Protein AF-0000000078760318 (afdb_homodimer)

pLDDT: mean 93.33, std 7.58, range [41.84, 98.94]

Nearest PDB structures (foldseek):
  7xhl-assembly2_H  TM=9.361E-01  e=1.269E-48  Zymomonas mobilis
  7xhl-assembly1_B  TM=9.016E-01  e=7.346E-47  Zymomonas mobilis
  9emn-assembly1_D  TM=9.072E-01  e=7.285E-48  Synechocystis sp. PCC 6803 substr. Kazusa
  7xhp-assembly2_F  TM=9.206E-01  e=2.560E-45  Zymomonas mobilis
  9emn-assembly1_B  TM=8.907E-01  e=3.394E-45  Synechocystis sp. PCC 6803 substr. Kazusa

Organism: Enterococcus faecium (strain ATCC BAA-472 / TX0016 / DO) (NCBI:txid333849)

Foldseek 3Di:
DQLAAAEEEEEEVCVDPCNLAPVLLLVLVCDVVRNHDQRYAYEYEEQDDDFLVRSLVSSLVSNVVVPDDPVSSNSSSVRYGYQYDDLQDLVSVLVVLVVLVVSCVVRVRFQHYEYEYPDDLVSQLSNLVSCVVSVSHDPTHDYAYEYEDDQAQFLVRNVVSVVSNCVRDPQLRYFYDDLLLLFPLLVCLLVVQPVDCVRVVQLFPVWFQAKEWEFEAQADCAPNQQVCLSRACLRVPQLPPVLQSQLSSQFDDFPDLAQVRSQVRSLVQLVQWDQDALVVLVLFKDFAFADWFFFQHDTDHGSLPDPNHPVQGQGTQKMWGWIAGHDDGYHPYIYIYIYGYLAQDGFTKMKGWTDFDPADPLQPDPPDDRPVTGDGTWIWMAGRPPWGWIKIWDWDADPDPGGDIDIDIDIDTDDPVRVVPRNRSSSSSVSCSSVSGNNSGDGSSSSSSSSSRSVSSVVSSVVDRDPPNAHHRNHRGHPVSQVSQVVVPDGDPDGPVVVRVVVVRGDD/DQLAAAEEEEEECCVDPCNLAPVLLLVLVCDVVRNHDQRYAYEYEEQDDDFLVRSLVSSLVSNVVVPDDPVSSNVSSVRYGYQYDDLQDLVSVLVVLVVLVVSCVVRVRFQHYEYEYPDDLVSQLSNLVSCVVSVSHDPTHDYAYEYEDDQAQFLVRNVVSVVSNCVRDPQLRYFYDDLLLLFPLLVCLLVVQPVDCVRVVQLFPVWFQAKEWEFEAQADCAPNQQVCLSRACLRVPVLPPVLQSQLSSQFDDFPDLAQVRSQVRSLVQLVQWDADALVVLVLFKDFAFADWFFFQHDTDHGSLPDPNHPVQGQGTQKMWGWIAGHDDGYHPYIYIYIYGYLAQDGFTKMKGWTDFDPADPLAPDPPDPRPPTGDGTWIWMAGRPPWGWIKIWDWDADPDPGGDIDIDIDIDTDDPVRVVVRNRSSSSSVSCSSVSGNNSGDGSSSSSSSSSRSVSSVVSVVVDRDPPNAHHRNHRGHPVSQVSQVVVPDGDPDGPVVVRVVVVRGDD

InterPro domains:
  IPR001282 Glucose-6-phosphate dehydrogenase [MF_00966] (6-494)
  IPR001282 Glucose-6-phosphate dehydrogenase [PIRSF000110] (6-494)
  IPR001282 Glucose-6-phosphate dehydrogenase [PR00079] (144-157)
  IPR001282 Glucose-6-phosphate dehydrogenase [PR00079] (168-196)
  IPR001282 Glucose-6-phosphate dehydrogenase [PR00079] (220-237)
  IPR001282 Glucose-6-phosphate dehydrogenase [PR00079] (238-254)
  IPR001282 Glucose-6-phosphate dehydrogenase [PR00079] (329-355)
  IPR001282 Glucose-6-phosphate dehydrogenase [PTHR23429] (4-491)
  IPR001282 Glucose-6-phosphate dehydrogenase [TIGR00871] (6-492)
  IPR019796 Glucose-6-phosphate dehydrogenase, active site [PS00069] (178-184)
  IPR022674 Glucose-6-phosphate dehydrogenase, NAD-binding [PF00479] (11-188)
  IPR022675 Glucose-6-phosphate dehydrogenase, C-terminal [PF02781] (191-492)
  IPR036291 NAD(P)-binding domain superfamily [SSF51735] (5-191)

Secondary structure (DSSP, 8-state):
------EEEEEETTTSHHIIIIIHHHHHHHHHTTSS-SSEEEEEEESS---HHHHHHHHHHHTGGG---HHHHHHHHTTEEEEE--TT-HHHHHHHHHHHHHHHHHHT-TT-EEEEE-S-GGGHHHHHHHHHHTT-S-SSS-EEEEEPSP--SSHHHHHHHHHHHHTTS-GGGEEE--GGGGSHHHHHHHHHHHS-HHHHTT-STTTEEEEEEEEE-----GGGHHHHTTTHHIIIIIIIIIHHHHHHHHSPPPSSSSHHHHHHHHHHHHHHBPPP-HHHHHHHEEEE-EESEEETTEEE--GGGSTT--TT----SEEEEEEEB-STTTTT-EEEEEEESS-SS-EEEEEEEEPPPSS-TT-S-SSS--S---PPPPEEEEEEESS-EEEEEEEEEPSSSS--EEEEEEEEE--HHHHHHSPPHHHHHHHHHHTT--TTSB-HHHHHHHHHHHHHHHHHHHTS----S-EETTSSS-HHHHHHHHTTT---S--THHHHHHTTS---/------EEEEEETTTSHHIIIIIHHHHHHHHHTTSS-SSEEEEEEESS---HHHHHHHHHHHTGGG---HHHHHHHHTTEEEEE--TT-HHHHHHHHHHHHHHHHHHT-TT-EEEEE-S-GGGHHHHHHHHHHTT-S-SSS-EEEEEPSP--SSHHHHHHHHHHHHTTS-GGGEEE--GGGGSHHHHHHHHHHHS-HHHHTT-STTTEEEEEEEEE-----GGGHHHHTTTHHIIIIIIIIIHHHHHHHHSPPPSSSSHHHHHHHHHHHHHHBPPP-HHHHHHHEEEE-EESEEETTEEE--GGGSTT--TT----SEEEEEE-B-STTTTT--EEEEEESS-SS-EEEEEEEEPPPSS-TT-S-SSS--S---PPPPEEEEEEESS-EEEEEEEEEPSSSS--EEEEEEEEE--HHHHHHSPPHHHHHHHHHHTT--TTSB-HHHHHHHHHHHHHHHHHHHTS----S-EETTSSS-HHHHHHHHTTT---S--THHHHHHTTS---

Sequence (1016 aa):
MSNEKNVLFTIFGGTGDLAQRKLYPSLFRLYRKGNLGEHFAVIGTARRPWSDEHYREVVKETIRALNPSDEEATTFASHFYYQSHDVNDSTHYQTLKELSDRLDGHYQLNGNRVYYLAMAPQFFGTIVSHLKSQNIMTKNGFNRLIIEKPFGSDYQSAFELNQQIREVFPEQDIFRIDHYLGKEMIQNISAIRFANNIFEAQWNNRYIDNIQITFGENLGVEDRGGYYDHSGALKDMVQNHILQVVALLAMEPPVAFSEKEIRTEKIKALKAIRIYNEEEVLENFVRGQYAQGELDGVQFKGYREEDKVDAQSETETFVAGKFTIDNFRWSGVPFYVRTGKRLTEKGTRINIVFKQVPVNVFKTSVDEPCDDTTLPPNVLTIYIQPTEGFSLSLNGKEVGQGFETEPIKLEFRNSAEMVENSPEAYEKLLLDALNGDGTNFSHWEEVAQSWHIVDVIRKAWDQTQPDFPNYKAGSMGPKAAFELLEKDGFEWIWQPDNWYRERGKLNDMSNEKNVLFTIFGGTGDLAQRKLYPSLFRLYRKGNLGEHFAVIGTARRPWSDEHYREVVKETIRALNPSDEEATTFASHFYYQSHDVNDSTHYQTLKELSDRLDGHYQLNGNRVYYLAMAPQFFGTIVSHLKSQNIMTKNGFNRLIIEKPFGSDYQSAFELNQQIREVFPEQDIFRIDHYLGKEMIQNISAIRFANNIFEAQWNNRYIDNIQITFGENLGVEDRGGYYDHSGALKDMVQNHILQVVALLAMEPPVAFSEKEIRTEKIKALKAIRIYNEEEVLENFVRGQYAQGELDGVQFKGYREEDKVDAQSETETFVAGKFTIDNFRWSGVPFYVRTGKRLTEKGTRINIVFKQVPVNVFKTSVDEPCDDTTLPPNVLTIYIQPTEGFSLSLNGKEVGQGFETEPIKLEFRNSAEMVENSPEAYEKLLLDALNGDGTNFSHWEEVAQSWHIVDVIRKAWDQTQPDFPNYKAGSMGPKAAFELLEKDGFEWIWQPDNWYRERGKLND

Solvent-accessible surface area (backbone atoms only — not comparable to full-atom values): 52260 Å² total; per-residue (Å²): 128,85,72,50,48,50,32,35,37,36,29,41,30,41,81,37,68,62,32,44,69,45,46,51,36,25,51,47,51,36,33,76,71,40,37,31,65,76,24,40,38,34,36,31,22,29,74,62,83,57,46,41,68,56,47,28,50,51,51,40,58,46,35,47,88,72,66,60,52,72,65,56,39,49,58,57,25,66,36,42,38,49,45,56,35,52,78,87,40,68,68,44,44,51,54,48,34,51,52,50,53,50,48,30,63,75,35,60,17,65,45,20,36,37,39,33,46,60,58,65,64,87,48,48,46,52,44,48,50,45,36,56,75,62,59,53,64,60,90,46,66,47,69,33,39,37,36,53,68,62,74,47,90,41,46,66,54,21,49,52,48,49,53,51,42,51,74,71,41,59,72,87,34,52,39,32,49,45,63,62,51,28,29,66,52,58,53,26,51,53,27,43,39,58,49,22,32,80,43,43,77,43,71,32,40,89,37,32,50,35,35,40,40,35,48,34,27,46,53,71,59,66,95,42,17,60,63,41,59,74,55,23,35,55,58,68,40,42,44,45,58,47,47,53,50,50,15,67,72,59,30,62,86,42,86,23,60,35,45,69,40,44,49,52,26,28,39,53,32,54,69,31,39,63,73,62,52,54,68,52,34,66,70,38,43,38,75,27,22,38,24,54,26,48,40,70,88,42,77,43,74,22,53,49,68,36,59,66,30,53,75,80,62,84,49,33,39,21,34,27,35,56,46,44,36,70,47,88,54,35,46,90,27,43,38,34,38,36,36,33,45,20,19,55,53,60,32,31,40,36,39,43,31,31,40,55,48,94,58,61,31,75,27,80,41,89,84,43,84,57,83,76,66,74,71,76,54,39,33,44,33,41,29,53,32,89,54,43,38,41,34,41,33,39,33,30,50,41,86,58,85,73,74,50,69,37,81,39,64,25,41,33,64,62,50,72,66,55,57,69,66,35,63,50,26,60,35,45,46,51,51,29,54,74,69,63,46,58,61,57,32,56,48,66,69,48,51,50,52,30,25,59,51,43,44,45,48,52,54,40,50,72,75,47,86,77,76,70,59,47,20,43,22,36,32,87,59,32,70,64,54,54,47,60,35,42,77,77,74,42,69,78,86,83,58,75,48,55,62,34,37,78,69,70,34,37,76,134,128,83,72,50,48,49,29,34,38,36,30,41,30,39,80,38,67,63,32,43,70,46,46,51,36,24,52,48,52,35,34,76,71,40,37,30,66,78,24,41,36,35,37,31,21,31,73,62,84,59,46,42,68,57,49,26,50,52,51,39,59,47,35,46,86,71,66,59,50,70,67,55,37,50,58,57,26,67,36,40,39,50,43,55,37,52,78,86,41,68,67,44,45,50,54,48,33,52,51,49,52,51,48,32,64,74,35,60,17,65,44,19,37,37,38,33,45,61,58,64,65,86,49,49,48,52,43,49,52,46,37,56,76,60,60,54,63,59,89,47,66,48,70,33,40,35,37,53,68,62,73,47,90,41,44,66,54,23,50,53,47,50,52,52,41,51,73,69,41,58,70,87,34,52,38,34,49,44,62,61,50,29,28,65,52,57,54,25,51,53,28,44,39,58,49,22,32,82,44,45,77,42,71,31,43,90,36,33,50,36,35,40,40,36,46,35,26,45,50,70,58,67,93,41,18,61,62,42,61,74,56,23,36,55,59,70,39,42,43,45,57,46,47,51,50,51,16,67,72,58,29,60,85,41,88,24,60,37,44,68,39,45,50,50,27,29,39,53,32,53,70,30,38,62,72,60,54,55,68,52,33,66,70,38,43,38,74,28,21,38,24,56,25,48,40,70,89,43,78,42,74,21,52,51,69,37,60,67,30,55,74,81,61,85,51,32,39,22,35,28,35,56,46,44,35,67,47,90,55,36,47,89,26,44,37,35,37,36,37,34,44,20,19,54,54,58,31,28,40,36,38,43,31,31,40,56,48,93,60,62,30,76,25,80,42,88,88,42,84,56,83,77,65,73,70,75,54,39,33,43,34,41,30,52,32,89,55,43,37,41,33,39,34,37,33,30,49,41,83,58,86,74,73,49,69,37,83,39,64,25,40,34,65,60,49,70,64,54,57,68,66,36,64,50,25,58,35,46,46,53,51,30,53,75,70,63,46,58,61,57,31,56,48,67,68,48,51,48,51,28,25,58,51,43,46,44,47,51,53,41,50,73,74,46,88,77,75,71,59,48,22,43,23,36,33,86,58,33,70,64,52,54,48,60,34,43,76,75,75,42,69,79,86,85,58,74,49,56,62,35,38,78,69,71,33,37,77,135

Structure (mmCIF, N/CA/C/O backbone):
data_AF-0000000078760318-model_v1
#
loop_
_entity.id
_entity.type
_entity.pdbx_description
1 polymer 'Glucose-6-phosphate 1-dehydrogenase'
#
loop_
_atom_site.group_PDB
_atom_site.id
_atom_site.type_symbol
_atom_site.label_atom_id
_atom_site.label_alt_id
_atom_site.label_comp_id
_atom_site.label_asym_id
_atom_site.label_entity_id
_atom_site.label_seq_id
_atom_site.pdbx_PDB_ins_code
_atom_site.Cartn_x
_atom_site.Cartn_y
_atom_site.Cartn_z
_atom_site.occupancy
_atom_site.B_iso_or_equiv
_atom_site.auth_seq_id
_atom_site.auth_comp_id
_atom_site.auth_asym_id
_atom_site.auth_atom_id
_atom_site.pdbx_PDB_model_num
ATOM 1 N N . MET A 1 1 ? 29.953 -18.594 -17.234 1 42.28 1 MET A N 1
ATOM 2 C CA . MET A 1 1 ? 29.719 -20 -17.578 1 42.28 1 MET A CA 1
ATOM 3 C C . MET A 1 1 ? 28.453 -20.141 -18.422 1 42.28 1 MET A C 1
ATOM 5 O O . MET A 1 1 ? 27.484 -19.406 -18.234 1 42.28 1 MET A O 1
ATOM 9 N N . SER A 1 2 ? 28.531 -20.75 -19.516 1 58.28 2 SER A N 1
ATOM 10 C CA . SER A 1 2 ? 27.438 -20.797 -20.484 1 58.28 2 SER A CA 1
ATOM 11 C C . SER A 1 2 ? 26.172 -21.359 -19.844 1 58.28 2 SER A C 1
ATOM 13 O O . SER A 1 2 ? 26.234 -22.359 -19.109 1 58.28 2 SER A O 1
ATOM 15 N N . ASN A 1 3 ? 25.016 -20.672 -19.703 1 79.69 3 ASN A N 1
ATOM 16 C CA . ASN A 1 3 ? 23.734 -21.078 -19.141 1 79.69 3 ASN A CA 1
ATOM 17 C C . ASN A 1 3 ? 23 -22.062 -20.047 1 79.69 3 ASN A C 1
ATOM 19 O O . ASN A 1 3 ? 21.812 -22.328 -19.859 1 79.69 3 ASN A O 1
ATOM 23 N N . GLU A 1 4 ? 23.844 -22.625 -20.953 1 90 4 GLU A N 1
ATOM 24 C CA . GLU A 1 4 ? 23.25 -23.531 -21.922 1 90 4 GLU A CA 1
ATOM 25 C C . GLU A 1 4 ? 23.031 -24.922 -21.312 1 90 4 GLU A C 1
ATOM 27 O O . GLU A 1 4 ? 23.906 -25.438 -20.609 1 90 4 GLU A O 1
ATOM 32 N N . LYS A 1 5 ? 21.906 -25.484 -21.641 1 93.38 5 LYS A N 1
ATOM 33 C CA . LYS A 1 5 ? 21.562 -26.812 -21.156 1 93.38 5 LYS A CA 1
ATOM 34 C C . LYS A 1 5 ? 21.656 -27.844 -22.281 1 93.38 5 LYS A C 1
ATOM 36 O O . LYS A 1 5 ? 21.156 -27.625 -23.375 1 93.38 5 LYS A O 1
ATOM 41 N N . ASN A 1 6 ? 22.391 -28.906 -22.031 1 96.88 6 ASN A N 1
ATOM 42 C CA . ASN A 1 6 ? 22.453 -30.016 -22.953 1 96.88 6 ASN A CA 1
ATOM 43 C C . ASN A 1 6 ? 21.359 -31.031 -22.703 1 96.88 6 ASN A C 1
ATOM 45 O O . ASN A 1 6 ? 21.312 -31.656 -21.641 1 96.88 6 ASN A O 1
ATOM 49 N N . VAL A 1 7 ? 20.531 -31.25 -23.719 1 98.19 7 VAL A N 1
ATOM 50 C CA . VAL A 1 7 ? 19.391 -32.094 -23.375 1 98.19 7 VAL A CA 1
ATOM 51 C C . VAL A 1 7 ? 18.719 -32.594 -24.656 1 98.19 7 VAL A C 1
ATOM 53 O O . VAL A 1 7 ? 18.75 -31.938 -25.688 1 98.19 7 VAL A O 1
ATOM 56 N N . LEU A 1 8 ? 18.203 -33.75 -24.625 1 98.44 8 LEU A N 1
ATOM 57 C CA . LEU A 1 8 ? 17.266 -34.312 -25.609 1 98.44 8 LEU A CA 1
ATOM 58 C C . LEU A 1 8 ? 15.836 -34.312 -25.062 1 98.44 8 LEU A C 1
ATOM 60 O O . LEU A 1 8 ? 15.562 -34.969 -24.047 1 98.44 8 LEU A O 1
ATOM 64 N N . PHE A 1 9 ? 14.977 -33.562 -25.688 1 98.38 9 PHE A N 1
ATOM 65 C CA . PHE A 1 9 ? 13.555 -33.625 -25.359 1 98.38 9 PHE A CA 1
ATOM 66 C C . PHE A 1 9 ? 12.844 -34.688 -26.188 1 98.38 9 PHE A C 1
ATOM 68 O O . PHE A 1 9 ? 13.016 -34.719 -27.406 1 98.38 9 PHE A O 1
ATOM 75 N N . THR A 1 10 ? 12.156 -35.469 -25.625 1 98.19 10 THR A N 1
ATOM 76 C CA . THR A 1 10 ? 11.188 -36.344 -26.312 1 98.19 10 THR A CA 1
ATOM 77 C C . THR A 1 10 ? 9.766 -35.969 -25.922 1 98.19 10 THR A C 1
ATOM 79 O O . THR A 1 10 ? 9.352 -36.156 -24.781 1 98.19 10 THR A O 1
ATOM 82 N N . ILE A 1 11 ? 9.016 -35.469 -26.828 1 97.69 11 ILE A N 1
ATOM 83 C CA . ILE A 1 11 ? 7.652 -35.031 -26.578 1 97.69 11 ILE A CA 1
ATOM 84 C C . ILE A 1 11 ? 6.656 -36.031 -27.141 1 97.69 11 ILE A C 1
ATOM 86 O O . ILE A 1 11 ? 6.496 -36.125 -28.359 1 97.69 11 ILE A O 1
ATOM 90 N N . PHE A 1 12 ? 6.07 -36.781 -26.266 1 96.19 12 PHE A N 1
ATOM 91 C CA . PHE A 1 12 ? 4.965 -37.625 -26.672 1 96.19 12 PHE A CA 1
ATOM 92 C C . PHE A 1 12 ? 3.701 -36.812 -26.906 1 96.19 12 PHE A C 1
ATOM 94 O O . PHE A 1 12 ? 3.205 -36.156 -26 1 96.19 12 PHE A O 1
ATOM 101 N N . GLY A 1 13 ? 3.176 -36.875 -28.062 1 93.62 13 GLY A N 1
ATOM 102 C CA . GLY A 1 13 ? 2.098 -36 -28.469 1 93.62 13 GLY A CA 1
ATOM 103 C C . GLY A 1 13 ? 2.588 -34.719 -29.141 1 93.62 13 GLY A C 1
ATOM 104 O O . GLY A 1 13 ? 2.031 -33.656 -28.938 1 93.62 13 GLY A O 1
ATOM 105 N N . GLY A 1 14 ? 3.602 -34.812 -29.859 1 94.06 14 GLY A N 1
ATOM 106 C CA . GLY A 1 14 ? 4.289 -33.688 -30.469 1 94.06 14 GLY A CA 1
ATOM 107 C C . GLY A 1 14 ? 3.469 -33 -31.531 1 94.06 14 GLY A C 1
ATOM 108 O O . GLY A 1 14 ? 3.775 -31.859 -31.922 1 94.06 14 GLY A O 1
ATOM 109 N N . THR A 1 15 ? 2.43 -33.594 -32 1 93.5 15 THR A N 1
ATOM 110 C CA . THR A 1 15 ? 1.622 -33 -33.062 1 93.5 15 THR A CA 1
ATOM 111 C C . THR A 1 15 ? 0.392 -32.312 -32.5 1 93.5 15 THR A C 1
ATOM 113 O O . THR A 1 15 ? -0.388 -31.703 -33.219 1 93.5 15 THR A O 1
ATOM 116 N N . GLY A 1 16 ? 0.261 -32.406 -31.188 1 89.62 16 GLY A N 1
ATOM 117 C CA . GLY A 1 16 ? -0.943 -31.891 -30.547 1 89.62 16 GLY A CA 1
ATOM 118 C C . GLY A 1 16 ? -0.922 -30.391 -30.344 1 89.62 16 GLY A C 1
ATOM 119 O O . GLY A 1 16 ? 0.109 -29.75 -30.547 1 89.62 16 GLY A O 1
ATOM 120 N N . ASP A 1 17 ? -2.039 -29.859 -29.953 1 87.69 17 ASP A N 1
ATOM 121 C CA . ASP A 1 17 ? -2.256 -28.438 -29.75 1 87.69 17 ASP A CA 1
ATOM 122 C C . ASP A 1 17 ? -1.355 -27.891 -28.641 1 87.69 17 ASP A C 1
ATOM 124 O O . ASP A 1 17 ? -0.796 -26.797 -28.766 1 87.69 17 ASP A O 1
ATOM 128 N N . LEU A 1 18 ? -1.213 -28.609 -27.547 1 89.44 18 LEU A N 1
ATOM 129 C CA . LEU A 1 18 ? -0.371 -28.188 -26.438 1 89.44 18 LEU A CA 1
ATOM 130 C C . LEU A 1 18 ? 1.066 -27.969 -26.891 1 89.44 18 LEU A C 1
ATOM 132 O O . LEU A 1 18 ? 1.686 -26.969 -26.547 1 89.44 18 LEU A O 1
ATOM 136 N N . ALA A 1 19 ? 1.566 -28.922 -27.594 1 93.19 19 ALA A N 1
ATOM 137 C CA . ALA A 1 19 ? 2.945 -28.828 -28.078 1 93.19 19 ALA A CA 1
ATOM 138 C C . ALA A 1 19 ? 3.133 -27.609 -28.969 1 93.19 19 ALA A C 1
ATOM 140 O O . ALA A 1 19 ? 4.059 -26.828 -28.766 1 93.19 19 ALA A O 1
ATOM 141 N N . GLN A 1 20 ? 2.242 -27.469 -29.859 1 92.94 20 GLN A N 1
ATOM 142 C CA . GLN A 1 20 ? 2.354 -26.406 -30.859 1 92.94 20 GLN A CA 1
ATOM 143 C C . GLN A 1 20 ? 2.137 -25.031 -30.234 1 92.94 20 GLN A C 1
ATOM 145 O O . GLN A 1 20 ? 2.867 -24.094 -30.547 1 92.94 20 GLN A O 1
ATOM 150 N N . ARG A 1 21 ? 1.286 -24.953 -29.328 1 90.56 21 ARG A N 1
ATOM 151 C CA . ARG A 1 21 ? 0.89 -23.641 -28.828 1 90.56 21 ARG A CA 1
ATOM 152 C C . ARG A 1 21 ? 1.748 -23.219 -27.641 1 90.56 21 ARG A C 1
ATOM 154 O O . ARG A 1 21 ? 1.976 -22.031 -27.422 1 90.56 21 ARG A O 1
ATOM 161 N N . LYS A 1 22 ? 2.166 -24.188 -26.906 1 93.12 22 LYS A N 1
ATOM 162 C CA . LYS A 1 22 ? 2.795 -23.828 -25.641 1 93.12 22 LYS A CA 1
ATOM 163 C C . LYS A 1 22 ? 4.242 -24.312 -25.578 1 93.12 22 LYS A C 1
ATOM 165 O O . LYS A 1 22 ? 5.141 -23.547 -25.219 1 93.12 22 LYS A O 1
ATOM 170 N N . LEU A 1 23 ? 4.562 -25.469 -26.016 1 96.06 23 LEU A N 1
ATOM 171 C CA . LEU A 1 23 ? 5.875 -26.062 -25.781 1 96.06 23 LEU A CA 1
ATOM 172 C C . LEU A 1 23 ? 6.898 -25.516 -26.781 1 96.06 23 LEU A C 1
ATOM 174 O O . LEU A 1 23 ? 7.969 -25.047 -26.391 1 96.06 23 LEU A O 1
ATOM 178 N N . TYR A 1 24 ? 6.574 -25.578 -28.078 1 97.62 24 TYR A N 1
ATOM 179 C CA . TYR A 1 24 ? 7.539 -25.172 -29.109 1 97.62 24 TYR A CA 1
ATOM 180 C C . TYR A 1 24 ? 7.887 -23.703 -28.969 1 97.62 24 TYR A C 1
ATOM 182 O O . TYR A 1 24 ? 9.062 -23.328 -28.969 1 97.62 24 TYR A O 1
ATOM 190 N N . PRO A 1 25 ? 6.871 -22.828 -28.812 1 96.38 25 PRO A N 1
ATOM 191 C CA . PRO A 1 25 ? 7.227 -21.438 -28.578 1 96.38 25 PRO A CA 1
ATOM 192 C C . PRO A 1 25 ? 8.078 -21.234 -27.328 1 96.38 25 PRO A C 1
ATOM 194 O O . PRO A 1 25 ? 8.984 -20.391 -27.328 1 96.38 25 PRO A O 1
ATOM 197 N N . SER A 1 26 ? 7.77 -21.953 -26.297 1 96.06 26 SER A N 1
ATOM 198 C CA . SER A 1 26 ? 8.523 -21.844 -25.062 1 96.06 26 SER A CA 1
ATOM 199 C C . SER A 1 26 ? 9.969 -22.312 -25.234 1 96.06 26 SER A C 1
ATOM 201 O O . SER A 1 26 ? 10.898 -21.703 -24.703 1 96.06 26 SER A O 1
ATOM 203 N N . LEU A 1 27 ? 10.18 -23.344 -25.938 1 97.31 27 LEU A N 1
ATOM 204 C CA . LEU A 1 27 ? 11.523 -23.828 -26.25 1 97.31 27 LEU A CA 1
ATOM 205 C C . LEU A 1 27 ? 12.289 -22.812 -27.078 1 97.31 27 LEU A C 1
ATOM 207 O O . LEU A 1 27 ? 13.492 -22.625 -26.891 1 97.31 27 LEU A O 1
ATOM 211 N N . PHE A 1 28 ? 11.578 -22.188 -27.984 1 97.25 28 PHE A N 1
ATOM 212 C CA . PHE A 1 28 ? 12.219 -21.156 -28.797 1 97.25 28 PHE A CA 1
ATOM 213 C C . PHE A 1 28 ? 12.672 -19.984 -27.938 1 97.25 28 PHE A C 1
ATOM 215 O O . PHE A 1 28 ? 13.758 -19.438 -28.156 1 97.25 28 PHE A O 1
ATOM 222 N N . ARG A 1 29 ? 11.82 -19.641 -27.047 1 94.75 29 ARG A N 1
ATOM 223 C CA . ARG A 1 29 ? 12.211 -18.562 -26.141 1 94.75 29 ARG A CA 1
ATOM 224 C C . ARG A 1 29 ? 13.477 -18.922 -25.375 1 94.75 29 ARG A C 1
ATOM 226 O O . ARG A 1 29 ? 14.352 -18.078 -25.172 1 94.75 29 ARG A O 1
ATOM 233 N N . LEU A 1 30 ? 13.539 -20.109 -24.875 1 95.69 30 LEU A N 1
ATOM 234 C CA . LEU A 1 30 ? 14.727 -20.578 -24.172 1 95.69 30 LEU A CA 1
ATOM 235 C C . LEU A 1 30 ? 15.945 -20.562 -25.094 1 95.69 30 LEU A C 1
ATOM 237 O O . LEU A 1 30 ? 17.062 -20.266 -24.656 1 95.69 30 LEU A O 1
ATOM 241 N N . TYR A 1 31 ? 15.727 -20.953 -26.328 1 96.38 31 TYR A N 1
ATOM 242 C CA . TYR A 1 31 ? 16.781 -20.922 -27.328 1 96.38 31 TYR A CA 1
ATOM 243 C C . TYR A 1 31 ? 17.297 -19.516 -27.562 1 96.38 31 TYR A C 1
ATOM 245 O O . TYR A 1 31 ? 18.5 -19.281 -27.578 1 96.38 31 TYR A O 1
ATOM 253 N N . ARG A 1 32 ? 16.391 -18.625 -27.734 1 94.19 32 ARG A N 1
ATOM 254 C CA . ARG A 1 32 ? 16.734 -17.219 -27.969 1 94.19 32 ARG A CA 1
ATOM 255 C C . ARG A 1 32 ? 17.5 -16.641 -26.781 1 94.19 32 ARG A C 1
ATOM 257 O O . ARG A 1 32 ? 18.359 -15.781 -26.969 1 94.19 32 ARG A O 1
ATOM 264 N N . LYS A 1 33 ? 17.172 -17.109 -25.625 1 92.19 33 LYS A N 1
ATOM 265 C CA . LYS A 1 33 ? 17.797 -16.578 -24.422 1 92.19 33 LYS A CA 1
ATOM 266 C C . LYS A 1 33 ? 19.125 -17.25 -24.141 1 92.19 33 LYS A C 1
ATOM 268 O O . LYS A 1 33 ? 19.844 -16.875 -23.203 1 92.19 33 LYS A O 1
ATOM 273 N N . GLY A 1 34 ? 19.359 -18.25 -24.859 1 94.06 34 GLY A N 1
ATOM 274 C CA . GLY A 1 34 ? 20.656 -18.891 -24.766 1 94.06 34 GLY A CA 1
ATOM 275 C C . GLY A 1 34 ? 20.656 -20.078 -23.797 1 94.06 34 GLY A C 1
ATOM 276 O O . GLY A 1 34 ? 21.703 -20.719 -23.609 1 94.06 34 GLY A O 1
ATOM 277 N N . ASN A 1 35 ? 19.5 -20.391 -23.188 1 94.31 35 ASN A N 1
ATOM 278 C CA . ASN A 1 35 ? 19.406 -21.578 -22.344 1 94.31 35 ASN A CA 1
ATOM 279 C C . ASN A 1 35 ? 19.516 -22.859 -23.141 1 94.31 35 ASN A C 1
ATOM 281 O O . ASN A 1 35 ? 19.906 -23.906 -22.609 1 94.31 35 ASN A O 1
ATOM 285 N N . LEU A 1 36 ? 19.016 -22.75 -24.391 1 95.69 36 LEU A N 1
ATOM 286 C CA . LEU A 1 36 ? 19.234 -23.797 -25.391 1 95.69 36 LEU A CA 1
ATOM 287 C C . LEU A 1 36 ? 20.109 -23.266 -26.531 1 95.69 36 LEU A C 1
ATOM 289 O O . LEU A 1 36 ? 19.969 -22.125 -26.953 1 95.69 36 LEU A O 1
ATOM 293 N N . GLY A 1 37 ? 21.016 -23.953 -26.922 1 93.81 37 GLY A N 1
ATOM 294 C CA . GLY A 1 37 ? 21.938 -23.547 -27.969 1 93.81 37 GLY A CA 1
ATOM 295 C C . GLY A 1 37 ? 22.141 -24.609 -29.031 1 93.81 37 GLY A C 1
ATOM 296 O O . GLY A 1 37 ? 21.172 -25.031 -29.688 1 93.81 37 GLY A O 1
ATOM 297 N N . GLU A 1 38 ? 23.375 -25.078 -29.031 1 94.81 38 GLU A N 1
ATOM 298 C CA . GLU A 1 38 ? 23.719 -26.047 -30.047 1 94.81 38 GLU A CA 1
ATOM 299 C C . GLU A 1 38 ? 23.562 -27.469 -29.531 1 94.81 38 GLU A C 1
ATOM 301 O O . GLU A 1 38 ? 23.453 -28.422 -30.312 1 94.81 38 GLU A O 1
ATOM 306 N N . HIS A 1 39 ? 23.484 -27.562 -28.312 1 97.12 39 HIS A N 1
ATOM 307 C CA . HIS A 1 39 ? 23.531 -28.891 -27.703 1 97.12 39 HIS A CA 1
ATOM 308 C C . HIS A 1 39 ? 22.156 -29.312 -27.188 1 97.12 39 HIS A C 1
ATOM 310 O O . HIS A 1 39 ? 22.031 -29.719 -26.031 1 97.12 39 HIS A O 1
ATOM 316 N N . PHE A 1 40 ? 21.156 -29.266 -28.047 1 98.19 40 PHE A N 1
ATOM 317 C CA . PHE A 1 40 ? 19.844 -29.797 -27.703 1 98.19 40 PHE A CA 1
ATOM 318 C C . PHE A 1 40 ? 19.172 -30.406 -28.922 1 98.19 40 PHE A C 1
ATOM 320 O O . PHE A 1 40 ? 19.547 -30.125 -30.062 1 98.19 40 PHE A O 1
ATOM 327 N N . ALA A 1 41 ? 18.281 -31.234 -28.719 1 98.5 41 ALA A N 1
ATOM 328 C CA . ALA A 1 41 ? 17.438 -31.828 -29.766 1 98.5 41 ALA A CA 1
ATOM 329 C C . ALA A 1 41 ? 16.047 -32.125 -29.219 1 98.5 41 ALA A C 1
ATOM 331 O O . ALA A 1 41 ? 15.859 -32.312 -28.016 1 98.5 41 ALA A O 1
ATOM 332 N N . VAL A 1 42 ? 15.109 -32.156 -30.125 1 98.69 42 VAL A N 1
ATOM 333 C CA . VAL A 1 42 ? 13.734 -32.469 -29.766 1 98.69 42 VAL A CA 1
ATOM 334 C C . VAL A 1 42 ? 13.203 -33.562 -30.672 1 98.69 42 VAL A C 1
ATOM 336 O O . VAL A 1 42 ? 13.297 -33.469 -31.906 1 98.69 42 VAL A O 1
ATOM 339 N N . ILE A 1 43 ? 12.766 -34.594 -30.109 1 98.38 43 ILE A N 1
ATOM 340 C CA . ILE A 1 43 ? 12.031 -35.625 -30.844 1 98.38 43 ILE A CA 1
ATOM 341 C C . ILE A 1 43 ? 10.539 -35.469 -30.594 1 98.38 43 ILE A C 1
ATOM 343 O O . ILE A 1 43 ? 10.078 -35.594 -29.453 1 98.38 43 ILE A O 1
ATOM 347 N N . GLY A 1 44 ? 9.789 -35.156 -31.578 1 97.56 44 GLY A N 1
ATOM 348 C CA . GLY A 1 44 ? 8.336 -35.219 -31.5 1 97.56 44 GLY A CA 1
ATOM 349 C C . GLY A 1 44 ? 7.758 -36.531 -31.953 1 97.56 44 GLY A C 1
ATOM 350 O O . GLY A 1 44 ? 8.172 -37.094 -32.969 1 97.56 44 GLY A O 1
ATOM 351 N N . THR A 1 45 ? 6.863 -37.031 -31.172 1 95.62 45 THR A N 1
ATOM 352 C CA . THR A 1 45 ? 6.262 -38.312 -31.547 1 95.62 45 THR A CA 1
ATOM 353 C C . THR A 1 45 ? 4.742 -38.219 -31.516 1 95.62 45 THR A C 1
ATOM 355 O O . THR A 1 45 ? 4.172 -37.5 -30.703 1 95.62 45 THR A O 1
ATOM 358 N N . ALA A 1 46 ? 4.109 -38.875 -32.375 1 94.19 46 ALA A N 1
ATOM 359 C CA . ALA A 1 46 ? 2.666 -39.094 -32.469 1 94.19 46 ALA A CA 1
ATOM 360 C C . ALA A 1 46 ? 2.324 -40.188 -33.469 1 94.19 46 ALA A C 1
ATOM 362 O O . ALA A 1 46 ? 3.215 -40.781 -34.094 1 94.19 46 ALA A O 1
ATOM 363 N N . ARG A 1 47 ? 1.075 -40.406 -33.625 1 90.56 47 ARG A N 1
ATOM 364 C CA . ARG A 1 47 ? 0.665 -41.5 -34.5 1 90.56 47 ARG A CA 1
ATOM 365 C C . ARG A 1 47 ? 0.796 -41.125 -35.969 1 90.56 47 ARG A C 1
ATOM 367 O O . ARG A 1 47 ? 1.042 -41.969 -36.844 1 90.56 47 ARG A O 1
ATOM 374 N N . ARG A 1 48 ? 0.701 -39.844 -36.25 1 91.12 48 ARG A N 1
ATOM 375 C CA . ARG A 1 48 ? 0.726 -39.375 -37.625 1 91.12 48 ARG A CA 1
ATOM 376 C C . ARG A 1 48 ? 2.094 -39.594 -38.281 1 91.12 48 ARG A C 1
ATOM 378 O O . ARG A 1 48 ? 3.125 -39.375 -37.625 1 91.12 48 ARG A O 1
ATOM 385 N N . PRO A 1 49 ? 2.02 -40 -39.5 1 92.12 49 PRO A N 1
ATOM 386 C CA . PRO A 1 49 ? 3.295 -40.25 -40.188 1 92.12 49 PRO A CA 1
ATOM 387 C C . PRO A 1 49 ? 3.891 -39 -40.812 1 92.12 49 PRO A C 1
ATOM 389 O O . PRO A 1 49 ? 3.904 -38.875 -42.031 1 92.12 49 PRO A O 1
ATOM 392 N N . TRP A 1 50 ? 4.41 -38.125 -40.062 1 94.81 50 TRP A N 1
ATOM 393 C CA . TRP A 1 50 ? 5.043 -36.906 -40.531 1 94.81 50 TRP A CA 1
ATOM 394 C C . TRP A 1 50 ? 6.516 -37.156 -40.875 1 94.81 50 TRP A C 1
ATOM 396 O O . TRP A 1 50 ? 7.125 -38.094 -40.344 1 94.81 50 TRP A O 1
ATOM 406 N N . SER A 1 51 ? 7.031 -36.406 -41.75 1 96.25 51 SER A N 1
ATOM 407 C CA . SER A 1 51 ? 8.469 -36.344 -42 1 96.25 51 SER A CA 1
ATOM 408 C C . SER A 1 51 ? 9.141 -35.281 -41.125 1 96.25 51 SER A C 1
ATOM 410 O O . SER A 1 51 ? 8.469 -34.406 -40.594 1 96.25 51 SER A O 1
ATOM 412 N N . ASP A 1 52 ? 10.43 -35.406 -41.062 1 97.19 52 ASP A N 1
ATOM 413 C CA . ASP A 1 52 ? 11.188 -34.375 -40.344 1 97.19 52 ASP A CA 1
ATOM 414 C C . ASP A 1 52 ? 10.945 -33 -40.969 1 97.19 52 ASP A C 1
ATOM 416 O O . ASP A 1 52 ? 10.812 -32 -40.281 1 97.19 52 ASP A O 1
ATOM 420 N N . GLU A 1 53 ? 10.906 -33 -42.25 1 97.12 53 GLU A N 1
ATOM 421 C CA . GLU A 1 53 ? 10.742 -31.734 -42.969 1 97.12 53 GLU A CA 1
ATOM 422 C C . GLU A 1 53 ? 9.398 -31.094 -42.656 1 97.12 53 GLU A C 1
ATOM 424 O O . GLU A 1 53 ? 9.336 -29.891 -42.375 1 97.12 53 GLU A O 1
ATOM 429 N N . HIS A 1 54 ? 8.414 -31.891 -42.719 1 97.25 54 HIS A N 1
ATOM 430 C CA . HIS A 1 54 ? 7.094 -31.375 -42.375 1 97.25 54 HIS A CA 1
ATOM 431 C C . HIS A 1 54 ? 7.016 -30.906 -40.938 1 97.25 54 HIS A C 1
ATOM 433 O O . HIS A 1 54 ? 6.445 -29.844 -40.656 1 97.25 54 HIS A O 1
ATOM 439 N N . TYR A 1 55 ? 7.52 -31.688 -40.094 1 97.5 55 TYR A N 1
ATOM 440 C CA . TYR A 1 55 ? 7.531 -31.359 -38.688 1 97.5 55 TYR A CA 1
ATOM 441 C C . TYR A 1 55 ? 8.242 -30.031 -38.438 1 97.5 55 TYR A C 1
ATOM 443 O O . TYR A 1 55 ? 7.754 -29.188 -37.688 1 97.5 55 TYR A O 1
ATOM 451 N N . ARG A 1 56 ? 9.344 -29.812 -39.031 1 98.12 56 ARG A N 1
ATOM 452 C CA . ARG A 1 56 ? 10.133 -28.594 -38.875 1 98.12 56 ARG A CA 1
ATOM 453 C C . ARG A 1 56 ? 9.383 -27.391 -39.438 1 98.12 56 ARG A C 1
ATOM 455 O O . ARG A 1 56 ? 9.492 -26.297 -38.906 1 98.12 56 ARG A O 1
ATOM 462 N N . GLU A 1 57 ? 8.594 -27.625 -40.469 1 97.38 57 GLU A N 1
ATOM 463 C CA . GLU A 1 57 ? 7.75 -26.562 -41 1 97.38 57 GLU A CA 1
ATOM 464 C C . GLU A 1 57 ? 6.68 -26.156 -39.969 1 97.38 57 GLU A C 1
ATOM 466 O O . GLU A 1 57 ? 6.375 -24.969 -39.844 1 97.38 57 GLU A O 1
ATOM 471 N N . VAL A 1 58 ? 6.117 -27.141 -39.406 1 96.94 58 VAL A N 1
ATOM 472 C CA . VAL A 1 58 ? 5.109 -26.875 -38.375 1 96.94 58 VAL A CA 1
ATOM 473 C C . VAL A 1 58 ? 5.73 -26.062 -37.219 1 96.94 58 VAL A C 1
ATOM 475 O O . VAL A 1 58 ? 5.141 -25.094 -36.75 1 96.94 58 VAL A O 1
ATOM 478 N N . VAL A 1 59 ? 6.906 -26.484 -36.781 1 97.75 59 VAL A N 1
ATOM 479 C CA . VAL A 1 59 ? 7.594 -25.797 -35.719 1 97.75 59 VAL A CA 1
ATOM 480 C C . VAL A 1 59 ? 7.859 -24.344 -36.094 1 97.75 59 VAL A C 1
ATOM 482 O O . VAL A 1 59 ? 7.629 -23.438 -35.281 1 97.75 59 VAL A O 1
ATOM 485 N N . LYS A 1 60 ? 8.305 -24.156 -37.281 1 97.69 60 LYS A N 1
ATOM 486 C CA . LYS A 1 60 ? 8.562 -22.797 -37.75 1 97.69 60 LYS A CA 1
ATOM 487 C C . LYS A 1 60 ? 7.293 -21.953 -37.719 1 97.69 60 LYS A C 1
ATOM 489 O O . LYS A 1 60 ? 7.336 -20.766 -37.375 1 97.69 60 LYS A O 1
ATOM 494 N N . GLU A 1 61 ? 6.238 -22.562 -38.094 1 96.69 61 GLU A N 1
ATOM 495 C CA . GLU A 1 61 ? 4.961 -21.859 -38.094 1 96.69 61 GLU A CA 1
ATOM 496 C C . GLU A 1 61 ? 4.531 -21.453 -36.688 1 96.69 61 GLU A C 1
ATOM 498 O O . GLU A 1 61 ? 3.959 -20.391 -36.5 1 96.69 61 GLU A O 1
ATOM 503 N N . THR A 1 62 ? 4.766 -22.281 -35.781 1 95.88 62 THR A N 1
ATOM 504 C CA . THR A 1 62 ? 4.305 -22.062 -34.406 1 95.88 62 THR A CA 1
ATOM 505 C C . THR A 1 62 ? 5.078 -20.922 -33.75 1 95.88 62 THR A C 1
ATOM 507 O O . THR A 1 62 ? 4.578 -20.281 -32.812 1 95.88 62 THR A O 1
ATOM 510 N N . ILE A 1 63 ? 6.305 -20.672 -34.156 1 96.62 63 ILE A N 1
ATOM 511 C CA . ILE A 1 63 ? 7.121 -19.656 -33.469 1 96.62 63 ILE A CA 1
ATOM 512 C C . ILE A 1 63 ? 7.094 -18.359 -34.281 1 96.62 63 ILE A C 1
ATOM 514 O O . ILE A 1 63 ? 7.73 -17.375 -33.875 1 96.62 63 ILE A O 1
ATOM 518 N N . ARG A 1 64 ? 6.328 -18.328 -35.344 1 95.19 64 ARG A N 1
ATOM 519 C CA . ARG A 1 64 ? 6.258 -17.156 -36.219 1 95.19 64 ARG A CA 1
ATOM 520 C C . ARG A 1 64 ? 5.828 -15.93 -35.438 1 95.19 64 ARG A C 1
ATOM 522 O O . ARG A 1 64 ? 6.309 -14.82 -35.688 1 95.19 64 ARG A O 1
ATOM 529 N N . ALA A 1 65 ? 4.918 -16.156 -34.562 1 91.31 65 ALA A N 1
ATOM 530 C CA . ALA A 1 65 ? 4.371 -15.047 -33.781 1 91.31 65 ALA A CA 1
ATOM 531 C C . ALA A 1 65 ? 5.453 -14.391 -32.938 1 91.31 65 ALA A C 1
ATOM 533 O O . ALA A 1 65 ? 5.285 -13.258 -32.469 1 91.31 65 ALA A O 1
ATOM 534 N N . LEU A 1 66 ? 6.566 -15.055 -32.719 1 93.5 66 LEU A N 1
ATOM 535 C CA . LEU A 1 66 ? 7.66 -14.531 -31.906 1 93.5 66 LEU A CA 1
ATOM 536 C C . LEU A 1 66 ? 8.68 -13.797 -32.781 1 93.5 66 LEU A C 1
ATOM 538 O O . LEU A 1 66 ? 9.75 -13.422 -32.281 1 93.5 66 LEU A O 1
ATOM 542 N N . ASN A 1 67 ? 8.477 -13.625 -34 1 93.69 67 ASN A N 1
ATOM 543 C CA . ASN A 1 67 ? 9.219 -12.828 -34.969 1 93.69 67 ASN A CA 1
ATOM 544 C C . ASN A 1 67 ? 10.672 -13.273 -35.062 1 93.69 67 ASN A C 1
ATOM 546 O O . ASN A 1 67 ? 11.586 -12.461 -34.938 1 93.69 67 ASN A O 1
ATOM 550 N N . PRO A 1 68 ? 10.852 -14.531 -35.281 1 95.19 68 PRO A N 1
ATOM 551 C CA . PRO A 1 68 ? 12.219 -14.984 -35.5 1 95.19 68 PRO A CA 1
ATOM 552 C C . PRO A 1 68 ? 12.75 -14.57 -36.875 1 95.19 68 PRO A C 1
ATOM 554 O O . PRO A 1 68 ? 11.961 -14.391 -37.812 1 95.19 68 PRO A O 1
ATOM 557 N N . SER A 1 69 ? 14.109 -14.383 -37 1 96.38 69 SER A N 1
ATOM 558 C CA . SER A 1 69 ? 14.703 -14.328 -38.344 1 96.38 69 SER A CA 1
ATOM 559 C C . SER A 1 69 ? 14.602 -15.68 -39.031 1 96.38 69 SER A C 1
ATOM 561 O O . SER A 1 69 ? 14.438 -16.719 -38.406 1 96.38 69 SER A O 1
ATOM 563 N N . ASP A 1 70 ? 14.617 -15.609 -40.312 1 95.5 70 ASP A N 1
ATOM 564 C CA . ASP A 1 70 ? 14.547 -16.844 -41.094 1 95.5 70 ASP A CA 1
ATOM 565 C C . ASP A 1 70 ? 15.664 -17.812 -40.688 1 95.5 70 ASP A C 1
ATOM 567 O O . ASP A 1 70 ? 15.453 -19.016 -40.594 1 95.5 70 ASP A O 1
ATOM 571 N N . GLU A 1 71 ? 16.781 -17.25 -40.531 1 96.69 71 GLU A N 1
ATOM 572 C CA . GLU A 1 71 ? 17.922 -18.062 -40.125 1 96.69 71 GLU A CA 1
ATOM 573 C C . GLU A 1 71 ? 17.719 -18.656 -38.75 1 96.69 71 GLU A C 1
ATOM 575 O O . GLU A 1 71 ? 18 -19.844 -38.531 1 96.69 71 GLU A O 1
ATOM 580 N N . GLU A 1 72 ? 17.234 -17.875 -37.844 1 96.31 72 GLU A N 1
ATOM 581 C CA . GLU A 1 72 ? 16.969 -18.312 -36.469 1 96.31 72 GLU A CA 1
ATOM 582 C C . GLU A 1 72 ? 15.922 -19.438 -36.438 1 96.31 72 GLU A C 1
ATOM 584 O O . GLU A 1 72 ? 16.094 -20.438 -35.75 1 96.31 72 GLU A O 1
ATOM 589 N N . ALA A 1 73 ? 14.859 -19.219 -37.188 1 97.56 73 ALA A N 1
ATOM 590 C CA . ALA A 1 73 ? 13.781 -20.203 -37.25 1 97.56 73 ALA A CA 1
ATOM 591 C C . ALA A 1 73 ? 14.266 -21.531 -37.844 1 97.56 73 ALA A C 1
ATOM 593 O O . ALA A 1 73 ? 13.922 -22.594 -37.344 1 97.56 73 ALA A O 1
ATOM 594 N N . THR A 1 74 ? 15.078 -21.406 -38.875 1 97.44 74 THR A N 1
ATOM 595 C CA . THR A 1 74 ? 15.57 -22.578 -39.594 1 97.44 74 THR A CA 1
ATOM 596 C C . THR A 1 74 ? 16.547 -23.359 -38.688 1 97.44 74 THR A C 1
ATOM 598 O O . THR A 1 74 ? 16.469 -24.578 -38.594 1 97.44 74 THR A O 1
ATOM 601 N N . THR A 1 75 ? 17.453 -22.641 -38.125 1 97.81 75 THR A N 1
ATOM 602 C CA . THR A 1 75 ? 18.438 -23.281 -37.281 1 97.81 75 THR A CA 1
ATOM 603 C C . THR A 1 75 ? 17.75 -23.938 -36.062 1 97.81 75 THR A C 1
ATOM 605 O O . THR A 1 75 ? 18.062 -25.078 -35.719 1 97.81 75 THR A O 1
ATOM 608 N N . PHE A 1 76 ? 16.859 -23.219 -35.469 1 97.81 76 PHE A N 1
ATOM 609 C CA . PHE A 1 76 ? 16.109 -23.766 -34.344 1 97.81 76 PHE A CA 1
ATOM 610 C C . PHE A 1 76 ? 15.359 -25.031 -34.75 1 97.81 76 PHE A C 1
ATOM 612 O O . PHE A 1 76 ? 15.445 -26.062 -34.094 1 97.81 76 PHE A O 1
ATOM 619 N N . ALA A 1 77 ? 14.609 -24.938 -35.812 1 98.19 77 ALA A N 1
ATOM 620 C CA . ALA A 1 77 ? 13.773 -26.047 -36.281 1 98.19 77 ALA A CA 1
ATOM 621 C C . ALA A 1 77 ? 14.625 -27.25 -36.656 1 98.19 77 ALA A C 1
ATOM 623 O O . ALA A 1 77 ? 14.156 -28.391 -36.594 1 98.19 77 ALA A O 1
ATOM 624 N N . SER A 1 78 ? 15.852 -27 -37.094 1 98.06 78 SER A N 1
ATOM 625 C CA . SER A 1 78 ? 16.734 -28.094 -37.531 1 98.06 78 SER A CA 1
ATOM 626 C C . SER A 1 78 ? 17.016 -29.047 -36.375 1 98.06 78 SER A C 1
ATOM 628 O O . SER A 1 78 ? 17.453 -30.172 -36.594 1 98.06 78 SER A O 1
ATOM 630 N N . HIS A 1 79 ? 16.812 -28.609 -35.156 1 98.44 79 HIS A N 1
ATOM 631 C CA . HIS A 1 79 ? 17.062 -29.438 -33.969 1 98.44 79 HIS A CA 1
ATOM 632 C C . HIS A 1 79 ? 15.883 -30.359 -33.688 1 98.44 79 HIS A C 1
ATOM 634 O O . HIS A 1 79 ? 15.93 -31.156 -32.75 1 98.44 79 HIS A O 1
ATOM 640 N N . PHE A 1 80 ? 14.836 -30.297 -34.469 1 98.69 80 PHE A N 1
ATOM 641 C CA . PHE A 1 80 ? 13.609 -31.047 -34.25 1 98.69 80 PHE A CA 1
ATOM 642 C C . PHE A 1 80 ? 13.523 -32.25 -35.188 1 98.69 80 PHE A C 1
ATOM 644 O O . PHE A 1 80 ? 13.742 -32.125 -36.406 1 98.69 80 PHE A O 1
ATOM 651 N N . TYR A 1 81 ? 13.25 -33.344 -34.656 1 98.44 81 TYR A N 1
ATOM 652 C CA . TYR A 1 81 ? 13.117 -34.625 -35.375 1 98.44 81 TYR A CA 1
ATOM 653 C C . TYR A 1 81 ? 11.789 -35.281 -35.031 1 98.44 81 TYR A C 1
ATOM 655 O O . TYR A 1 81 ? 11.305 -35.188 -33.906 1 98.44 81 TYR A O 1
ATOM 663 N N . TYR A 1 82 ? 11.242 -35.938 -36.094 1 97.75 82 TYR A N 1
ATOM 664 C CA . TYR A 1 82 ? 9.938 -36.562 -35.875 1 97.75 82 TYR A CA 1
ATOM 665 C C . TYR A 1 82 ? 10.039 -38.094 -36 1 97.75 82 TYR A C 1
ATOM 667 O O . TYR A 1 82 ? 10.773 -38.594 -36.844 1 97.75 82 TYR A O 1
ATOM 675 N N . GLN A 1 83 ? 9.422 -38.719 -35.156 1 95.56 83 GLN A N 1
ATOM 676 C CA . GLN A 1 83 ? 9.297 -40.188 -35.219 1 95.56 83 GLN A CA 1
ATOM 677 C C . GLN A 1 83 ? 7.852 -40.625 -35 1 95.56 83 GLN A C 1
ATOM 679 O O . GLN A 1 83 ? 7.297 -40.406 -33.906 1 95.56 83 GLN A O 1
ATOM 684 N N . SER A 1 84 ? 7.234 -41.156 -36.062 1 94.12 84 SER A N 1
ATOM 685 C CA . SER A 1 84 ? 5.922 -41.781 -35.875 1 94.12 84 SER A CA 1
ATOM 686 C C . SER A 1 84 ? 5.961 -42.844 -34.812 1 94.12 84 SER A C 1
ATOM 688 O O . SER A 1 84 ? 6.879 -43.688 -34.781 1 94.12 84 SER A O 1
ATOM 690 N N . HIS A 1 85 ? 4.941 -42.844 -33.938 1 90.44 85 HIS A N 1
ATOM 691 C CA . HIS A 1 85 ? 5.105 -43.656 -32.75 1 90.44 85 HIS A CA 1
ATOM 692 C C . HIS A 1 85 ? 3.752 -44.094 -32.188 1 90.44 85 HIS A C 1
ATOM 694 O O . HIS A 1 85 ? 2.904 -43.25 -31.891 1 90.44 85 HIS A O 1
ATOM 700 N N . ASP A 1 86 ? 3.562 -45.312 -32.156 1 90.56 86 ASP A N 1
ATOM 701 C CA . ASP A 1 86 ? 2.473 -45.906 -31.391 1 90.56 86 ASP A CA 1
ATOM 702 C C . ASP A 1 86 ? 2.939 -46.281 -30 1 90.56 86 ASP A C 1
ATOM 704 O O . ASP A 1 86 ? 3.773 -47.188 -29.844 1 90.56 86 ASP A O 1
ATOM 708 N N . VAL A 1 87 ? 2.346 -45.781 -28.953 1 89.25 87 VAL A N 1
ATOM 709 C CA . VAL A 1 87 ? 2.834 -45.906 -27.578 1 89.25 87 VAL A CA 1
ATOM 710 C C . VAL A 1 87 ? 2.645 -47.344 -27.094 1 89.25 87 VAL A C 1
ATOM 712 O O . VAL A 1 87 ? 3.299 -47.75 -26.141 1 89.25 87 VAL A O 1
ATOM 715 N N . ASN A 1 88 ? 1.859 -48.094 -27.797 1 89.62 88 ASN A N 1
ATOM 716 C CA . ASN A 1 88 ? 1.59 -49.469 -27.391 1 89.62 88 ASN A CA 1
ATOM 717 C C . ASN A 1 88 ? 2.488 -50.438 -28.125 1 89.62 88 ASN A C 1
ATOM 719 O O . ASN A 1 88 ? 2.465 -51.656 -27.844 1 89.62 88 ASN A O 1
ATOM 723 N N . ASP A 1 89 ? 3.221 -49.938 -29.047 1 90.19 89 ASP A N 1
ATOM 724 C CA . ASP A 1 89 ? 4.066 -50.812 -29.875 1 90.19 89 ASP A CA 1
ATOM 725 C C . ASP A 1 89 ? 5.523 -50.75 -29.422 1 90.19 89 ASP A C 1
ATOM 727 O O . ASP A 1 89 ? 6.199 -49.75 -29.641 1 90.19 89 ASP A O 1
ATOM 731 N N . SER A 1 90 ? 6.051 -51.781 -29 1 89.31 90 SER A N 1
ATOM 732 C CA . SER A 1 90 ? 7.406 -51.875 -28.469 1 89.31 90 SER A CA 1
ATOM 733 C C . SER A 1 90 ? 8.445 -51.625 -29.562 1 89.31 90 SER A C 1
ATOM 735 O O . SER A 1 90 ? 9.531 -51.094 -29.297 1 89.31 90 SER A O 1
ATOM 737 N N . THR A 1 91 ? 8.141 -52.062 -30.734 1 90.56 91 THR A N 1
ATOM 738 C CA . THR A 1 91 ? 9.086 -51.875 -31.828 1 90.56 91 THR A CA 1
ATOM 739 C C . THR A 1 91 ? 9.344 -50.406 -32.094 1 90.56 91 THR A C 1
ATOM 741 O O . THR A 1 91 ? 10.453 -50.031 -32.5 1 90.56 91 THR A O 1
ATOM 744 N N . HIS A 1 92 ? 8.359 -49.719 -31.891 1 92.38 92 HIS A N 1
ATOM 745 C CA . HIS A 1 92 ? 8.5 -48.281 -32.094 1 92.38 92 HIS A CA 1
ATOM 746 C C . HIS A 1 92 ? 9.461 -47.656 -31.094 1 92.38 92 HIS A C 1
ATOM 748 O O . HIS A 1 92 ? 10.133 -46.656 -31.391 1 92.38 92 HIS A O 1
ATOM 754 N N . TYR A 1 93 ? 9.578 -48.281 -29.969 1 94.38 93 TYR A N 1
ATOM 755 C CA . TYR A 1 93 ? 10.484 -47.75 -28.938 1 94.38 93 TYR A CA 1
ATOM 756 C C . TYR A 1 93 ? 11.938 -48.094 -29.281 1 94.38 93 TYR A C 1
ATOM 758 O O . TYR A 1 93 ? 12.852 -47.344 -28.922 1 94.38 93 TYR A O 1
ATOM 766 N N . GLN A 1 94 ? 12.102 -49.125 -29.953 1 93.44 94 GLN A N 1
ATOM 767 C CA . GLN A 1 94 ? 13.445 -49.438 -30.422 1 93.44 94 GLN A CA 1
ATOM 768 C C . GLN A 1 94 ? 13.953 -48.375 -31.391 1 93.44 94 GLN A C 1
ATOM 770 O O . GLN A 1 94 ? 15.109 -47.938 -31.312 1 93.44 94 GLN A O 1
ATOM 775 N N . THR A 1 95 ? 13.062 -48.062 -32.281 1 94.31 95 THR A N 1
ATOM 776 C CA . THR A 1 95 ? 13.422 -47.031 -33.219 1 94.31 95 THR A CA 1
ATOM 777 C C . THR A 1 95 ? 13.672 -45.688 -32.5 1 94.31 95 THR A C 1
ATOM 779 O O . THR A 1 95 ? 14.562 -44.938 -32.906 1 94.31 95 THR A O 1
ATOM 782 N N . LEU A 1 96 ? 12.883 -45.469 -31.531 1 96.31 96 LEU A N 1
ATOM 783 C CA . LEU A 1 96 ? 13.055 -44.25 -30.75 1 96.31 96 LEU A CA 1
ATOM 784 C C . LEU A 1 96 ? 14.398 -44.25 -30.031 1 96.31 96 LEU A C 1
ATOM 786 O O . LEU A 1 96 ? 15.07 -43.219 -29.969 1 96.31 96 LEU A O 1
ATOM 790 N N . LYS A 1 97 ? 14.758 -45.344 -29.484 1 96.44 97 LYS A N 1
ATOM 791 C CA . LYS A 1 97 ? 16.047 -45.5 -28.812 1 96.44 97 LYS A CA 1
ATOM 792 C C . LYS A 1 97 ? 17.203 -45.188 -29.781 1 96.44 97 LYS A C 1
ATOM 794 O O . LYS A 1 97 ? 18.141 -44.5 -29.422 1 96.44 97 LYS A O 1
ATOM 799 N N . GLU A 1 98 ? 17.094 -45.781 -30.906 1 96.38 98 GLU A N 1
ATOM 800 C CA . GLU A 1 98 ? 18.141 -45.594 -31.906 1 96.38 98 GLU A CA 1
ATOM 801 C C . GLU A 1 98 ? 18.281 -44.125 -32.281 1 96.38 98 GLU A C 1
ATOM 803 O O . GLU A 1 98 ? 19.406 -43.594 -32.375 1 96.38 98 GLU A O 1
ATOM 808 N N . LEU A 1 99 ? 17.172 -43.594 -32.562 1 97.12 99 LEU A N 1
ATOM 809 C CA . LEU A 1 99 ? 17.188 -42.156 -32.906 1 97.12 99 LEU A CA 1
ATOM 810 C C . LEU A 1 99 ? 17.734 -41.344 -31.75 1 97.12 99 LEU A C 1
ATOM 812 O O . LEU A 1 99 ? 18.531 -40.406 -31.969 1 97.12 99 LEU A O 1
ATOM 816 N N . SER A 1 100 ? 17.328 -41.594 -30.547 1 97.31 100 SER A N 1
ATOM 817 C CA . SER A 1 100 ? 17.797 -40.875 -29.359 1 97.31 100 SER A CA 1
ATOM 818 C C . SER A 1 100 ? 19.312 -41 -29.203 1 97.31 100 SER A C 1
ATOM 820 O O . SER A 1 100 ? 19.969 -40 -28.906 1 97.31 100 SER A O 1
ATOM 822 N N . ASP A 1 101 ? 19.797 -42.188 -29.391 1 96.69 101 ASP A N 1
ATOM 823 C CA . ASP A 1 101 ? 21.234 -42.406 -29.25 1 96.69 101 ASP A CA 1
ATOM 824 C C . ASP A 1 101 ? 22.016 -41.656 -30.328 1 96.69 101 ASP A C 1
ATOM 826 O O . ASP A 1 101 ? 23.062 -41.062 -30.031 1 96.69 101 ASP A O 1
ATOM 830 N N . ARG A 1 102 ? 21.469 -41.719 -31.484 1 97.81 102 ARG A N 1
ATOM 831 C CA . ARG A 1 102 ? 22.125 -41 -32.594 1 97.81 102 ARG A CA 1
ATOM 832 C C . ARG A 1 102 ? 22.188 -39.5 -32.312 1 97.81 102 ARG A C 1
ATOM 834 O O . ARG A 1 102 ? 23.234 -38.875 -32.5 1 97.81 102 ARG A O 1
ATOM 841 N N . LEU A 1 103 ? 21.125 -38.969 -31.891 1 97.94 103 LEU A N 1
ATOM 842 C CA . LEU A 1 103 ? 21.062 -37.531 -31.641 1 97.94 103 LEU A CA 1
ATOM 843 C C . LEU A 1 103 ? 21.922 -37.156 -30.422 1 97.94 103 LEU A C 1
ATOM 845 O O . LEU A 1 103 ? 22.5 -36.094 -30.391 1 97.94 103 LEU A O 1
ATOM 849 N N . ASP A 1 104 ? 21.938 -38.031 -29.422 1 97.5 104 ASP A N 1
ATOM 850 C CA . ASP A 1 104 ? 22.781 -37.812 -28.25 1 97.5 104 ASP A CA 1
ATOM 851 C C . ASP A 1 104 ? 24.234 -37.594 -28.672 1 97.5 104 ASP A C 1
ATOM 853 O O . ASP A 1 104 ? 24.891 -36.688 -28.172 1 97.5 104 ASP A O 1
ATOM 857 N N . GLY A 1 105 ? 24.688 -38.438 -29.5 1 96.94 105 GLY A N 1
ATOM 858 C CA . GLY A 1 105 ? 26.047 -38.312 -30.016 1 96.94 105 GLY A CA 1
ATOM 859 C C . GLY A 1 105 ? 26.234 -37.094 -30.891 1 96.94 105 GLY A C 1
ATOM 860 O O . GLY A 1 105 ? 27.219 -36.375 -30.734 1 96.94 105 GLY A O 1
ATOM 861 N N . HIS A 1 106 ? 25.328 -36.938 -31.766 1 97.81 106 HIS A N 1
ATOM 862 C CA . HIS A 1 106 ? 25.422 -35.844 -32.75 1 97.81 106 HIS A CA 1
ATOM 863 C C . HIS A 1 106 ? 25.5 -34.5 -32.062 1 97.81 106 HIS A C 1
ATOM 865 O O . HIS A 1 106 ? 26.281 -33.625 -32.469 1 97.81 106 HIS A O 1
ATOM 871 N N . TYR A 1 107 ? 24.672 -34.312 -31.031 1 97.94 107 TYR A N 1
ATOM 872 C CA . TYR A 1 107 ? 24.562 -33 -30.375 1 97.94 107 TYR A CA 1
ATOM 873 C C . TYR A 1 107 ? 25.328 -32.969 -29.062 1 97.94 107 TYR A C 1
ATOM 875 O O . TYR A 1 107 ? 25.312 -31.984 -28.328 1 97.94 107 TYR A O 1
ATOM 883 N N . GLN A 1 108 ? 25.938 -34.062 -28.672 1 97.06 108 GLN A N 1
ATOM 884 C CA . GLN A 1 108 ? 26.75 -34.156 -27.453 1 97.06 108 GLN A CA 1
ATOM 885 C C . GLN A 1 108 ? 25.922 -33.812 -26.219 1 97.06 108 GLN A C 1
ATOM 887 O O . GLN A 1 108 ? 26.281 -32.906 -25.453 1 97.06 108 GLN A O 1
ATOM 892 N N . LEU A 1 109 ? 24.922 -34.594 -26 1 97.44 109 LEU A N 1
ATOM 893 C CA . LEU A 1 109 ? 23.922 -34.25 -24.984 1 97.44 109 LEU A CA 1
ATOM 894 C C . LEU A 1 109 ? 24.234 -34.938 -23.656 1 97.44 109 LEU A C 1
ATOM 896 O O . LEU A 1 109 ? 23.516 -34.719 -22.672 1 97.44 109 LEU A O 1
ATOM 900 N N . ASN A 1 110 ? 25.297 -35.75 -23.625 1 96.31 110 ASN A N 1
ATOM 901 C CA . ASN A 1 110 ? 25.828 -36.375 -22.422 1 96.31 110 ASN A CA 1
ATOM 902 C C . ASN A 1 110 ? 24.766 -37.219 -21.719 1 96.31 110 ASN A C 1
ATOM 904 O O . ASN A 1 110 ? 24.734 -37.25 -20.484 1 96.31 110 ASN A O 1
ATOM 908 N N . GLY A 1 111 ? 23.766 -37.719 -22.453 1 96.62 111 GLY A N 1
ATOM 909 C CA . GLY A 1 111 ? 22.797 -38.656 -21.906 1 96.62 111 GLY A CA 1
ATOM 910 C C . GLY A 1 111 ? 21.656 -37.938 -21.172 1 96.62 111 GLY A C 1
ATOM 911 O O . GLY A 1 111 ? 20.844 -38.594 -20.516 1 96.62 111 GLY A O 1
ATOM 912 N N . ASN A 1 112 ? 21.578 -36.594 -21.188 1 97.75 112 ASN A N 1
ATOM 913 C CA . ASN A 1 112 ? 20.5 -35.875 -20.547 1 97.75 112 ASN A CA 1
ATOM 914 C C . ASN A 1 112 ? 19.188 -35.969 -21.312 1 97.75 112 ASN A C 1
ATOM 916 O O . ASN A 1 112 ? 19.125 -35.625 -22.5 1 97.75 112 ASN A O 1
ATOM 920 N N . ARG A 1 113 ? 18.172 -36.5 -20.641 1 98.06 113 ARG A N 1
ATOM 921 C CA . ARG A 1 113 ? 16.891 -36.75 -21.297 1 98.06 113 ARG A CA 1
ATOM 922 C C . ARG A 1 113 ? 15.75 -36.094 -20.531 1 98.06 113 ARG A C 1
ATOM 924 O O . ARG A 1 113 ? 15.719 -36.094 -19.312 1 98.06 113 ARG A O 1
ATOM 931 N N . VAL A 1 114 ? 14.859 -35.438 -21.203 1 98.19 114 VAL A N 1
ATOM 932 C CA . VAL A 1 114 ? 13.578 -35 -20.688 1 98.19 114 VAL A CA 1
ATOM 933 C C . VAL A 1 114 ? 12.445 -35.594 -21.516 1 98.19 114 VAL A C 1
ATOM 935 O O . VAL A 1 114 ? 12.398 -35.438 -22.734 1 98.19 114 VAL A O 1
ATOM 938 N N . TYR A 1 115 ? 11.641 -36.312 -20.891 1 98 115 TYR A N 1
ATOM 939 C CA . TYR A 1 115 ? 10.453 -36.875 -21.516 1 98 115 TYR A CA 1
ATOM 940 C C . TYR A 1 115 ? 9.211 -36.062 -21.172 1 98 115 TYR A C 1
ATOM 942 O O . TYR A 1 115 ? 8.828 -36 -20 1 98 115 TYR A O 1
ATOM 950 N N . TYR A 1 116 ? 8.594 -35.5 -22.109 1 97.69 116 TYR A N 1
ATOM 951 C CA . TYR A 1 116 ? 7.375 -34.719 -21.922 1 97.69 116 TYR A CA 1
ATOM 952 C C . TYR A 1 116 ? 6.152 -35.5 -22.391 1 97.69 116 TYR A C 1
ATOM 954 O O . TYR A 1 116 ? 6.016 -35.781 -23.578 1 97.69 116 TYR A O 1
ATOM 962 N N . LEU A 1 117 ? 5.289 -35.812 -21.484 1 95.44 117 LEU A N 1
ATOM 963 C CA . LEU A 1 117 ? 4.074 -36.531 -21.844 1 95.44 117 LEU A CA 1
ATOM 964 C C . LEU A 1 117 ? 2.916 -35.562 -22.078 1 95.44 117 LEU A C 1
ATOM 966 O O . LEU A 1 117 ? 2.139 -35.281 -21.156 1 95.44 117 LEU A O 1
ATOM 970 N N . ALA A 1 118 ? 2.77 -35.188 -23.266 1 89.62 118 ALA A N 1
ATOM 971 C CA . ALA A 1 118 ? 1.707 -34.281 -23.703 1 89.62 118 ALA A CA 1
ATOM 972 C C . ALA A 1 118 ? 0.527 -35.031 -24.281 1 89.62 118 ALA A C 1
ATOM 974 O O . ALA A 1 118 ? 0.058 -34.75 -25.375 1 89.62 118 ALA A O 1
ATOM 975 N N . MET A 1 119 ? 0.14 -36.125 -23.578 1 85.88 119 MET A N 1
ATOM 976 C CA . MET A 1 119 ? -0.957 -37 -24 1 85.88 119 MET A CA 1
ATOM 977 C C . MET A 1 119 ? -1.923 -37.25 -22.844 1 85.88 119 MET A C 1
ATOM 979 O O . MET A 1 119 ? -1.745 -36.688 -21.75 1 85.88 119 MET A O 1
ATOM 983 N N . ALA A 1 120 ? -2.963 -37.969 -23.188 1 80.5 120 ALA A N 1
ATOM 984 C CA . ALA A 1 120 ? -3.938 -38.312 -22.172 1 80.5 120 ALA A CA 1
ATOM 985 C C . ALA A 1 120 ? -3.301 -39.188 -21.078 1 80.5 120 ALA A C 1
ATOM 987 O O . ALA A 1 120 ? -2.461 -40.031 -21.359 1 80.5 120 ALA A O 1
ATOM 988 N N . PRO A 1 121 ? -3.729 -39 -19.859 1 83.38 121 PRO A N 1
ATOM 989 C CA . PRO A 1 121 ? -3.109 -39.656 -18.719 1 83.38 121 PRO A CA 1
ATOM 990 C C . PRO A 1 121 ? -3.146 -41.188 -18.812 1 83.38 121 PRO A C 1
ATOM 992 O O . PRO A 1 121 ? -2.285 -41.875 -18.25 1 83.38 121 PRO A O 1
ATOM 995 N N . GLN A 1 122 ? -4.062 -41.688 -19.531 1 82.12 122 GLN A N 1
ATOM 996 C CA . GLN A 1 122 ? -4.215 -43.156 -19.625 1 82.12 122 GLN A CA 1
ATOM 997 C C . GLN A 1 122 ? -2.99 -43.781 -20.281 1 82.12 122 GLN A C 1
ATOM 999 O O . GLN A 1 122 ? -2.75 -45 -20.109 1 82.12 122 GLN A O 1
ATOM 1004 N N . PHE A 1 123 ? -2.244 -43 -20.984 1 88.62 123 PHE A N 1
ATOM 1005 C CA . PHE A 1 123 ? -1.103 -43.562 -21.719 1 88.62 123 PHE A CA 1
ATOM 1006 C C . PHE A 1 123 ? 0.174 -43.406 -20.891 1 88.62 123 PHE A C 1
ATOM 1008 O O . PHE A 1 123 ? 1.213 -43.969 -21.266 1 88.62 123 PHE A O 1
ATOM 1015 N N . PHE A 1 124 ? 0.134 -42.719 -19.812 1 92 124 PHE A N 1
ATOM 1016 C CA . PHE A 1 124 ? 1.335 -42.375 -19.062 1 92 124 PHE A CA 1
ATOM 1017 C C . PHE A 1 124 ? 2.047 -43.625 -18.578 1 92 124 PHE A C 1
ATOM 1019 O O . PHE A 1 124 ? 3.25 -43.781 -18.797 1 92 124 PHE A O 1
ATOM 1026 N N . GLY A 1 125 ? 1.332 -44.469 -17.953 1 90.38 125 GLY A N 1
ATOM 1027 C CA . GLY A 1 125 ? 1.909 -45.688 -17.438 1 90.38 125 GLY A CA 1
ATOM 1028 C C . GLY A 1 125 ? 2.57 -46.531 -18.516 1 90.38 125 GLY A C 1
ATOM 1029 O O . GLY A 1 125 ? 3.68 -47.062 -18.328 1 90.38 125 GLY A O 1
ATOM 1030 N N . THR A 1 126 ? 1.913 -46.656 -19.578 1 93 126 THR A N 1
ATOM 1031 C CA . THR A 1 126 ? 2.41 -47.469 -20.703 1 93 126 THR A CA 1
ATOM 1032 C C . THR A 1 126 ? 3.725 -46.906 -21.219 1 93 126 THR A C 1
ATOM 1034 O O . THR A 1 126 ? 4.688 -47.625 -21.438 1 93 126 THR A O 1
ATOM 1037 N N . ILE A 1 127 ? 3.711 -45.656 -21.438 1 94.81 127 ILE A N 1
ATOM 1038 C CA . ILE A 1 127 ? 4.883 -45 -22 1 94.81 127 ILE A CA 1
ATOM 1039 C C . ILE A 1 127 ? 6.078 -45.188 -21.062 1 94.81 127 ILE A C 1
ATOM 1041 O O . ILE A 1 127 ? 7.16 -45.594 -21.5 1 94.81 127 ILE A O 1
ATOM 1045 N N . VAL A 1 128 ? 5.887 -44.906 -19.828 1 95.25 128 VAL A N 1
ATOM 1046 C CA . VAL A 1 128 ? 6.961 -44.938 -18.844 1 95.25 128 VAL A CA 1
ATOM 1047 C C . VAL A 1 128 ? 7.504 -46.344 -18.734 1 95.25 128 VAL A C 1
ATOM 1049 O O . VAL A 1 128 ? 8.719 -46.562 -18.656 1 95.25 128 VAL A O 1
ATOM 1052 N N . SER A 1 129 ? 6.66 -47.312 -18.719 1 94 129 SER A N 1
ATOM 1053 C CA . SER A 1 129 ? 7.07 -48.688 -18.641 1 94 129 SER A CA 1
ATOM 1054 C C . SER A 1 129 ? 7.941 -49.094 -19.828 1 94 129 SER A C 1
ATOM 1056 O O . SER A 1 129 ? 8.938 -49.781 -19.672 1 94 129 SER A O 1
ATOM 1058 N N . HIS A 1 130 ? 7.535 -48.625 -20.969 1 95 130 HIS A N 1
ATOM 1059 C CA . HIS A 1 130 ? 8.281 -48.969 -22.172 1 95 130 HIS A CA 1
ATOM 1060 C C . HIS A 1 130 ? 9.625 -48.219 -22.219 1 95 130 HIS A C 1
ATOM 1062 O O . HIS A 1 130 ? 10.609 -48.75 -22.734 1 95 130 HIS A O 1
ATOM 1068 N N . LEU A 1 131 ? 9.68 -47.031 -21.703 1 95.12 131 LEU A N 1
ATOM 1069 C CA . LEU A 1 131 ? 10.945 -46.312 -21.625 1 95.12 131 LEU A CA 1
ATOM 1070 C C . LEU A 1 131 ? 11.984 -47.125 -20.859 1 95.12 131 LEU A C 1
ATOM 1072 O O . LEU A 1 131 ? 13.164 -47.125 -21.219 1 95.12 131 LEU A O 1
ATOM 1076 N N . LYS A 1 132 ? 11.516 -47.688 -19.781 1 93.5 132 LYS A N 1
ATOM 1077 C CA . LYS A 1 132 ? 12.406 -48.531 -18.969 1 93.5 132 LYS A CA 1
ATOM 1078 C C . LYS A 1 132 ? 12.703 -49.844 -19.656 1 93.5 132 LYS A C 1
ATOM 1080 O O . LYS A 1 132 ? 13.875 -50.219 -19.828 1 93.5 132 LYS A O 1
ATOM 1085 N N . SER A 1 133 ? 11.719 -50.562 -20.125 1 93.12 133 SER A N 1
ATOM 1086 C CA . SER A 1 133 ? 11.875 -51.938 -20.641 1 93.12 133 SER A CA 1
ATOM 1087 C C . SER A 1 133 ? 12.688 -51.938 -21.922 1 93.12 133 SER A C 1
ATOM 1089 O O . SER A 1 133 ? 13.391 -52.906 -22.203 1 93.12 133 SER A O 1
ATOM 1091 N N . GLN A 1 134 ? 12.57 -50.906 -22.672 1 92.44 134 GLN A N 1
ATOM 1092 C CA . GLN A 1 134 ? 13.281 -50.844 -23.953 1 92.44 134 GLN A CA 1
ATOM 1093 C C . GLN A 1 134 ? 14.617 -50.125 -23.797 1 92.44 134 GLN A C 1
ATOM 1095 O O . GLN A 1 134 ? 15.266 -49.781 -24.781 1 92.44 134 GLN A O 1
ATOM 1100 N N . ASN A 1 135 ? 14.992 -49.75 -22.609 1 92.62 135 ASN A N 1
ATOM 1101 C CA . ASN A 1 135 ? 16.281 -49.188 -22.266 1 92.62 135 ASN A CA 1
ATOM 1102 C C . ASN A 1 135 ? 16.516 -47.844 -22.969 1 92.62 135 ASN A C 1
ATOM 1104 O O . ASN A 1 135 ? 17.594 -47.625 -23.547 1 92.62 135 ASN A O 1
ATOM 1108 N N . ILE A 1 136 ? 15.523 -47.125 -23.016 1 93.62 136 ILE A N 1
ATOM 1109 C CA . ILE A 1 136 ? 15.625 -45.812 -23.609 1 93.62 136 ILE A CA 1
ATOM 1110 C C . ILE A 1 136 ? 16.25 -44.844 -22.625 1 93.62 136 ILE A C 1
ATOM 1112 O O . ILE A 1 136 ? 16.953 -43.906 -23.016 1 93.62 136 ILE A O 1
ATOM 1116 N N . MET A 1 137 ? 16.016 -45 -21.344 1 95.12 137 MET A N 1
ATOM 1117 C CA . MET A 1 137 ? 16.609 -44.188 -20.297 1 95.12 137 MET A CA 1
ATOM 1118 C C . MET A 1 137 ? 18.125 -44.375 -20.266 1 95.12 137 MET A C 1
ATOM 1120 O O . MET A 1 137 ? 18.625 -45.5 -20.453 1 95.12 137 MET A O 1
ATOM 1124 N N . THR A 1 138 ? 18.734 -43.344 -20 1 95.31 138 THR A N 1
ATOM 1125 C CA . THR A 1 138 ? 20.203 -43.375 -20.031 1 95.31 138 THR A CA 1
ATOM 1126 C C . THR A 1 138 ? 20.766 -43.594 -18.625 1 95.31 138 THR A C 1
ATOM 1128 O O . THR A 1 138 ? 20.062 -43.375 -17.641 1 95.31 138 THR A O 1
ATOM 1131 N N . LYS A 1 139 ? 22 -44.062 -18.578 1 92.5 139 LYS A N 1
ATOM 1132 C CA . LYS A 1 139 ? 22.703 -44.281 -17.312 1 92.5 139 LYS A CA 1
ATOM 1133 C C . LYS A 1 139 ? 23.594 -43.094 -16.969 1 92.5 139 LYS A C 1
ATOM 1135 O O . LYS A 1 139 ? 23.953 -42.906 -15.805 1 92.5 139 LYS A O 1
ATOM 1140 N N . ASN A 1 140 ? 23.922 -42.469 -18.047 1 92 140 ASN A N 1
ATOM 1141 C CA . ASN A 1 140 ? 24.703 -41.25 -17.875 1 92 140 ASN A CA 1
ATOM 1142 C C . ASN A 1 140 ? 23.844 -40 -18.016 1 92 140 ASN A C 1
ATOM 1144 O O . ASN A 1 140 ? 22.828 -40 -18.703 1 92 140 ASN A O 1
ATOM 1148 N N . GLY A 1 141 ? 24.016 -38.938 -17.203 1 94.44 141 GLY A N 1
ATOM 1149 C CA . GLY A 1 141 ? 23.203 -37.75 -17.219 1 94.44 141 GLY A CA 1
ATOM 1150 C C . GLY A 1 141 ? 21.953 -37.875 -16.375 1 94.44 141 GLY A C 1
ATOM 1151 O O . GLY A 1 141 ? 21.906 -38.656 -15.414 1 94.44 141 GLY A O 1
ATOM 1152 N N . PHE A 1 142 ? 20.875 -37.031 -16.75 1 96.62 142 PHE A N 1
ATOM 1153 C CA . PHE A 1 142 ? 19.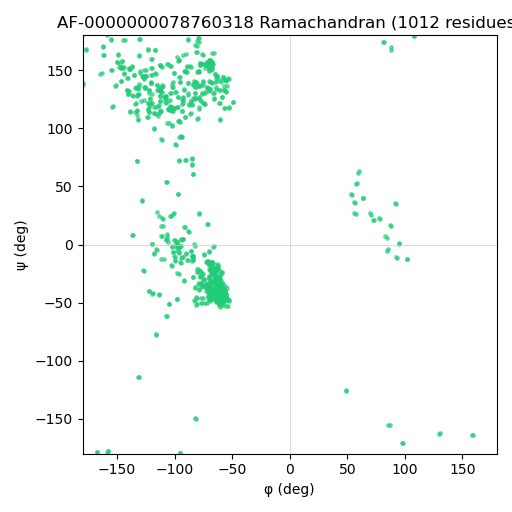625 -37.094 -16 1 96.62 142 PHE A CA 1
ATOM 1154 C C . PHE A 1 142 ? 18.484 -37.562 -16.891 1 96.62 142 PHE A C 1
ATOM 1156 O O . PHE A 1 142 ? 18.531 -37.406 -18.109 1 96.62 142 PHE A O 1
ATOM 1163 N N . ASN A 1 143 ? 17.562 -38.25 -16.344 1 97.75 143 ASN A N 1
ATOM 1164 C CA . ASN A 1 143 ? 16.281 -38.594 -16.938 1 97.75 143 ASN A CA 1
ATOM 1165 C C . ASN A 1 143 ? 15.117 -37.969 -16.172 1 97.75 143 ASN A C 1
ATOM 1167 O O . ASN A 1 143 ? 14.836 -38.312 -15.031 1 97.75 143 ASN A O 1
ATOM 1171 N N . ARG A 1 144 ? 14.445 -37.031 -16.797 1 97.94 144 ARG A N 1
ATOM 1172 C CA . ARG A 1 144 ? 13.359 -36.281 -16.141 1 97.94 144 ARG A CA 1
ATOM 1173 C C . ARG A 1 144 ? 12.055 -36.469 -16.906 1 97.94 144 ARG A C 1
ATOM 1175 O O . ARG A 1 144 ? 12.047 -36.469 -18.141 1 97.94 144 ARG A O 1
ATOM 1182 N N . LEU A 1 145 ? 11.047 -36.625 -16.141 1 98 145 LEU A N 1
ATOM 1183 C CA . LEU A 1 145 ? 9.711 -36.812 -16.703 1 98 145 LEU A CA 1
ATOM 1184 C C . LEU A 1 145 ? 8.82 -35.625 -16.391 1 98 145 LEU A C 1
ATOM 1186 O O . LEU A 1 145 ? 8.68 -35.219 -15.234 1 98 145 LEU A O 1
ATOM 1190 N N . ILE A 1 146 ? 8.266 -35 -17.422 1 97.38 146 ILE A N 1
ATOM 1191 C CA . ILE A 1 146 ? 7.316 -33.906 -17.25 1 97.38 146 ILE A CA 1
ATOM 1192 C C . ILE A 1 146 ? 5.914 -34.375 -17.625 1 97.38 146 ILE A C 1
ATOM 1194 O O . ILE A 1 146 ? 5.703 -34.906 -18.719 1 97.38 146 ILE A O 1
ATOM 1198 N N . ILE A 1 147 ? 5.004 -34.219 -16.766 1 94.31 147 ILE A N 1
ATOM 1199 C CA . ILE A 1 147 ? 3.637 -34.656 -17.031 1 94.31 147 ILE A CA 1
ATOM 1200 C C . ILE A 1 147 ? 2.68 -33.469 -16.828 1 94.31 147 ILE A C 1
ATOM 1202 O O . ILE A 1 147 ? 2.918 -32.594 -15.977 1 94.31 147 ILE A O 1
ATOM 1206 N N . GLU A 1 148 ? 1.632 -33.5 -17.547 1 89.31 148 GLU A N 1
ATOM 1207 C CA . GLU A 1 148 ? 0.621 -32.438 -17.5 1 89.31 148 GLU A CA 1
ATOM 1208 C C . GLU A 1 148 ? -0.535 -32.812 -16.578 1 89.31 148 GLU A C 1
ATOM 1210 O O . GLU A 1 148 ? -0.709 -34 -16.25 1 89.31 148 GLU A O 1
ATOM 1215 N N . LYS A 1 149 ? -1.188 -31.828 -16.156 1 83.81 149 LYS A N 1
ATOM 1216 C CA . LYS A 1 149 ? -2.451 -32.094 -15.477 1 83.81 149 LYS A CA 1
ATOM 1217 C C . LYS A 1 149 ? -3.508 -32.625 -16.453 1 83.81 149 LYS A C 1
ATOM 1219 O O . LYS A 1 149 ? -3.453 -32.312 -17.641 1 83.81 149 LYS A O 1
ATOM 1224 N N . PRO A 1 150 ? -4.465 -33.25 -16.094 1 84.94 150 PR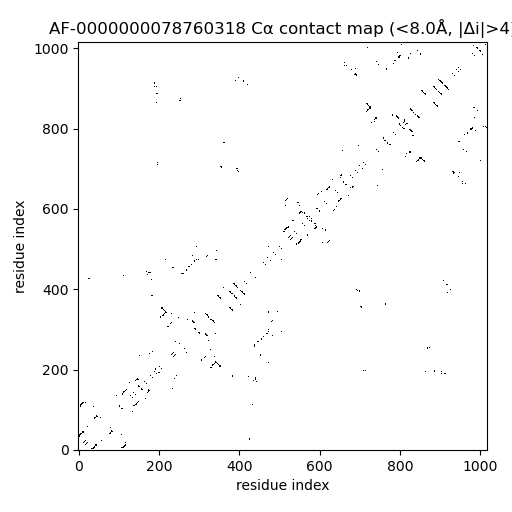O A N 1
ATOM 1225 C CA . PRO A 1 150 ? -4.699 -33.719 -14.719 1 84.94 150 PRO A CA 1
ATOM 1226 C C . PRO A 1 150 ? -3.904 -34.969 -14.367 1 84.94 150 PRO A C 1
ATOM 1228 O O . PRO A 1 150 ? -3.617 -35.781 -15.242 1 84.94 150 PRO A O 1
ATOM 1231 N N . PHE A 1 151 ? -3.588 -35.062 -13.211 1 90 151 PHE A N 1
ATOM 1232 C CA . PHE A 1 151 ? -2.955 -36.25 -12.695 1 90 151 PHE A CA 1
ATOM 1233 C C . PHE A 1 151 ? -3.973 -37.156 -11.984 1 90 151 PHE A C 1
ATOM 1235 O O . PHE A 1 151 ? -4.148 -37.031 -10.773 1 90 151 PHE A O 1
ATOM 1242 N N . GLY A 1 152 ? -4.598 -37.969 -12.797 1 89 152 GLY A N 1
ATOM 1243 C CA . GLY A 1 152 ? -5.703 -38.781 -12.305 1 89 152 GLY A CA 1
ATOM 1244 C C . GLY A 1 152 ? -7.043 -38.062 -12.383 1 89 152 GLY A C 1
ATOM 1245 O O . GLY A 1 152 ? -7.113 -36.906 -12.789 1 89 152 GLY A O 1
ATOM 1246 N N . SER A 1 153 ? -8.109 -38.875 -12.141 1 92.12 153 SER A N 1
ATOM 1247 C CA . SER A 1 153 ? -9.461 -38.312 -12.117 1 92.12 153 SER A CA 1
ATOM 1248 C C . SER A 1 153 ? -10.039 -38.344 -10.703 1 92.12 153 SER A C 1
ATOM 1250 O O . SER A 1 153 ? -11.078 -37.719 -10.445 1 92.12 153 SER A O 1
ATOM 1252 N N . ASP A 1 154 ? -9.445 -39 -9.883 1 95.44 154 ASP A N 1
ATOM 1253 C CA . ASP A 1 154 ? -9.688 -39.094 -8.445 1 95.44 154 ASP A CA 1
ATOM 1254 C C . ASP A 1 154 ? -8.445 -39.594 -7.715 1 95.44 154 ASP A C 1
ATOM 1256 O O . ASP A 1 154 ? -7.398 -39.812 -8.328 1 95.44 154 ASP A O 1
ATOM 1260 N N . TYR A 1 155 ? -8.555 -39.719 -6.434 1 97 155 TYR A N 1
ATOM 1261 C CA . TYR A 1 155 ? -7.387 -40.156 -5.66 1 97 155 TYR A CA 1
ATOM 1262 C C . TYR A 1 155 ? -6.887 -41.5 -6.117 1 97 155 TYR A C 1
ATOM 1264 O O . TYR A 1 155 ? -5.684 -41.719 -6.305 1 97 155 TYR A O 1
ATOM 1272 N N . GLN A 1 156 ? -7.77 -42.438 -6.238 1 96.94 156 GLN A N 1
ATOM 1273 C CA . GLN A 1 156 ? -7.383 -43.812 -6.559 1 96.94 156 GLN A CA 1
ATOM 1274 C C . GLN A 1 156 ? -6.668 -43.875 -7.906 1 96.94 156 GLN A C 1
ATOM 1276 O O . GLN A 1 156 ? -5.613 -44.5 -8.023 1 96.94 156 GLN A O 1
ATOM 1281 N N . SER A 1 157 ? -7.297 -43.344 -8.906 1 95 157 SER A N 1
ATOM 1282 C CA . SER A 1 157 ? -6.68 -43.344 -10.234 1 95 157 SER A CA 1
ATOM 1283 C C . SER A 1 157 ? -5.348 -42.594 -10.227 1 95 157 SER A C 1
ATOM 1285 O O . SER A 1 157 ? -4.406 -43 -10.914 1 95 157 SER A O 1
ATOM 1287 N N . ALA A 1 158 ? -5.258 -41.5 -9.508 1 95.31 158 ALA A N 1
ATOM 1288 C CA . ALA A 1 158 ? -4.004 -40.781 -9.391 1 95.31 158 ALA A CA 1
ATOM 1289 C C . ALA A 1 158 ? -2.934 -41.625 -8.703 1 95.31 158 ALA A C 1
ATOM 1291 O O . ALA A 1 158 ? -1.771 -41.625 -9.117 1 95.31 158 ALA A O 1
ATOM 1292 N N . PHE A 1 159 ? -3.34 -42.25 -7.633 1 96.56 159 PHE A N 1
ATOM 1293 C CA . PHE A 1 159 ? -2.432 -43.125 -6.883 1 96.56 159 PHE A CA 1
ATOM 1294 C C . PHE A 1 159 ? -1.875 -44.219 -7.77 1 96.56 159 PHE A C 1
ATOM 1296 O O . PHE A 1 159 ? -0.669 -44.469 -7.77 1 96.56 159 PHE A O 1
ATOM 1303 N N . GLU A 1 160 ? -2.695 -44.844 -8.461 1 95.69 160 GLU A N 1
ATOM 1304 C CA . GLU A 1 160 ? -2.277 -45.938 -9.367 1 95.69 160 GLU A CA 1
ATOM 1305 C C . GLU A 1 160 ? -1.311 -45.406 -10.43 1 95.69 160 GLU A C 1
ATOM 1307 O O . GLU A 1 160 ? -0.291 -46.031 -10.711 1 95.69 160 GLU A O 1
ATOM 1312 N N . LEU A 1 161 ? -1.732 -44.344 -10.945 1 93.94 161 LEU A N 1
ATOM 1313 C CA . LEU A 1 161 ? -0.869 -43.719 -11.938 1 93.94 161 LEU A CA 1
ATOM 1314 C C . LEU A 1 161 ? 0.498 -43.406 -11.352 1 93.94 161 LEU A C 1
ATOM 1316 O O . LEU A 1 161 ? 1.527 -43.625 -11.984 1 93.94 161 LEU A O 1
ATOM 1320 N N . ASN A 1 162 ? 0.537 -42.781 -10.227 1 95.5 162 ASN A N 1
ATOM 1321 C CA . ASN A 1 162 ? 1.784 -42.438 -9.555 1 95.5 162 ASN A CA 1
ATOM 1322 C C . ASN A 1 162 ? 2.645 -43.688 -9.289 1 95.5 162 ASN A C 1
ATOM 1324 O O . ASN A 1 162 ? 3.865 -43.625 -9.445 1 95.5 162 ASN A O 1
ATOM 1328 N N . GLN A 1 163 ? 2.027 -44.719 -8.891 1 95.56 163 GLN A N 1
ATOM 1329 C CA . GLN A 1 163 ? 2.752 -45.969 -8.633 1 95.56 163 GLN A CA 1
ATOM 1330 C C . GLN A 1 163 ? 3.43 -46.469 -9.898 1 95.56 163 GLN A C 1
ATOM 1332 O O . GLN A 1 163 ? 4.59 -46.875 -9.859 1 95.56 163 GLN A O 1
ATOM 1337 N N . GLN A 1 164 ? 2.713 -46.406 -10.93 1 94.31 164 GLN A N 1
ATOM 1338 C CA . GLN A 1 164 ? 3.26 -46.844 -12.211 1 94.31 164 GLN A CA 1
ATOM 1339 C C . GLN A 1 164 ? 4.48 -46.031 -12.602 1 94.31 164 GLN A C 1
ATOM 1341 O O . GLN A 1 164 ? 5.508 -46.562 -13 1 94.31 164 GLN A O 1
ATOM 1346 N N . ILE A 1 165 ? 4.359 -44.781 -12.461 1 95.56 165 ILE A N 1
ATOM 1347 C CA . ILE A 1 165 ? 5.426 -43.875 -12.859 1 95.56 165 ILE A CA 1
ATOM 1348 C C . ILE A 1 165 ? 6.625 -44.062 -11.922 1 95.56 165 ILE A C 1
ATOM 1350 O O . ILE A 1 165 ? 7.773 -44.062 -12.375 1 95.56 165 ILE A O 1
ATOM 1354 N N . ARG A 1 166 ? 6.379 -44.219 -10.648 1 95.62 166 ARG A N 1
ATOM 1355 C CA . ARG A 1 166 ? 7.41 -44.312 -9.617 1 95.62 166 ARG A CA 1
ATOM 1356 C C . ARG A 1 166 ? 8.219 -45.594 -9.742 1 95.62 166 ARG A C 1
ATOM 1358 O O . ARG A 1 166 ? 9.328 -45.688 -9.211 1 95.62 166 ARG A O 1
ATOM 1365 N N . GLU A 1 167 ? 7.734 -46.469 -10.414 1 94.44 167 GLU A N 1
ATOM 1366 C CA . GLU A 1 167 ? 8.484 -47.719 -10.68 1 94.44 167 GLU A CA 1
ATOM 1367 C C . GLU A 1 167 ? 9.688 -47.438 -11.586 1 94.44 167 GLU A C 1
ATOM 1369 O O . GLU A 1 167 ? 10.656 -48.188 -11.586 1 94.44 167 GLU A O 1
ATOM 1374 N N . VAL A 1 168 ? 9.547 -46.438 -12.281 1 95.69 168 VAL A N 1
ATOM 1375 C CA . VAL A 1 168 ? 10.555 -46.188 -13.305 1 95.69 168 VAL A CA 1
ATOM 1376 C C . VAL A 1 168 ? 11.344 -44.906 -12.945 1 95.69 168 VAL A C 1
ATOM 1378 O O . VAL A 1 168 ? 12.57 -44.875 -13.07 1 95.69 168 VAL A O 1
ATOM 1381 N N . PHE A 1 169 ? 10.641 -43.875 -12.508 1 96.81 169 PHE A N 1
ATOM 1382 C CA . PHE A 1 169 ? 11.266 -42.594 -12.203 1 96.81 169 PHE A CA 1
ATOM 1383 C C . PHE A 1 169 ? 11.203 -42.312 -10.703 1 96.81 169 PHE A C 1
ATOM 1385 O O . PHE A 1 169 ? 10.148 -42.469 -10.086 1 96.81 169 PHE A O 1
ATOM 1392 N N . PRO A 1 170 ? 12.328 -41.906 -10.133 1 95.69 170 PRO A N 1
ATOM 1393 C CA . PRO A 1 170 ? 12.242 -41.406 -8.766 1 95.69 170 PRO A CA 1
ATOM 1394 C C . PRO A 1 170 ? 11.484 -40.094 -8.672 1 95.69 170 PRO A C 1
ATOM 1396 O O . PRO A 1 170 ? 11.453 -39.312 -9.641 1 95.69 170 PRO A O 1
ATOM 1399 N N . GLU A 1 171 ? 10.922 -39.781 -7.559 1 94.56 171 GLU A N 1
ATOM 1400 C CA . GLU A 1 171 ? 10.055 -38.594 -7.367 1 94.56 171 GLU A CA 1
ATOM 1401 C C . GLU A 1 171 ? 10.773 -37.312 -7.754 1 94.56 171 GLU A C 1
ATOM 1403 O O . GLU A 1 171 ? 10.172 -36.406 -8.328 1 94.56 171 GLU A O 1
ATOM 1408 N N . GLN A 1 172 ? 12.047 -37.156 -7.453 1 93.31 172 GLN A N 1
ATOM 1409 C CA . GLN A 1 172 ? 12.789 -35.938 -7.688 1 93.31 172 GLN A CA 1
ATOM 1410 C C . GLN A 1 172 ? 12.938 -35.656 -9.18 1 93.31 172 GLN A C 1
ATOM 1412 O O . GLN A 1 172 ? 13.297 -34.531 -9.578 1 93.31 172 GLN A O 1
ATOM 1417 N N . ASP A 1 173 ? 12.688 -36.688 -10 1 96.62 173 ASP A N 1
ATOM 1418 C CA . ASP A 1 173 ? 12.844 -36.531 -11.445 1 96.62 173 ASP A CA 1
ATOM 1419 C C . ASP A 1 173 ? 11.492 -36.469 -12.141 1 96.62 173 ASP A C 1
ATOM 1421 O O . ASP A 1 173 ? 11.406 -36.562 -13.367 1 96.62 173 ASP A O 1
ATOM 1425 N N . ILE A 1 174 ? 10.422 -36.375 -11.375 1 96.62 174 ILE A N 1
ATOM 1426 C CA . ILE A 1 174 ? 9.07 -36.25 -11.906 1 96.62 174 ILE A CA 1
ATOM 1427 C C . ILE A 1 174 ? 8.594 -34.812 -11.719 1 96.62 174 ILE A C 1
ATOM 1429 O O . ILE A 1 174 ? 8.547 -34.312 -10.594 1 96.62 174 ILE A O 1
ATOM 1433 N N . PHE A 1 175 ? 8.203 -34.156 -12.773 1 96.94 175 PHE A N 1
ATOM 1434 C CA . PHE A 1 175 ? 7.754 -32.781 -12.773 1 96.94 175 PHE A CA 1
ATOM 1435 C C . PHE A 1 175 ? 6.305 -32.656 -13.227 1 96.94 175 PHE A C 1
ATOM 1437 O O . PHE A 1 175 ? 6.023 -32.719 -14.43 1 96.94 175 PHE A O 1
ATOM 1444 N N . ARG A 1 176 ? 5.449 -32.531 -12.32 1 95.44 176 ARG A N 1
ATOM 1445 C CA . ARG A 1 176 ? 4.031 -32.375 -12.617 1 95.44 176 ARG A CA 1
ATOM 1446 C C . ARG A 1 176 ? 3.67 -30.922 -12.867 1 95.44 176 ARG A C 1
ATOM 1448 O O . ARG A 1 176 ? 3.635 -30.125 -11.93 1 95.44 176 ARG A O 1
ATOM 1455 N N . ILE A 1 177 ? 3.311 -30.625 -14.008 1 93 177 ILE A N 1
ATOM 1456 C CA . ILE A 1 177 ? 3.135 -29.234 -14.414 1 93 177 ILE A CA 1
ATOM 1457 C C . ILE A 1 177 ? 1.764 -28.734 -13.961 1 93 177 ILE A C 1
ATOM 1459 O O . ILE A 1 177 ? 0.753 -29.406 -14.164 1 93 177 ILE A O 1
ATOM 1463 N N . ASP A 1 178 ? 1.782 -27.656 -13.359 1 90.94 178 ASP A N 1
ATOM 1464 C CA . ASP A 1 178 ? 0.692 -26.703 -13.203 1 90.94 178 ASP A CA 1
ATOM 1465 C C . ASP A 1 178 ? 1.098 -25.312 -13.711 1 90.94 178 ASP A C 1
ATOM 1467 O O . ASP A 1 178 ? 1.881 -24.625 -13.07 1 90.94 178 ASP A O 1
ATOM 1471 N N . HIS A 1 179 ? 0.548 -24.922 -14.781 1 88.38 179 HIS A N 1
ATOM 1472 C CA . HIS A 1 179 ? 1.064 -23.766 -15.484 1 88.38 179 HIS A CA 1
ATOM 1473 C C . HIS A 1 179 ? 0.816 -22.484 -14.688 1 88.38 179 HIS A C 1
ATOM 1475 O O . HIS A 1 179 ? 1.478 -21.469 -14.914 1 88.38 179 HIS A O 1
ATOM 1481 N N . TYR A 1 180 ? -0.067 -22.484 -13.773 1 88.94 180 TYR A N 1
ATOM 1482 C CA . TYR A 1 180 ? -0.254 -21.297 -12.93 1 88.94 180 TYR A CA 1
ATOM 1483 C C . TYR A 1 180 ? 0.932 -21.109 -11.992 1 88.94 180 TYR A C 1
ATOM 1485 O O . TYR A 1 180 ? 1.248 -19.984 -11.602 1 88.94 180 TYR A O 1
ATOM 1493 N N . LEU A 1 181 ? 1.574 -22.172 -11.617 1 91.5 181 LEU A N 1
ATOM 1494 C CA . LEU A 1 181 ? 2.725 -22.094 -10.727 1 91.5 181 LEU A CA 1
ATOM 1495 C C . LEU A 1 181 ? 3.916 -21.453 -11.43 1 91.5 181 LEU A C 1
ATOM 1497 O O . LEU A 1 181 ? 4.875 -21.031 -10.781 1 91.5 181 LEU A O 1
ATOM 1501 N N . GLY A 1 182 ? 3.789 -21.391 -12.711 1 89.81 182 GLY A N 1
ATOM 1502 C CA . GLY A 1 182 ? 4.844 -20.75 -13.484 1 89.81 182 GLY A CA 1
ATOM 1503 C C . GLY A 1 182 ? 4.621 -19.266 -13.672 1 89.81 182 GLY A C 1
ATOM 1504 O O . GLY A 1 182 ? 5.516 -18.547 -14.133 1 89.81 182 GLY A O 1
ATOM 1505 N N . LYS A 1 183 ? 3.439 -18.828 -13.25 1 89.88 183 LYS A N 1
ATOM 1506 C CA . LYS A 1 183 ? 3.133 -17.406 -13.406 1 89.88 183 LYS A CA 1
ATOM 1507 C C . LYS A 1 183 ? 3.877 -16.562 -12.375 1 89.88 183 LYS A C 1
ATOM 1509 O O . LYS A 1 183 ? 3.951 -16.938 -11.203 1 89.88 183 LYS A O 1
ATOM 1514 N N . GLU A 1 184 ? 4.32 -15.453 -12.883 1 88 184 GLU A N 1
ATOM 1515 C CA . GLU A 1 184 ? 5.16 -14.57 -12.086 1 88 184 GLU A CA 1
ATOM 1516 C C . GLU A 1 184 ? 4.438 -14.109 -10.82 1 88 184 GLU A C 1
ATOM 1518 O O . GLU A 1 184 ? 5.023 -14.102 -9.734 1 88 184 GLU A O 1
ATOM 1523 N N . MET A 1 185 ? 3.215 -13.773 -10.984 1 89.94 185 MET A N 1
ATOM 1524 C CA . MET A 1 185 ? 2.49 -13.18 -9.859 1 89.94 185 MET A CA 1
ATOM 1525 C C . MET A 1 185 ? 2.105 -14.25 -8.844 1 89.94 185 MET A C 1
ATOM 1527 O O . MET A 1 185 ? 1.894 -13.945 -7.668 1 89.94 185 MET A O 1
ATOM 1531 N N . ILE A 1 186 ? 1.998 -15.445 -9.234 1 93.56 186 ILE A N 1
ATOM 1532 C CA . ILE A 1 186 ? 1.783 -16.531 -8.289 1 93.56 186 ILE A CA 1
ATOM 1533 C C . ILE A 1 186 ? 3.051 -16.75 -7.465 1 93.56 186 ILE A C 1
ATOM 1535 O O . ILE A 1 186 ? 2.982 -16.953 -6.25 1 93.56 186 ILE A O 1
ATOM 1539 N N . GLN A 1 187 ? 4.137 -16.688 -8.133 1 91.31 187 GLN A N 1
ATOM 1540 C CA . GLN A 1 187 ? 5.406 -16.797 -7.422 1 91.31 187 GLN A CA 1
ATOM 1541 C C . GLN A 1 187 ? 5.609 -15.609 -6.477 1 91.31 187 GLN A C 1
ATOM 1543 O O . GLN A 1 187 ? 6.227 -15.758 -5.422 1 91.31 187 GLN A O 1
ATOM 1548 N N . ASN A 1 188 ? 5.066 -14.578 -6.816 1 93.69 188 ASN A N 1
ATOM 1549 C CA . ASN A 1 188 ? 5.238 -13.352 -6.051 1 93.69 188 ASN A CA 1
ATOM 1550 C C . ASN A 1 188 ? 4.484 -13.406 -4.727 1 93.69 188 ASN A C 1
ATOM 1552 O O . ASN A 1 188 ? 4.723 -12.586 -3.836 1 93.69 188 ASN A O 1
ATOM 1556 N N . ILE A 1 189 ? 3.598 -14.32 -4.57 1 95.94 189 ILE A N 1
ATOM 1557 C CA . ILE A 1 189 ? 2.885 -14.492 -3.311 1 95.94 189 ILE A CA 1
ATOM 1558 C C . ILE A 1 189 ? 3.883 -14.703 -2.176 1 95.94 189 ILE A C 1
ATOM 1560 O O . ILE A 1 189 ? 3.777 -14.07 -1.124 1 95.94 189 ILE A O 1
ATOM 1564 N N . SER A 1 190 ? 4.887 -15.453 -2.461 1 94.12 190 SER A N 1
ATOM 1565 C CA . SER A 1 190 ? 5.883 -15.734 -1.435 1 94.12 190 SER A CA 1
ATOM 1566 C C . SER A 1 190 ? 6.707 -14.492 -1.108 1 94.12 190 SER A C 1
ATOM 1568 O O . SER A 1 190 ? 7.055 -14.258 0.051 1 94.12 190 SER A O 1
ATOM 1570 N N . ALA A 1 191 ? 7.039 -13.773 -2.1 1 93.44 191 ALA A N 1
ATOM 1571 C CA . ALA A 1 191 ? 7.828 -12.562 -1.878 1 93.44 191 ALA A CA 1
ATOM 1572 C C . ALA A 1 191 ? 7.059 -11.555 -1.026 1 93.44 191 ALA A C 1
ATOM 1574 O O . ALA A 1 191 ? 7.605 -10.992 -0.074 1 93.44 191 ALA A O 1
ATOM 1575 N N . ILE A 1 192 ? 5.816 -11.383 -1.335 1 94.75 192 ILE A N 1
ATOM 1576 C CA . ILE A 1 192 ? 4.992 -10.414 -0.617 1 94.75 192 ILE A CA 1
ATOM 1577 C C . ILE A 1 192 ? 4.852 -10.844 0.843 1 94.75 192 ILE A C 1
ATOM 1579 O O . ILE A 1 192 ? 4.836 -10 1.743 1 94.75 192 ILE A O 1
ATOM 1583 N N . ARG A 1 193 ? 4.762 -12.078 1.069 1 95.88 193 ARG A N 1
ATOM 1584 C CA . ARG A 1 193 ? 4.566 -12.602 2.418 1 95.88 193 ARG A CA 1
ATOM 1585 C C . ARG A 1 193 ? 5.863 -12.562 3.215 1 95.88 193 ARG A C 1
ATOM 1587 O O . ARG A 1 193 ? 5.922 -11.945 4.285 1 95.88 193 ARG A O 1
ATOM 1594 N N . PHE A 1 194 ? 6.949 -13.094 2.605 1 94.56 194 PHE A N 1
ATOM 1595 C CA . PHE A 1 194 ? 8.094 -13.445 3.434 1 94.56 194 PHE A CA 1
ATOM 1596 C C . PHE A 1 194 ? 9.164 -12.359 3.369 1 94.56 194 PHE A C 1
ATOM 1598 O O . PHE A 1 194 ? 10.086 -12.336 4.191 1 94.56 194 PHE A O 1
ATOM 1605 N N . ALA A 1 195 ? 9.008 -11.461 2.381 1 94.19 195 ALA A N 1
ATOM 1606 C CA . ALA A 1 195 ? 10.008 -10.406 2.275 1 94.19 195 ALA A CA 1
ATOM 1607 C C . ALA A 1 195 ? 9.516 -9.117 2.936 1 94.19 195 ALA A C 1
ATOM 1609 O O . ALA A 1 195 ? 10.227 -8.109 2.936 1 94.19 195 ALA A O 1
ATOM 1610 N N . ASN A 1 196 ? 8.336 -9.117 3.477 1 96.06 196 ASN A N 1
ATOM 1611 C CA . ASN A 1 196 ? 7.746 -7.91 4.039 1 96.06 196 ASN A CA 1
ATOM 1612 C C . ASN A 1 196 ? 7.176 -8.156 5.434 1 96.06 196 ASN A C 1
ATOM 1614 O O . ASN A 1 196 ? 6.094 -8.734 5.574 1 96.06 196 ASN A O 1
ATOM 1618 N N . ASN A 1 197 ? 7.832 -7.633 6.398 1 94.38 197 ASN A N 1
ATOM 1619 C CA . ASN A 1 197 ? 7.41 -7.844 7.781 1 94.38 197 ASN A CA 1
ATOM 1620 C C . ASN A 1 197 ? 6.035 -7.234 8.047 1 94.38 197 ASN A C 1
ATOM 1622 O O . ASN A 1 197 ? 5.27 -7.758 8.859 1 94.38 197 ASN A O 1
ATOM 1626 N N . ILE A 1 198 ? 5.672 -6.164 7.375 1 94.94 198 ILE A N 1
ATOM 1627 C CA . ILE A 1 198 ? 4.402 -5.48 7.594 1 94.94 198 ILE A CA 1
ATOM 1628 C C . ILE A 1 198 ? 3.246 -6.426 7.281 1 94.94 198 ILE A C 1
ATOM 1630 O O . ILE A 1 198 ? 2.172 -6.324 7.879 1 94.94 198 ILE A O 1
ATOM 1634 N N . PHE A 1 199 ? 3.49 -7.371 6.383 1 96.06 199 PHE A N 1
ATOM 1635 C CA . PHE A 1 199 ? 2.432 -8.305 6.012 1 96.06 199 PHE A CA 1
ATOM 1636 C C . PHE A 1 199 ? 2.566 -9.609 6.781 1 96.06 199 PHE A C 1
ATOM 1638 O O . PHE A 1 199 ? 1.592 -10.109 7.348 1 96.06 199 PHE A O 1
ATOM 1645 N N . GLU A 1 200 ? 3.758 -10.133 6.824 1 95.38 200 GLU A N 1
ATOM 1646 C CA . GLU A 1 200 ? 3.916 -11.445 7.449 1 95.38 200 GLU A CA 1
ATOM 1647 C C . GLU A 1 200 ? 3.525 -11.406 8.922 1 95.38 200 GLU A C 1
ATOM 1649 O O . GLU A 1 200 ? 2.971 -12.375 9.453 1 95.38 200 GLU A O 1
ATOM 1654 N N . ALA A 1 201 ? 3.771 -10.297 9.555 1 95 201 ALA A N 1
ATOM 1655 C CA . ALA A 1 201 ? 3.436 -10.164 10.969 1 95 201 ALA A CA 1
ATOM 1656 C C . ALA A 1 201 ? 1.926 -10.219 11.18 1 95 201 ALA A C 1
ATOM 1658 O O . ALA A 1 201 ? 1.46 -10.578 12.266 1 95 201 ALA A O 1
ATOM 1659 N N . GLN A 1 202 ? 1.189 -9.914 10.172 1 96.56 202 GLN A N 1
ATOM 1660 C CA . GLN A 1 202 ? -0.265 -9.875 10.273 1 96.56 202 GLN A CA 1
ATOM 1661 C C . GLN A 1 202 ? -0.906 -11 9.477 1 96.56 202 GLN A C 1
ATOM 1663 O O . GLN A 1 202 ? -2.133 -11.078 9.375 1 96.56 202 GLN A O 1
ATOM 1668 N N . TRP A 1 203 ? -0.079 -11.93 8.953 1 97.62 203 TRP A N 1
ATOM 1669 C CA . TRP A 1 203 ? -0.57 -12.984 8.062 1 97.62 203 TRP A CA 1
ATOM 1670 C C . TRP A 1 203 ? -1.126 -14.156 8.867 1 97.62 203 TRP A C 1
ATOM 1672 O O . TRP A 1 203 ? -0.651 -15.281 8.742 1 97.62 203 TRP A O 1
ATOM 1682 N N . ASN A 1 204 ? -2.146 -13.898 9.672 1 97.94 204 ASN A N 1
ATOM 1683 C CA . ASN A 1 204 ? -2.719 -14.906 10.562 1 97.94 204 ASN A CA 1
ATOM 1684 C C . ASN A 1 204 ? -4.152 -14.562 10.953 1 97.94 204 ASN A C 1
ATOM 1686 O O . ASN A 1 204 ? -4.688 -13.539 10.516 1 97.94 204 ASN A O 1
ATOM 1690 N N . ASN A 1 205 ? -4.75 -15.391 11.789 1 97.88 205 ASN A N 1
ATOM 1691 C CA . ASN A 1 205 ? -6.172 -15.305 12.102 1 97.88 205 ASN A CA 1
ATOM 1692 C C . ASN A 1 205 ? -6.477 -14.125 13.023 1 97.88 205 ASN A C 1
ATOM 1694 O O . ASN A 1 205 ? -7.637 -13.758 13.203 1 97.88 205 ASN A O 1
ATOM 1698 N N . ARG A 1 206 ? -5.512 -13.461 13.562 1 96.19 206 ARG A N 1
ATOM 1699 C CA . ARG A 1 206 ? -5.73 -12.312 14.43 1 96.19 206 ARG A CA 1
ATOM 1700 C C . ARG A 1 206 ? -6.027 -11.055 13.609 1 96.19 206 ARG A C 1
ATOM 1702 O O . ARG A 1 206 ? -6.684 -10.133 14.102 1 96.19 206 ARG A O 1
ATOM 1709 N N . TYR A 1 207 ? -5.551 -11.086 12.344 1 97.62 207 TYR A N 1
ATOM 1710 C CA . TYR A 1 207 ? -5.633 -9.828 11.609 1 97.62 207 TYR A CA 1
ATOM 1711 C C . TYR A 1 207 ? -6.336 -10.023 10.266 1 97.62 207 TYR A C 1
ATOM 1713 O O . TYR A 1 207 ? -6.789 -9.055 9.656 1 97.62 207 TYR A O 1
ATOM 1721 N N . ILE A 1 208 ? -6.355 -11.195 9.773 1 98.31 208 ILE A N 1
ATOM 1722 C CA . ILE A 1 208 ? -7.004 -11.461 8.492 1 98.31 208 ILE A CA 1
ATOM 1723 C C . ILE A 1 208 ? -8.414 -12 8.727 1 98.31 208 ILE A C 1
ATOM 1725 O O . ILE A 1 208 ? -8.602 -12.93 9.523 1 98.31 208 ILE A O 1
ATOM 1729 N N . ASP A 1 209 ? -9.344 -11.375 8.109 1 97.81 209 ASP A N 1
ATOM 1730 C CA . ASP A 1 209 ? -10.742 -11.766 8.227 1 97.81 209 ASP A CA 1
ATOM 1731 C C . ASP A 1 209 ? -11.07 -12.922 7.289 1 97.81 209 ASP A C 1
ATOM 1733 O O . ASP A 1 209 ? -11.719 -13.891 7.691 1 97.81 209 ASP A O 1
ATOM 1737 N N . ASN A 1 210 ? -10.703 -12.812 6.082 1 98.56 210 ASN A N 1
ATOM 1738 C CA . ASN A 1 210 ? -10.875 -13.875 5.094 1 98.56 210 ASN A CA 1
ATOM 1739 C C . ASN A 1 210 ? -9.969 -13.664 3.885 1 98.56 210 ASN A C 1
ATOM 1741 O O . ASN A 1 210 ? -9.414 -12.57 3.699 1 98.56 210 ASN A O 1
ATOM 1745 N N . ILE A 1 211 ? -9.789 -14.703 3.129 1 98.81 211 ILE A N 1
ATOM 1746 C CA . ILE A 1 211 ? -9.031 -14.672 1.879 1 98.81 211 ILE A CA 1
ATOM 1747 C C . ILE A 1 211 ? -9.922 -15.148 0.73 1 98.81 211 ILE A C 1
ATOM 1749 O O . ILE A 1 211 ? -10.656 -16.125 0.867 1 98.81 211 ILE A O 1
ATOM 1753 N N . GLN A 1 212 ? -9.914 -14.398 -0.372 1 98.88 212 GLN A N 1
ATOM 1754 C CA . GLN A 1 212 ? -10.742 -14.727 -1.529 1 98.88 212 GLN A CA 1
ATOM 1755 C C . GLN A 1 212 ? -9.883 -14.969 -2.768 1 98.88 212 GLN A C 1
ATOM 1757 O O . GLN A 1 212 ? -9.094 -14.102 -3.162 1 98.88 212 GLN A O 1
ATOM 1762 N N . ILE A 1 213 ? -10.008 -16.094 -3.311 1 98.75 213 ILE A N 1
ATOM 1763 C CA . ILE A 1 213 ? -9.266 -16.484 -4.504 1 98.75 213 ILE A CA 1
ATOM 1764 C C . ILE A 1 213 ? -10.234 -16.672 -5.672 1 98.75 213 ILE A C 1
ATOM 1766 O O . ILE A 1 213 ? -11.109 -17.547 -5.629 1 98.75 213 ILE A O 1
ATOM 1770 N N . THR A 1 214 ? -10.062 -15.898 -6.75 1 98.62 214 THR A N 1
ATOM 1771 C CA . THR A 1 214 ? -10.977 -15.969 -7.883 1 98.62 214 THR A CA 1
ATOM 1772 C C . THR A 1 214 ? -10.227 -16.281 -9.172 1 98.62 214 THR A C 1
ATOM 1774 O O . THR A 1 214 ? -9.266 -15.586 -9.516 1 98.62 214 THR A O 1
ATOM 1777 N N . PHE A 1 215 ? -10.578 -17.312 -9.797 1 97.88 215 PHE A N 1
ATOM 1778 C CA . PHE A 1 215 ? -10.172 -17.641 -11.156 1 97.88 215 PHE A CA 1
ATOM 1779 C C . PHE A 1 215 ? -11.359 -17.562 -12.109 1 97.88 215 PHE A C 1
ATOM 1781 O O . PHE A 1 215 ? -12.047 -18.547 -12.352 1 97.88 215 PHE A O 1
ATOM 1788 N N . GLY A 1 216 ? -11.547 -16.359 -12.695 1 97.44 216 GLY A N 1
ATOM 1789 C CA . GLY A 1 216 ? -12.695 -16.125 -13.562 1 97.44 216 GLY A CA 1
ATOM 1790 C C . GLY A 1 216 ? -12.344 -16.172 -15.039 1 97.44 216 GLY A C 1
ATOM 1791 O O . GLY A 1 216 ? -11.312 -15.625 -15.445 1 97.44 216 GLY A O 1
ATOM 1792 N N . GLU A 1 217 ? -13.211 -16.875 -15.82 1 96.06 217 GLU A N 1
ATOM 1793 C CA . GLU A 1 217 ? -13.086 -16.891 -17.266 1 96.06 217 GLU A CA 1
ATOM 1794 C C . GLU A 1 217 ? -14.344 -16.344 -17.938 1 96.06 217 GLU A C 1
ATOM 1796 O O . GLU A 1 217 ? -15.461 -16.578 -17.469 1 96.06 217 GLU A O 1
ATOM 1801 N N . ASN A 1 218 ? -14.086 -15.594 -18.938 1 95.94 218 ASN A N 1
ATOM 1802 C CA . ASN A 1 218 ? -15.25 -15.109 -19.672 1 95.94 218 ASN A CA 1
ATOM 1803 C C . ASN A 1 218 ? -15.539 -15.961 -20.906 1 95.94 218 ASN A C 1
ATOM 1805 O O . ASN A 1 218 ? -16.578 -15.797 -21.547 1 95.94 218 ASN A O 1
ATOM 1809 N N . LEU A 1 219 ? -14.711 -16.984 -21.188 1 93.81 219 LEU A N 1
ATOM 1810 C CA . LEU A 1 219 ? -14.906 -17.906 -22.297 1 93.81 219 LEU A CA 1
ATOM 1811 C C . LEU A 1 219 ? -15.719 -19.125 -21.844 1 93.81 219 LEU A C 1
ATOM 1813 O O . LEU A 1 219 ? -15.664 -19.516 -20.672 1 93.81 219 LEU A O 1
ATOM 1817 N N . GLY A 1 220 ? -16.438 -19.625 -22.797 1 93.75 220 GLY A N 1
ATOM 1818 C CA . GLY A 1 220 ? -17.094 -20.891 -22.531 1 93.75 220 GLY A CA 1
ATOM 1819 C C . GLY A 1 220 ? -16.172 -22.094 -22.734 1 93.75 220 GLY A C 1
ATOM 1820 O O . GLY A 1 220 ? -14.984 -22.016 -22.422 1 93.75 220 GLY A O 1
ATOM 1821 N N . VAL A 1 221 ? -16.75 -23.188 -23.125 1 92.25 221 VAL A N 1
ATOM 1822 C CA . VAL A 1 221 ? -15.945 -24.391 -23.312 1 92.25 221 VAL A CA 1
ATOM 1823 C C . VAL A 1 221 ? -15.414 -24.438 -24.75 1 92.25 221 VAL A C 1
ATOM 1825 O O . VAL A 1 221 ? -14.508 -25.219 -25.062 1 92.25 221 VAL A O 1
ATOM 1828 N N . GLU A 1 222 ? -15.938 -23.625 -25.578 1 87.12 222 GLU A N 1
ATOM 1829 C CA . GLU A 1 222 ? -15.516 -23.562 -26.969 1 87.12 222 GLU A CA 1
ATOM 1830 C C . GLU A 1 222 ? -15.461 -24.938 -27.609 1 87.12 222 GLU A C 1
ATOM 1832 O O . GLU A 1 222 ? -16.438 -25.688 -27.547 1 87.12 222 GLU A O 1
ATOM 1837 N N . ASP A 1 223 ? -14.305 -25.328 -28.188 1 82.56 223 ASP A N 1
ATOM 1838 C CA . ASP A 1 223 ? -14.211 -26.594 -28.906 1 82.56 223 ASP A CA 1
ATOM 1839 C C . ASP A 1 223 ? -13.836 -27.75 -27.969 1 82.56 223 ASP A C 1
ATOM 1841 O O . ASP A 1 223 ? -13.609 -28.875 -28.422 1 82.56 223 ASP A O 1
ATOM 1845 N N . ARG A 1 224 ? -13.891 -27.484 -26.703 1 86.44 224 ARG A N 1
ATOM 1846 C CA . ARG A 1 224 ? -13.43 -28.484 -25.75 1 86.44 224 ARG A CA 1
ATOM 1847 C C . ARG A 1 224 ? -14.594 -29.062 -24.953 1 86.44 224 ARG A C 1
ATOM 1849 O O . ARG A 1 224 ? -14.406 -29.578 -23.859 1 86.44 224 ARG A O 1
ATOM 1856 N N . GLY A 1 225 ? -15.742 -28.953 -25.516 1 89.38 225 GLY A N 1
ATOM 1857 C CA . GLY A 1 225 ? -16.938 -29.422 -24.828 1 89.38 225 GLY A CA 1
ATOM 1858 C C . GLY A 1 225 ? -16.875 -30.891 -24.453 1 89.38 225 GLY A C 1
ATOM 1859 O O . GLY A 1 225 ? -17.234 -31.281 -23.344 1 89.38 225 GLY A O 1
ATOM 1860 N N . GLY A 1 226 ? -16.484 -31.703 -25.359 1 86.88 226 GLY A N 1
ATOM 1861 C CA . GLY A 1 226 ? -16.406 -33.156 -25.125 1 86.88 226 GLY A CA 1
ATOM 1862 C C . GLY A 1 226 ? -15.516 -33.531 -23.953 1 86.88 226 GLY A C 1
ATOM 1863 O O . GLY A 1 226 ? -15.875 -34.375 -23.156 1 86.88 226 GLY A O 1
ATOM 1864 N N . TYR A 1 227 ? -14.461 -32.969 -23.797 1 82.75 227 TYR A N 1
ATOM 1865 C CA . TYR A 1 227 ? -13.523 -33.219 -22.703 1 82.75 227 TYR A CA 1
ATOM 1866 C C . TYR A 1 227 ? -14.023 -32.594 -21.406 1 82.75 227 TYR A C 1
ATOM 1868 O O . TYR A 1 227 ? -14.055 -33.25 -20.359 1 82.75 227 TYR A O 1
ATOM 1876 N N . TYR A 1 228 ? -14.453 -31.359 -21.516 1 90.69 228 TYR A N 1
ATOM 1877 C CA . TYR A 1 228 ? -14.836 -30.609 -20.344 1 90.69 228 TYR A CA 1
ATOM 1878 C C . TYR A 1 228 ? -16.031 -31.234 -19.641 1 90.69 228 TYR A C 1
ATOM 1880 O O . TYR A 1 228 ? -16.141 -31.203 -18.422 1 90.69 228 TYR A O 1
ATOM 1888 N N . ASP A 1 229 ? -16.906 -31.766 -20.438 1 94.06 229 ASP A N 1
ATOM 1889 C CA . ASP A 1 229 ? -18.156 -32.312 -19.906 1 94.06 229 ASP A CA 1
ATOM 1890 C C . ASP A 1 229 ? -17.891 -33.531 -19.016 1 94.06 229 ASP A C 1
ATOM 1892 O O . ASP A 1 229 ? -18.797 -34.031 -18.359 1 94.06 229 ASP A O 1
ATOM 1896 N N . HIS A 1 230 ? -16.641 -33.938 -18.875 1 87.81 230 HIS A N 1
ATOM 1897 C CA . HIS A 1 230 ? -16.281 -35.062 -18 1 87.81 230 HIS A CA 1
ATOM 1898 C C . HIS A 1 230 ? -15.352 -34.594 -16.891 1 87.81 230 HIS A C 1
ATOM 1900 O O . HIS A 1 230 ? -15.008 -35.375 -15.992 1 87.81 230 HIS A O 1
ATOM 1906 N N . SER A 1 231 ? -14.891 -33.5 -16.875 1 90.25 231 SER A N 1
ATOM 1907 C CA . SER A 1 231 ? -13.945 -32.969 -15.891 1 90.25 231 SER A CA 1
ATOM 1908 C C . SER A 1 231 ? -14.617 -31.984 -14.953 1 90.25 231 SER A C 1
ATOM 1910 O O . SER A 1 231 ? -14.828 -32.281 -13.773 1 90.25 231 SER A O 1
ATOM 1912 N N . GLY A 1 232 ? -15.141 -30.859 -15.641 1 94.69 232 GLY A N 1
ATOM 1913 C CA . GLY A 1 232 ? -15.805 -29.844 -14.844 1 94.69 232 GLY A CA 1
ATOM 1914 C C . GLY A 1 232 ? -14.844 -28.875 -14.18 1 94.69 232 GLY A C 1
ATOM 1915 O O . GLY A 1 232 ? -13.625 -29.094 -14.203 1 94.69 232 GLY A O 1
ATOM 1916 N N . ALA A 1 233 ? -15.367 -27.875 -13.555 1 97.25 233 ALA A N 1
ATOM 1917 C CA . ALA A 1 233 ? -14.57 -26.812 -12.945 1 97.25 233 ALA A CA 1
ATOM 1918 C C . ALA A 1 233 ? -13.859 -27.312 -11.695 1 97.25 233 ALA A C 1
ATOM 1920 O O . ALA A 1 233 ? -12.75 -26.859 -11.391 1 97.25 233 ALA A O 1
ATOM 1921 N N . LEU A 1 234 ? -14.469 -28.188 -10.992 1 97.69 234 LEU A N 1
ATOM 1922 C CA . LEU A 1 234 ? -13.906 -28.703 -9.742 1 97.69 234 LEU A CA 1
ATOM 1923 C C . LEU A 1 234 ? -12.562 -29.375 -9.992 1 97.69 234 LEU A C 1
ATOM 1925 O O . LEU A 1 234 ? -11.555 -29.016 -9.375 1 97.69 234 LEU A O 1
ATOM 1929 N N . LYS A 1 235 ? -12.516 -30.281 -10.922 1 95.12 235 LYS A N 1
ATOM 1930 C CA . LYS A 1 235 ? -11.289 -31.016 -11.219 1 95.12 235 LYS A CA 1
ATOM 1931 C C . LYS A 1 235 ? -10.312 -30.172 -12.023 1 95.12 235 LYS A C 1
ATOM 1933 O O . LYS A 1 235 ? -9.102 -30.234 -11.797 1 95.12 235 LYS A O 1
ATOM 1938 N N . ASP A 1 236 ? -10.812 -29.375 -12.828 1 92.88 236 ASP A N 1
ATOM 1939 C CA . ASP A 1 236 ? -9.977 -28.625 -13.766 1 92.88 236 ASP A CA 1
ATOM 1940 C C . ASP A 1 236 ? -9.266 -27.469 -13.062 1 92.88 236 ASP A C 1
ATOM 1942 O O . ASP A 1 236 ? -8.156 -27.094 -13.453 1 92.88 236 ASP A O 1
ATOM 1946 N N . MET A 1 237 ? -9.961 -26.891 -12.078 1 96.25 237 MET A N 1
ATOM 1947 C CA . MET A 1 237 ? -9.438 -25.625 -11.555 1 96.25 237 MET A CA 1
ATOM 1948 C C . MET A 1 237 ? -9.18 -25.734 -10.055 1 96.25 237 MET A C 1
ATOM 1950 O O . MET A 1 237 ? -8.172 -25.219 -9.562 1 96.25 237 MET A O 1
ATOM 1954 N N . VAL A 1 238 ? -10 -26.359 -9.312 1 97.75 238 VAL A N 1
ATOM 1955 C CA . VAL A 1 238 ? -9.906 -26.359 -7.855 1 97.75 238 VAL A CA 1
ATOM 1956 C C . VAL A 1 238 ? -8.867 -27.391 -7.398 1 97.75 238 VAL A C 1
ATOM 1958 O O . VAL A 1 238 ? -7.992 -27.062 -6.59 1 97.75 238 VAL A O 1
ATOM 1961 N N . GLN A 1 239 ? -8.914 -28.547 -7.965 1 96.44 239 GLN A N 1
ATOM 1962 C CA . GLN A 1 239 ? -8.086 -29.672 -7.527 1 96.44 239 GLN A CA 1
ATOM 1963 C C . GLN A 1 239 ? -6.602 -29.344 -7.648 1 96.44 239 GLN A C 1
ATOM 1965 O O . GLN A 1 239 ? -5.797 -29.75 -6.809 1 96.44 239 GLN A O 1
ATOM 1970 N N . ASN A 1 240 ? -6.191 -28.516 -8.57 1 92.94 240 ASN A N 1
ATOM 1971 C CA . ASN A 1 240 ? -4.785 -28.188 -8.797 1 92.94 240 ASN A CA 1
ATOM 1972 C C . ASN A 1 240 ? -4.512 -26.703 -8.523 1 92.94 240 ASN A C 1
ATOM 1974 O O . ASN A 1 240 ? -4.168 -26.328 -7.402 1 92.94 240 ASN A O 1
ATOM 1978 N N . HIS A 1 241 ? -4.887 -25.891 -9.469 1 94.69 241 HIS A N 1
ATOM 1979 C CA . HIS A 1 241 ? -4.5 -24.484 -9.469 1 94.69 241 HIS A CA 1
ATOM 1980 C C . HIS A 1 241 ? -4.879 -23.797 -8.156 1 94.69 241 HIS A C 1
ATOM 1982 O O . HIS A 1 241 ? -4.012 -23.297 -7.438 1 94.69 241 HIS A O 1
ATOM 1988 N N . ILE A 1 242 ? -6.105 -23.938 -7.84 1 98.06 242 ILE A N 1
ATOM 1989 C CA . ILE A 1 242 ? -6.617 -23.156 -6.719 1 98.06 242 ILE A CA 1
ATOM 1990 C C . ILE A 1 242 ? -6.043 -23.688 -5.41 1 98.06 242 ILE A C 1
ATOM 1992 O O . ILE A 1 242 ? -5.617 -22.922 -4.547 1 98.06 242 ILE A O 1
ATOM 1996 N N . LEU A 1 243 ? -6.02 -24.984 -5.246 1 98.12 243 LEU A N 1
ATOM 1997 C CA . LEU A 1 243 ? -5.512 -25.547 -3.998 1 98.12 243 LEU A CA 1
ATOM 1998 C C . LEU A 1 243 ? -4.02 -25.281 -3.85 1 98.12 243 LEU A C 1
ATOM 2000 O O . LEU A 1 243 ? -3.523 -25.109 -2.732 1 98.12 243 LEU A O 1
ATOM 2004 N N . GLN A 1 244 ? -3.27 -25.219 -4.984 1 97.06 244 GLN A N 1
ATOM 2005 C CA . GLN A 1 244 ? -1.866 -24.828 -4.918 1 97.06 244 GLN A CA 1
ATOM 2006 C C . GLN A 1 244 ? -1.721 -23.391 -4.418 1 97.06 244 GLN A C 1
ATOM 2008 O O . GLN A 1 244 ? -0.837 -23.094 -3.609 1 97.06 244 GLN A O 1
ATOM 2013 N N . VAL A 1 245 ? -2.574 -22.562 -4.875 1 98 245 VAL A N 1
ATOM 2014 C CA . VAL A 1 245 ? -2.543 -21.156 -4.445 1 98 245 VAL A CA 1
ATOM 2015 C C . VAL A 1 245 ? -2.908 -21.062 -2.969 1 98 245 VAL A C 1
ATOM 2017 O O . VAL A 1 245 ? -2.279 -20.312 -2.213 1 98 245 VAL A O 1
ATOM 2020 N N . VAL A 1 246 ? -3.916 -21.844 -2.555 1 98.62 246 VAL A N 1
ATOM 2021 C CA . VAL A 1 246 ? -4.297 -21.875 -1.146 1 98.62 246 VAL A CA 1
ATOM 2022 C C . VAL A 1 246 ? -3.1 -22.297 -0.297 1 98.62 246 VAL A C 1
ATOM 2024 O O . VAL A 1 246 ? -2.834 -21.703 0.75 1 98.62 246 VAL A O 1
ATOM 2027 N N . ALA A 1 247 ? -2.391 -23.266 -0.77 1 98.12 247 ALA A N 1
ATOM 2028 C CA . ALA A 1 247 ? -1.229 -23.766 -0.036 1 98.12 247 ALA A CA 1
ATOM 2029 C C . ALA A 1 247 ? -0.164 -22.672 0.104 1 98.12 247 ALA A C 1
ATOM 2031 O O . ALA A 1 247 ? 0.408 -22.5 1.181 1 98.12 247 ALA A O 1
ATOM 2032 N N . LEU A 1 248 ? 0.111 -21.969 -0.954 1 97.5 248 LEU A N 1
ATOM 2033 C CA . LEU A 1 248 ? 1.104 -20.891 -0.952 1 97.5 248 LEU A CA 1
ATOM 2034 C C . LEU A 1 248 ? 0.704 -19.781 0.011 1 97.5 248 LEU A C 1
ATOM 2036 O O . LEU A 1 248 ? 1.554 -19.219 0.711 1 97.5 248 LEU A O 1
ATOM 2040 N N . LEU A 1 249 ? -0.568 -19.531 0.054 1 98.5 249 LEU A N 1
ATOM 2041 C CA . LEU A 1 249 ? -1.085 -18.469 0.908 1 98.5 249 LEU A CA 1
ATOM 2042 C C . LEU A 1 249 ? -1.069 -18.891 2.373 1 98.5 249 LEU A C 1
ATOM 2044 O O . LEU A 1 249 ? -0.863 -18.062 3.262 1 98.5 249 LEU A O 1
ATOM 2048 N N . ALA A 1 250 ? -1.206 -20.172 2.625 1 98.56 250 ALA A N 1
ATOM 2049 C CA . ALA A 1 250 ? -1.479 -20.641 3.984 1 98.56 250 ALA A CA 1
ATOM 2050 C C . ALA A 1 250 ? -0.22 -21.203 4.633 1 98.56 250 ALA A C 1
ATOM 2052 O O . ALA A 1 250 ? -0.166 -21.375 5.855 1 98.56 250 ALA A O 1
ATOM 2053 N N . MET A 1 251 ? 0.797 -21.547 3.891 1 97.94 251 MET A N 1
ATOM 2054 C CA . MET A 1 251 ? 1.954 -22.266 4.422 1 97.94 251 MET A CA 1
ATOM 2055 C C . MET A 1 251 ? 2.742 -21.375 5.387 1 97.94 251 MET A C 1
ATOM 2057 O O . MET A 1 251 ? 2.631 -20.156 5.348 1 97.94 251 MET A O 1
ATOM 2061 N N . GLU A 1 252 ? 3.494 -22.016 6.262 1 97.12 252 GLU A N 1
ATOM 2062 C CA . GLU A 1 252 ? 4.43 -21.328 7.137 1 97.12 252 GLU A CA 1
ATOM 2063 C C . GLU A 1 252 ? 5.676 -20.891 6.371 1 97.12 252 GLU A C 1
ATOM 2065 O O . GLU A 1 252 ? 5.98 -21.422 5.305 1 97.12 252 GLU A O 1
ATOM 2070 N N . PRO A 1 253 ? 6.332 -19.844 6.898 1 93.88 253 PRO A N 1
ATOM 2071 C CA . PRO A 1 253 ? 7.609 -19.516 6.266 1 93.88 253 PRO A CA 1
ATOM 2072 C C . PRO A 1 253 ? 8.609 -20.672 6.301 1 93.88 253 PRO A C 1
ATOM 2074 O O . PRO A 1 253 ? 8.828 -21.266 7.359 1 93.88 253 PRO A O 1
ATOM 2077 N N . PRO A 1 254 ? 9.117 -21 5.156 1 92.56 254 PRO A N 1
ATOM 2078 C CA . PRO A 1 254 ? 10.133 -22.047 5.156 1 92.56 254 PRO A CA 1
ATOM 2079 C C . PRO A 1 254 ? 11.453 -21.594 5.785 1 92.56 254 PRO A C 1
ATOM 2081 O O . PRO A 1 254 ? 11.719 -20.391 5.863 1 92.56 254 PRO A O 1
ATOM 2084 N N . VAL A 1 255 ? 12.203 -22.547 6.234 1 88.06 255 VAL A N 1
ATOM 2085 C CA . VAL A 1 255 ? 13.492 -22.219 6.82 1 88.06 255 VAL A CA 1
ATOM 2086 C C . VAL A 1 255 ? 14.422 -21.656 5.746 1 88.06 255 VAL A C 1
ATOM 2088 O O . VAL A 1 255 ? 15.25 -20.797 6.027 1 88.06 255 VAL A O 1
ATOM 2091 N N . ALA A 1 256 ? 14.227 -22.156 4.535 1 86.44 256 ALA A N 1
ATOM 2092 C CA . ALA A 1 256 ? 14.914 -21.688 3.34 1 86.44 256 ALA A CA 1
ATOM 2093 C C . ALA A 1 256 ? 14.016 -21.766 2.113 1 86.44 256 ALA A C 1
ATOM 2095 O O . ALA A 1 256 ? 13.133 -22.641 2.043 1 86.44 256 ALA A O 1
ATOM 2096 N N . PHE A 1 257 ? 14.312 -20.922 1.216 1 85.94 257 PHE A N 1
ATOM 2097 C CA . PHE A 1 257 ? 13.492 -20.938 0.009 1 85.94 257 PHE A CA 1
ATOM 2098 C C . PHE A 1 257 ? 14.008 -21.969 -0.983 1 85.94 257 PHE A C 1
ATOM 2100 O O . PHE A 1 257 ? 14.5 -21.625 -2.057 1 85.94 257 PHE A O 1
ATOM 2107 N N . SER A 1 258 ? 13.844 -23.156 -0.636 1 86.94 258 SER A N 1
ATOM 2108 C CA . SER A 1 258 ? 14.227 -24.312 -1.439 1 86.94 258 SER A CA 1
ATOM 2109 C C . SER A 1 258 ? 13.023 -25.188 -1.757 1 86.94 258 SER A C 1
ATOM 2111 O O . SER A 1 258 ? 12.008 -25.156 -1.053 1 86.94 258 SER A O 1
ATOM 2113 N N . GLU A 1 259 ? 13.203 -25.969 -2.789 1 88.81 259 GLU A N 1
ATOM 2114 C CA . GLU A 1 259 ? 12.141 -26.875 -3.221 1 88.81 259 GLU A CA 1
ATOM 2115 C C . GLU A 1 259 ? 11.641 -27.734 -2.062 1 88.81 259 GLU A C 1
ATOM 2117 O O . GLU A 1 259 ? 10.438 -27.828 -1.816 1 88.81 259 GLU A O 1
ATOM 2122 N N . LYS A 1 260 ? 12.57 -28.297 -1.368 1 90.12 260 LYS A N 1
ATOM 2123 C CA . LYS A 1 260 ? 12.242 -29.234 -0.292 1 90.12 260 LYS A CA 1
ATOM 2124 C C . LYS A 1 260 ? 11.453 -28.531 0.814 1 90.12 260 LYS A C 1
ATOM 2126 O O . LYS A 1 260 ? 10.43 -29.047 1.273 1 90.12 260 LYS A O 1
ATOM 2131 N N . GLU A 1 261 ? 11.93 -27.406 1.252 1 91.56 261 GLU A N 1
ATOM 2132 C CA . GLU A 1 261 ? 11.312 -26.703 2.379 1 91.56 261 GLU A CA 1
ATOM 2133 C C . GLU A 1 261 ? 9.953 -26.141 1.998 1 91.56 261 GLU A C 1
ATOM 2135 O O . GLU A 1 261 ? 9.008 -26.172 2.793 1 91.56 261 GLU A O 1
ATOM 2140 N N . ILE A 1 262 ? 9.852 -25.609 0.842 1 93.19 262 ILE A N 1
ATOM 2141 C CA . ILE A 1 262 ? 8.578 -25.062 0.372 1 93.19 262 ILE A CA 1
ATOM 2142 C C . ILE A 1 262 ? 7.551 -26.188 0.253 1 93.19 262 ILE A C 1
ATOM 2144 O O . ILE A 1 262 ? 6.414 -26.047 0.71 1 93.19 262 ILE A O 1
ATOM 2148 N N . ARG A 1 263 ? 7.984 -27.266 -0.326 1 94.31 263 ARG A N 1
ATOM 2149 C CA . ARG A 1 263 ? 7.109 -28.422 -0.467 1 94.31 263 ARG A CA 1
ATOM 2150 C C . ARG A 1 263 ? 6.598 -28.891 0.891 1 94.31 263 ARG A C 1
ATOM 2152 O O . ARG A 1 263 ? 5.406 -29.172 1.051 1 94.31 263 ARG A O 1
ATOM 2159 N N . THR A 1 264 ? 7.461 -28.922 1.795 1 95.56 264 THR A N 1
ATOM 2160 C CA . THR A 1 264 ? 7.105 -29.375 3.133 1 95.56 264 THR A CA 1
ATOM 2161 C C . THR A 1 264 ? 6.027 -28.5 3.744 1 95.56 264 THR A C 1
ATOM 2163 O O . THR A 1 264 ? 5.035 -29 4.281 1 95.56 264 THR A O 1
ATOM 2166 N N . GLU A 1 265 ? 6.234 -27.234 3.652 1 97 265 GLU A N 1
ATOM 2167 C CA . GLU A 1 265 ? 5.293 -26.297 4.258 1 97 265 GLU A CA 1
ATOM 2168 C C . GLU A 1 265 ? 3.973 -26.266 3.494 1 97 265 GLU A C 1
ATOM 2170 O O . GLU A 1 265 ? 2.908 -26.094 4.09 1 97 265 GLU A O 1
ATOM 2175 N N . LYS A 1 266 ? 4.035 -26.438 2.191 1 97.5 266 LYS A N 1
ATOM 2176 C CA . LYS A 1 266 ? 2.805 -26.516 1.407 1 97.5 266 LYS A CA 1
ATOM 2177 C C . LYS A 1 266 ? 1.982 -27.75 1.791 1 97.5 266 LYS A C 1
ATOM 2179 O O . LYS A 1 266 ? 0.763 -27.656 1.948 1 97.5 266 LYS A O 1
ATOM 2184 N N . ILE A 1 267 ? 2.633 -28.859 1.898 1 97.31 267 ILE A N 1
ATOM 2185 C CA . ILE A 1 267 ? 1.959 -30.109 2.236 1 97.31 267 ILE A CA 1
ATOM 2186 C C . ILE A 1 267 ? 1.322 -30 3.619 1 97.31 267 ILE A C 1
ATOM 2188 O O . ILE A 1 267 ? 0.183 -30.422 3.822 1 97.31 267 ILE A O 1
ATOM 2192 N N . LYS A 1 268 ? 2.094 -29.422 4.508 1 97.81 268 LYS A N 1
ATOM 2193 C CA . LYS A 1 268 ? 1.576 -29.203 5.855 1 97.81 268 LYS A CA 1
ATOM 2194 C C . LYS A 1 268 ? 0.302 -28.359 5.824 1 97.81 268 LYS A C 1
ATOM 2196 O O . LYS A 1 268 ? -0.67 -28.672 6.516 1 97.81 268 LYS A O 1
ATOM 2201 N N . ALA A 1 269 ? 0.271 -27.344 5.059 1 98.12 269 ALA A N 1
ATOM 2202 C CA . ALA A 1 269 ? -0.896 -26.469 4.926 1 98.12 269 ALA A CA 1
ATOM 2203 C C . ALA A 1 269 ? -2.076 -27.234 4.32 1 98.12 269 ALA A C 1
ATOM 2205 O O . ALA A 1 269 ? -3.199 -27.141 4.82 1 98.12 269 ALA A O 1
ATOM 2206 N N . LEU A 1 270 ? -1.847 -27.984 3.305 1 98.31 270 LEU A N 1
ATOM 2207 C CA . LEU A 1 270 ? -2.896 -28.75 2.639 1 98.31 270 LEU A CA 1
ATOM 2208 C C . LEU A 1 270 ? -3.494 -29.781 3.58 1 98.31 270 LEU A C 1
ATOM 2210 O O . LEU A 1 270 ? -4.711 -29.969 3.613 1 98.31 270 LEU A O 1
ATOM 2214 N N . LYS A 1 271 ? -2.619 -30.391 4.352 1 98 271 LYS A N 1
ATOM 2215 C CA . LYS A 1 271 ? -3.068 -31.422 5.273 1 98 271 LYS A CA 1
ATOM 2216 C C . LYS A 1 271 ? -3.916 -30.828 6.395 1 98 271 LYS A C 1
ATOM 2218 O O . LYS A 1 271 ? -4.719 -31.531 7.012 1 98 271 LYS A O 1
ATOM 2223 N N . ALA A 1 272 ? -3.725 -29.578 6.617 1 98.31 272 ALA A N 1
ATOM 2224 C CA . ALA A 1 272 ? -4.453 -28.906 7.688 1 98.31 272 ALA A CA 1
ATOM 2225 C C . ALA A 1 272 ? -5.836 -28.453 7.215 1 98.31 272 ALA A C 1
ATOM 2227 O O . ALA A 1 272 ? -6.676 -28.062 8.023 1 98.31 272 ALA A O 1
ATOM 2228 N N . ILE A 1 273 ? -6.094 -28.5 5.902 1 98.5 273 ILE A N 1
ATOM 2229 C CA . ILE A 1 273 ? -7.41 -28.156 5.383 1 98.5 273 ILE A CA 1
ATOM 2230 C C . ILE A 1 273 ? -8.445 -29.172 5.867 1 98.5 273 ILE A C 1
ATOM 2232 O O . ILE A 1 273 ? -8.242 -30.375 5.723 1 98.5 273 ILE A O 1
ATOM 2236 N N . ARG A 1 274 ? -9.5 -28.766 6.492 1 97.31 274 ARG A N 1
ATOM 2237 C CA . ARG A 1 274 ? -10.562 -29.625 7.02 1 97.31 274 ARG A CA 1
ATOM 2238 C C . ARG A 1 274 ? -11.219 -30.422 5.91 1 97.31 274 ARG A C 1
ATOM 2240 O O . ARG A 1 274 ? -11.68 -29.859 4.914 1 97.31 274 ARG A O 1
ATOM 2247 N N . ILE A 1 275 ? -11.195 -31.641 6.008 1 97.56 275 ILE A N 1
ATOM 2248 C CA . ILE A 1 275 ? -11.969 -32.5 5.117 1 97.56 275 ILE A CA 1
ATOM 2249 C C . ILE A 1 275 ? -13.43 -32.531 5.57 1 97.56 275 ILE A C 1
ATOM 2251 O O . ILE A 1 275 ? -13.742 -33.031 6.648 1 97.56 275 ILE A O 1
ATOM 2255 N N . TYR A 1 276 ? -14.289 -32.062 4.766 1 97.56 276 TYR A N 1
ATOM 2256 C CA . TYR A 1 276 ? -15.703 -31.922 5.098 1 97.56 276 TYR A CA 1
ATOM 2257 C C . TYR A 1 276 ? -16.422 -33.25 4.98 1 97.56 276 TYR A C 1
ATOM 2259 O O . TYR A 1 276 ? -16.031 -34.125 4.191 1 97.56 276 TYR A O 1
ATOM 2267 N N . ASN A 1 277 ? -17.453 -33.438 5.824 1 96.69 277 ASN A N 1
ATOM 2268 C CA . ASN A 1 277 ? -18.422 -34.5 5.531 1 96.69 277 ASN A CA 1
ATOM 2269 C C . ASN A 1 277 ? -19.422 -34.062 4.457 1 96.69 277 ASN A C 1
ATOM 2271 O O . ASN A 1 277 ? -19.375 -32.938 3.986 1 96.69 277 ASN A O 1
ATOM 2275 N N . GLU A 1 278 ? -20.234 -34.969 4.051 1 95.44 278 GLU A N 1
ATOM 2276 C CA . GLU A 1 278 ? -21.125 -34.719 2.924 1 95.44 278 GLU A CA 1
ATOM 2277 C C . GLU A 1 278 ? -22.031 -33.531 3.176 1 95.44 278 GLU A C 1
ATOM 2279 O O . GLU A 1 278 ? -22.234 -32.688 2.289 1 95.44 278 GLU A O 1
ATOM 2284 N N . GLU A 1 279 ? -22.516 -33.469 4.363 1 96.31 279 GLU A N 1
ATOM 2285 C CA . GLU A 1 279 ? -23.406 -32.344 4.711 1 96.31 279 GLU A CA 1
ATOM 2286 C C . GLU A 1 279 ? -22.672 -31.016 4.691 1 96.31 279 GLU A C 1
ATOM 2288 O O . GLU A 1 279 ? -23.203 -30.016 4.191 1 96.31 279 GLU A O 1
ATOM 2293 N N . GLU A 1 280 ? -21.531 -31 5.246 1 97.38 280 GLU A N 1
ATOM 2294 C CA . GLU A 1 280 ? -20.719 -29.797 5.277 1 97.38 280 GLU A CA 1
ATOM 2295 C C . GLU A 1 280 ? -20.344 -29.344 3.865 1 97.38 280 GLU A C 1
ATOM 2297 O O . GLU A 1 280 ? -20.234 -28.141 3.6 1 97.38 280 GLU A O 1
ATOM 2302 N N . VAL A 1 281 ? -20.125 -30.297 3.004 1 97.88 281 VAL A N 1
ATOM 2303 C CA . VAL A 1 281 ? -19.797 -29.969 1.621 1 97.88 281 VAL A CA 1
ATOM 2304 C C . VAL A 1 281 ? -20.938 -29.188 0.984 1 97.88 281 VAL A C 1
ATOM 2306 O O . VAL A 1 281 ? -20.734 -28.156 0.35 1 97.88 281 VAL A O 1
ATOM 2309 N N . LEU A 1 282 ? -22.094 -29.719 1.173 1 96.69 282 LEU A N 1
ATOM 2310 C CA . LEU A 1 282 ? -23.266 -29.094 0.562 1 96.69 282 LEU A CA 1
ATOM 2311 C C . LEU A 1 282 ? -23.516 -27.703 1.134 1 96.69 282 LEU A C 1
ATOM 2313 O O . LEU A 1 282 ? -24.062 -26.828 0.452 1 96.69 282 LEU A O 1
ATOM 2317 N N . GLU A 1 283 ? -23.016 -27.484 2.326 1 97.19 283 GLU A N 1
ATOM 2318 C CA . GLU A 1 283 ? -23.172 -26.188 2.984 1 97.19 283 GLU A CA 1
ATOM 2319 C C . GLU A 1 283 ? -22.094 -25.203 2.533 1 97.19 283 GLU A C 1
ATOM 2321 O O . GLU A 1 283 ? -22.312 -24 2.516 1 97.19 283 GLU A O 1
ATOM 2326 N N . ASN A 1 284 ? -20.953 -25.719 2.158 1 98.38 284 ASN A N 1
ATOM 2327 C CA . ASN A 1 284 ? -19.797 -24.828 2.004 1 98.38 284 ASN A CA 1
ATOM 2328 C C . ASN A 1 284 ? -19.312 -24.781 0.557 1 98.38 284 ASN A C 1
ATOM 2330 O O . ASN A 1 284 ? -18.406 -24.016 0.222 1 98.38 284 ASN A O 1
ATOM 2334 N N . PHE A 1 285 ? -19.906 -25.562 -0.326 1 98.5 285 PHE A N 1
ATOM 2335 C CA . PHE A 1 285 ? -19.516 -25.547 -1.73 1 98.5 285 PHE A CA 1
ATOM 2336 C C . PHE A 1 285 ? -20.734 -25.422 -2.633 1 98.5 285 PHE A C 1
ATOM 2338 O O . PHE A 1 285 ? -21.781 -26.016 -2.361 1 98.5 285 PHE A O 1
ATOM 2345 N N . VAL A 1 286 ? -20.562 -24.578 -3.611 1 98.19 286 VAL A N 1
ATOM 2346 C CA . VAL A 1 286 ? -21.609 -24.281 -4.582 1 98.19 286 VAL A CA 1
ATOM 2347 C C . VAL A 1 286 ? -21.141 -24.641 -5.988 1 98.19 286 VAL A C 1
ATOM 2349 O O . VAL A 1 286 ? -20 -24.328 -6.355 1 98.19 286 VAL A O 1
ATOM 2352 N N . ARG A 1 287 ? -21.938 -25.391 -6.727 1 98.31 287 ARG A N 1
ATOM 2353 C CA . ARG A 1 287 ? -21.641 -25.656 -8.133 1 98.31 287 ARG A CA 1
ATOM 2354 C C . ARG A 1 287 ? -22.672 -24.984 -9.039 1 98.31 287 ARG A C 1
ATOM 2356 O O . ARG A 1 287 ? -23.797 -24.703 -8.602 1 98.31 287 ARG A O 1
ATOM 2363 N N . GLY A 1 288 ? -22.281 -24.703 -10.25 1 98.44 288 GLY A N 1
ATOM 2364 C CA . GLY A 1 288 ? -23.172 -24.047 -11.203 1 98.44 288 GLY A CA 1
ATOM 2365 C C . GLY A 1 288 ? -22.891 -24.453 -12.641 1 98.44 288 GLY A C 1
ATOM 2366 O O . GLY A 1 288 ? -21.859 -25.047 -12.938 1 98.44 288 GLY A O 1
ATOM 2367 N N . GLN A 1 289 ? -23.844 -24.172 -13.453 1 98.62 289 GLN A N 1
ATOM 2368 C CA . GLN A 1 289 ? -23.781 -24.359 -14.898 1 98.62 289 GLN A CA 1
ATOM 2369 C C . GLN A 1 289 ? -24.469 -23.203 -15.625 1 98.62 289 GLN A C 1
ATOM 2371 O O . GLN A 1 289 ? -25.547 -22.781 -15.227 1 98.62 289 GLN A O 1
ATOM 2376 N N . TYR A 1 290 ? -23.797 -22.719 -16.594 1 98 290 TYR A N 1
ATOM 2377 C CA . TYR A 1 290 ? -24.328 -21.484 -17.172 1 98 290 TYR A CA 1
ATOM 2378 C C . TYR A 1 290 ? -25.438 -21.797 -18.172 1 98 290 TYR A C 1
ATOM 2380 O O . TYR A 1 290 ? -25.359 -22.766 -18.922 1 98 290 TYR A O 1
ATOM 2388 N N . ALA A 1 291 ? -26.516 -21.047 -18.094 1 97.44 291 ALA A N 1
ATOM 2389 C CA . ALA A 1 291 ? -27.609 -20.969 -19.062 1 97.44 291 ALA A CA 1
ATOM 2390 C C . ALA A 1 291 ? -27.328 -19.922 -20.141 1 97.44 291 ALA A C 1
ATOM 2392 O O . ALA A 1 291 ? -26.281 -19.266 -20.109 1 97.44 291 ALA A O 1
ATOM 2393 N N . GLN A 1 292 ? -28.25 -19.906 -21.062 1 97.12 292 GLN A N 1
ATOM 2394 C CA . GLN A 1 292 ? -28.172 -18.812 -22.016 1 97.12 292 GLN A CA 1
ATOM 2395 C C . GLN A 1 292 ? -28.188 -17.469 -21.297 1 97.12 292 GLN A C 1
ATOM 2397 O O . GLN A 1 292 ? -28.844 -17.312 -20.266 1 97.12 292 GLN A O 1
ATOM 2402 N N . GLY A 1 293 ? -27.375 -16.578 -21.859 1 95.69 293 GLY A N 1
ATOM 2403 C CA . GLY A 1 293 ? -27.328 -15.242 -21.266 1 95.69 293 GLY A CA 1
ATOM 2404 C C . GLY A 1 293 ? -26.891 -14.172 -22.25 1 95.69 293 GLY A C 1
ATOM 2405 O O . GLY A 1 293 ? -26.734 -14.445 -23.438 1 95.69 293 GLY A O 1
ATOM 2406 N N . GLU A 1 294 ? -26.922 -12.961 -21.734 1 95.75 294 GLU A N 1
ATOM 2407 C CA . GLU A 1 294 ? -26.547 -11.805 -22.547 1 95.75 294 GLU A CA 1
ATOM 2408 C C . GLU A 1 294 ? -25.734 -10.797 -21.734 1 95.75 294 GLU A C 1
ATOM 2410 O O . GLU A 1 294 ? -26.047 -10.531 -20.562 1 95.75 294 GLU A O 1
ATOM 2415 N N . LEU A 1 295 ? -24.656 -10.375 -22.297 1 95.69 295 LEU A N 1
ATOM 2416 C CA . LEU A 1 295 ? -23.812 -9.344 -21.703 1 95.69 295 LEU A CA 1
ATOM 2417 C C . LEU A 1 295 ? -23.422 -8.297 -22.734 1 95.69 295 LEU A C 1
ATOM 2419 O O . LEU A 1 295 ? -22.781 -8.617 -23.734 1 95.69 295 LEU A O 1
ATOM 2423 N N . ASP A 1 296 ? -23.781 -7.082 -22.438 1 94.62 296 ASP A N 1
ATOM 2424 C CA . ASP A 1 296 ? -23.438 -5.949 -23.297 1 94.62 296 ASP A CA 1
ATOM 2425 C C . ASP A 1 296 ? -23.875 -6.191 -24.734 1 94.62 296 ASP A C 1
ATOM 2427 O O . ASP A 1 296 ? -23.094 -6.008 -25.672 1 94.62 296 ASP A O 1
ATOM 2431 N N . GLY A 1 297 ? -25.047 -6.699 -24.906 1 93.38 297 GLY A N 1
ATOM 2432 C CA . GLY A 1 297 ? -25.656 -6.879 -26.219 1 93.38 297 GLY A CA 1
ATOM 2433 C C . GLY A 1 297 ? -25.25 -8.164 -26.906 1 93.38 297 GLY A C 1
ATOM 2434 O O . GLY A 1 297 ? -25.734 -8.484 -27.984 1 93.38 297 GLY A O 1
ATOM 2435 N N . VAL A 1 298 ? -24.375 -8.883 -26.375 1 95.38 298 VAL A N 1
ATOM 2436 C CA . VAL A 1 298 ? -23.906 -10.125 -26.969 1 95.38 298 VAL A CA 1
ATOM 2437 C C . VAL A 1 298 ? -24.609 -11.32 -26.328 1 95.38 298 VAL A C 1
ATOM 2439 O O . VAL A 1 298 ? -24.625 -11.453 -25.109 1 95.38 298 VAL A O 1
ATOM 2442 N N . GLN A 1 299 ? -25.109 -12.188 -27.156 1 95.88 299 GLN A N 1
ATOM 2443 C CA . GLN A 1 299 ? -25.828 -13.367 -26.672 1 95.88 299 GLN A CA 1
ATOM 2444 C C . GLN A 1 299 ? -24.906 -14.578 -26.594 1 95.88 299 GLN A C 1
ATOM 2446 O O . GLN A 1 299 ? -24.031 -14.766 -27.453 1 95.88 299 GLN A O 1
ATOM 2451 N N . PHE A 1 300 ? -25.125 -15.391 -25.594 1 96.44 300 PHE A N 1
ATOM 2452 C CA . PHE A 1 300 ? -24.312 -16.594 -25.391 1 96.44 300 PHE A CA 1
ATOM 2453 C C . PHE A 1 300 ? -25.203 -17.828 -25.266 1 96.44 300 PHE A C 1
ATOM 2455 O O . PHE A 1 300 ? -26.281 -17.766 -24.672 1 96.44 300 PHE A O 1
ATOM 2462 N N . LYS A 1 301 ? -24.719 -18.891 -25.812 1 95.69 301 LYS A N 1
ATOM 2463 C CA . LYS A 1 301 ? -25.391 -20.172 -25.672 1 95.69 301 LYS A CA 1
ATOM 2464 C C . LYS A 1 301 ? -25.234 -20.719 -24.266 1 95.69 301 LYS A C 1
ATOM 2466 O O . LYS A 1 301 ? -24.281 -20.375 -23.547 1 95.69 301 LYS A O 1
ATOM 2471 N N . GLY A 1 302 ? -26.219 -21.547 -23.938 1 97.31 302 GLY A N 1
ATOM 2472 C CA . GLY A 1 302 ? -26.062 -22.297 -22.703 1 97.31 302 GLY A CA 1
ATOM 2473 C C . GLY A 1 302 ? -25.094 -23.453 -22.828 1 97.31 302 GLY A C 1
ATOM 2474 O O . GLY A 1 302 ? -24.781 -23.891 -23.938 1 97.31 302 GLY A O 1
ATOM 2475 N N . TYR A 1 303 ? -24.672 -23.938 -21.656 1 98.06 303 TYR A N 1
ATOM 2476 C CA . TYR A 1 303 ? -23.688 -25 -21.641 1 98.06 303 TYR A CA 1
ATOM 2477 C C . TYR A 1 303 ? -24.203 -26.234 -22.391 1 98.06 303 TYR A C 1
ATOM 2479 O O . TYR A 1 303 ? -23.484 -26.828 -23.203 1 98.06 303 TYR A O 1
ATOM 2487 N N . ARG A 1 304 ? -25.422 -26.641 -22.125 1 97.5 304 ARG A N 1
ATOM 2488 C CA . ARG A 1 304 ? -26.016 -27.859 -22.688 1 97.5 304 ARG A CA 1
ATOM 2489 C C . ARG A 1 304 ? -26.281 -27.703 -24.172 1 97.5 304 ARG A C 1
ATOM 2491 O O . ARG A 1 304 ? -26.609 -28.672 -24.859 1 97.5 304 ARG A O 1
ATOM 2498 N N . GLU A 1 305 ? -26.047 -26.484 -24.641 1 96.5 305 GLU A N 1
ATOM 2499 C CA . GLU A 1 305 ? -26.219 -26.188 -26.062 1 96.5 305 GLU A CA 1
ATOM 2500 C C . GLU A 1 305 ? -24.875 -26.156 -26.781 1 96.5 305 GLU A C 1
ATOM 2502 O O . GLU A 1 305 ? -24.828 -26.031 -28.016 1 96.5 305 GLU A O 1
ATOM 2507 N N . GLU A 1 306 ? -23.844 -26.25 -26.062 1 96.06 306 GLU A N 1
ATOM 2508 C CA . GLU A 1 306 ? -22.516 -26.203 -26.656 1 96.06 306 GLU A CA 1
ATOM 2509 C C . GLU A 1 306 ? -22.234 -27.453 -27.484 1 96.06 306 GLU A C 1
ATOM 2511 O O . GLU A 1 306 ? -22.812 -28.516 -27.234 1 96.06 306 GLU A O 1
ATOM 2516 N N . ASP A 1 307 ? -21.297 -27.266 -28.344 1 93 307 ASP A N 1
ATOM 2517 C CA . ASP A 1 307 ? -20.922 -28.391 -29.203 1 93 307 ASP A CA 1
ATOM 2518 C C . ASP A 1 307 ? -20.297 -29.516 -28.391 1 93 307 ASP A C 1
ATOM 2520 O O . ASP A 1 307 ? -19.438 -29.281 -27.531 1 93 307 ASP A O 1
ATOM 2524 N N . LYS A 1 308 ? -20.766 -30.766 -28.578 1 93.75 308 LYS A N 1
ATOM 2525 C CA . LYS A 1 308 ? -20.219 -31.984 -28 1 93.75 308 LYS A CA 1
ATOM 2526 C C . LYS A 1 308 ? -20.469 -32.031 -26.484 1 93.75 308 LYS A C 1
ATOM 2528 O O . LYS A 1 308 ? -19.656 -32.594 -25.734 1 93.75 308 LYS A O 1
ATOM 2533 N N . VAL A 1 309 ? -21.531 -31.359 -26.078 1 96.12 309 VAL A N 1
ATOM 2534 C CA . VAL A 1 309 ? -21.938 -31.406 -24.688 1 96.12 309 VAL A CA 1
ATOM 2535 C C . VAL A 1 309 ? -23.281 -32.156 -24.578 1 96.12 309 VAL A C 1
ATOM 2537 O O . VAL A 1 309 ? -24.188 -31.922 -25.375 1 96.12 309 VAL A O 1
ATOM 2540 N N . ASP A 1 310 ? -23.359 -33.062 -23.703 1 95.75 310 ASP A N 1
ATOM 2541 C CA . ASP A 1 310 ? -24.609 -33.781 -23.453 1 95.75 310 ASP A CA 1
ATOM 2542 C C . ASP A 1 310 ? -25.734 -32.812 -23.078 1 95.75 310 ASP A C 1
ATOM 2544 O O . ASP A 1 310 ? -25.562 -31.953 -22.219 1 95.75 310 ASP A O 1
ATOM 2548 N N . ALA A 1 311 ? -26.812 -33 -23.672 1 95.12 311 ALA A N 1
ATOM 2549 C CA . ALA A 1 311 ? -27.969 -32.125 -23.438 1 95.12 311 ALA A CA 1
ATOM 2550 C C . ALA A 1 311 ? -28.484 -32.281 -22.016 1 95.12 311 ALA A C 1
ATOM 2552 O O . ALA A 1 311 ? -29.203 -31.406 -21.516 1 95.12 311 ALA A O 1
ATOM 2553 N N . GLN A 1 312 ? -28.156 -33.312 -21.406 1 95.38 312 GLN A N 1
ATOM 2554 C CA . GLN A 1 312 ? -28.578 -33.531 -20.031 1 95.38 312 GLN A CA 1
ATOM 2555 C C . GLN A 1 312 ? -27.391 -33.562 -19.078 1 95.38 312 GLN A C 1
ATOM 2557 O O . GLN A 1 312 ? -27.438 -34.188 -18.016 1 95.38 312 GLN A O 1
ATOM 2562 N N . SER A 1 313 ? -26.312 -32.844 -19.469 1 96.88 313 SER A N 1
ATOM 2563 C CA . SER A 1 313 ? -25.078 -32.844 -18.719 1 96.88 313 SER A CA 1
ATOM 2564 C C . SER A 1 313 ? -25.297 -32.312 -17.297 1 96.88 313 SER A C 1
ATOM 2566 O O . SER A 1 313 ? -26.031 -31.328 -17.109 1 96.88 313 SER A O 1
ATOM 2568 N N . GLU A 1 314 ? -24.672 -32.875 -16.359 1 96.12 314 GLU A N 1
ATOM 2569 C CA . GLU A 1 314 ? -24.688 -32.438 -14.969 1 96.12 314 GLU A CA 1
ATOM 2570 C C . GLU A 1 314 ? -23.312 -31.906 -14.555 1 96.12 314 GLU A C 1
ATOM 2572 O O . GLU A 1 314 ? -23.031 -31.766 -13.359 1 96.12 314 GLU A O 1
ATOM 2577 N N . THR A 1 315 ? -22.469 -31.625 -15.562 1 96.62 315 THR A N 1
ATOM 2578 C CA . THR A 1 315 ? -21.109 -31.141 -15.305 1 96.62 315 THR A CA 1
ATOM 2579 C C . THR A 1 315 ? -21.125 -29.672 -14.898 1 96.62 315 THR A C 1
ATOM 2581 O O . THR A 1 315 ? -21.812 -28.859 -15.523 1 96.62 315 THR A O 1
ATOM 2584 N N . GLU A 1 316 ? -20.469 -29.344 -13.82 1 97.94 316 GLU A N 1
ATOM 2585 C CA . GLU A 1 316 ? -20.438 -27.969 -13.336 1 97.94 316 GLU A CA 1
ATOM 2586 C C . GLU A 1 316 ? -19.453 -27.125 -14.133 1 97.94 316 GLU A C 1
ATOM 2588 O O . GLU A 1 316 ? -18.328 -27.578 -14.406 1 97.94 316 GLU A O 1
ATOM 2593 N N . THR A 1 317 ? -19.828 -25.938 -14.484 1 98.25 317 THR A N 1
ATOM 2594 C CA . THR A 1 317 ? -18.953 -24.969 -15.148 1 98.25 317 THR A CA 1
ATOM 2595 C C . THR A 1 317 ? -18.562 -23.844 -14.18 1 98.25 317 THR A C 1
ATOM 2597 O O . THR A 1 317 ? -17.906 -22.875 -14.578 1 98.25 317 THR A O 1
ATOM 2600 N N . PHE A 1 318 ? -18.984 -23.969 -12.961 1 98.5 318 PHE A N 1
ATOM 2601 C CA . PHE A 1 318 ? -18.719 -23 -11.898 1 98.5 318 PHE A CA 1
ATOM 2602 C C . PHE A 1 318 ? -18.578 -23.703 -10.555 1 98.5 318 PHE A C 1
ATOM 2604 O O . PHE A 1 318 ? -19.344 -24.625 -10.25 1 98.5 318 PHE A O 1
ATOM 2611 N N . VAL A 1 319 ? -17.625 -23.219 -9.773 1 98.75 319 VAL A N 1
ATOM 2612 C CA . VAL A 1 319 ? -17.469 -23.688 -8.406 1 98.75 319 VAL A CA 1
ATOM 2613 C C . VAL A 1 319 ? -17.125 -22.516 -7.484 1 98.75 319 VAL A C 1
ATOM 2615 O O . VAL A 1 319 ? -16.281 -21.688 -7.816 1 98.75 319 VAL A O 1
ATOM 2618 N N . ALA A 1 320 ? -17.828 -22.391 -6.438 1 98.81 320 ALA A N 1
ATOM 2619 C CA . ALA A 1 320 ? -17.438 -21.562 -5.301 1 98.81 320 ALA A CA 1
ATOM 2620 C C . ALA A 1 320 ? -17.422 -22.375 -4.008 1 98.81 320 ALA A C 1
ATOM 2622 O O . ALA A 1 320 ? -18.203 -23.312 -3.848 1 98.81 320 ALA A O 1
ATOM 2623 N N . GLY A 1 321 ? -16.516 -22.062 -3.164 1 98.69 321 GLY A N 1
ATOM 2624 C CA . GLY A 1 321 ? -16.453 -22.828 -1.926 1 98.69 321 GLY A CA 1
ATOM 2625 C C . GLY A 1 321 ? -15.664 -22.125 -0.835 1 98.69 321 GLY A C 1
ATOM 2626 O O . GLY A 1 321 ? -15.078 -21.062 -1.068 1 98.69 321 GLY A O 1
ATOM 2627 N N . LYS A 1 322 ? -15.781 -22.703 0.31 1 98.56 322 LYS A N 1
ATOM 2628 C CA . LYS A 1 322 ? -15.094 -22.234 1.511 1 98.56 322 LYS A CA 1
ATOM 2629 C C . LYS A 1 322 ? -14.219 -23.344 2.104 1 98.56 322 LYS A C 1
ATOM 2631 O O . LYS A 1 322 ? -14.711 -24.422 2.436 1 98.56 322 LYS A O 1
ATOM 2636 N N . PHE A 1 323 ? -12.906 -23.078 2.105 1 98.62 323 PHE A N 1
ATOM 2637 C CA . PHE A 1 323 ? -12 -23.969 2.83 1 98.62 323 PHE A CA 1
ATOM 2638 C C . PHE A 1 323 ? -11.734 -23.422 4.23 1 98.62 323 PHE A C 1
ATOM 2640 O O . PHE A 1 323 ? -11.617 -22.219 4.426 1 98.62 323 PHE A O 1
ATOM 2647 N N . THR A 1 324 ? -11.695 -24.328 5.148 1 97.81 324 THR A N 1
ATOM 2648 C CA . THR A 1 324 ? -11.25 -24.031 6.504 1 97.81 324 THR A CA 1
ATOM 2649 C C . THR A 1 324 ? -9.961 -24.781 6.828 1 97.81 324 THR A C 1
ATOM 2651 O O . THR A 1 324 ? -9.82 -25.953 6.504 1 97.81 324 THR A O 1
ATOM 2654 N N . ILE A 1 325 ? -9.047 -24.109 7.359 1 98.25 325 ILE A N 1
ATOM 2655 C CA . ILE A 1 325 ? -7.762 -24.703 7.711 1 98.25 325 ILE A CA 1
ATOM 2656 C C . ILE A 1 325 ? -7.66 -24.844 9.227 1 98.25 325 ILE A C 1
ATOM 2658 O O . ILE A 1 325 ? -7.715 -23.859 9.953 1 98.25 325 ILE A O 1
ATOM 2662 N N . ASP A 1 326 ? -7.457 -26.016 9.75 1 97.38 326 ASP A N 1
ATOM 2663 C CA . ASP A 1 326 ? -7.484 -26.328 11.18 1 97.38 326 ASP A CA 1
ATOM 2664 C C . ASP A 1 326 ? -6.074 -26.312 11.766 1 97.38 326 ASP A C 1
ATOM 2666 O O . ASP A 1 326 ? -5.574 -27.359 12.195 1 97.38 326 ASP A O 1
ATOM 2670 N N . ASN A 1 327 ? -5.457 -25.25 11.93 1 96.81 327 ASN A N 1
ATOM 2671 C CA . ASN A 1 327 ? -4.184 -25.062 12.625 1 96.81 327 ASN A CA 1
ATOM 2672 C C . ASN A 1 327 ? -4.145 -23.75 13.391 1 96.81 327 ASN A C 1
ATOM 2674 O O . ASN A 1 327 ? -5.121 -23 13.391 1 96.81 327 ASN A O 1
ATOM 2678 N N . PHE A 1 328 ? -3.117 -23.531 14.094 1 95.94 328 PHE A N 1
ATOM 2679 C CA . PHE A 1 328 ? -3.021 -22.391 15 1 95.94 328 PHE A CA 1
ATOM 2680 C C . PHE A 1 328 ? -3.062 -21.078 14.227 1 95.94 328 PHE A C 1
ATOM 2682 O O . PHE A 1 328 ? -3.664 -20.109 14.688 1 95.94 328 PHE A O 1
ATOM 2689 N N . ARG A 1 329 ? -2.486 -21.016 13.047 1 97.5 329 ARG A N 1
ATOM 2690 C CA . ARG A 1 329 ? -2.332 -19.766 12.305 1 97.5 329 ARG A CA 1
ATOM 2691 C C . ARG A 1 329 ? -3.656 -19.328 11.695 1 97.5 329 ARG A C 1
ATOM 2693 O O . ARG A 1 329 ? -3.971 -18.125 11.672 1 97.5 329 ARG A O 1
ATOM 2700 N N . TRP A 1 330 ? -4.48 -20.281 11.258 1 98.25 330 TRP A N 1
ATOM 2701 C CA . TRP A 1 330 ? -5.57 -19.922 10.352 1 98.25 330 TRP A CA 1
ATOM 2702 C C . TRP A 1 330 ? -6.922 -20.266 10.961 1 98.25 330 TRP A C 1
ATOM 2704 O O . TRP A 1 330 ? -7.965 -20.062 10.328 1 98.25 330 TRP A O 1
ATOM 2714 N N . SER A 1 331 ? -6.914 -20.797 12.141 1 97.25 331 SER A N 1
ATOM 2715 C CA . SER A 1 331 ? -8.172 -21.203 12.75 1 97.25 331 SER A CA 1
ATOM 2716 C C . SER A 1 331 ? -9.211 -20.094 12.68 1 97.25 331 SER A C 1
ATOM 2718 O O . SER A 1 331 ? -8.938 -18.953 13.055 1 97.25 331 SER A O 1
ATOM 2720 N N . GLY A 1 332 ? -10.367 -20.406 12.062 1 96.75 332 GLY A N 1
ATOM 2721 C CA . GLY A 1 332 ? -11.477 -19.469 12.031 1 96.75 332 GLY A CA 1
ATOM 2722 C C . GLY A 1 332 ? -11.484 -18.594 10.797 1 96.75 332 GLY A C 1
ATOM 2723 O O . GLY A 1 332 ? -12.453 -17.875 10.539 1 96.75 332 GLY A O 1
ATOM 2724 N N . VAL A 1 333 ? -10.438 -18.547 9.984 1 98.44 333 VAL A N 1
ATOM 2725 C CA . VAL A 1 333 ? -10.352 -17.703 8.805 1 98.44 333 VAL A CA 1
ATOM 2726 C C . VAL A 1 333 ? -10.805 -18.484 7.574 1 98.44 333 VAL A C 1
ATOM 2728 O O . VAL A 1 333 ? -10.164 -19.453 7.168 1 98.44 333 VAL A O 1
ATOM 2731 N N . PRO A 1 334 ? -11.859 -18.094 6.984 1 98.69 334 PRO A N 1
ATOM 2732 C CA . PRO A 1 334 ? -12.305 -18.781 5.773 1 98.69 334 PRO A CA 1
ATOM 2733 C C . PRO A 1 334 ? -11.469 -18.422 4.547 1 98.69 334 PRO A C 1
ATOM 2735 O O . PRO A 1 334 ? -11.109 -17.266 4.359 1 98.69 334 PRO A O 1
ATOM 2738 N N . PHE A 1 335 ? -11.133 -19.375 3.764 1 98.88 335 PHE A N 1
ATOM 2739 C CA . PHE A 1 335 ? -10.57 -19.219 2.428 1 98.88 335 PHE A CA 1
ATOM 2740 C C . PHE A 1 335 ? -11.625 -19.469 1.359 1 98.88 335 PHE A C 1
ATOM 2742 O O . PHE A 1 335 ? -11.969 -20.609 1.066 1 98.88 335 PHE A O 1
ATOM 2749 N N . TYR A 1 336 ? -12.117 -18.391 0.807 1 98.94 336 TYR A N 1
ATOM 2750 C CA . TYR A 1 336 ? -13.141 -18.516 -0.229 1 98.94 336 TYR A CA 1
ATOM 2751 C C . TYR A 1 336 ? -12.5 -18.656 -1.606 1 98.94 336 TYR A C 1
ATOM 2753 O O . TYR A 1 336 ? -11.516 -17.984 -1.915 1 98.94 336 TYR A O 1
ATOM 2761 N N . VAL A 1 337 ? -13.078 -19.531 -2.404 1 98.81 337 VAL A N 1
ATOM 2762 C CA . VAL A 1 337 ? -12.586 -19.719 -3.766 1 98.81 337 VAL A CA 1
ATOM 2763 C C . VAL A 1 337 ? -13.75 -19.656 -4.75 1 98.81 337 VAL A C 1
ATOM 2765 O O . VAL A 1 337 ? -14.883 -20 -4.402 1 98.81 337 VAL A O 1
ATOM 2768 N N . ARG A 1 338 ? -13.469 -19.172 -5.91 1 98.56 338 ARG A N 1
ATOM 2769 C CA . ARG A 1 338 ? -14.477 -19.203 -6.965 1 98.56 338 ARG A CA 1
ATOM 2770 C C . ARG A 1 338 ? -13.828 -19.281 -8.344 1 98.56 338 ARG A C 1
ATOM 2772 O O . ARG A 1 338 ? -12.805 -18.625 -8.586 1 98.56 338 ARG A O 1
ATOM 2779 N N . THR A 1 339 ? -14.359 -20.078 -9.141 1 98.5 339 THR A N 1
ATOM 2780 C CA . THR A 1 339 ? -13.961 -20.203 -10.539 1 98.5 339 THR A CA 1
ATOM 2781 C C . THR A 1 339 ? -15.164 -20.547 -11.422 1 98.5 339 THR A C 1
ATOM 2783 O O . THR A 1 339 ? -16.156 -21.094 -10.938 1 98.5 339 THR A O 1
ATOM 2786 N N . GLY A 1 340 ? -15.086 -20.125 -12.688 1 98.06 340 GLY A N 1
ATOM 2787 C CA . GLY A 1 340 ? -16.188 -20.438 -13.578 1 98.06 340 GLY A CA 1
ATOM 2788 C C . GLY A 1 340 ? -15.953 -19.969 -15 1 98.06 340 GLY A C 1
ATOM 2789 O O . GLY A 1 340 ? -15.031 -19.203 -15.266 1 98.06 340 GLY A O 1
ATOM 2790 N N . LYS A 1 341 ? -16.828 -20.469 -15.852 1 97.81 341 LYS A N 1
ATOM 2791 C CA . LYS A 1 341 ? -16.828 -20.109 -17.266 1 97.81 341 LYS A CA 1
ATOM 2792 C C . LYS A 1 341 ? -17.984 -19.188 -17.594 1 97.81 341 LYS A C 1
ATOM 2794 O O . LYS A 1 341 ? -19.016 -19.188 -16.906 1 97.81 341 LYS A O 1
ATOM 2799 N N . ARG A 1 342 ? -17.859 -18.375 -18.656 1 97.56 342 ARG A N 1
ATOM 2800 C CA . ARG A 1 342 ? -18.859 -17.406 -19.109 1 97.56 342 ARG A CA 1
ATOM 2801 C C . ARG A 1 342 ? -19.219 -16.438 -17.984 1 97.56 342 ARG A C 1
ATOM 2803 O O . ARG A 1 342 ? -20.406 -16.172 -17.766 1 97.56 342 ARG A O 1
ATOM 2810 N N . LEU A 1 343 ? -18.203 -16.078 -17.188 1 97.75 343 LEU A N 1
ATOM 2811 C CA . LEU A 1 343 ? -18.406 -15.039 -16.188 1 97.75 343 LEU A CA 1
ATOM 2812 C C . LEU A 1 343 ? -18.328 -13.656 -16.828 1 97.75 343 LEU A C 1
ATOM 2814 O O . LEU A 1 343 ? -18.094 -13.539 -18.031 1 97.75 343 LEU A O 1
ATOM 2818 N N . THR A 1 344 ? -18.531 -12.68 -16.078 1 97.31 344 THR A N 1
ATOM 2819 C CA . THR A 1 344 ? -18.641 -11.32 -16.578 1 97.31 344 THR A CA 1
ATOM 2820 C C . THR A 1 344 ? -17.328 -10.852 -17.188 1 97.31 344 THR A C 1
ATOM 2822 O O . THR A 1 344 ? -17.297 -10.242 -18.25 1 97.31 344 THR A O 1
ATOM 2825 N N . GLU A 1 345 ? -16.234 -11.102 -16.484 1 96.19 345 GLU A N 1
ATOM 2826 C CA . GLU A 1 345 ? -14.898 -10.719 -16.922 1 96.19 345 GLU A CA 1
ATOM 2827 C C . GLU A 1 345 ? -13.875 -11.797 -16.578 1 96.19 345 GLU A C 1
ATOM 2829 O O . GLU A 1 345 ? -14.039 -12.523 -15.594 1 96.19 345 GLU A O 1
ATOM 2834 N N . LYS A 1 346 ? -12.945 -11.953 -17.469 1 96.31 346 LYS A N 1
ATOM 2835 C CA . LYS A 1 346 ? -11.797 -12.797 -17.141 1 96.31 346 LYS A CA 1
ATOM 2836 C C . LYS A 1 346 ? -10.883 -12.117 -16.125 1 96.31 346 LYS A C 1
ATOM 2838 O O . LYS A 1 346 ? -10.664 -10.906 -16.203 1 96.31 346 LYS A O 1
ATOM 2843 N N . GLY A 1 347 ? -10.484 -12.883 -15.164 1 96 347 GLY A N 1
ATOM 2844 C CA . GLY A 1 347 ? -9.578 -12.328 -14.18 1 96 347 GLY A CA 1
ATOM 2845 C C . GLY A 1 347 ? -9.172 -13.32 -13.109 1 96 347 GLY A C 1
ATOM 2846 O O . GLY A 1 347 ? -10 -14.125 -12.664 1 96 347 GLY A O 1
ATOM 2847 N N . THR A 1 348 ? -7.934 -13.32 -12.781 1 96.75 348 THR A N 1
ATOM 2848 C CA . THR A 1 348 ? -7.418 -14.062 -11.641 1 96.75 348 THR A CA 1
ATOM 2849 C C . THR A 1 348 ? -6.836 -13.117 -10.594 1 96.75 348 THR A C 1
ATOM 2851 O O . THR A 1 348 ? -5.91 -12.359 -10.883 1 96.75 348 THR A O 1
ATOM 2854 N N . ARG A 1 349 ? -7.375 -13.125 -9.469 1 97.06 349 ARG A N 1
ATOM 2855 C CA . ARG A 1 349 ? -6.871 -12.234 -8.43 1 97.06 349 ARG A CA 1
ATOM 2856 C C . ARG A 1 349 ? -7.086 -12.844 -7.043 1 97.06 349 ARG A C 1
ATOM 2858 O O . ARG A 1 349 ? -7.91 -13.742 -6.875 1 97.06 349 ARG A O 1
ATOM 2865 N N . ILE A 1 350 ? -6.348 -12.43 -6.145 1 98.62 350 ILE A N 1
ATOM 2866 C CA . ILE A 1 350 ? -6.398 -12.828 -4.742 1 98.62 350 ILE A CA 1
ATOM 2867 C C . ILE A 1 350 ? -6.629 -11.602 -3.867 1 98.62 350 ILE A C 1
ATOM 2869 O O . ILE A 1 350 ? -5.922 -10.602 -3.992 1 98.62 350 ILE A O 1
ATOM 2873 N N . ASN A 1 351 ? -7.664 -11.648 -3.023 1 98.69 351 ASN A N 1
ATOM 2874 C CA . ASN A 1 351 ? -7.941 -10.578 -2.07 1 98.69 351 ASN A CA 1
ATOM 2875 C C . ASN A 1 351 ? -7.723 -11.039 -0.632 1 98.69 351 ASN A C 1
ATOM 2877 O O . ASN A 1 351 ? -8.391 -11.961 -0.16 1 98.69 351 ASN A O 1
ATOM 2881 N N . ILE A 1 352 ? -6.773 -10.5 0.048 1 98.69 352 ILE A N 1
ATOM 2882 C CA . ILE A 1 352 ? -6.59 -10.688 1.483 1 98.69 352 ILE A CA 1
ATOM 2883 C C . ILE A 1 352 ? -7.332 -9.586 2.242 1 98.69 352 ILE A C 1
ATOM 2885 O O . ILE A 1 352 ? -6.949 -8.414 2.184 1 98.69 352 ILE A O 1
ATOM 2889 N N . VAL A 1 353 ? -8.398 -9.969 2.908 1 98.44 353 VAL A N 1
ATOM 2890 C CA . VAL A 1 353 ? -9.25 -9.008 3.607 1 98.44 353 VAL A CA 1
ATOM 2891 C C . VAL A 1 353 ? -8.867 -8.961 5.086 1 98.44 353 VAL A C 1
ATOM 2893 O O . VAL A 1 353 ? -8.984 -9.969 5.793 1 98.44 353 VAL A O 1
ATOM 2896 N N . PHE A 1 354 ? -8.43 -7.805 5.531 1 97.69 354 PHE A N 1
ATOM 2897 C CA . PHE A 1 354 ? -7.992 -7.656 6.914 1 97.69 354 PHE A CA 1
ATOM 2898 C C . PHE A 1 354 ? -9.156 -7.266 7.816 1 97.69 354 PHE A C 1
ATOM 2900 O O . PHE A 1 354 ? -10.148 -6.707 7.352 1 97.69 354 PHE A O 1
ATOM 2907 N N . LYS A 1 355 ? -9 -7.629 9.047 1 95.56 355 LYS A N 1
ATOM 2908 C CA . LYS A 1 355 ? -9.977 -7.207 10.047 1 95.56 355 LYS A CA 1
ATOM 2909 C C . LYS A 1 355 ? -9.961 -5.695 10.234 1 95.56 355 LYS A C 1
ATOM 2911 O O . LYS A 1 355 ? -8.906 -5.066 10.125 1 95.56 355 LYS A O 1
ATOM 2916 N N . GLN A 1 356 ? -11.086 -5.184 10.5 1 90 356 GLN A N 1
ATOM 2917 C CA . GLN A 1 356 ? -11.219 -3.748 10.727 1 90 356 GLN A CA 1
ATOM 2918 C C . GLN A 1 356 ? -10.805 -3.371 12.148 1 90 356 GLN A C 1
ATOM 2920 O O . GLN A 1 356 ? -10.656 -4.242 13.008 1 90 356 GLN A O 1
ATOM 2925 N N . VAL A 1 357 ? -10.609 -2.051 12.328 1 89.06 357 VAL A N 1
ATOM 2926 C CA . VAL A 1 357 ? -10.32 -1.556 13.672 1 89.06 357 VAL A CA 1
ATOM 2927 C C . VAL A 1 357 ? -11.453 -1.935 14.617 1 89.06 357 VAL A C 1
ATOM 2929 O O . VAL A 1 357 ? -12.625 -1.921 14.234 1 89.06 357 VAL A O 1
ATOM 2932 N N . PRO A 1 358 ? -11.117 -2.227 15.812 1 84.31 358 PRO A N 1
ATOM 2933 C CA . PRO A 1 358 ? -12.148 -2.643 16.766 1 84.31 358 PRO A CA 1
ATOM 2934 C C . PRO A 1 358 ? -13.156 -1.532 17.062 1 84.31 358 PRO A C 1
ATOM 2936 O O . PRO A 1 358 ? -14.32 -1.812 17.344 1 84.31 358 PRO A O 1
ATOM 2939 N N . VAL A 1 359 ? -12.633 -0.296 17.078 1 83.06 359 VAL A N 1
ATOM 2940 C CA . VAL A 1 359 ? -13.477 0.853 17.375 1 83.06 359 VAL A CA 1
ATOM 2941 C C . VAL A 1 359 ? -13.258 1.947 16.328 1 83.06 359 VAL A C 1
ATOM 2943 O O . VAL A 1 359 ? -12.125 2.234 15.953 1 83.06 359 VAL A O 1
ATOM 2946 N N . ASN A 1 360 ? -14.383 2.43 15.789 1 85.06 360 ASN A N 1
ATOM 2947 C CA . ASN A 1 360 ? -14.305 3.617 14.945 1 85.06 360 ASN A CA 1
ATOM 2948 C C . ASN A 1 360 ? -14.234 4.895 15.773 1 85.06 360 ASN A C 1
ATOM 2950 O O . ASN A 1 360 ? -15.242 5.34 16.328 1 85.06 360 ASN A O 1
ATOM 2954 N N . VAL A 1 361 ? -13.117 5.477 15.781 1 84.31 361 VAL A N 1
ATOM 2955 C CA . VAL A 1 361 ? -12.906 6.613 16.672 1 84.31 361 VAL A CA 1
ATOM 2956 C C . VAL A 1 361 ? -13.43 7.891 16.016 1 84.31 361 VAL A C 1
ATOM 2958 O O . VAL A 1 361 ? -13.539 8.93 16.672 1 84.31 361 VAL A O 1
ATOM 2961 N N . PHE A 1 362 ? -13.719 7.902 14.75 1 80.75 362 PHE A N 1
ATOM 2962 C CA . PHE A 1 362 ? -14.172 9.102 14.047 1 80.75 362 PHE A CA 1
ATOM 2963 C C . PHE A 1 362 ? -15.648 9.359 14.32 1 80.75 362 PHE A C 1
ATOM 2965 O O . PHE A 1 362 ? -16.281 10.141 13.617 1 80.75 362 PHE A O 1
ATOM 2972 N N . LYS A 1 363 ? -16.047 8.859 15.484 1 73.38 363 LYS A N 1
ATOM 2973 C CA . LYS A 1 363 ? -17.391 9.164 15.977 1 73.38 363 LYS A CA 1
ATOM 2974 C C . LYS A 1 363 ? -17.422 10.516 16.672 1 73.38 363 LYS A C 1
ATOM 2976 O O . LYS A 1 363 ? -16.438 10.922 17.297 1 73.38 363 LYS A O 1
ATOM 2981 N N . THR A 1 364 ? -18.266 11.461 16.312 1 59.38 364 THR A N 1
ATOM 2982 C CA . THR A 1 364 ? -18.25 12.852 16.734 1 59.38 364 THR A CA 1
ATOM 2983 C C . THR A 1 364 ? -18.641 12.969 18.203 1 59.38 364 THR A C 1
ATOM 2985 O O . THR A 1 364 ? -18.406 14.008 18.844 1 59.38 364 THR A O 1
ATOM 2988 N N . SER A 1 365 ? -19.328 11.977 18.766 1 59.47 365 SER A N 1
ATOM 2989 C CA . SER A 1 365 ? -19.734 12.219 20.141 1 59.47 365 SER A CA 1
ATOM 2990 C C . SER A 1 365 ? -19.5 10.984 21.016 1 59.47 365 SER A C 1
ATOM 2992 O O . SER A 1 365 ? -19.672 9.852 20.547 1 59.47 365 SER A O 1
ATOM 2994 N N . VAL A 1 366 ? -18.797 11.117 22.172 1 56.84 366 VAL A N 1
ATOM 2995 C CA . VAL A 1 366 ? -18.625 10.039 23.141 1 56.84 366 VAL A CA 1
ATOM 2996 C C . VAL A 1 366 ? -20 9.562 23.625 1 56.84 366 VAL A C 1
ATOM 2998 O O . VAL A 1 366 ? -20.172 8.375 23.938 1 56.84 366 VAL A O 1
ATOM 3001 N N . ASP A 1 367 ? -20.797 10.477 23.641 1 57.19 367 ASP A N 1
ATOM 3002 C CA . ASP A 1 367 ? -22.078 10.211 24.328 1 57.19 367 ASP A CA 1
ATOM 3003 C C . ASP A 1 367 ? -23.141 9.75 23.328 1 57.19 367 ASP A C 1
ATOM 3005 O O . ASP A 1 367 ? -24.234 9.375 23.734 1 57.19 367 ASP A O 1
ATOM 3009 N N . GLU A 1 368 ? -22.781 9.914 22.047 1 57.19 368 GLU A N 1
ATOM 3010 C CA . GLU A 1 368 ? -23.828 9.531 21.109 1 57.19 368 GLU A CA 1
ATOM 3011 C C . GLU A 1 368 ? -23.438 8.266 20.344 1 57.19 368 GLU A C 1
ATOM 3013 O O . GLU A 1 368 ? -22.25 8.016 20.109 1 57.19 368 GLU A O 1
ATOM 3018 N N . PRO A 1 369 ? -24.5 7.434 20.25 1 56.22 369 PRO A N 1
ATOM 3019 C CA . PRO A 1 369 ? -24.234 6.207 19.484 1 56.22 369 PRO A CA 1
ATOM 3020 C C . PRO A 1 369 ? -23.656 6.48 18.109 1 56.22 369 PRO A C 1
ATOM 3022 O O . PRO A 1 369 ? -24 7.484 17.469 1 56.22 369 PRO A O 1
ATOM 3025 N N . CYS A 1 370 ? -22.453 6.012 17.859 1 57.56 370 CYS A N 1
ATOM 3026 C CA . CYS A 1 370 ? -21.859 6.137 16.531 1 57.56 370 CYS A CA 1
ATOM 3027 C C . CYS A 1 370 ? -22.703 5.414 15.484 1 57.56 370 CYS A C 1
ATOM 3029 O O . CYS A 1 370 ? -22.984 4.223 15.625 1 57.56 370 CYS A O 1
ATOM 3031 N N . ASP A 1 371 ? -23.422 6.18 14.602 1 55.88 371 ASP A N 1
ATOM 3032 C CA . ASP A 1 371 ? -24.234 5.566 13.562 1 55.88 371 ASP A CA 1
ATOM 3033 C C . ASP A 1 371 ? -23.391 4.703 12.633 1 55.88 371 ASP A C 1
ATOM 3035 O O . ASP A 1 371 ? -23.828 3.643 12.188 1 55.88 371 ASP A O 1
ATOM 3039 N N . ASP A 1 372 ? -22.25 5.375 12.234 1 60.22 372 ASP A N 1
ATOM 3040 C CA . ASP A 1 372 ? -21.5 4.605 11.25 1 60.22 372 ASP A CA 1
ATOM 3041 C C . ASP A 1 372 ? -20.422 3.758 11.93 1 60.22 372 ASP A C 1
ATOM 3043 O O . ASP A 1 372 ? -19.328 4.254 12.227 1 60.22 372 ASP A O 1
ATOM 3047 N N . THR A 1 373 ? -20.859 2.529 12.219 1 64.06 373 THR A N 1
ATOM 3048 C CA . THR A 1 373 ? -20.094 1.669 13.109 1 64.06 373 THR A CA 1
ATOM 3049 C C . THR A 1 373 ? -18.938 1.012 12.367 1 64.06 373 THR A C 1
ATOM 3051 O O . THR A 1 373 ? -17.938 0.613 12.977 1 64.06 373 THR A O 1
ATOM 3054 N N . THR A 1 374 ? -19.047 0.939 10.969 1 76.62 374 THR A N 1
ATOM 3055 C CA . THR A 1 374 ? -17.953 0.138 10.453 1 76.62 374 THR A CA 1
ATOM 3056 C C . THR A 1 374 ? -17.312 0.816 9.242 1 76.62 374 THR A C 1
ATOM 3058 O O . THR A 1 374 ? -17.984 1.479 8.461 1 76.62 374 THR A O 1
ATOM 3061 N N . LEU A 1 375 ? -16.031 0.87 9.195 1 86.62 375 LEU A N 1
ATOM 3062 C CA . LEU A 1 375 ? -15.219 1.346 8.086 1 86.62 375 LEU A CA 1
ATOM 3063 C C . LEU A 1 375 ? -14.891 0.208 7.125 1 86.62 375 LEU A C 1
ATOM 3065 O O . LEU A 1 375 ? -14.922 -0.963 7.508 1 86.62 375 LEU A O 1
ATOM 3069 N N . PRO A 1 376 ? -14.766 0.554 5.879 1 91.19 376 PRO A N 1
ATOM 3070 C CA . PRO A 1 376 ? -14.336 -0.49 4.945 1 91.19 376 PRO A CA 1
ATOM 3071 C C . PRO A 1 376 ? -13.047 -1.179 5.387 1 91.19 376 PRO A C 1
ATOM 3073 O O . PRO A 1 376 ? -12.164 -0.535 5.957 1 91.19 376 PRO A O 1
ATOM 3076 N N . PRO A 1 377 ? -12.992 -2.467 5.133 1 94.06 377 PRO A N 1
ATOM 3077 C CA . PRO A 1 377 ? -11.773 -3.18 5.516 1 94.06 377 PRO A CA 1
ATOM 3078 C C . PRO A 1 377 ? -10.578 -2.824 4.629 1 94.06 377 PRO A C 1
ATOM 3080 O O . PRO A 1 377 ? -10.766 -2.33 3.514 1 94.06 377 PRO A O 1
ATOM 3083 N N . ASN A 1 378 ? -9.391 -2.977 5.23 1 96.44 378 ASN A N 1
ATOM 3084 C CA . ASN A 1 378 ? -8.195 -2.979 4.387 1 96.44 378 ASN A CA 1
ATOM 3085 C C . ASN A 1 378 ? -8.109 -4.25 3.547 1 96.44 378 ASN A C 1
ATOM 3087 O O . ASN A 1 378 ? -8.391 -5.344 4.039 1 96.44 378 ASN A O 1
ATOM 3091 N N . VAL A 1 379 ? -7.785 -4.094 2.229 1 98.19 379 VAL A N 1
ATOM 3092 C CA . VAL A 1 379 ? -7.734 -5.246 1.338 1 98.19 379 VAL A CA 1
ATOM 3093 C C . VAL A 1 379 ? -6.449 -5.211 0.515 1 98.19 379 VAL A C 1
ATOM 3095 O O . VAL A 1 379 ? -6.203 -4.254 -0.223 1 98.19 379 VAL A O 1
ATOM 3098 N N . LEU A 1 380 ? -5.594 -6.188 0.727 1 98.12 380 LEU A N 1
ATOM 3099 C CA . LEU A 1 380 ? -4.48 -6.414 -0.185 1 98.12 380 LEU A CA 1
ATOM 3100 C C . LEU A 1 380 ? -4.91 -7.27 -1.372 1 98.12 380 LEU A C 1
ATOM 3102 O O . LEU A 1 380 ? -5.395 -8.391 -1.192 1 98.12 380 LEU A O 1
ATOM 3106 N N . THR A 1 381 ? -4.781 -6.746 -2.605 1 98.19 381 THR A N 1
ATOM 3107 C CA . THR A 1 381 ? -5.164 -7.477 -3.809 1 98.19 381 THR A CA 1
ATOM 3108 C C . THR A 1 381 ? -3.934 -7.816 -4.648 1 98.19 381 THR A C 1
ATOM 3110 O O . THR A 1 381 ? -3.102 -6.949 -4.918 1 98.19 381 THR A O 1
ATOM 3113 N N . ILE A 1 382 ? -3.785 -9.039 -5 1 97.56 382 ILE A N 1
ATOM 3114 C CA . ILE A 1 382 ? -2.771 -9.5 -5.941 1 97.56 382 ILE A CA 1
ATOM 3115 C C . ILE A 1 382 ? -3.42 -9.797 -7.293 1 97.56 382 ILE A C 1
ATOM 3117 O O . ILE A 1 382 ? -4.27 -10.68 -7.402 1 97.56 382 ILE A O 1
ATOM 3121 N N . TYR A 1 383 ? -2.973 -9.062 -8.273 1 96.44 383 TYR A N 1
ATOM 3122 C CA . TYR A 1 383 ? -3.463 -9.266 -9.633 1 96.44 383 TYR A CA 1
ATOM 3123 C C . TYR A 1 383 ? -2.566 -10.234 -10.398 1 96.44 383 TYR A C 1
ATOM 3125 O O . TYR A 1 383 ? -1.376 -9.977 -10.586 1 96.44 383 TYR A O 1
ATOM 3133 N N . ILE A 1 384 ? -3.139 -11.25 -10.891 1 94.75 384 ILE A N 1
ATOM 3134 C CA . ILE A 1 384 ? -2.346 -12.281 -11.555 1 94.75 384 ILE A CA 1
ATOM 3135 C C . ILE A 1 384 ? -2.516 -12.164 -13.07 1 94.75 384 ILE A C 1
ATOM 3137 O O . ILE A 1 384 ? -1.532 -12.148 -13.812 1 94.75 384 ILE A O 1
ATOM 3141 N N . GLN A 1 385 ? -3.787 -12.109 -13.555 1 90.56 385 GLN A N 1
ATOM 3142 C CA . GLN A 1 385 ? -4.125 -11.922 -14.961 1 90.56 385 GLN A CA 1
ATOM 3143 C C . GLN A 1 385 ? -5.512 -11.305 -15.117 1 90.56 385 GLN A C 1
ATOM 3145 O O . GLN A 1 385 ? -6.395 -11.531 -14.289 1 90.56 385 GLN A O 1
ATOM 3150 N N . PRO A 1 386 ? -5.648 -10.602 -16.125 1 89 386 PRO A N 1
ATOM 3151 C CA . PRO A 1 386 ? -4.781 -10.281 -17.266 1 89 386 PRO A CA 1
ATOM 3152 C C . PRO A 1 386 ? -3.723 -9.234 -16.922 1 89 386 PRO A C 1
ATOM 3154 O O . PRO A 1 386 ? -2.717 -9.109 -17.625 1 89 386 PRO A O 1
ATOM 3157 N N . THR A 1 387 ? -3.975 -8.445 -15.906 1 88.81 387 THR A N 1
ATOM 3158 C CA . THR A 1 387 ? -2.977 -7.477 -15.469 1 88.81 387 THR A CA 1
ATOM 3159 C C . THR A 1 387 ? -2.229 -7.992 -14.242 1 88.81 387 THR A C 1
ATOM 3161 O O . THR A 1 387 ? -2.766 -8.789 -13.469 1 88.81 387 THR A O 1
ATOM 3164 N N . GLU A 1 388 ? -0.966 -7.574 -14.203 1 92.81 388 GLU A N 1
ATOM 3165 C CA . GLU A 1 388 ? -0.131 -8.023 -13.094 1 92.81 388 GLU A CA 1
ATOM 3166 C C . GLU A 1 388 ? 0.213 -6.867 -12.156 1 92.81 388 GLU A C 1
ATOM 3168 O O . GLU A 1 388 ? 0.523 -5.766 -12.617 1 92.81 388 GLU A O 1
ATOM 3173 N N . GLY A 1 389 ? 0.097 -7.164 -10.898 1 94.25 389 GLY A N 1
ATOM 3174 C CA . GLY A 1 389 ? 0.445 -6.125 -9.945 1 94.25 389 GLY A CA 1
ATOM 3175 C C . GLY A 1 389 ? -0.174 -6.336 -8.578 1 94.25 389 GLY A C 1
ATOM 3176 O O . GLY A 1 389 ? -0.536 -7.461 -8.227 1 94.25 389 GLY A O 1
ATOM 3177 N N . PHE A 1 390 ? -0.164 -5.203 -7.734 1 95.62 390 PHE A N 1
ATOM 3178 C CA . PHE A 1 390 ? -0.687 -5.211 -6.375 1 95.62 390 PHE A CA 1
ATOM 3179 C C . PHE A 1 390 ? -1.469 -3.936 -6.086 1 95.62 390 PHE A C 1
ATOM 3181 O O . PHE A 1 390 ? -1.22 -2.898 -6.703 1 95.62 390 PHE A O 1
ATOM 3188 N N . SER A 1 391 ? -2.398 -4.098 -5.211 1 96.75 391 SER A N 1
ATOM 3189 C CA . SER A 1 391 ? -3.027 -2.906 -4.656 1 96.75 391 SER A CA 1
ATOM 3190 C C . SER A 1 391 ? -3.375 -3.1 -3.184 1 96.75 391 SER A C 1
ATOM 3192 O O . SER A 1 391 ? -3.562 -4.23 -2.729 1 96.75 391 SER A O 1
ATOM 3194 N N . LEU A 1 392 ? -3.311 -2.088 -2.439 1 97.56 392 LEU A N 1
ATOM 3195 C CA . LEU A 1 392 ? -3.723 -2.047 -1.04 1 97.56 392 LEU A CA 1
ATOM 3196 C C . LEU A 1 392 ? -4.789 -0.979 -0.819 1 97.56 392 LEU A C 1
ATOM 3198 O O . LEU A 1 392 ? -4.535 0.21 -1.021 1 97.56 392 LEU A O 1
ATOM 3202 N N . SER A 1 393 ? -5.977 -1.397 -0.474 1 96.88 393 SER A N 1
ATOM 3203 C CA . SER A 1 393 ? -7.059 -0.478 -0.134 1 96.88 393 SER A CA 1
ATOM 3204 C C . SER A 1 393 ? -6.996 -0.073 1.336 1 96.88 393 SER A C 1
ATOM 3206 O O . SER A 1 393 ? -7.004 -0.931 2.223 1 96.88 393 SER A O 1
ATOM 3208 N N . LEU A 1 394 ? -6.934 1.215 1.586 1 95.56 394 LEU A N 1
ATOM 3209 C CA . LEU A 1 394 ? -6.895 1.779 2.932 1 95.56 394 LEU A CA 1
ATOM 3210 C C . LEU A 1 394 ? -7.926 2.895 3.082 1 95.56 394 LEU A C 1
ATOM 3212 O O . LEU A 1 394 ? -8.438 3.41 2.086 1 95.56 394 LEU A O 1
ATOM 3216 N N . ASN A 1 395 ? -8.219 3.217 4.301 1 94.06 395 ASN A N 1
ATOM 3217 C CA . ASN A 1 395 ? -9.086 4.355 4.574 1 94.06 395 ASN A CA 1
ATOM 3218 C C . ASN A 1 395 ? -8.281 5.633 4.797 1 94.06 395 ASN A C 1
ATOM 3220 O O . ASN A 1 395 ? -7.309 5.637 5.555 1 94.06 395 ASN A O 1
ATOM 3224 N N . GLY A 1 396 ? -8.586 6.691 4.062 1 91.38 396 GLY A N 1
ATOM 3225 C CA . GLY A 1 396 ? -8.023 8.023 4.23 1 91.38 396 GLY A CA 1
ATOM 3226 C C . GLY A 1 396 ? -9.078 9.086 4.465 1 91.38 396 GLY A C 1
ATOM 3227 O O . GLY A 1 396 ? -10.273 8.836 4.309 1 91.38 396 GLY A O 1
ATOM 3228 N N . LYS A 1 397 ? -8.602 10.234 4.875 1 89.19 397 LYS A N 1
ATOM 3229 C CA . LYS A 1 397 ? -9.531 11.344 5.09 1 89.19 397 LYS A CA 1
ATOM 3230 C C . LYS A 1 397 ? -10.086 11.852 3.764 1 89.19 397 LYS A C 1
ATOM 3232 O O . LYS A 1 397 ? -9.344 12.062 2.807 1 89.19 397 LYS A O 1
ATOM 3237 N N . GLU A 1 398 ? -11.375 12.008 3.779 1 86.19 398 GLU A N 1
ATOM 3238 C CA . GLU A 1 398 ? -12 12.633 2.617 1 86.19 398 GLU A CA 1
ATOM 3239 C C . GLU A 1 398 ? -11.641 14.117 2.537 1 86.19 398 GLU A C 1
ATOM 3241 O O . GLU A 1 398 ? -11.602 14.805 3.557 1 86.19 398 GLU A O 1
ATOM 3246 N N . VAL A 1 399 ? -11.406 14.547 1.309 1 80.62 399 VAL A N 1
ATOM 3247 C CA . VAL A 1 399 ? -11.086 15.961 1.124 1 80.62 399 VAL A CA 1
ATOM 3248 C C . VAL A 1 399 ? -12.281 16.828 1.523 1 80.62 399 VAL A C 1
ATOM 3250 O O . VAL A 1 399 ? -13.422 16.516 1.176 1 80.62 399 VAL A O 1
ATOM 3253 N N . GLY A 1 400 ? -12.023 17.875 2.283 1 76.75 400 GLY A N 1
ATOM 3254 C CA . GLY A 1 400 ? -13.117 18.766 2.672 1 76.75 400 GLY A CA 1
ATOM 3255 C C . GLY A 1 400 ? -13.148 19.047 4.16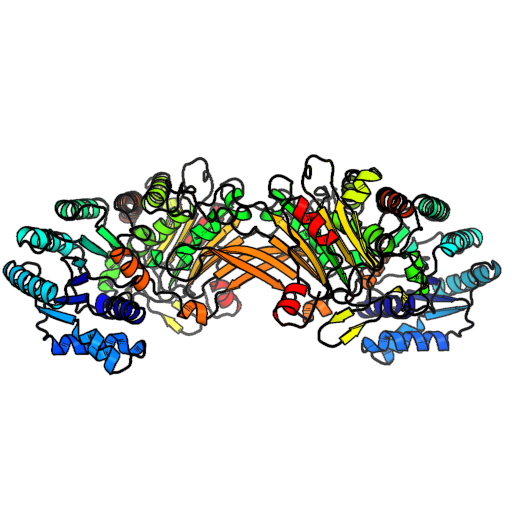 1 76.75 400 GLY A C 1
ATOM 3256 O O . GLY A 1 400 ? -12.148 18.859 4.859 1 76.75 400 GLY A O 1
ATOM 3257 N N . GLN A 1 401 ? -14.375 19.516 4.465 1 74.06 401 GLN A N 1
ATOM 3258 C CA . GLN A 1 401 ? -14.57 19.828 5.875 1 74.06 401 GLN A CA 1
ATOM 3259 C C . GLN A 1 401 ? -14.93 18.578 6.672 1 74.06 401 GLN A C 1
ATOM 3261 O O . GLN A 1 401 ? -15.461 17.609 6.117 1 74.06 401 GLN A O 1
ATOM 3266 N N . GLY A 1 402 ? -14.445 18.391 7.879 1 74.75 402 GLY A N 1
ATOM 3267 C CA . GLY A 1 402 ? -14.766 17.25 8.719 1 74.75 402 GLY A CA 1
ATOM 3268 C C . GLY A 1 402 ? -13.727 16.156 8.656 1 74.75 402 GLY A C 1
ATOM 3269 O O . GLY A 1 402 ? -12.641 16.344 8.109 1 74.75 402 GLY A O 1
ATOM 3270 N N . PHE A 1 403 ? -14.039 15.016 9.25 1 79.19 403 PHE A N 1
ATOM 3271 C CA . PHE A 1 403 ? -13.07 13.93 9.312 1 79.19 403 PHE A CA 1
ATOM 3272 C C . PHE A 1 403 ? -13.688 12.625 8.805 1 79.19 403 PHE A C 1
ATOM 3274 O O . PHE A 1 403 ? -13.453 11.562 9.375 1 79.19 403 PHE A O 1
ATOM 3281 N N . GLU A 1 404 ? -14.477 12.789 7.805 1 83.88 404 GLU A N 1
ATOM 3282 C CA . GLU A 1 404 ? -14.992 11.594 7.145 1 83.88 404 GLU A CA 1
ATOM 3283 C C . GLU A 1 404 ? -13.883 10.867 6.379 1 83.88 404 GLU A C 1
ATOM 3285 O O . GLU A 1 404 ? -12.922 11.492 5.926 1 83.88 404 GLU A O 1
ATOM 3290 N N . THR A 1 405 ? -14.07 9.539 6.32 1 87.94 405 THR A N 1
ATOM 3291 C CA . THR A 1 405 ? -13.039 8.742 5.664 1 87.94 405 THR A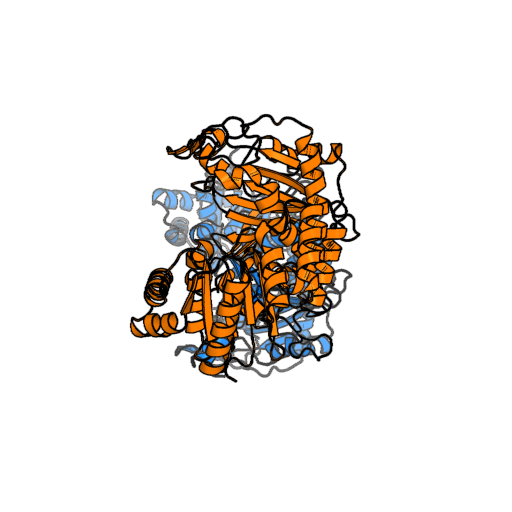 CA 1
ATOM 3292 C C . THR A 1 405 ? -13.562 8.156 4.355 1 87.94 405 THR A C 1
ATOM 3294 O O . THR A 1 405 ? -14.773 8.008 4.172 1 87.94 405 THR A O 1
ATOM 3297 N N . GLU A 1 406 ? -12.695 7.934 3.512 1 88.88 406 GLU A N 1
ATOM 3298 C CA . GLU A 1 406 ? -13 7.258 2.256 1 88.88 406 GLU A CA 1
ATOM 3299 C C . GLU A 1 406 ? -11.898 6.27 1.877 1 88.88 406 GLU A C 1
ATOM 3301 O O . GLU A 1 406 ? -10.734 6.48 2.211 1 88.88 406 GLU A O 1
ATOM 3306 N N . PRO A 1 407 ? -12.305 5.242 1.158 1 91.44 407 PRO A N 1
ATOM 3307 C CA . PRO A 1 407 ? -11.289 4.277 0.727 1 91.44 407 PRO A CA 1
ATOM 3308 C C . PRO A 1 407 ? -10.336 4.855 -0.32 1 91.44 407 PRO A C 1
ATOM 3310 O O . PRO A 1 407 ? -10.766 5.582 -1.217 1 91.44 407 PRO A O 1
ATOM 3313 N N . ILE A 1 408 ? -9.133 4.602 -0.07 1 93 408 ILE A N 1
ATOM 3314 C CA . ILE A 1 408 ? -8.086 4.941 -1.026 1 93 408 ILE A CA 1
ATOM 3315 C C . ILE A 1 408 ? -7.344 3.678 -1.451 1 93 408 ILE A C 1
ATOM 3317 O O . ILE A 1 408 ? -7.219 2.73 -0.67 1 93 408 ILE A O 1
ATOM 3321 N N . LYS A 1 409 ? -6.922 3.674 -2.723 1 94.69 409 LYS A N 1
ATOM 3322 C CA . LYS A 1 409 ? -6.234 2.498 -3.25 1 94.69 409 LYS A CA 1
ATOM 3323 C C . LYS A 1 409 ? -4.809 2.842 -3.67 1 94.69 409 LYS A C 1
ATOM 3325 O O . LYS A 1 409 ? -4.598 3.646 -4.582 1 94.69 409 LYS A O 1
ATOM 3330 N N . LEU A 1 410 ? -3.85 2.252 -2.924 1 96.31 410 LEU A N 1
ATOM 3331 C CA . LEU A 1 410 ? -2.463 2.277 -3.375 1 96.31 410 LEU A CA 1
ATOM 3332 C C . LEU A 1 410 ? -2.201 1.173 -4.395 1 96.31 410 LEU A C 1
ATOM 3334 O O . LEU A 1 410 ? -2.441 -0.004 -4.117 1 96.31 410 LEU A O 1
ATOM 3338 N N . GLU A 1 411 ? -1.674 1.563 -5.555 1 95.06 411 GLU A N 1
ATOM 3339 C CA . GLU A 1 411 ? -1.603 0.542 -6.598 1 95.06 411 GLU A CA 1
ATOM 3340 C C . GLU A 1 411 ? -0.244 0.555 -7.289 1 95.06 411 GLU A C 1
ATOM 3342 O O . GLU A 1 411 ? 0.4 1.602 -7.387 1 95.06 411 GLU A O 1
ATOM 3347 N N . PHE A 1 412 ? 0.139 -0.613 -7.641 1 92.38 412 PHE A N 1
ATOM 3348 C CA . PHE A 1 412 ? 1.277 -0.867 -8.516 1 92.38 412 PHE A CA 1
ATOM 3349 C C . PHE A 1 412 ? 0.913 -1.871 -9.602 1 92.38 412 PHE A C 1
ATOM 3351 O O . PHE A 1 412 ? 0.387 -2.947 -9.312 1 92.38 412 PHE A O 1
ATOM 3358 N N . ARG A 1 413 ? 1.182 -1.53 -10.844 1 91.44 413 ARG A N 1
ATOM 3359 C CA . ARG A 1 413 ? 0.982 -2.418 -11.984 1 91.44 413 ARG A CA 1
ATOM 3360 C C . ARG A 1 413 ? 2.256 -2.541 -12.812 1 91.44 413 ARG A C 1
ATOM 3362 O O . ARG A 1 413 ? 2.953 -1.55 -13.039 1 91.44 413 ARG A O 1
ATOM 3369 N N . ASN A 1 414 ? 2.498 -3.703 -13.133 1 88.12 414 ASN A N 1
ATOM 3370 C CA . ASN A 1 414 ? 3.613 -3.887 -14.047 1 88.12 414 ASN A CA 1
ATOM 3371 C C . ASN A 1 414 ? 3.334 -3.244 -15.406 1 88.12 414 ASN A C 1
ATOM 3373 O O . ASN A 1 414 ? 2.203 -3.283 -15.898 1 88.12 414 ASN A O 1
ATOM 3377 N N . SER A 1 415 ? 4.371 -2.635 -15.938 1 81.81 415 SER A N 1
ATOM 3378 C CA . SER A 1 415 ? 4.223 -2.068 -17.281 1 81.81 415 SER A CA 1
ATOM 3379 C C . SER A 1 415 ? 4.02 -3.162 -18.312 1 81.81 415 SER A C 1
ATOM 3381 O O . SER A 1 415 ? 4.328 -4.328 -18.078 1 81.81 415 SER A O 1
ATOM 3383 N N . ALA A 1 416 ? 3.551 -2.758 -19.531 1 75.88 416 ALA A N 1
ATOM 3384 C CA . ALA A 1 416 ? 3.377 -3.695 -20.641 1 75.88 416 ALA A CA 1
ATOM 3385 C C . ALA A 1 416 ? 4.711 -4.312 -21.047 1 75.88 416 ALA A C 1
ATOM 3387 O O . ALA A 1 416 ? 4.781 -5.508 -21.359 1 75.88 416 ALA A O 1
ATOM 3388 N N . GLU A 1 417 ? 5.637 -3.523 -20.922 1 71.38 417 GLU A N 1
ATOM 3389 C CA . GLU A 1 417 ? 6.977 -3.98 -21.281 1 71.38 417 GLU A CA 1
ATOM 3390 C C . GLU A 1 417 ? 7.48 -5.039 -20.297 1 71.38 417 GLU A C 1
ATOM 3392 O O . GLU A 1 417 ? 8.062 -6.043 -20.703 1 71.38 417 GLU A O 1
ATOM 3397 N N . MET A 1 418 ? 7.211 -4.793 -19.109 1 76.81 418 MET A N 1
ATOM 3398 C CA . MET A 1 418 ? 7.641 -5.73 -18.078 1 76.81 418 MET A CA 1
ATOM 3399 C C . MET A 1 418 ? 6.895 -7.055 -18.203 1 76.81 418 MET A C 1
ATOM 3401 O O . MET A 1 418 ? 7.484 -8.125 -18.031 1 76.81 418 MET A O 1
ATOM 3405 N N . VAL A 1 419 ? 5.672 -6.949 -18.5 1 75.88 419 VAL A N 1
ATOM 3406 C CA . VAL A 1 419 ? 4.848 -8.141 -18.656 1 75.88 419 VAL A CA 1
ATOM 3407 C C . VAL A 1 419 ? 5.309 -8.945 -19.875 1 75.88 419 VAL A C 1
ATOM 3409 O O . VAL A 1 419 ? 5.402 -10.172 -19.812 1 75.88 419 VAL A O 1
ATOM 3412 N N . GLU A 1 420 ? 5.582 -8.219 -20.906 1 72 420 GLU A N 1
ATOM 3413 C CA . GLU A 1 420 ? 6.059 -8.867 -22.125 1 72 420 GLU A CA 1
ATOM 3414 C C . GLU A 1 420 ? 7.406 -9.547 -21.891 1 72 420 GLU A C 1
ATOM 3416 O O . GLU A 1 420 ? 7.688 -10.594 -22.484 1 72 420 GLU A O 1
ATOM 3421 N N . ASN A 1 421 ? 8.125 -8.945 -21.016 1 72 421 ASN A N 1
ATOM 3422 C CA . ASN A 1 421 ? 9.461 -9.469 -20.75 1 72 421 ASN A CA 1
ATOM 3423 C C . ASN A 1 421 ? 9.438 -10.594 -19.719 1 72 421 ASN A C 1
ATOM 3425 O O . ASN A 1 421 ? 10.453 -11.25 -19.484 1 72 421 ASN A O 1
ATOM 3429 N N . SER A 1 422 ? 8.359 -10.719 -19.172 1 77.69 422 SER A N 1
ATOM 3430 C CA . SER A 1 422 ? 8.211 -11.805 -18.203 1 77.69 422 SER A CA 1
ATOM 3431 C C . SER A 1 422 ? 8.133 -13.164 -18.906 1 77.69 422 SER A C 1
ATOM 3433 O O . SER A 1 422 ? 7.449 -13.305 -19.922 1 77.69 422 SER A O 1
ATOM 3435 N N . PRO A 1 423 ? 8.961 -14.07 -18.375 1 79.94 423 PRO A N 1
ATOM 3436 C CA . PRO A 1 423 ? 8.859 -15.398 -18.984 1 79.94 423 PRO A CA 1
ATOM 3437 C C . PRO A 1 423 ? 7.438 -15.961 -18.953 1 79.94 423 PRO A C 1
ATOM 3439 O O . PRO A 1 423 ? 6.723 -15.781 -17.953 1 79.94 423 PRO A O 1
ATOM 3442 N N . GLU A 1 424 ? 7.148 -16.594 -20.047 1 85.44 424 GLU A N 1
ATOM 3443 C CA . GLU A 1 424 ? 5.879 -17.312 -20.062 1 85.44 424 GLU A CA 1
ATOM 3444 C C . GLU A 1 424 ? 5.898 -18.5 -19.094 1 85.44 424 GLU A C 1
ATOM 3446 O O . GLU A 1 424 ? 6.965 -19.031 -18.797 1 85.44 424 GLU A O 1
ATOM 3451 N N . ALA A 1 425 ? 4.789 -18.875 -18.594 1 88.94 425 ALA A N 1
ATOM 3452 C CA . ALA A 1 425 ? 4.668 -19.891 -17.562 1 88.94 425 ALA A CA 1
ATOM 3453 C C . ALA A 1 425 ? 5.367 -21.172 -17.969 1 88.94 425 ALA A C 1
ATOM 3455 O O . ALA A 1 425 ? 6.188 -21.719 -17.219 1 88.94 425 ALA A O 1
ATOM 3456 N N . TYR A 1 426 ? 5.152 -21.641 -19.203 1 93.06 426 TYR A N 1
ATOM 3457 C CA . TYR A 1 426 ? 5.742 -22.891 -19.656 1 93.06 426 TYR A CA 1
ATOM 3458 C C . TYR A 1 426 ? 7.246 -22.75 -19.859 1 93.06 426 TYR A C 1
ATOM 3460 O O . TYR A 1 426 ? 8.008 -23.688 -19.625 1 93.06 426 TYR A O 1
ATOM 3468 N N . GLU A 1 427 ? 7.645 -21.594 -20.359 1 93.31 427 GLU A N 1
ATOM 3469 C CA . GLU A 1 427 ? 9.07 -21.328 -20.5 1 93.31 427 GLU A CA 1
ATOM 3470 C C . GLU A 1 427 ? 9.797 -21.469 -19.172 1 93.31 427 GLU A C 1
ATOM 3472 O O . GLU A 1 427 ? 10.812 -22.156 -19.078 1 93.31 427 GLU A O 1
ATOM 3477 N N . LYS A 1 428 ? 9.172 -20.859 -18.188 1 92.62 428 LYS A N 1
ATOM 3478 C CA . LYS A 1 428 ? 9.734 -20.922 -16.844 1 92.62 428 LYS A CA 1
ATOM 3479 C C . LYS A 1 428 ? 9.781 -22.344 -16.328 1 92.62 428 LYS A C 1
ATOM 3481 O O . LYS A 1 428 ? 10.805 -22.797 -15.789 1 92.62 428 LYS A O 1
ATOM 3486 N N . LEU A 1 429 ? 8.789 -23.047 -16.484 1 94.25 429 LEU A N 1
ATOM 3487 C CA . LEU A 1 429 ? 8.68 -24.406 -15.953 1 94.25 429 LEU A CA 1
ATOM 3488 C C . LEU A 1 429 ? 9.633 -25.344 -16.672 1 94.25 429 LEU A C 1
ATOM 3490 O O . LEU A 1 429 ? 10.258 -26.219 -16.047 1 94.25 429 LEU A O 1
ATOM 3494 N N . LEU A 1 430 ? 9.75 -25.156 -18 1 95.81 430 LEU A N 1
ATOM 3495 C CA . LEU A 1 430 ? 10.688 -25.984 -18.75 1 95.81 430 LEU A CA 1
ATOM 3496 C C . LEU A 1 430 ? 12.117 -25.75 -18.281 1 95.81 430 LEU A C 1
ATOM 3498 O O . LEU A 1 430 ? 12.883 -26.703 -18.109 1 95.81 430 LEU A O 1
ATOM 3502 N N . LEU A 1 431 ? 12.414 -24.531 -18.094 1 94.75 431 LEU A N 1
ATOM 3503 C CA . LEU A 1 431 ? 13.758 -24.219 -17.625 1 94.75 431 LEU A CA 1
ATOM 3504 C C . LEU A 1 431 ? 13.984 -24.797 -16.219 1 94.75 431 LEU A C 1
ATOM 3506 O O . LEU A 1 431 ? 15.062 -25.312 -15.93 1 94.75 431 LEU A O 1
ATOM 3510 N N . ASP A 1 432 ? 13 -24.656 -15.375 1 93.38 432 ASP A N 1
ATOM 3511 C CA . ASP A 1 432 ? 13.102 -25.219 -14.031 1 93.38 432 ASP A CA 1
ATOM 3512 C C . ASP A 1 432 ? 13.336 -26.734 -14.086 1 93.38 432 ASP A C 1
ATOM 3514 O O . ASP A 1 432 ? 14.156 -27.266 -13.336 1 93.38 432 ASP A O 1
ATOM 3518 N N . ALA A 1 433 ? 12.625 -27.359 -14.93 1 95.56 433 ALA A N 1
ATOM 3519 C CA . ALA A 1 433 ? 12.789 -28.797 -15.086 1 95.56 433 ALA A CA 1
ATOM 3520 C C . ALA A 1 433 ? 14.195 -29.141 -15.562 1 95.56 433 ALA A C 1
ATOM 3522 O O . ALA A 1 433 ? 14.805 -30.109 -15.094 1 95.56 433 ALA A O 1
ATOM 3523 N N . LEU A 1 434 ? 14.695 -28.359 -16.5 1 95.62 434 LEU A N 1
ATOM 3524 C CA . LEU A 1 434 ? 16.047 -28.562 -17.016 1 95.62 434 LEU A CA 1
ATOM 3525 C C . LEU A 1 434 ? 17.078 -28.406 -15.898 1 95.62 434 LEU A C 1
ATOM 3527 O O . LEU A 1 434 ? 18.094 -29.094 -15.883 1 95.62 434 LEU A O 1
ATOM 3531 N N . ASN A 1 435 ? 16.734 -27.531 -14.977 1 93.62 435 ASN A N 1
ATOM 3532 C CA . ASN A 1 435 ? 17.625 -27.25 -13.867 1 93.62 435 ASN A CA 1
ATOM 3533 C C . ASN A 1 435 ? 17.438 -28.234 -12.719 1 93.62 435 ASN A C 1
ATOM 3535 O O . ASN A 1 435 ? 18.141 -28.188 -11.719 1 93.62 435 ASN A O 1
ATOM 3539 N N . GLY A 1 436 ? 16.438 -29.094 -12.859 1 93.5 436 GLY A N 1
ATOM 3540 C CA . GLY A 1 436 ? 16.125 -30.031 -11.789 1 93.5 436 GLY A CA 1
ATOM 3541 C C . GLY A 1 436 ? 15.469 -29.375 -10.594 1 93.5 436 GLY A C 1
ATOM 3542 O O . GLY A 1 436 ? 15.57 -29.875 -9.469 1 93.5 436 GLY A O 1
ATOM 3543 N N . ASP A 1 437 ? 14.906 -28.234 -10.828 1 92 437 ASP A N 1
ATOM 3544 C CA . ASP A 1 437 ? 14.25 -27.469 -9.773 1 92 437 ASP A CA 1
ATOM 3545 C C . ASP A 1 437 ? 12.742 -27.734 -9.758 1 92 437 ASP A C 1
ATOM 3547 O O . ASP A 1 437 ? 12.008 -27.234 -10.609 1 92 437 ASP A O 1
ATOM 3551 N N . GLY A 1 438 ? 12.305 -28.469 -8.789 1 92.19 438 GLY A N 1
ATOM 3552 C CA . GLY A 1 438 ? 10.906 -28.844 -8.695 1 92.19 438 GLY A CA 1
ATOM 3553 C C . GLY A 1 438 ? 10.078 -27.875 -7.879 1 92.19 438 GLY A C 1
ATOM 3554 O O . GLY A 1 438 ? 8.945 -28.188 -7.508 1 92.19 438 GLY A O 1
ATOM 3555 N N . THR A 1 439 ? 10.547 -26.672 -7.578 1 88.81 439 THR A N 1
ATOM 3556 C CA . THR A 1 439 ? 9.906 -25.703 -6.688 1 88.81 439 THR A CA 1
ATOM 3557 C C . THR A 1 439 ? 8.539 -25.297 -7.227 1 88.81 439 THR A C 1
ATOM 3559 O O . THR A 1 439 ? 7.586 -25.141 -6.457 1 88.81 439 THR A O 1
ATOM 3562 N N . ASN A 1 440 ? 8.469 -25.172 -8.5 1 90.88 440 ASN A N 1
ATOM 3563 C CA . ASN A 1 440 ? 7.242 -24.672 -9.109 1 90.88 440 ASN A CA 1
ATOM 3564 C C . ASN A 1 440 ? 6.438 -25.812 -9.75 1 90.88 440 ASN A C 1
ATOM 3566 O O . ASN A 1 440 ? 5.711 -25.594 -10.719 1 90.88 440 ASN A O 1
ATOM 3570 N N . PHE A 1 441 ? 6.633 -26.984 -9.281 1 94.88 441 PHE A N 1
ATOM 3571 C CA . PHE A 1 441 ? 5.875 -28.172 -9.695 1 94.88 441 PHE A CA 1
ATOM 3572 C C . PHE A 1 441 ? 5.148 -28.797 -8.516 1 94.88 441 PHE A C 1
ATOM 3574 O O . PHE A 1 441 ? 5.578 -28.641 -7.367 1 94.88 441 PHE A O 1
ATOM 3581 N N . SER A 1 442 ? 4.059 -29.438 -8.812 1 93.81 442 SER A N 1
ATOM 3582 C CA . SER A 1 442 ? 3.328 -30.109 -7.742 1 93.81 442 SER A CA 1
ATOM 3583 C C . SER A 1 442 ? 3.98 -31.438 -7.383 1 93.81 442 SER A C 1
ATOM 3585 O O . SER A 1 442 ? 4.293 -32.25 -8.266 1 93.81 442 SER A O 1
ATOM 3587 N N . HIS A 1 443 ? 4.254 -31.594 -6.156 1 94.69 443 HIS A N 1
ATOM 3588 C CA . HIS A 1 443 ? 4.734 -32.875 -5.648 1 94.69 443 HIS A CA 1
ATOM 3589 C C . HIS A 1 443 ? 3.588 -33.875 -5.484 1 94.69 443 HIS A C 1
ATOM 3591 O O . HIS A 1 443 ? 2.432 -33.469 -5.328 1 94.69 443 HIS A O 1
ATOM 3597 N N . TRP A 1 444 ? 3.928 -35.094 -5.508 1 95.62 444 TRP A N 1
ATOM 3598 C CA . TRP A 1 444 ? 2.912 -36.125 -5.398 1 95.62 444 TRP A CA 1
ATOM 3599 C C . TRP A 1 444 ? 2.066 -35.938 -4.145 1 95.62 444 TRP A C 1
ATOM 3601 O O . TRP A 1 444 ? 0.838 -36.062 -4.191 1 95.62 444 TRP A O 1
ATOM 3611 N N . GLU A 1 445 ? 2.721 -35.656 -3.025 1 96 445 GLU A N 1
ATOM 3612 C CA . GLU A 1 445 ? 2.002 -35.531 -1.761 1 96 445 GLU A CA 1
ATOM 3613 C C . GLU A 1 445 ? 0.998 -34.375 -1.81 1 96 445 GLU A C 1
ATOM 3615 O O . GLU A 1 445 ? -0.053 -34.438 -1.169 1 96 445 GLU A O 1
ATOM 3620 N N . GLU A 1 446 ? 1.34 -33.375 -2.5 1 96.75 446 GLU A N 1
ATOM 3621 C CA . GLU A 1 446 ? 0.409 -32.25 -2.684 1 96.75 446 GLU A CA 1
ATOM 3622 C C . GLU A 1 446 ? -0.789 -32.688 -3.531 1 96.75 446 GLU A C 1
ATOM 3624 O O . GLU A 1 446 ? -1.934 -32.375 -3.189 1 96.75 446 GLU A O 1
ATOM 3629 N N . VAL A 1 447 ? -0.498 -33.375 -4.594 1 96.12 447 VAL A N 1
ATOM 3630 C CA . VAL A 1 447 ? -1.541 -33.875 -5.496 1 96.12 447 VAL A CA 1
ATOM 3631 C C . VAL A 1 447 ? -2.465 -34.844 -4.754 1 96.12 447 VAL A C 1
ATOM 3633 O O . VAL A 1 447 ? -3.689 -34.719 -4.844 1 96.12 447 VAL A O 1
ATOM 3636 N N . ALA A 1 448 ? -1.855 -35.719 -4.055 1 97 448 ALA A N 1
ATOM 3637 C CA . ALA A 1 448 ? -2.615 -36.719 -3.307 1 97 448 ALA A CA 1
ATOM 3638 C C . ALA A 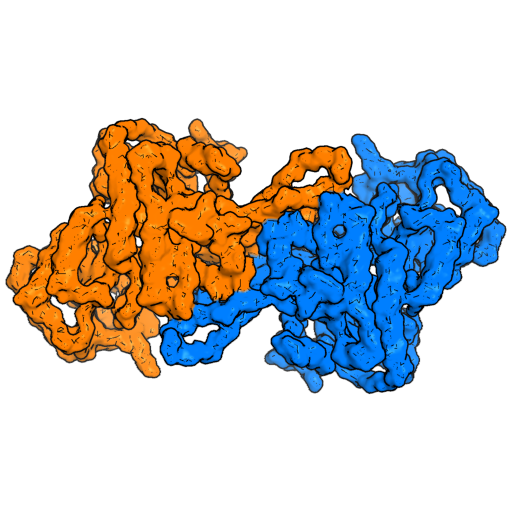1 448 ? -3.572 -36.062 -2.32 1 97 448 ALA A C 1
ATOM 3640 O O . ALA A 1 448 ? -4.758 -36.406 -2.27 1 97 448 ALA A O 1
ATOM 3641 N N . GLN A 1 449 ? -3.041 -35.156 -1.573 1 97.5 449 GLN A N 1
ATOM 3642 C CA . GLN A 1 449 ? -3.869 -34.469 -0.579 1 97.5 449 GLN A CA 1
ATOM 3643 C C . GLN A 1 449 ? -4.965 -33.656 -1.245 1 97.5 449 GLN A C 1
ATOM 3645 O O . GLN A 1 449 ? -6.086 -33.562 -0.735 1 97.5 449 GLN A O 1
ATOM 3650 N N . SER A 1 450 ? -4.66 -33.031 -2.309 1 97.5 450 SER A N 1
ATOM 3651 C CA . SER A 1 450 ? -5.656 -32.25 -3.047 1 97.5 450 SER A CA 1
ATOM 3652 C C . SER A 1 450 ? -6.805 -33.125 -3.514 1 97.5 450 SER A C 1
ATOM 3654 O O . SER A 1 450 ? -7.969 -32.719 -3.484 1 97.5 450 SER A O 1
ATOM 3656 N N . TRP A 1 451 ? -6.484 -34.375 -3.947 1 97.5 451 TRP A N 1
ATOM 3657 C CA . TRP A 1 451 ? -7.52 -35.312 -4.371 1 97.5 451 TRP A CA 1
ATOM 3658 C C . TRP A 1 451 ? -8.367 -35.75 -3.186 1 97.5 451 TRP A C 1
ATOM 3660 O O . TRP A 1 451 ? -9.586 -35.875 -3.307 1 97.5 451 TRP A O 1
ATOM 3670 N N . HIS A 1 452 ? -7.734 -35.938 -2.037 1 97.62 452 HIS A N 1
ATOM 3671 C CA . HIS A 1 452 ? -8.508 -36.312 -0.853 1 97.62 452 HIS A CA 1
ATOM 3672 C C . HIS A 1 452 ? -9.562 -35.25 -0.548 1 97.62 452 HIS A C 1
ATOM 3674 O O . HIS A 1 452 ? -10.703 -35.594 -0.208 1 97.62 452 HIS A O 1
ATOM 3680 N N . ILE A 1 453 ? -9.203 -34.031 -0.7 1 97.88 453 ILE A N 1
ATOM 3681 C CA . ILE A 1 453 ? -10.094 -32.906 -0.419 1 97.88 453 ILE A CA 1
ATOM 3682 C C . ILE A 1 453 ? -11.195 -32.844 -1.47 1 97.88 453 ILE A C 1
ATOM 3684 O O . ILE A 1 453 ? -12.383 -32.781 -1.131 1 97.88 453 ILE A O 1
ATOM 3688 N N . VAL A 1 454 ? -10.867 -32.938 -2.695 1 97.81 454 VAL A N 1
ATOM 3689 C CA . VAL A 1 454 ? -11.781 -32.75 -3.812 1 97.81 454 VAL A CA 1
ATOM 3690 C C . VAL A 1 454 ? -12.711 -33.938 -3.955 1 97.81 454 VAL A C 1
ATOM 3692 O O . VAL A 1 454 ? -13.883 -33.781 -4.309 1 97.81 454 VAL A O 1
ATOM 3695 N N . ASP A 1 455 ? -12.203 -35.156 -3.703 1 97.5 455 ASP A N 1
ATOM 3696 C CA . ASP A 1 455 ? -12.992 -36.375 -3.848 1 97.5 455 ASP A CA 1
ATOM 3697 C C . ASP A 1 455 ? -14.219 -36.344 -2.938 1 97.5 455 ASP A C 1
ATOM 3699 O O . ASP A 1 455 ? -15.289 -36.844 -3.305 1 97.5 455 ASP A O 1
ATOM 3703 N N . VAL A 1 456 ? -14.039 -35.781 -1.8 1 97.5 456 VAL A N 1
ATOM 3704 C CA . VAL A 1 456 ? -15.164 -35.719 -0.869 1 97.5 456 VAL A CA 1
ATOM 3705 C C . VAL A 1 456 ? -16.234 -34.781 -1.43 1 97.5 456 VAL A C 1
ATOM 3707 O O . VAL A 1 456 ? -17.422 -35.031 -1.3 1 97.5 456 VAL A O 1
ATOM 3710 N N . ILE A 1 457 ? -15.812 -33.719 -2.008 1 98.06 457 ILE A N 1
ATOM 3711 C CA . ILE A 1 457 ? -16.734 -32.781 -2.615 1 98.06 457 ILE A CA 1
ATOM 3712 C C . ILE A 1 457 ? -17.469 -33.438 -3.785 1 98.06 457 ILE A C 1
ATOM 3714 O O . ILE A 1 457 ? -18.688 -33.375 -3.873 1 98.06 457 ILE A O 1
ATOM 3718 N N . ARG A 1 458 ? -16.656 -34.062 -4.633 1 97.19 458 ARG A N 1
ATOM 3719 C CA . ARG A 1 458 ? -17.234 -34.75 -5.797 1 97.19 458 ARG A CA 1
ATOM 3720 C C . ARG A 1 458 ? -18.234 -35.812 -5.375 1 97.19 458 ARG A C 1
ATOM 3722 O O . ARG A 1 458 ? -19.328 -35.906 -5.945 1 97.19 458 ARG A O 1
ATOM 3729 N N . LYS A 1 459 ? -17.922 -36.594 -4.418 1 96.44 459 LYS A N 1
ATOM 3730 C CA . LYS A 1 459 ? -18.797 -37.656 -3.93 1 96.44 459 LYS A CA 1
ATOM 3731 C C . LYS A 1 459 ? -20.109 -37.094 -3.418 1 96.44 459 LYS A C 1
ATOM 3733 O O . LYS A 1 459 ? -21.188 -37.656 -3.705 1 96.44 459 LYS A O 1
ATOM 3738 N N . ALA A 1 460 ? -20.031 -36.062 -2.674 1 97.12 460 ALA A N 1
ATOM 3739 C CA . ALA A 1 460 ? -21.234 -35.438 -2.16 1 97.12 460 ALA A CA 1
ATOM 3740 C C . ALA A 1 460 ? -22.109 -34.938 -3.301 1 97.12 460 ALA A C 1
ATOM 3742 O O . ALA A 1 460 ? -23.344 -35.094 -3.27 1 97.12 460 ALA A O 1
ATOM 3743 N N . TRP A 1 461 ? -21.531 -34.312 -4.281 1 96.69 461 TRP A N 1
ATOM 3744 C CA . TRP A 1 461 ? -22.25 -33.781 -5.418 1 96.69 461 TRP A CA 1
ATOM 3745 C C . TRP A 1 461 ? -22.859 -34.875 -6.262 1 96.69 461 TRP A C 1
ATOM 3747 O O . TRP A 1 461 ? -23.938 -34.688 -6.852 1 96.69 461 TRP A O 1
ATOM 3757 N N . ASP A 1 462 ? -22.203 -36 -6.32 1 94.81 462 ASP A N 1
ATOM 3758 C CA . ASP A 1 462 ? -22.688 -37.125 -7.125 1 94.81 462 ASP A CA 1
ATOM 3759 C C . ASP A 1 462 ? -23.938 -37.75 -6.516 1 94.81 462 ASP A C 1
ATOM 3761 O O . ASP A 1 462 ? -24.688 -38.438 -7.199 1 94.81 462 ASP A O 1
ATOM 3765 N N . GLN A 1 463 ? -24.203 -37.469 -5.301 1 94.81 463 GLN A N 1
ATOM 3766 C CA . GLN A 1 463 ? -25.344 -38.031 -4.605 1 94.81 463 GLN A CA 1
ATOM 3767 C C . GLN A 1 463 ? -26.547 -37.094 -4.68 1 94.81 463 GLN A C 1
ATOM 3769 O O . GLN A 1 463 ? -27.641 -37.438 -4.203 1 94.81 463 GLN A O 1
ATOM 3774 N N . THR A 1 464 ? -26.375 -36.031 -5.277 1 92.38 464 THR A N 1
ATOM 3775 C CA . THR A 1 464 ? -27.453 -35.031 -5.344 1 92.38 464 THR A CA 1
ATOM 3776 C C . THR A 1 464 ? -27.641 -34.531 -6.773 1 92.38 464 THR A C 1
ATOM 3778 O O . THR A 1 464 ? -26.656 -34.25 -7.469 1 92.38 464 THR A O 1
ATOM 3781 N N . GLN A 1 465 ? -28.875 -34.438 -7.258 1 92.44 465 GLN A N 1
ATOM 3782 C CA . GLN A 1 465 ? -29.141 -33.875 -8.578 1 92.44 465 GLN A CA 1
ATOM 3783 C C . GLN A 1 465 ? -29.078 -32.375 -8.555 1 92.44 465 GLN A C 1
ATOM 3785 O O . GLN A 1 465 ? -29.734 -31.719 -7.742 1 92.44 465 GLN A O 1
ATOM 3790 N N . PRO A 1 466 ? -28.234 -31.859 -9.406 1 93.94 466 PRO A N 1
ATOM 3791 C CA . PRO A 1 466 ? -28.125 -30.391 -9.398 1 93.94 466 PRO A CA 1
ATOM 3792 C C . PRO A 1 466 ? -29.281 -29.703 -10.117 1 93.94 466 PRO A C 1
ATOM 3794 O O . PRO A 1 466 ? -29.922 -30.312 -10.977 1 93.94 466 PRO A O 1
ATOM 3797 N N . ASP A 1 467 ? -29.578 -28.531 -9.789 1 93.44 467 ASP A N 1
ATOM 3798 C CA . ASP A 1 467 ? -30.547 -27.672 -10.469 1 93.44 467 ASP A CA 1
ATOM 3799 C C . ASP A 1 467 ? -29.891 -26.844 -11.562 1 93.44 467 ASP A C 1
ATOM 3801 O O . ASP A 1 467 ? -29.703 -25.641 -11.406 1 93.44 467 ASP A O 1
ATOM 3805 N N . PHE A 1 468 ? -29.516 -27.469 -12.672 1 96.81 468 PHE A N 1
ATOM 3806 C CA . PHE A 1 468 ? -28.812 -26.828 -13.773 1 96.81 468 PHE A CA 1
ATOM 3807 C C . PHE A 1 468 ? -29.766 -26.562 -14.938 1 96.81 468 PHE A C 1
ATOM 3809 O O . PHE A 1 468 ? -30.734 -27.297 -15.133 1 96.81 468 PHE A O 1
ATOM 3816 N N . PRO A 1 469 ? -29.453 -25.656 -15.641 1 97.31 469 PRO A N 1
ATOM 3817 C CA . PRO A 1 469 ? -28.531 -24.547 -15.43 1 97.31 469 PRO A CA 1
ATOM 3818 C C . PRO A 1 469 ? -29.016 -23.562 -14.359 1 97.31 469 PRO A C 1
ATOM 3820 O O . PRO A 1 469 ? -30.234 -23.422 -14.156 1 97.31 469 PRO A O 1
ATOM 3823 N N . ASN A 1 470 ? -28.062 -22.922 -13.695 1 97.75 470 ASN A N 1
ATOM 3824 C CA . ASN A 1 470 ? -28.531 -22.141 -12.562 1 97.75 470 ASN A CA 1
ATOM 3825 C C . ASN A 1 470 ? -27.844 -20.781 -12.5 1 97.75 470 ASN A C 1
ATOM 3827 O O . ASN A 1 470 ? -27.906 -20.078 -11.484 1 97.75 470 ASN A O 1
ATOM 3831 N N . TYR A 1 471 ? -27.078 -20.391 -13.492 1 97.5 471 TYR A N 1
ATOM 3832 C CA . TYR A 1 471 ? -26.625 -19 -13.633 1 97.5 471 TYR A CA 1
ATOM 3833 C C . TYR A 1 471 ? -26.547 -18.609 -15.094 1 97.5 471 TYR A C 1
ATOM 3835 O O . TYR A 1 471 ? -26.359 -19.453 -15.969 1 97.5 471 TYR A O 1
ATOM 3843 N N . LYS A 1 472 ? -26.719 -17.375 -15.359 1 97.06 472 LYS A N 1
ATOM 3844 C CA . LYS A 1 472 ? -26.719 -16.875 -16.734 1 97.06 472 LYS A CA 1
ATOM 3845 C C . LYS A 1 472 ? -25.297 -16.609 -17.219 1 97.06 472 LYS A C 1
ATOM 3847 O O . LYS A 1 472 ? -24.484 -16.047 -16.5 1 97.06 472 LYS A O 1
ATOM 3852 N N . ALA A 1 473 ? -25.062 -17.016 -18.5 1 97 473 ALA A N 1
ATOM 3853 C CA . ALA A 1 473 ? -23.797 -16.609 -19.125 1 97 473 ALA A CA 1
ATOM 3854 C C . ALA A 1 473 ? -23.641 -15.102 -19.078 1 97 473 ALA A C 1
ATOM 3856 O O . ALA A 1 473 ? -24.594 -14.359 -19.328 1 97 473 ALA A O 1
ATOM 3857 N N . GLY A 1 474 ? -22.438 -14.672 -18.641 1 96.38 474 GLY A N 1
ATOM 3858 C CA . GLY A 1 474 ? -22.188 -13.242 -18.531 1 96.38 474 GLY A CA 1
ATOM 3859 C C . GLY A 1 474 ? -22.281 -12.734 -17.094 1 96.38 474 GLY A C 1
ATOM 3860 O O . GLY A 1 474 ? -21.891 -11.609 -16.812 1 96.38 474 GLY A O 1
ATOM 3861 N N . SER A 1 475 ? -22.797 -13.539 -16.234 1 96.69 475 SER A N 1
ATOM 3862 C CA . SER A 1 475 ? -22.891 -13.164 -14.828 1 96.69 475 SER A CA 1
ATOM 3863 C C . SER A 1 475 ? -21.719 -13.711 -14.039 1 96.69 475 SER A C 1
ATOM 3865 O O . SER A 1 475 ? -20.828 -14.367 -14.594 1 96.69 475 SER A O 1
ATOM 3867 N N . MET A 1 476 ? -21.688 -13.453 -12.711 1 97.38 476 MET A N 1
ATOM 3868 C CA . MET A 1 476 ? -20.562 -13.875 -11.898 1 97.38 476 MET A CA 1
ATOM 3869 C C . MET A 1 476 ? -20.891 -15.148 -11.117 1 97.38 476 MET A C 1
ATOM 3871 O O . MET A 1 476 ? -20.312 -15.391 -10.055 1 97.38 476 MET A O 1
ATOM 3875 N N . GLY A 1 477 ? -21.828 -15.961 -11.648 1 97.06 477 GLY A N 1
ATOM 3876 C CA . GLY A 1 477 ? -22.156 -17.234 -11.023 1 97.06 477 GLY A CA 1
ATOM 3877 C C . GLY A 1 477 ? -23.516 -17.234 -10.352 1 97.06 477 GLY A C 1
ATOM 3878 O O . GLY A 1 477 ? -24.266 -16.266 -10.453 1 97.06 477 GLY A O 1
ATOM 3879 N N . PRO A 1 478 ? -23.938 -18.281 -9.781 1 97.81 478 PRO A N 1
ATOM 3880 C CA . PRO A 1 478 ? -25.25 -18.422 -9.172 1 97.81 478 PRO A CA 1
ATOM 3881 C C . PRO A 1 478 ? -25.391 -17.625 -7.875 1 97.81 478 PRO A C 1
ATOM 3883 O O . PRO A 1 478 ? -24.391 -17.359 -7.203 1 97.81 478 PRO A O 1
ATOM 3886 N N . LYS A 1 479 ? -26.562 -17.328 -7.547 1 96.56 479 LYS A N 1
ATOM 3887 C CA . LYS A 1 479 ? -26.875 -16.562 -6.348 1 96.56 479 LYS A CA 1
ATOM 3888 C C . LYS A 1 479 ? -26.281 -17.203 -5.102 1 96.56 479 LYS A C 1
ATOM 3890 O O . LYS A 1 479 ? -25.828 -16.516 -4.191 1 96.56 479 LYS A O 1
ATOM 3895 N N . ALA A 1 480 ? -26.281 -18.5 -5.059 1 97.69 480 ALA A N 1
ATOM 3896 C CA . ALA A 1 480 ? -25.797 -19.25 -3.902 1 97.69 480 ALA A CA 1
ATOM 3897 C C . ALA A 1 480 ? -24.328 -18.953 -3.623 1 97.69 480 ALA A C 1
ATOM 3899 O O . ALA A 1 480 ? -23.875 -19.062 -2.48 1 97.69 480 ALA A O 1
ATOM 3900 N N . ALA A 1 481 ? -23.578 -18.656 -4.645 1 98.12 481 ALA A N 1
ATOM 3901 C CA . ALA A 1 481 ? -22.156 -18.344 -4.48 1 98.12 481 ALA A CA 1
ATOM 3902 C C . ALA A 1 481 ? -21.969 -17.047 -3.686 1 98.12 481 ALA A C 1
ATOM 3904 O O . ALA A 1 481 ? -20.984 -16.906 -2.963 1 98.12 481 ALA A O 1
ATOM 3905 N N . PHE A 1 482 ? -22.859 -16.109 -3.791 1 98 482 PHE A N 1
ATOM 3906 C CA . PHE A 1 482 ? -22.828 -14.867 -3.031 1 98 482 PHE A CA 1
ATOM 3907 C C . PHE A 1 482 ? -23.328 -15.094 -1.609 1 98 482 PHE A C 1
ATOM 3909 O O . PHE A 1 482 ? -22.766 -14.555 -0.655 1 98 482 PHE A O 1
ATOM 3916 N N . GLU A 1 483 ? -24.328 -15.914 -1.495 1 98.12 483 GLU A N 1
ATOM 3917 C CA . GLU A 1 483 ? -24.891 -16.25 -0.186 1 98.12 483 GLU A CA 1
ATOM 3918 C C . GLU A 1 483 ? -23.875 -16.984 0.68 1 98.12 483 GLU A C 1
ATOM 3920 O O . GLU A 1 483 ? -23.906 -16.875 1.908 1 98.12 483 GLU A O 1
ATOM 3925 N N . LEU A 1 484 ? -23 -17.672 -0.007 1 98.12 484 LEU A N 1
ATOM 3926 C CA . LEU A 1 484 ? -21.953 -18.422 0.675 1 98.12 484 LEU A CA 1
ATOM 3927 C C . LEU A 1 484 ? -21.141 -17.516 1.601 1 98.12 484 LEU A C 1
ATOM 3929 O O . LEU A 1 484 ? -20.844 -17.891 2.734 1 98.12 484 LEU A O 1
ATOM 3933 N N . LEU A 1 485 ? -20.766 -16.312 1.201 1 98.19 485 LEU A N 1
ATOM 3934 C CA . LEU A 1 485 ? -20 -15.375 2.014 1 98.19 485 LEU A CA 1
ATOM 3935 C C . LEU A 1 485 ? -20.906 -14.617 2.971 1 98.19 485 LEU A C 1
ATOM 3937 O O . LEU A 1 485 ? -20.531 -14.328 4.105 1 98.19 485 LEU A O 1
ATOM 3941 N N . GLU A 1 486 ? -22.125 -14.305 2.469 1 97.44 486 GLU A N 1
ATOM 3942 C CA . GLU A 1 486 ? -23.078 -13.516 3.248 1 97.44 486 GLU A CA 1
ATOM 3943 C C . GLU A 1 486 ? -23.406 -14.203 4.57 1 97.44 486 GLU A C 1
ATOM 3945 O O . GLU A 1 486 ? -23.609 -13.531 5.59 1 97.44 486 GLU A O 1
ATOM 3950 N N . LYS A 1 487 ? -23.484 -15.469 4.473 1 96.12 487 LYS A N 1
ATOM 3951 C CA . LYS A 1 487 ? -23.828 -16.219 5.68 1 96.12 487 LYS A CA 1
ATOM 3952 C C . LYS A 1 487 ? -22.797 -16 6.777 1 96.12 487 LYS A C 1
ATOM 3954 O O . LYS A 1 487 ? -23.109 -16.094 7.965 1 96.12 487 LYS A O 1
ATOM 3959 N N . ASP A 1 488 ? -21.578 -15.688 6.383 1 96 488 ASP A N 1
ATOM 3960 C CA . ASP A 1 488 ? -20.5 -15.43 7.336 1 96 488 ASP A CA 1
ATOM 3961 C C . ASP A 1 488 ? -20.312 -13.93 7.57 1 96 488 ASP A C 1
ATOM 3963 O O . ASP A 1 488 ? -19.391 -13.516 8.266 1 96 488 ASP A O 1
ATOM 3967 N N . GLY A 1 489 ? -21.156 -13.094 6.926 1 95.44 489 GLY A N 1
ATOM 3968 C CA . GLY A 1 489 ? -21.094 -11.656 7.094 1 95.44 489 GLY A CA 1
ATOM 3969 C C . GLY A 1 489 ? -20.109 -10.984 6.141 1 95.44 489 GLY A C 1
ATOM 3970 O O . GLY A 1 489 ? -19.672 -9.859 6.387 1 95.44 489 GLY A O 1
ATOM 3971 N N . PHE A 1 490 ? -19.719 -11.703 5.094 1 97.19 490 PHE A N 1
ATOM 3972 C CA . PHE A 1 490 ? -18.75 -11.18 4.137 1 97.19 490 PHE A CA 1
ATOM 3973 C C . PHE A 1 490 ? -19.375 -11.039 2.756 1 97.19 490 PHE A C 1
ATOM 3975 O O . PHE A 1 490 ? -20.516 -11.461 2.539 1 97.19 490 PHE A O 1
ATOM 3982 N N . GLU A 1 491 ? -18.719 -10.359 1.898 1 97.44 491 GLU A N 1
ATOM 3983 C CA . GLU A 1 491 ? -19.078 -10.242 0.488 1 97.44 491 GLU A CA 1
ATOM 3984 C C . GLU A 1 491 ? -17.844 -10.367 -0.405 1 97.44 491 GLU A C 1
ATOM 3986 O O . GLU A 1 491 ? -16.719 -10.102 0.035 1 97.44 491 GLU A O 1
ATOM 3991 N N . TRP A 1 492 ? -18.078 -10.82 -1.632 1 98.25 492 TRP A N 1
ATOM 3992 C CA . TRP A 1 492 ? -16.969 -10.836 -2.576 1 98.25 492 TRP A CA 1
ATOM 3993 C C . TRP A 1 492 ? -16.438 -9.43 -2.826 1 98.25 492 TRP A C 1
ATOM 3995 O O . TRP A 1 492 ? -17.219 -8.492 -3.029 1 98.25 492 TRP A O 1
ATOM 4005 N N . ILE A 1 493 ? -15.148 -9.266 -2.787 1 97.44 493 ILE A N 1
ATOM 4006 C CA . ILE A 1 493 ? -14.516 -7.973 -3.031 1 97.44 493 ILE A CA 1
ATOM 4007 C C . ILE A 1 493 ? -14.602 -7.629 -4.516 1 97.44 493 ILE A C 1
ATOM 4009 O O . ILE A 1 493 ? -14.867 -6.48 -4.879 1 97.44 493 ILE A O 1
ATOM 4013 N N . TRP A 1 494 ? -14.398 -8.625 -5.434 1 97.38 494 TRP A N 1
ATOM 4014 C CA . TRP A 1 494 ? -14.391 -8.398 -6.875 1 97.38 494 TRP A CA 1
ATOM 4015 C C . TRP A 1 494 ? -15.758 -8.719 -7.477 1 97.38 494 TRP A C 1
ATOM 4017 O O . TRP A 1 494 ? -16.125 -9.891 -7.602 1 97.38 494 TRP A O 1
ATOM 4027 N N . GLN A 1 495 ? -16.484 -7.699 -7.84 1 96.56 495 GLN A N 1
ATOM 4028 C CA . GLN A 1 495 ? -17.812 -7.828 -8.422 1 96.56 495 GLN A CA 1
ATOM 4029 C C . GLN A 1 495 ? -17.953 -6.957 -9.664 1 96.56 495 GLN A C 1
ATOM 4031 O O . GLN A 1 495 ? -18.734 -6.004 -9.68 1 96.56 495 GLN A O 1
ATOM 4036 N N . PRO A 1 496 ? -17.312 -7.367 -10.695 1 95.81 496 PRO A N 1
ATOM 4037 C CA . PRO A 1 496 ? -17.328 -6.531 -11.898 1 95.81 496 PRO A CA 1
ATOM 4038 C C . PRO A 1 496 ? -18.719 -6.434 -12.531 1 95.81 496 PRO A C 1
ATOM 4040 O O . PRO A 1 496 ? -18.969 -5.52 -13.32 1 95.81 496 PRO A O 1
ATOM 4043 N N . ASP A 1 497 ? -19.625 -7.355 -12.25 1 94.38 497 ASP A N 1
ATOM 4044 C CA . ASP A 1 497 ? -20.953 -7.398 -12.844 1 94.38 497 ASP A CA 1
ATOM 4045 C C . ASP A 1 497 ? -21.797 -6.207 -12.383 1 94.38 497 ASP A C 1
ATOM 4047 O O . ASP A 1 497 ? -22.719 -5.781 -13.086 1 94.38 497 ASP A O 1
ATOM 4051 N N . ASN A 1 498 ? -21.5 -5.68 -11.234 1 93.88 498 ASN A N 1
ATOM 4052 C CA . ASN A 1 498 ? -22.234 -4.527 -10.727 1 93.88 498 ASN A CA 1
ATOM 4053 C C . ASN A 1 498 ? -22.109 -3.328 -11.664 1 93.88 498 ASN A C 1
ATOM 4055 O O . ASN A 1 498 ? -23.078 -2.59 -11.859 1 93.88 498 ASN A O 1
ATOM 4059 N N . TRP A 1 499 ? -20.953 -3.164 -12.18 1 92.56 499 TRP A N 1
ATOM 4060 C CA . TRP A 1 499 ? -20.734 -2.068 -13.125 1 92.56 499 TRP A CA 1
ATOM 4061 C C . TRP A 1 499 ? -21.656 -2.201 -14.328 1 92.56 499 TRP A C 1
ATOM 4063 O O . TRP A 1 499 ? -22.25 -1.217 -14.773 1 92.56 499 TRP A O 1
ATOM 4073 N N . TYR A 1 500 ? -21.797 -3.361 -14.844 1 94.06 500 TYR A N 1
ATOM 4074 C CA . TYR A 1 500 ? -22.625 -3.625 -16.016 1 94.06 500 TYR A CA 1
ATOM 4075 C C . TYR A 1 500 ? -24.094 -3.52 -15.68 1 94.06 500 TYR A C 1
ATOM 4077 O O . TYR A 1 500 ? -24.891 -3.002 -16.484 1 94.06 500 TYR A O 1
ATOM 4085 N N . ARG A 1 501 ? -24.453 -3.951 -14.547 1 94 501 ARG A N 1
ATOM 4086 C CA . ARG A 1 501 ? -25.844 -3.869 -14.109 1 94 501 ARG A CA 1
ATOM 4087 C C . ARG A 1 501 ? -26.297 -2.418 -13.961 1 94 501 ARG A C 1
ATOM 4089 O O . ARG A 1 501 ? -27.391 -2.049 -14.383 1 94 501 ARG A O 1
ATOM 4096 N N . GLU A 1 502 ? -25.438 -1.622 -13.336 1 93.31 502 GLU A N 1
ATOM 4097 C CA . GLU A 1 502 ? -25.75 -0.215 -13.094 1 93.31 502 GLU A CA 1
ATOM 4098 C C . GLU A 1 502 ? -25.938 0.539 -14.406 1 93.31 502 GLU A C 1
ATOM 4100 O O . GLU A 1 502 ? -26.656 1.543 -14.453 1 93.31 502 GLU A O 1
ATOM 4105 N N . ARG A 1 503 ? -25.391 -0 -15.484 1 93.44 503 ARG A N 1
ATOM 4106 C CA . ARG A 1 503 ? -25.453 0.679 -16.781 1 93.44 503 ARG A CA 1
ATOM 4107 C C . ARG A 1 503 ? -26.438 -0.01 -17.719 1 93.44 503 ARG A C 1
ATOM 4109 O O . ARG A 1 503 ? -26.484 0.294 -18.906 1 93.44 503 ARG A O 1
ATOM 4116 N N . GLY A 1 504 ? -27.141 -1.006 -17.234 1 91.38 504 GLY A N 1
ATOM 4117 C CA . GLY A 1 504 ? -28.172 -1.684 -18 1 91.38 504 GLY A CA 1
ATOM 4118 C C . GLY A 1 504 ? -27.625 -2.672 -19.016 1 91.38 504 GLY A C 1
ATOM 4119 O O . GLY A 1 504 ? -28.297 -3.025 -19.984 1 91.38 504 GLY A O 1
ATOM 4120 N N . LYS A 1 505 ? -26.422 -3.148 -18.812 1 93.62 505 LYS A N 1
ATOM 4121 C CA . LYS A 1 505 ? -25.75 -4.027 -19.75 1 93.62 505 LYS A CA 1
ATOM 4122 C C . LYS A 1 505 ? -25.828 -5.484 -19.312 1 93.62 505 LYS A C 1
ATOM 4124 O O . LYS A 1 505 ? -25.422 -6.387 -20.047 1 93.62 505 LYS A O 1
ATOM 4129 N N . LEU A 1 506 ? -26.266 -5.715 -18.156 1 92.31 506 LEU A N 1
ATOM 4130 C CA . LEU A 1 506 ? -26.469 -7.047 -17.594 1 92.31 506 LEU A CA 1
ATOM 4131 C C . LEU A 1 506 ? -27.781 -7.113 -16.812 1 92.31 506 LEU A C 1
ATOM 4133 O O . LEU A 1 506 ? -27.969 -6.348 -15.867 1 92.31 506 LEU A O 1
ATOM 4137 N N . ASN A 1 507 ? -28.672 -7.883 -17.297 1 81.75 507 ASN A N 1
ATOM 4138 C CA . ASN A 1 507 ? -29.953 -8.031 -16.625 1 81.75 507 ASN A CA 1
ATOM 4139 C C . ASN A 1 507 ? -30.094 -9.406 -15.969 1 81.75 507 ASN A C 1
ATOM 4141 O O . ASN A 1 507 ? -29.641 -10.406 -16.531 1 81.75 507 ASN A O 1
ATOM 4145 N N . ASP A 1 508 ? -30.391 -9.508 -14.672 1 68.19 508 ASP A N 1
ATOM 4146 C CA . ASP A 1 508 ? -30.562 -10.766 -13.953 1 68.19 508 ASP A CA 1
ATOM 4147 C C . ASP A 1 508 ? -31.766 -11.539 -14.477 1 68.19 508 ASP A C 1
ATOM 4149 O O . ASP A 1 508 ? -32.75 -10.938 -14.93 1 68.19 508 ASP A O 1
ATOM 4153 N N . MET B 1 1 ? -30.141 23.703 6.531 1 41.84 1 MET B N 1
ATOM 4154 C CA . MET B 1 1 ? -29.891 24.859 7.391 1 41.84 1 MET B CA 1
ATOM 4155 C C . MET B 1 1 ? -28.688 25.656 6.879 1 41.84 1 MET B C 1
ATOM 4157 O O . MET B 1 1 ? -27.719 25.094 6.383 1 41.84 1 MET B O 1
ATOM 4161 N N . SER B 1 2 ? -28.844 26.891 6.695 1 58.16 2 SER B N 1
ATOM 4162 C CA . SER B 1 2 ? -27.828 27.703 6.059 1 58.16 2 SER B CA 1
ATOM 4163 C C . SER B 1 2 ? -26.5 27.609 6.801 1 58.16 2 SER B C 1
ATOM 4165 O O . SER B 1 2 ? -26.469 27.656 8.031 1 58.16 2 SER B O 1
ATOM 4167 N N . ASN B 1 3 ? -25.359 27.109 6.266 1 79.75 3 ASN B N 1
ATOM 4168 C CA . ASN B 1 3 ? -24.016 26.953 6.828 1 79.75 3 ASN B CA 1
ATOM 4169 C C . ASN B 1 3 ? -23.328 28.312 6.996 1 79.75 3 ASN B C 1
ATOM 4171 O O . ASN B 1 3 ? -22.125 28.375 7.219 1 79.75 3 ASN B O 1
ATOM 4175 N N . GLU B 1 4 ? -24.234 29.344 6.957 1 89.81 4 GLU B N 1
ATOM 4176 C CA . GLU B 1 4 ? -23.656 30.688 7.039 1 89.81 4 GLU B CA 1
ATOM 4177 C C . GLU B 1 4 ? -23.344 31.062 8.484 1 89.81 4 GLU B C 1
ATOM 4179 O O . GLU B 1 4 ? -24.141 30.797 9.383 1 89.81 4 GLU B O 1
ATOM 4184 N N . LYS B 1 5 ? -22.234 31.703 8.633 1 93.25 5 LYS B N 1
ATOM 4185 C CA . LYS B 1 5 ? -21.797 32.156 9.953 1 93.25 5 LYS B CA 1
ATOM 4186 C C . LYS B 1 5 ? -21.938 33.656 10.086 1 93.25 5 LYS B C 1
ATOM 4188 O O . LYS B 1 5 ? -21.516 34.438 9.211 1 93.25 5 LYS B O 1
ATOM 4193 N N . ASN B 1 6 ? -22.625 34.094 11.125 1 96.81 6 ASN B N 1
ATOM 4194 C CA . ASN B 1 6 ? -22.719 35.531 11.438 1 96.81 6 ASN B CA 1
ATOM 4195 C C . ASN B 1 6 ? -21.562 36 12.312 1 96.81 6 ASN B C 1
ATOM 4197 O O . ASN B 1 6 ? -21.406 35.531 13.445 1 96.81 6 ASN B O 1
ATOM 4201 N N . VAL B 1 7 ? -20.812 36.938 11.797 1 98.19 7 VAL B N 1
ATOM 4202 C CA . VAL B 1 7 ? -19.609 37.25 12.578 1 98.19 7 VAL B CA 1
ATOM 4203 C C . VAL B 1 7 ? -19.031 38.594 12.156 1 98.19 7 VAL B C 1
ATOM 4205 O O . VAL B 1 7 ? -19.156 39 10.992 1 98.19 7 VAL B O 1
ATOM 4208 N N . LEU B 1 8 ? -18.453 39.281 13.039 1 98.44 8 LEU B N 1
ATOM 4209 C CA . LEU B 1 8 ? -17.578 40.438 12.789 1 98.44 8 LEU B CA 1
ATOM 4210 C C . LEU B 1 8 ? -16.125 40.062 13.016 1 98.44 8 LEU B C 1
ATOM 4212 O O . LEU B 1 8 ? -15.742 39.688 14.117 1 98.44 8 LEU B O 1
ATOM 4216 N N . PHE B 1 9 ? -15.344 40.125 11.984 1 98.44 9 PHE B N 1
ATOM 4217 C CA . PHE B 1 9 ? -13.898 39.969 12.109 1 98.44 9 PHE B CA 1
ATOM 4218 C C . PHE B 1 9 ? -13.211 41.312 12.375 1 98.44 9 PHE B C 1
ATOM 4220 O O . PHE B 1 9 ? -13.484 42.281 11.695 1 98.44 9 PHE B O 1
ATOM 4227 N N . THR B 1 10 ? -12.453 41.375 13.305 1 98.25 10 THR B N 1
ATOM 4228 C CA . THR B 1 10 ? -11.516 42.5 13.484 1 98.25 10 THR B CA 1
ATOM 4229 C C . THR B 1 10 ? -10.07 42 13.305 1 98.25 10 THR B C 1
ATOM 4231 O O . THR B 1 10 ? -9.57 41.219 14.125 1 98.25 10 THR B O 1
ATOM 4234 N N . ILE B 1 11 ? -9.422 42.469 12.32 1 97.75 11 ILE B N 1
ATOM 4235 C CA . ILE B 1 11 ? -8.062 42.031 12 1 97.75 11 ILE B CA 1
ATOM 4236 C C . ILE B 1 11 ? -7.078 43.125 12.375 1 97.75 11 ILE B C 1
ATOM 4238 O O . ILE B 1 11 ? -7.02 44.188 11.711 1 97.75 11 ILE B O 1
ATOM 4242 N N . PHE B 1 12 ? -6.391 42.938 13.445 1 96.31 12 PHE B N 1
ATOM 4243 C CA . PHE B 1 12 ? -5.293 43.844 13.789 1 96.31 12 PHE B CA 1
ATOM 4244 C C . PHE B 1 12 ? -4.086 43.562 12.898 1 96.31 12 PHE B C 1
ATOM 4246 O O . PHE B 1 12 ? -3.539 42.469 12.891 1 96.31 12 PHE B O 1
ATOM 4253 N N . GLY B 1 13 ? -3.654 44.531 12.195 1 93.75 13 GLY B N 1
ATOM 4254 C CA . GLY B 1 13 ? -2.648 44.344 11.156 1 93.75 13 GLY B CA 1
ATOM 4255 C C . GLY B 1 13 ? -3.244 44.094 9.789 1 93.75 13 GLY B C 1
ATOM 4256 O O . GLY B 1 13 ? -2.713 43.281 9.016 1 93.75 13 GLY B O 1
ATOM 4257 N N . GLY B 1 14 ? -4.309 44.688 9.516 1 94.12 14 GLY B N 1
ATOM 4258 C CA . GLY B 1 14 ? -5.086 44.438 8.312 1 94.12 14 GLY B CA 1
ATOM 4259 C C . GLY B 1 14 ? -4.387 44.875 7.043 1 94.12 14 GLY B C 1
ATOM 4260 O O . GLY B 1 14 ? -4.766 44.469 5.941 1 94.12 14 GLY B O 1
ATOM 4261 N N . THR B 1 15 ? -3.371 45.688 7.148 1 93.56 15 THR B N 1
ATOM 4262 C CA . THR B 1 15 ? -2.676 46.188 5.969 1 93.56 15 THR B CA 1
ATOM 4263 C C . THR B 1 15 ? -1.43 45.344 5.684 1 93.56 15 THR B C 1
ATOM 4265 O O . THR B 1 15 ? -0.74 45.562 4.688 1 93.56 15 THR B O 1
ATOM 4268 N N . GLY B 1 16 ? -1.189 44.375 6.52 1 89.69 16 GLY B N 1
ATOM 4269 C CA . GLY B 1 16 ? 0.044 43.625 6.414 1 89.69 16 GLY B CA 1
ATOM 4270 C C . GLY B 1 16 ? -0.017 42.531 5.363 1 89.69 16 GLY B C 1
ATOM 4271 O O . GLY B 1 16 ? -1.086 42.25 4.816 1 89.69 16 GLY B O 1
ATOM 4272 N N . ASP B 1 17 ? 1.106 41.938 5.098 1 87.81 17 ASP B N 1
ATOM 4273 C CA . ASP B 1 17 ? 1.284 40.906 4.074 1 87.81 17 ASP B CA 1
ATOM 4274 C C . ASP B 1 17 ? 0.455 39.656 4.398 1 87.81 17 ASP B C 1
ATOM 4276 O O . ASP B 1 17 ? -0.151 39.062 3.504 1 87.81 17 ASP B O 1
ATOM 4280 N N . LEU B 1 18 ? 0.432 39.25 5.641 1 89.5 18 LEU B N 1
ATOM 4281 C CA . LEU B 1 18 ? -0.333 38.062 6.055 1 89.5 18 LEU B CA 1
ATOM 4282 C C . LEU B 1 18 ? -1.812 38.25 5.719 1 89.5 18 LEU B C 1
ATOM 4284 O O . LEU B 1 18 ? -2.439 37.312 5.18 1 89.5 18 LEU B O 1
ATOM 4288 N N . ALA B 1 19 ? -2.33 39.344 6.082 1 93.25 19 ALA B N 1
ATOM 4289 C CA . ALA B 1 19 ? -3.746 39.625 5.832 1 93.25 19 ALA B CA 1
ATOM 4290 C C . ALA B 1 19 ? -4.055 39.562 4.34 1 93.25 19 ALA B C 1
ATOM 4292 O O . ALA B 1 19 ? -4.992 38.875 3.916 1 93.25 19 ALA B O 1
ATOM 4293 N N . GLN B 1 20 ? -3.248 40.219 3.611 1 92.88 20 GLN B N 1
ATOM 4294 C CA . GLN B 1 20 ? -3.484 40.344 2.178 1 92.88 20 GLN B CA 1
ATOM 4295 C C . GLN B 1 20 ? -3.271 39.031 1.45 1 92.88 20 GLN B C 1
ATOM 4297 O O . GLN B 1 20 ? -4.062 38.656 0.58 1 92.88 20 GLN B O 1
ATOM 4302 N N . ARG B 1 21 ? -2.348 38.312 1.871 1 90.5 21 ARG B N 1
ATOM 4303 C CA . ARG B 1 21 ? -1.965 37.125 1.103 1 90.5 21 ARG B CA 1
ATOM 4304 C C . ARG B 1 21 ? -2.736 35.875 1.569 1 90.5 21 ARG B C 1
ATOM 4306 O O . ARG B 1 21 ? -2.984 34.969 0.784 1 90.5 21 ARG B O 1
ATOM 4313 N N . LYS B 1 22 ? -3.061 35.875 2.809 1 93.12 22 LYS B N 1
ATOM 4314 C CA . LYS B 1 22 ? -3.594 34.625 3.348 1 93.12 22 LYS B CA 1
ATOM 4315 C C . LYS B 1 22 ? -5.016 34.844 3.875 1 93.12 22 LYS B C 1
ATOM 4317 O O . LYS B 1 22 ? -5.906 34.031 3.578 1 93.12 22 LYS B O 1
ATOM 4322 N N . LEU B 1 23 ? -5.324 35.875 4.547 1 96.06 23 LEU B N 1
ATOM 4323 C CA . LEU B 1 23 ? -6.59 36 5.258 1 96.06 23 LEU B CA 1
ATOM 4324 C C . LEU B 1 23 ? -7.711 36.406 4.309 1 96.06 23 LEU B C 1
ATOM 4326 O O . LEU B 1 23 ? -8.766 35.75 4.273 1 96.06 23 LEU B O 1
ATOM 4330 N N . TYR B 1 24 ? -7.484 37.469 3.539 1 97.56 24 TYR B N 1
ATOM 4331 C CA . TYR B 1 24 ? -8.547 38 2.682 1 97.56 24 TYR B CA 1
ATOM 4332 C C . TYR B 1 24 ? -8.938 36.969 1.622 1 97.56 24 TYR B C 1
ATOM 4334 O O . TYR B 1 24 ? -10.125 36.688 1.419 1 97.56 24 TYR B O 1
ATOM 4342 N N . PRO B 1 25 ? -7.945 36.344 0.954 1 96.31 25 PRO B N 1
ATOM 4343 C CA . PRO B 1 25 ? -8.336 35.312 0.016 1 96.31 25 PRO B CA 1
ATOM 4344 C C . PRO B 1 25 ? -9.094 34.156 0.692 1 96.31 25 PRO B C 1
ATOM 4346 O O . PRO B 1 25 ? -10.023 33.594 0.108 1 96.31 25 PRO B O 1
ATOM 4349 N N . SER B 1 26 ? -8.68 33.812 1.867 1 96.06 26 SER B N 1
ATOM 4350 C CA . SER B 1 26 ? -9.336 32.719 2.596 1 96.06 26 SER B CA 1
ATOM 4351 C C . SER B 1 26 ? -10.766 33.094 2.967 1 96.06 26 SER B C 1
ATOM 4353 O O . SER B 1 26 ? -11.672 32.25 2.881 1 96.06 26 SER B O 1
ATOM 4355 N N . LEU B 1 27 ? -10.984 34.281 3.381 1 97.31 27 LEU B N 1
ATOM 4356 C CA . LEU B 1 27 ? -12.328 34.75 3.684 1 97.31 27 LEU B CA 1
ATOM 4357 C C . LEU B 1 27 ? -13.203 34.75 2.432 1 97.31 27 LEU B C 1
ATOM 4359 O O . LEU B 1 27 ? -14.398 34.438 2.504 1 97.31 27 LEU B O 1
ATOM 4363 N N . PHE B 1 28 ? -12.602 35.125 1.324 1 97.25 28 PHE B N 1
ATOM 4364 C CA . PHE B 1 28 ? -13.336 35.094 0.068 1 97.25 28 PHE B CA 1
ATOM 4365 C C . PHE B 1 28 ? -13.773 33.688 -0.301 1 97.25 28 PHE B C 1
ATOM 4367 O O . PHE B 1 28 ? -14.891 33.5 -0.778 1 97.25 28 PHE B O 1
ATOM 4374 N N . ARG B 1 29 ? -12.867 32.812 -0.094 1 94.81 29 ARG B N 1
ATOM 4375 C CA . ARG B 1 29 ? -13.227 31.406 -0.36 1 94.81 29 ARG B CA 1
ATOM 4376 C C . ARG B 1 29 ? -14.406 30.969 0.496 1 94.81 29 ARG B C 1
ATOM 4378 O O . ARG B 1 29 ? -15.297 30.266 0.019 1 94.81 29 ARG B O 1
ATOM 4385 N N . LEU B 1 30 ? -14.383 31.297 1.751 1 95.69 30 LEU B N 1
ATOM 4386 C CA . LEU B 1 30 ? -15.492 31 2.645 1 95.69 30 LEU B CA 1
ATOM 4387 C C . LEU B 1 30 ? -16.781 31.672 2.168 1 95.69 30 LEU B C 1
ATOM 4389 O O . LEU B 1 30 ? -17.859 31.094 2.287 1 95.69 30 LEU B O 1
ATOM 4393 N N . TYR B 1 31 ? -16.641 32.875 1.692 1 96.38 31 TYR B N 1
ATOM 4394 C CA . TYR B 1 31 ? -17.766 33.625 1.146 1 96.38 31 TYR B CA 1
ATOM 4395 C C . TYR B 1 31 ? -18.359 32.906 -0.067 1 96.38 31 TYR B C 1
ATOM 4397 O O . TYR B 1 31 ? -19.578 32.719 -0.157 1 96.38 31 TYR B O 1
ATOM 4405 N N . ARG B 1 32 ? -17.516 32.531 -0.94 1 94.19 32 ARG B N 1
ATOM 4406 C CA . ARG B 1 32 ? -17.922 31.844 -2.16 1 94.19 32 ARG B CA 1
ATOM 4407 C C . ARG B 1 32 ? -18.625 30.531 -1.838 1 94.19 32 ARG B C 1
ATOM 4409 O O . ARG B 1 32 ? -19.531 30.109 -2.555 1 94.19 32 ARG B O 1
ATOM 4416 N N . LYS B 1 33 ? -18.172 29.922 -0.797 1 92.12 33 LYS B N 1
ATOM 4417 C CA . LYS B 1 33 ? -18.719 28.609 -0.437 1 92.12 33 LYS B CA 1
ATOM 4418 C C . LYS B 1 33 ? -20 28.766 0.379 1 92.12 33 LYS B C 1
ATOM 4420 O O . LYS B 1 33 ? -20.656 27.766 0.705 1 92.12 33 LYS B O 1
ATOM 4425 N N . GLY B 1 34 ? -20.25 29.938 0.753 1 94 34 GLY B N 1
ATOM 4426 C CA . GLY B 1 34 ? -21.5 30.188 1.431 1 94 34 GLY B CA 1
ATOM 4427 C C . GLY B 1 34 ? -21.391 30.156 2.943 1 94 34 GLY B C 1
ATOM 4428 O O . GLY B 1 34 ? -22.375 30.344 3.652 1 94 34 GLY B O 1
ATOM 4429 N N . ASN B 1 35 ? -20.172 29.922 3.469 1 94.31 35 ASN B N 1
ATOM 4430 C CA . ASN B 1 35 ? -19.969 29.969 4.91 1 94.31 35 ASN B CA 1
ATOM 4431 C C . ASN B 1 35 ? -20.094 31.391 5.445 1 94.31 35 ASN B C 1
ATOM 4433 O O . ASN B 1 35 ? -20.406 31.594 6.621 1 94.31 35 ASN B O 1
ATOM 4437 N N . LEU B 1 36 ? -19.688 32.312 4.57 1 95.62 36 LEU B N 1
ATOM 4438 C CA . LEU B 1 36 ? -19.938 33.75 4.793 1 95.62 36 LEU B CA 1
ATOM 4439 C C . LEU B 1 36 ? -20.922 34.281 3.758 1 95.62 36 LEU B C 1
ATOM 4441 O O . LEU B 1 36 ? -20.859 33.938 2.58 1 95.62 36 LEU B O 1
ATOM 4445 N N . GLY B 1 37 ? -21.844 34.969 4.133 1 93.69 37 GLY B N 1
ATOM 4446 C CA . GLY B 1 37 ? -22.859 35.5 3.246 1 93.69 37 GLY B CA 1
ATOM 4447 C C . GLY B 1 37 ? -23.094 37 3.445 1 93.69 37 GLY B C 1
ATOM 4448 O O . GLY B 1 37 ? -22.172 37.781 3.287 1 93.69 37 GLY B O 1
ATOM 4449 N N . GLU B 1 38 ? -24.328 37.219 3.922 1 94.75 38 GLU B N 1
ATOM 4450 C CA . GLU B 1 38 ? -24.703 38.625 4.094 1 94.75 38 GLU B CA 1
ATOM 4451 C C . GLU B 1 38 ? -24.453 39.094 5.523 1 94.75 38 GLU B C 1
ATOM 4453 O O . GLU B 1 38 ? -24.359 40.281 5.781 1 94.75 38 GLU B O 1
ATOM 4458 N N . HIS B 1 39 ? -24.266 38.188 6.328 1 97.06 39 HIS B N 1
ATOM 4459 C CA . HIS B 1 39 ? -24.219 38.531 7.746 1 97.06 39 HIS B CA 1
ATOM 4460 C C . HIS B 1 39 ? -22.797 38.438 8.281 1 97.06 39 HIS B C 1
ATOM 4462 O O . HIS B 1 39 ? -22.547 37.781 9.297 1 97.06 39 HIS B O 1
ATOM 4468 N N . PHE B 1 40 ? -21.859 39.125 7.648 1 98.19 40 PHE B N 1
ATOM 4469 C CA . PHE B 1 40 ? -20.5 39.219 8.164 1 98.19 40 PHE B CA 1
ATOM 4470 C C . PHE B 1 40 ? -19.906 40.594 7.852 1 98.19 40 PHE B C 1
ATOM 4472 O O . PHE B 1 40 ? -20.391 41.312 6.965 1 98.19 40 PHE B O 1
ATOM 4479 N N . ALA B 1 41 ? -18.969 40.969 8.562 1 98.5 41 ALA B N 1
ATOM 4480 C CA . ALA B 1 41 ? -18.203 42.188 8.328 1 98.5 41 ALA B CA 1
ATOM 4481 C C . ALA B 1 41 ? -16.75 42.031 8.789 1 98.5 41 ALA B C 1
ATOM 4483 O O . ALA B 1 41 ? -16.469 41.188 9.641 1 98.5 41 ALA B O 1
ATOM 4484 N N . VAL B 1 42 ? -15.891 42.781 8.164 1 98.69 42 VAL B N 1
ATOM 4485 C CA . VAL B 1 42 ? -14.477 42.75 8.523 1 98.69 42 VAL B CA 1
ATOM 4486 C C . VAL B 1 42 ? -13.984 44.156 8.805 1 98.69 42 VAL B C 1
ATOM 4488 O O . VAL B 1 42 ? -14.18 45.062 7.988 1 98.69 42 VAL B O 1
ATOM 4491 N N . ILE B 1 43 ? -13.453 44.344 9.93 1 98.44 43 ILE B N 1
ATOM 4492 C CA . ILE B 1 43 ? -12.75 45.594 10.227 1 98.44 43 ILE B CA 1
ATOM 4493 C C . ILE B 1 43 ? -11.242 45.375 10.141 1 98.44 43 ILE B C 1
ATOM 4495 O O . ILE B 1 43 ? -10.688 44.562 10.891 1 98.44 43 ILE B O 1
ATOM 4499 N N . GLY B 1 44 ? -10.586 46 9.227 1 97.62 44 GLY B N 1
ATOM 4500 C CA . GLY B 1 44 ? -9.133 46.031 9.195 1 97.62 44 GLY B CA 1
ATOM 4501 C C . GLY B 1 44 ? -8.547 47.219 9.914 1 97.62 44 GLY B C 1
ATOM 4502 O O . GLY B 1 44 ? -9.023 48.344 9.758 1 97.62 44 GLY B O 1
ATOM 4503 N N . THR B 1 45 ? -7.57 46.938 10.727 1 95.81 45 THR B N 1
ATOM 4504 C CA . THR B 1 45 ? -6.949 48.031 11.453 1 95.81 45 THR B CA 1
ATOM 4505 C C . THR B 1 45 ? -5.434 48.031 11.266 1 95.81 45 THR B C 1
ATOM 4507 O O . THR B 1 45 ? -4.828 46.969 11.133 1 95.81 45 THR B O 1
ATOM 4510 N N . ALA B 1 46 ? -4.848 49.125 11.211 1 94.31 46 ALA B N 1
ATOM 4511 C CA . ALA B 1 46 ? -3.408 49.375 11.195 1 94.31 46 ALA B CA 1
ATOM 4512 C C . ALA B 1 46 ? -3.104 50.844 11.43 1 94.31 46 ALA B C 1
ATOM 4514 O O . ALA B 1 46 ? -4.02 51.656 11.578 1 94.31 46 ALA B O 1
ATOM 4515 N N . ARG B 1 47 ? -1.881 51.188 11.406 1 90.75 47 ARG B N 1
ATOM 4516 C CA . ARG B 1 47 ? -1.498 52.562 11.703 1 90.75 47 ARG B CA 1
ATOM 4517 C C . ARG B 1 47 ? -1.763 53.469 10.508 1 90.75 47 ARG B C 1
ATOM 4519 O O . ARG B 1 47 ? -2.041 54.656 10.68 1 90.75 47 ARG B O 1
ATOM 4526 N N . ARG B 1 48 ? -1.741 52.906 9.328 1 91.19 48 ARG B N 1
ATOM 4527 C CA . ARG B 1 48 ? -1.898 53.719 8.109 1 91.19 48 ARG B CA 1
ATOM 4528 C C . ARG B 1 48 ? -3.301 54.281 8.016 1 91.19 48 ARG B C 1
ATOM 4530 O O . ARG B 1 48 ? -4.285 53.625 8.336 1 91.19 48 ARG B O 1
ATOM 4537 N N . PRO B 1 49 ? -3.307 55.531 7.586 1 92.19 49 PRO B N 1
ATOM 4538 C CA . PRO B 1 49 ? -4.617 56.156 7.477 1 92.19 49 PRO B CA 1
ATOM 4539 C C . PRO B 1 49 ? -5.316 55.844 6.156 1 92.19 49 PRO B C 1
ATOM 4541 O O . PRO B 1 49 ? -5.434 56.75 5.297 1 92.19 49 PRO B O 1
ATOM 4544 N N . TRP B 1 50 ? -5.812 54.719 5.965 1 94.94 50 TRP B N 1
ATOM 4545 C CA . TRP B 1 50 ? -6.539 54.312 4.762 1 94.94 50 TRP B CA 1
ATOM 4546 C C . TRP B 1 50 ? -8.016 54.688 4.879 1 94.94 50 TRP B C 1
ATOM 4548 O O . TRP B 1 50 ? -8.539 54.812 5.984 1 94.94 50 TRP B O 1
ATOM 4558 N N . SER B 1 51 ? -8.641 54.875 3.797 1 96.31 51 SER B N 1
ATOM 4559 C CA . SER B 1 51 ? -10.094 55 3.727 1 96.31 51 SER B CA 1
ATOM 4560 C C . SER B 1 51 ? -10.734 53.625 3.459 1 96.31 51 SER B C 1
ATOM 4562 O O . SER B 1 51 ? -10.055 52.688 3.037 1 96.31 51 SER B O 1
ATOM 4564 N N . ASP B 1 52 ? -11.992 53.594 3.717 1 97.25 52 ASP B N 1
ATOM 4565 C CA . ASP B 1 52 ? -12.734 52.375 3.385 1 97.25 52 ASP B CA 1
ATOM 4566 C C . ASP B 1 52 ? -12.602 52.031 1.901 1 97.25 52 ASP B C 1
ATOM 4568 O O . ASP B 1 52 ? -12.445 50.875 1.536 1 97.25 52 ASP B O 1
ATOM 4572 N N . GLU B 1 53 ? -12.68 53.031 1.116 1 97.19 53 GLU B N 1
ATOM 4573 C CA . GLU B 1 53 ? -12.617 52.844 -0.33 1 97.19 53 GLU B CA 1
ATOM 4574 C C . GLU B 1 53 ? -11.281 52.219 -0.754 1 97.19 53 GLU B C 1
ATOM 4576 O O . GLU B 1 53 ? -11.242 51.281 -1.541 1 97.19 53 GLU B O 1
ATOM 4581 N N . HIS B 1 54 ? -10.273 52.812 -0.23 1 97.25 54 HIS B N 1
ATOM 4582 C CA . HIS B 1 54 ? -8.953 52.312 -0.558 1 97.25 54 HIS B CA 1
ATOM 4583 C C . HIS B 1 54 ? -8.773 50.875 -0.047 1 97.25 54 HIS B C 1
ATOM 4585 O O . HIS B 1 54 ? -8.227 50.031 -0.75 1 97.25 54 HIS B O 1
ATOM 4591 N N . TYR B 1 55 ? -9.172 50.688 1.122 1 97.5 55 TYR B N 1
ATOM 4592 C CA . TYR B 1 55 ? -9.078 49.344 1.724 1 97.5 55 TYR B CA 1
ATOM 4593 C C . TYR B 1 55 ? -9.82 48.312 0.881 1 97.5 55 TYR B C 1
ATOM 4595 O O . TYR B 1 55 ? -9.305 47.219 0.636 1 97.5 55 TYR B O 1
ATOM 4603 N N . ARG B 1 56 ? -10.969 48.625 0.45 1 98.12 56 ARG B N 1
ATOM 4604 C CA . ARG B 1 56 ? -11.789 47.719 -0.36 1 98.12 56 ARG B CA 1
ATOM 4605 C C . ARG B 1 56 ? -11.125 47.438 -1.707 1 98.12 56 ARG B C 1
ATOM 4607 O O . ARG B 1 56 ? -11.234 46.344 -2.24 1 98.12 56 ARG B O 1
ATOM 4614 N N . GLU B 1 57 ? -10.422 48.438 -2.217 1 97.38 57 GLU B N 1
ATOM 4615 C CA . GLU B 1 57 ? -9.672 48.219 -3.449 1 97.38 57 GLU B CA 1
ATOM 4616 C C . GLU B 1 57 ? -8.539 47.219 -3.24 1 97.38 57 GLU B C 1
ATOM 4618 O O . GLU B 1 57 ? -8.266 46.375 -4.113 1 97.38 57 GLU B O 1
ATOM 4623 N N . VAL B 1 58 ? -7.891 47.375 -2.152 1 96.94 58 VAL B N 1
ATOM 4624 C CA . VAL B 1 58 ? -6.812 46.469 -1.816 1 96.94 58 VAL B CA 1
ATOM 4625 C C . VAL B 1 58 ? -7.367 45.031 -1.704 1 96.94 58 VAL B C 1
ATOM 4627 O O . VAL B 1 58 ? -6.777 44.094 -2.227 1 96.94 58 VAL B O 1
ATOM 4630 N N . VAL B 1 59 ? -8.492 44.906 -1.024 1 97.75 59 VAL B N 1
ATOM 4631 C CA . VAL B 1 59 ? -9.117 43.594 -0.846 1 97.75 59 VAL B CA 1
ATOM 4632 C C . VAL B 1 59 ? -9.461 43 -2.207 1 97.75 59 VAL B C 1
ATOM 4634 O O . VAL B 1 59 ? -9.203 41.812 -2.459 1 97.75 59 VAL B O 1
ATOM 4637 N N . LYS B 1 60 ? -10.008 43.781 -3.049 1 97.69 60 LYS B N 1
ATOM 4638 C CA . LYS B 1 60 ? -10.359 43.312 -4.387 1 97.69 60 LYS B CA 1
ATOM 4639 C C . LYS B 1 60 ? -9.133 42.844 -5.145 1 97.69 60 LYS B C 1
ATOM 4641 O O . LYS B 1 60 ? -9.188 41.844 -5.855 1 97.69 60 LYS B O 1
ATOM 4646 N N . GLU B 1 61 ? -8.086 43.531 -4.969 1 96.69 61 GLU B N 1
ATOM 4647 C CA . GLU B 1 61 ? -6.848 43.188 -5.637 1 96.69 61 GLU B CA 1
ATOM 4648 C C . GLU B 1 61 ? -6.316 41.844 -5.125 1 96.69 61 GLU B C 1
ATOM 4650 O O . GLU B 1 61 ? -5.773 41.031 -5.895 1 96.69 61 GLU B O 1
ATOM 4655 N N . THR B 1 62 ? -6.434 41.625 -3.893 1 95.88 62 THR B N 1
ATOM 4656 C CA . THR B 1 62 ? -5.867 40.438 -3.264 1 95.88 62 THR B CA 1
ATOM 4657 C C . THR B 1 62 ? -6.629 39.188 -3.691 1 95.88 62 THR B C 1
ATOM 4659 O O . THR B 1 62 ? -6.074 38.062 -3.691 1 95.88 62 THR B O 1
ATOM 4662 N N . ILE B 1 63 ? -7.895 39.281 -4.051 1 96.62 63 ILE B N 1
ATOM 4663 C CA . ILE B 1 63 ? -8.688 38.094 -4.363 1 96.62 63 ILE B CA 1
ATOM 4664 C C . ILE B 1 63 ? -8.773 37.938 -5.875 1 96.62 63 ILE B C 1
ATOM 4666 O O . ILE B 1 63 ? -9.414 37 -6.363 1 96.62 63 ILE B O 1
ATOM 4670 N N . ARG B 1 64 ? -8.109 38.781 -6.602 1 95.06 64 ARG B N 1
ATOM 4671 C CA . ARG B 1 64 ? -8.156 38.75 -8.062 1 95.06 64 ARG B CA 1
ATOM 4672 C C . ARG B 1 64 ? -7.719 37.406 -8.594 1 95.06 64 ARG B C 1
ATOM 4674 O O . ARG B 1 64 ? -8.258 36.906 -9.586 1 95.06 64 ARG B O 1
ATOM 4681 N N . ALA B 1 65 ? -6.734 36.875 -7.961 1 91.31 65 ALA B N 1
ATOM 4682 C CA . ALA B 1 65 ? -6.172 35.625 -8.406 1 91.31 65 ALA B CA 1
ATOM 4683 C C . ALA B 1 65 ? -7.203 34.5 -8.32 1 91.31 65 ALA B C 1
ATOM 4685 O O . ALA B 1 65 ? -7.043 33.438 -8.945 1 91.31 65 ALA B O 1
ATOM 4686 N N . LEU B 1 66 ? -8.266 34.688 -7.582 1 93.56 66 LEU B N 1
ATOM 4687 C CA . LEU B 1 66 ? -9.312 33.688 -7.414 1 93.56 66 LEU B CA 1
ATOM 4688 C C . LEU B 1 66 ? -10.422 33.875 -8.438 1 93.56 66 LEU B C 1
ATOM 4690 O O . LEU B 1 66 ? -11.461 33.219 -8.367 1 93.56 66 LEU B O 1
ATOM 4694 N N . ASN B 1 67 ? -10.32 34.75 -9.344 1 93.88 67 ASN B N 1
ATOM 4695 C CA . ASN B 1 67 ? -11.172 35 -10.5 1 93.88 67 ASN B CA 1
ATOM 4696 C C . ASN B 1 67 ? -12.609 35.281 -10.086 1 93.88 67 ASN B C 1
ATOM 4698 O O . ASN B 1 67 ? -13.539 34.656 -10.578 1 93.88 67 ASN B O 1
ATOM 4702 N N . PRO B 1 68 ? -12.75 36.188 -9.211 1 95.25 68 PRO B N 1
ATOM 4703 C CA . PRO B 1 68 ? -14.117 36.625 -8.891 1 95.25 68 PRO B CA 1
ATOM 4704 C C . PRO B 1 68 ? -14.773 37.406 -10.008 1 95.25 68 PRO B C 1
ATOM 4706 O O . PRO B 1 68 ? -14.07 38.094 -10.781 1 95.25 68 PRO B O 1
ATOM 4709 N N . SER B 1 69 ? -16.141 37.344 -10.125 1 96.38 69 SER B N 1
ATOM 4710 C CA . SER B 1 69 ? -16.844 38.344 -10.93 1 96.38 69 SER B CA 1
ATOM 4711 C C . SER B 1 69 ? -16.75 39.719 -10.305 1 96.38 69 SER B C 1
ATOM 4713 O O . SER B 1 69 ? -16.5 39.844 -9.102 1 96.38 69 SER B O 1
ATOM 4715 N N . ASP B 1 70 ? -16.875 40.688 -11.133 1 95.5 70 ASP B N 1
ATOM 4716 C CA . ASP B 1 70 ? -16.812 42.062 -10.625 1 95.5 70 ASP B CA 1
ATOM 4717 C C . ASP B 1 70 ? -17.859 42.281 -9.539 1 95.5 70 ASP B C 1
ATOM 4719 O O . ASP B 1 70 ? -17.594 42.938 -8.539 1 95.5 70 ASP B O 1
ATOM 4723 N N . GLU B 1 71 ? -18.984 41.75 -9.797 1 96.69 71 GLU B N 1
ATOM 4724 C CA . GLU B 1 71 ?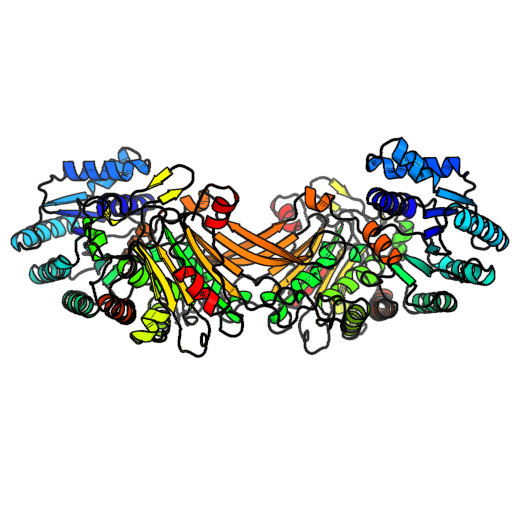 -20.062 41.906 -8.82 1 96.69 71 GLU B CA 1
ATOM 4725 C C . GLU B 1 71 ? -19.719 41.188 -7.516 1 96.69 71 GLU B C 1
ATOM 4727 O O . GLU B 1 71 ? -19.938 41.719 -6.43 1 96.69 71 GLU B O 1
ATOM 4732 N N . GLU B 1 72 ? -19.188 40 -7.629 1 96.25 72 GLU B N 1
ATOM 4733 C CA . GLU B 1 72 ? -18.797 39.219 -6.461 1 96.25 72 GLU B CA 1
ATOM 4734 C C . GLU B 1 72 ? -17.719 39.938 -5.652 1 96.25 72 GLU B C 1
ATOM 4736 O O . GLU B 1 72 ? -17.797 40 -4.426 1 96.25 72 GLU B O 1
ATOM 4741 N N . ALA B 1 73 ? -16.719 40.438 -6.352 1 97.56 73 ALA B N 1
ATOM 4742 C CA . ALA B 1 73 ? -15.609 41.125 -5.703 1 97.56 73 ALA B CA 1
ATOM 4743 C C . ALA B 1 73 ? -16.094 42.375 -4.988 1 97.56 73 ALA B C 1
ATOM 4745 O O . ALA B 1 73 ? -15.672 42.656 -3.867 1 97.56 73 ALA B O 1
ATOM 4746 N N . THR B 1 74 ? -17 43.094 -5.652 1 97.44 74 THR B N 1
ATOM 4747 C CA . THR B 1 74 ? -17.5 44.344 -5.102 1 97.44 74 THR B CA 1
ATOM 4748 C C . THR B 1 74 ? -18.375 44.094 -3.875 1 97.44 74 THR B C 1
ATOM 4750 O O . THR B 1 74 ? -18.234 44.781 -2.855 1 97.44 74 THR B O 1
ATOM 4753 N N . THR B 1 75 ? -19.25 43.156 -4.039 1 97.75 75 THR B N 1
ATOM 4754 C CA . THR B 1 75 ? -20.141 42.844 -2.926 1 97.75 75 THR B CA 1
ATOM 4755 C C . THR B 1 75 ? -19.344 42.312 -1.732 1 97.75 75 THR B C 1
ATOM 4757 O O . THR B 1 75 ? -19.578 42.719 -0.593 1 97.75 75 THR B O 1
ATOM 4760 N N . PHE B 1 76 ? -18.422 41.438 -1.992 1 97.88 76 PHE B N 1
ATOM 4761 C CA . PHE B 1 76 ? -17.578 40.906 -0.934 1 97.88 76 PHE B CA 1
ATOM 4762 C C . PHE B 1 76 ? -16.797 42.031 -0.251 1 97.88 76 PHE B C 1
ATOM 4764 O O . PHE B 1 76 ? -16.797 42.156 0.977 1 97.88 76 PHE B O 1
ATOM 4771 N N . ALA B 1 77 ? -16.141 42.875 -1.026 1 98.25 77 ALA B N 1
ATOM 4772 C CA . ALA B 1 77 ? -15.312 43.938 -0.505 1 98.25 77 ALA B CA 1
ATOM 4773 C C . ALA B 1 77 ? -16.141 44.969 0.287 1 98.25 77 ALA B C 1
ATOM 4775 O O . ALA B 1 77 ? -15.625 45.625 1.196 1 98.25 77 ALA B O 1
ATOM 4776 N N . SER B 1 78 ? -17.406 45.094 -0.077 1 98 78 SER B N 1
ATOM 4777 C CA . SER B 1 78 ? -18.266 46.062 0.59 1 98 78 SER B CA 1
ATOM 4778 C C . SER B 1 78 ? -18.438 45.719 2.07 1 98 78 SER B C 1
ATOM 4780 O O . SER B 1 78 ? -18.844 46.562 2.861 1 98 78 SER B O 1
ATOM 4782 N N . HIS B 1 79 ? -18.156 44.5 2.445 1 98.44 79 HIS B N 1
ATOM 4783 C CA . HIS B 1 79 ? -18.266 44.094 3.834 1 98.44 79 HIS B CA 1
ATOM 4784 C C . HIS B 1 79 ? -17.031 44.469 4.637 1 98.44 79 HIS B C 1
ATOM 4786 O O . HIS B 1 79 ? -16.969 44.219 5.844 1 98.44 79 HIS B O 1
ATOM 4792 N N . PHE B 1 80 ? -16.047 45.094 4.035 1 98.69 80 PHE B N 1
ATOM 4793 C CA . PHE B 1 80 ? -14.781 45.406 4.668 1 98.69 80 PHE B CA 1
ATOM 4794 C C . PHE B 1 80 ? -14.727 46.906 5.039 1 98.69 80 PHE B C 1
ATOM 4796 O O . PHE B 1 80 ? -15.055 47.75 4.223 1 98.69 80 PHE B O 1
ATOM 4803 N N . TYR B 1 81 ? -14.375 47.156 6.199 1 98.44 81 TYR B N 1
ATOM 4804 C CA . TYR B 1 81 ? -14.242 48.5 6.75 1 98.44 81 TYR B CA 1
ATOM 4805 C C . TYR B 1 81 ? -12.867 48.719 7.375 1 98.44 81 TYR B C 1
ATOM 4807 O O . TYR B 1 81 ? -12.297 47.781 7.945 1 98.44 81 TYR B O 1
ATOM 4815 N N . TYR B 1 82 ? -12.383 49.969 7.23 1 97.81 82 TYR B N 1
ATOM 4816 C CA . TYR B 1 82 ? -11.039 50.25 7.738 1 97.81 82 TYR B CA 1
ATOM 4817 C C . TYR B 1 82 ? -11.086 51.25 8.875 1 97.81 82 TYR B C 1
ATOM 4819 O O . TYR B 1 82 ? -11.867 52.219 8.82 1 97.81 82 TYR B O 1
ATOM 4827 N N . GLN B 1 83 ? -10.367 51 9.828 1 95.75 83 GLN B N 1
ATOM 4828 C CA . GLN B 1 83 ? -10.188 51.969 10.922 1 95.75 83 GLN B CA 1
ATOM 4829 C C . GLN B 1 83 ? -8.711 52.094 11.281 1 95.75 83 GLN B C 1
ATOM 4831 O O . GLN B 1 83 ? -8.078 51.156 11.734 1 95.75 83 GLN B O 1
ATOM 4836 N N . SER B 1 84 ? -8.172 53.312 11.016 1 94.31 84 SER B N 1
ATOM 4837 C CA . SER B 1 84 ? -6.824 53.594 11.5 1 94.31 84 SER B CA 1
ATOM 4838 C C . SER B 1 84 ? -6.734 53.406 13.016 1 94.31 84 SER B C 1
ATOM 4840 O O . SER B 1 84 ? -7.613 53.844 13.75 1 94.31 84 SER B O 1
ATOM 4842 N N . HIS B 1 85 ? -5.648 52.75 13.438 1 91 85 HIS B N 1
ATOM 4843 C CA . HIS B 1 85 ? -5.68 52.312 14.82 1 91 85 HIS B CA 1
ATOM 4844 C C . HIS B 1 85 ? -4.273 52.188 15.398 1 91 85 HIS B C 1
ATOM 4846 O O . HIS B 1 85 ? -3.434 51.469 14.852 1 91 85 HIS B O 1
ATOM 4852 N N . ASP B 1 86 ? -4.039 52.906 16.359 1 91 86 ASP B N 1
ATOM 4853 C CA . ASP B 1 86 ? -2.869 52.719 17.219 1 91 86 ASP B CA 1
ATOM 4854 C C . ASP B 1 86 ? -3.205 51.844 18.422 1 91 86 ASP B C 1
ATOM 4856 O O . ASP B 1 86 ? -3.992 52.219 19.281 1 91 86 ASP B O 1
ATOM 4860 N N . VAL B 1 87 ? -2.537 50.719 18.609 1 89.88 87 VAL B N 1
ATOM 4861 C CA . VAL B 1 87 ? -2.906 49.688 19.578 1 89.88 87 VAL B CA 1
ATOM 4862 C C . VAL B 1 87 ? -2.627 50.188 20.984 1 89.88 87 VAL B C 1
ATOM 4864 O O . VAL B 1 87 ? -3.188 49.688 21.969 1 89.88 87 VAL B O 1
ATOM 4867 N N . ASN B 1 88 ? -1.887 51.25 21.094 1 90.06 88 ASN B N 1
ATOM 4868 C CA . ASN B 1 88 ? -1.536 51.781 22.406 1 90.06 88 ASN B CA 1
ATOM 4869 C C . ASN B 1 88 ? -2.457 52.938 22.797 1 90.06 88 ASN B C 1
ATOM 4871 O O . ASN B 1 88 ? -2.371 53.438 23.922 1 90.06 88 ASN B O 1
ATOM 4875 N N . ASP B 1 89 ? -3.271 53.312 21.906 1 90.75 89 ASP B N 1
ATOM 4876 C CA . ASP B 1 89 ? -4.148 54.469 22.14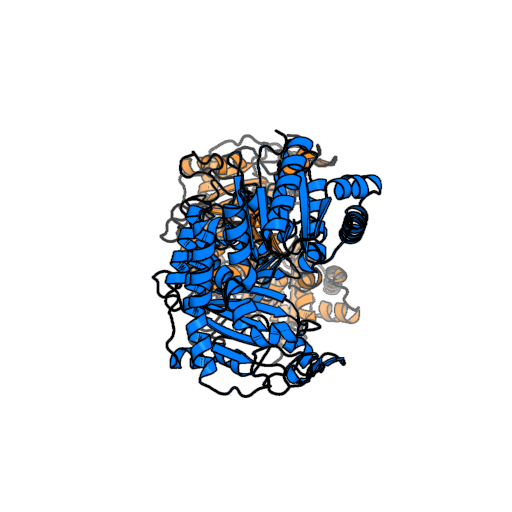1 1 90.75 89 ASP B CA 1
ATOM 4877 C C . ASP B 1 89 ? -5.566 54 22.484 1 90.75 89 ASP B C 1
ATOM 4879 O O . ASP B 1 89 ? -6.297 53.531 21.609 1 90.75 89 ASP B O 1
ATOM 4883 N N . SER B 1 90 ? -6.027 54.312 23.609 1 89.94 90 SER B N 1
ATOM 4884 C CA . SER B 1 90 ? -7.332 53.875 24.094 1 89.94 90 SER B CA 1
ATOM 4885 C C . SER B 1 90 ? -8.461 54.531 23.328 1 89.94 90 SER B C 1
ATOM 4887 O O . SER B 1 90 ? -9.539 53.969 23.156 1 89.94 90 SER B O 1
ATOM 4889 N N . THR B 1 91 ? -8.242 55.719 22.922 1 91.06 91 THR B N 1
ATOM 4890 C CA . THR B 1 91 ? -9.273 56.469 22.203 1 91.06 91 THR B CA 1
ATOM 4891 C C . THR B 1 91 ? -9.609 55.75 20.891 1 91.06 91 THR B C 1
ATOM 4893 O O . THR B 1 91 ? -10.758 55.781 20.438 1 91.06 91 THR B O 1
ATOM 4896 N N . HIS B 1 92 ? -8.641 55.219 20.375 1 92.75 92 HIS B N 1
ATOM 4897 C CA . HIS B 1 92 ? -8.852 54.469 19.125 1 92.75 92 HIS B CA 1
ATOM 4898 C C . HIS B 1 92 ? -9.75 53.281 19.344 1 92.75 92 HIS B C 1
ATOM 4900 O O . HIS B 1 92 ? -10.484 52.875 18.438 1 92.75 92 HIS B O 1
ATOM 4906 N N . TYR B 1 93 ? -9.742 52.75 20.516 1 94.75 93 TYR B N 1
ATOM 4907 C CA . TYR B 1 93 ? -10.578 51.594 20.828 1 94.75 93 TYR B CA 1
ATOM 4908 C C . TYR B 1 93 ? -12.039 52 21 1 94.75 93 TYR B C 1
ATOM 4910 O O . TYR B 1 93 ? -12.945 51.219 20.703 1 94.75 93 TYR B O 1
ATOM 4918 N N . GLN B 1 94 ? -12.211 53.125 21.422 1 93.75 94 GLN B N 1
ATOM 4919 C CA . GLN B 1 94 ? -13.578 53.656 21.5 1 93.75 94 GLN B CA 1
ATOM 4920 C C . GLN B 1 94 ? -14.211 53.75 20.109 1 93.75 94 GLN B C 1
ATOM 4922 O O . GLN B 1 94 ? -15.367 53.406 19.922 1 93.75 94 GLN B O 1
ATOM 4927 N N . THR B 1 95 ? -13.406 54.312 19.266 1 94.56 95 THR B N 1
ATOM 4928 C CA . THR B 1 95 ? -13.883 54.406 17.891 1 94.56 95 THR B CA 1
ATOM 4929 C C . THR B 1 95 ? -14.133 53 17.297 1 94.56 95 THR B C 1
ATOM 4931 O O . THR B 1 95 ? -15.086 52.812 16.547 1 94.56 95 THR B O 1
ATOM 4934 N N . LEU B 1 96 ? -13.273 52.156 17.656 1 96.44 96 LEU B N 1
ATOM 4935 C CA . LEU B 1 96 ? -13.43 50.781 17.188 1 96.44 96 LEU B CA 1
ATOM 4936 C C . LEU B 1 96 ? -14.711 50.156 17.734 1 96.44 96 LEU B C 1
ATOM 4938 O O . LEU B 1 96 ? -15.414 49.438 17.016 1 96.44 96 LEU B O 1
ATOM 4942 N N . LYS B 1 97 ? -14.984 50.375 18.953 1 96.56 97 LYS B N 1
ATOM 4943 C CA . LYS B 1 97 ? -16.203 49.875 19.578 1 96.56 97 LYS B CA 1
ATOM 4944 C C . LYS B 1 97 ? -17.438 50.406 18.859 1 96.56 97 LYS B C 1
ATOM 4946 O O . LYS B 1 97 ? -18.391 49.656 18.594 1 96.56 97 LYS B O 1
ATOM 4951 N N . GLU B 1 98 ? -17.422 51.656 18.609 1 96.44 98 GLU B N 1
ATOM 4952 C CA . GLU B 1 98 ? -18.547 52.281 17.938 1 96.44 98 GLU B CA 1
ATOM 4953 C C . GLU B 1 98 ? -18.781 51.688 16.547 1 96.44 98 GLU B C 1
ATOM 4955 O O . GLU B 1 98 ? -19.906 51.375 16.172 1 96.44 98 GLU B O 1
ATOM 4960 N N . LEU B 1 99 ? -17.703 51.625 15.883 1 97.25 99 LEU B N 1
ATOM 4961 C CA . LEU B 1 99 ? -17.797 51.031 14.555 1 97.25 99 LEU B CA 1
ATOM 4962 C C . LEU B 1 99 ? -18.297 49.594 14.648 1 97.25 99 LEU B C 1
ATOM 4964 O O . LEU B 1 99 ? -19.141 49.156 13.852 1 97.25 99 LEU B O 1
ATOM 4968 N N . SER B 1 100 ? -17.781 48.812 15.555 1 97.44 100 SER B N 1
ATOM 4969 C CA . SER B 1 100 ? -18.172 47.406 15.75 1 97.44 100 SER B CA 1
ATOM 4970 C C . SER B 1 100 ? -19.656 47.281 16.047 1 97.44 100 SER B C 1
ATOM 4972 O O . SER B 1 100 ? -20.344 46.438 15.484 1 97.44 100 SER B O 1
ATOM 4974 N N . ASP B 1 101 ? -20.109 48.156 16.906 1 96.75 101 ASP B N 1
ATOM 4975 C CA . ASP B 1 101 ? -21.516 48.125 17.297 1 96.75 101 ASP B CA 1
ATOM 4976 C C . ASP B 1 101 ? -22.422 48.469 16.094 1 96.75 101 ASP B C 1
ATOM 4978 O O . ASP B 1 101 ? -23.469 47.844 15.914 1 96.75 101 ASP B O 1
ATOM 4982 N N . ARG B 1 102 ? -21.969 49.469 15.406 1 97.81 102 ARG B N 1
ATOM 4983 C CA . ARG B 1 102 ? -22.734 49.875 14.227 1 97.81 102 ARG B CA 1
ATOM 4984 C C . ARG B 1 102 ? -22.844 48.719 13.227 1 97.81 102 ARG B C 1
ATOM 4986 O O . ARG B 1 102 ? -23.922 48.438 12.703 1 97.81 102 ARG B O 1
ATOM 4993 N N . LEU B 1 103 ? -21.781 48.094 12.961 1 98 103 LEU B N 1
ATOM 4994 C CA . LEU B 1 103 ? -21.734 47.031 11.984 1 98 103 LEU B CA 1
ATOM 4995 C C . LEU B 1 103 ? -22.516 45.812 12.492 1 98 103 LEU B C 1
ATOM 4997 O O . LEU B 1 103 ? -23.125 45.094 11.703 1 98 103 LEU B O 1
ATOM 5001 N N . ASP B 1 104 ? -22.406 45.562 13.797 1 97.5 104 ASP B N 1
ATOM 5002 C CA . ASP B 1 104 ? -23.172 44.469 14.398 1 97.5 104 ASP B CA 1
ATOM 5003 C C . ASP B 1 104 ? -24.656 44.594 14.102 1 97.5 104 ASP B C 1
ATOM 5005 O O . ASP B 1 104 ? -25.312 43.625 13.734 1 97.5 104 ASP B O 1
ATOM 5009 N N . GLY B 1 105 ? -25.141 45.75 14.281 1 97 105 GLY B N 1
ATOM 5010 C CA . GLY B 1 105 ? -26.547 46.031 13.984 1 97 105 GLY B CA 1
ATOM 5011 C C . GLY B 1 105 ? -26.859 45.969 12.5 1 97 105 GLY B C 1
ATOM 5012 O O . GLY B 1 105 ? -27.859 45.344 12.102 1 97 105 GLY B O 1
ATOM 5013 N N . HIS B 1 106 ? -26.016 46.594 11.773 1 97.81 106 HIS B N 1
ATOM 5014 C CA . HIS B 1 106 ? -26.234 46.688 10.336 1 97.81 106 HIS B CA 1
ATOM 5015 C C . HIS B 1 106 ? -26.312 45.312 9.68 1 97.81 106 HIS B C 1
ATOM 5017 O O . HIS B 1 106 ? -27.156 45.062 8.812 1 97.81 106 HIS B O 1
ATOM 5023 N N . TYR B 1 107 ? -25.422 44.406 10.086 1 98 107 TYR B N 1
ATOM 5024 C CA . TYR B 1 107 ? -25.312 43.094 9.445 1 98 107 TYR B CA 1
ATOM 5025 C C . TYR B 1 107 ? -25.969 42.031 10.289 1 98 107 TYR B C 1
ATOM 5027 O O . TYR B 1 107 ? -25.922 40.844 9.938 1 98 107 TYR B O 1
ATOM 5035 N N . GLN B 1 108 ? -26.484 42.344 11.422 1 97.12 108 GLN B N 1
ATOM 5036 C CA . GLN B 1 108 ? -27.188 41.438 12.305 1 97.12 108 GLN B CA 1
ATOM 5037 C C . GLN B 1 108 ? -26.281 40.281 12.727 1 97.12 108 GLN B C 1
ATOM 5039 O O . GLN B 1 108 ? -26.609 39.094 12.523 1 97.12 108 GLN B O 1
ATOM 5044 N N . LEU B 1 109 ? -25.25 40.594 13.406 1 97.44 109 LEU B N 1
ATOM 5045 C CA . LEU B 1 109 ? -24.188 39.656 13.672 1 97.44 109 LEU B CA 1
ATOM 5046 C C . LEU B 1 109 ? -24.359 39 15.047 1 97.44 109 LEU B C 1
ATOM 5048 O O . LEU B 1 109 ? -23.578 38.125 15.43 1 97.44 109 LEU B O 1
ATOM 5052 N N . ASN B 1 110 ? -25.375 39.406 15.789 1 96.38 110 ASN B N 1
ATOM 5053 C CA . ASN B 1 110 ? -25.781 38.844 17.062 1 96.38 110 ASN B CA 1
ATOM 5054 C C . ASN B 1 110 ? -24.641 38.844 18.078 1 96.38 110 ASN B C 1
ATOM 5056 O O . ASN B 1 110 ? -24.5 37.906 18.875 1 96.38 110 ASN B O 1
ATOM 5060 N N . GLY B 1 111 ? -23.688 39.781 17.953 1 96.62 111 GLY B N 1
ATOM 5061 C CA . GLY B 1 111 ? -22.625 39.969 18.938 1 96.62 111 GLY B CA 1
ATOM 5062 C C . GLY B 1 111 ? -21.469 39 18.734 1 96.62 111 GLY B C 1
ATOM 5063 O O . GLY B 1 111 ? -20.578 38.906 19.578 1 96.62 111 GLY B O 1
ATOM 5064 N N . ASN B 1 112 ? -21.438 38.188 17.641 1 97.81 112 ASN B N 1
ATOM 5065 C CA . ASN B 1 112 ? -20.344 37.281 17.375 1 97.81 112 ASN B CA 1
ATOM 5066 C C . ASN B 1 112 ? -19.094 38 16.891 1 97.81 112 ASN B C 1
ATOM 5068 O O . ASN B 1 112 ? -19.141 38.719 15.883 1 97.81 112 ASN B O 1
ATOM 5072 N N . ARG B 1 113 ? -18 37.844 17.625 1 98.06 113 ARG B N 1
ATOM 5073 C CA . ARG B 1 113 ? -16.766 38.562 17.328 1 98.06 113 ARG B CA 1
ATOM 5074 C C . ARG B 1 113 ? -15.594 37.594 17.172 1 98.06 113 ARG B C 1
ATOM 5076 O O . ARG B 1 113 ? -15.469 36.625 17.922 1 98.06 113 ARG B O 1
ATOM 5083 N N . VAL B 1 114 ? -14.789 37.781 16.188 1 98.25 114 VAL B N 1
ATOM 5084 C CA . VAL B 1 114 ? -13.492 37.125 16.031 1 98.25 114 VAL B CA 1
ATOM 5085 C C . VAL B 1 114 ? -12.398 38.188 15.922 1 98.25 114 VAL B C 1
ATOM 5087 O O . VAL B 1 114 ? -12.461 39.062 15.047 1 98.25 114 VAL B O 1
ATOM 5090 N N . TYR B 1 115 ? -11.523 38.188 16.797 1 98.06 115 TYR B N 1
ATOM 5091 C CA . TYR B 1 115 ? -10.367 39.062 16.766 1 98.06 115 TYR B CA 1
ATOM 5092 C C . TYR B 1 115 ? -9.133 38.344 16.25 1 98.06 115 TYR B C 1
ATOM 5094 O O . TYR B 1 115 ? -8.664 37.375 16.859 1 98.06 115 TYR B O 1
ATOM 5102 N N . TYR B 1 116 ? -8.617 38.781 15.172 1 97.75 116 TYR B N 1
ATOM 5103 C CA . TYR B 1 116 ? -7.418 38.188 14.578 1 97.75 116 TYR B CA 1
ATOM 5104 C C . TYR B 1 116 ? -6.211 39.094 14.805 1 97.75 116 TYR B C 1
ATOM 5106 O O . TYR B 1 116 ? -6.16 40.219 14.297 1 97.75 116 TYR B O 1
ATOM 5114 N N . LEU B 1 117 ? -5.258 38.594 15.523 1 95.56 117 LEU B N 1
ATOM 5115 C CA . LEU B 1 117 ? -4.051 39.375 15.773 1 95.56 117 LEU B CA 1
ATOM 5116 C C . LEU B 1 117 ? -2.957 39 14.766 1 95.56 117 LEU B C 1
ATOM 5118 O O . LEU B 1 117 ? -2.117 38.156 15.047 1 95.56 117 LEU B O 1
ATOM 5122 N N . ALA B 1 118 ? -2.926 39.719 13.734 1 89.88 118 ALA B N 1
ATOM 5123 C CA . ALA B 1 118 ? -1.938 39.562 12.672 1 89.88 118 ALA B CA 1
ATOM 5124 C C . ALA B 1 118 ? -0.78 40.531 12.836 1 89.88 118 ALA B C 1
ATOM 5126 O O . ALA B 1 118 ? -0.412 41.219 11.883 1 89.88 118 ALA B O 1
ATOM 5127 N N . MET B 1 119 ? -0.305 40.656 14.078 1 86.19 119 MET B N 1
ATOM 5128 C CA . MET B 1 119 ? 0.788 41.562 14.422 1 86.19 119 MET B CA 1
ATOM 5129 C C . MET B 1 119 ? 1.856 40.844 15.234 1 86.19 119 MET B C 1
ATOM 5131 O O . MET B 1 119 ? 1.747 39.625 15.477 1 86.19 119 MET B O 1
ATOM 5135 N N . ALA B 1 120 ? 2.889 41.594 15.508 1 80.69 120 ALA B N 1
ATOM 5136 C CA . ALA B 1 120 ? 3.959 41.031 16.328 1 80.69 120 ALA B CA 1
ATOM 5137 C C . ALA B 1 120 ? 3.451 40.688 17.719 1 80.69 120 ALA B C 1
ATOM 5139 O O . ALA B 1 120 ? 2.629 41.406 18.297 1 80.69 120 ALA B O 1
ATOM 5140 N N . PRO B 1 121 ? 3.969 39.625 18.281 1 83.56 121 PRO B N 1
ATOM 5141 C CA . PRO B 1 121 ? 3.477 39.125 19.547 1 83.56 121 PRO B CA 1
ATOM 5142 C C . PRO B 1 121 ? 3.566 40.125 20.688 1 83.56 121 PRO B C 1
ATOM 5144 O O . PRO B 1 121 ? 2.783 40.062 21.641 1 83.56 121 PRO B O 1
ATOM 5147 N N . GLN B 1 122 ? 4.438 41.062 20.594 1 82.31 122 GLN B N 1
ATOM 5148 C CA . GLN B 1 122 ? 4.645 42.031 21.656 1 82.31 122 GLN B CA 1
ATOM 5149 C C . GLN B 1 122 ? 3.396 42.875 21.875 1 82.31 122 GLN B C 1
ATOM 5151 O O . GLN B 1 122 ? 3.219 43.469 22.938 1 82.31 122 GLN B O 1
ATOM 5156 N N . PHE B 1 123 ? 2.566 42.938 20.875 1 88.88 123 PHE B N 1
ATOM 5157 C CA . PHE B 1 123 ? 1.393 43.781 20.953 1 88.88 123 PHE B CA 1
ATOM 5158 C C . PHE B 1 123 ? 0.182 43 21.469 1 88.88 123 PHE B C 1
ATOM 5160 O O . PHE B 1 123 ? -0.859 43.594 21.766 1 88.88 123 PHE B O 1
ATOM 5167 N N . PHE B 1 124 ? 0.288 41.719 21.562 1 92.12 124 PHE B N 1
ATOM 5168 C CA . PHE B 1 124 ? -0.86 40.875 21.844 1 92.12 124 PHE B CA 1
ATOM 5169 C C . PHE B 1 124 ? -1.479 41.219 23.188 1 92.12 124 PHE B C 1
ATOM 5171 O O . PHE B 1 124 ? -2.689 41.438 23.281 1 92.12 124 PHE B O 1
ATOM 5178 N N . GLY B 1 125 ? -0.681 41.281 24.172 1 90.56 125 GLY B N 1
ATOM 5179 C CA . GLY B 1 125 ? -1.164 41.625 25.516 1 90.56 125 GLY B CA 1
ATOM 5180 C C . GLY B 1 125 ? -1.878 42.938 25.578 1 90.56 125 GLY B C 1
ATOM 5181 O O . GLY B 1 125 ? -2.941 43.062 26.188 1 90.56 125 GLY B O 1
ATOM 5182 N N . THR B 1 126 ? -1.307 43.875 24.953 1 93.19 126 THR B N 1
ATOM 5183 C CA . THR B 1 126 ? -1.861 45.25 24.953 1 93.19 126 THR B CA 1
ATOM 5184 C C . THR B 1 126 ? -3.236 45.25 24.297 1 93.19 126 THR B C 1
ATOM 5186 O O . THR B 1 126 ? -4.184 45.844 24.828 1 93.19 126 THR B O 1
ATOM 5189 N N . ILE B 1 127 ? -3.297 44.656 23.188 1 94.94 127 ILE B N 1
ATOM 5190 C CA . ILE B 1 127 ? -4.539 44.656 22.422 1 94.94 127 ILE B CA 1
ATOM 5191 C C . ILE B 1 127 ? -5.641 43.969 23.234 1 94.94 127 ILE B C 1
ATOM 5193 O O . ILE B 1 127 ? -6.738 44.5 23.375 1 94.94 127 ILE B O 1
ATOM 5197 N N . VAL B 1 128 ? -5.363 42.844 23.734 1 95.38 128 VAL B N 1
ATOM 5198 C CA . VAL B 1 128 ? -6.348 42.031 24.469 1 95.38 128 VAL B CA 1
ATOM 5199 C C . VAL B 1 128 ? -6.824 42.781 25.703 1 95.38 128 VAL B C 1
ATOM 5201 O O . VAL B 1 128 ? -8.016 42.812 26 1 95.38 128 VAL B O 1
ATOM 5204 N N . SER B 1 129 ? -5.945 43.406 26.375 1 94.12 129 SER B N 1
ATOM 5205 C CA . SER B 1 129 ? -6.293 44.188 27.562 1 94.12 129 SER B CA 1
ATOM 5206 C C . SER B 1 129 ? -7.242 45.312 27.219 1 94.12 129 SER B C 1
ATOM 5208 O O . SER B 1 129 ? -8.195 45.594 27.953 1 94.12 129 SER B O 1
ATOM 5210 N N . HIS B 1 130 ? -6.957 45.969 26.125 1 95.12 130 HIS B N 1
ATOM 5211 C CA . HIS B 1 130 ? -7.793 47.094 25.703 1 95.12 130 HIS B CA 1
ATOM 5212 C C . HIS B 1 130 ? -9.156 46.594 25.219 1 95.12 130 HIS B C 1
ATOM 5214 O O . HIS B 1 130 ? -10.156 47.312 25.391 1 95.12 130 HIS B O 1
ATOM 5220 N N . LEU B 1 131 ? -9.219 45.469 24.594 1 95.25 131 LEU B N 1
ATOM 5221 C CA . LEU B 1 131 ? -10.5 44.906 24.188 1 95.25 131 LEU B CA 1
ATOM 5222 C C . LEU B 1 131 ? -11.438 44.75 25.375 1 95.25 131 LEU B C 1
ATOM 5224 O O . LEU B 1 131 ? -12.641 45 25.266 1 95.25 131 LEU B O 1
ATOM 5228 N N . LYS B 1 132 ? -10.859 44.281 26.438 1 93.69 132 LYS B N 1
ATOM 5229 C CA . LYS B 1 132 ? -11.648 44.125 27.656 1 93.69 132 LYS B CA 1
ATOM 5230 C C . LYS B 1 132 ? -11.945 45.469 28.312 1 93.69 132 LYS B C 1
ATOM 5232 O O . LYS B 1 132 ? -13.109 45.781 28.594 1 93.69 132 LYS B O 1
ATOM 5237 N N . SER B 1 133 ? -10.977 46.312 28.531 1 93.31 133 SER B N 1
ATOM 5238 C CA . SER B 1 133 ? -11.117 47.562 29.297 1 93.31 133 SER B CA 1
ATOM 5239 C C . SER B 1 133 ? -12.031 48.531 28.594 1 93.31 133 SER B C 1
ATOM 5241 O O . SER B 1 133 ? -12.719 49.344 29.234 1 93.31 133 SER B O 1
ATOM 5243 N N . GLN B 1 134 ? -12.016 48.5 27.281 1 92.56 134 GLN B N 1
ATOM 5244 C CA . GLN B 1 134 ? -12.836 49.438 26.516 1 92.56 134 GLN B CA 1
ATOM 5245 C C . GLN B 1 134 ? -14.18 48.812 26.156 1 92.56 134 GLN B C 1
ATOM 5247 O O . GLN B 1 134 ? -14.922 49.344 25.328 1 92.56 134 GLN B O 1
ATOM 5252 N N . ASN B 1 135 ? -14.469 47.625 26.625 1 92.69 135 ASN B N 1
ATOM 5253 C CA . ASN B 1 135 ? -15.758 46.969 26.484 1 92.69 135 ASN B CA 1
ATOM 5254 C C . ASN B 1 135 ? -16.094 46.688 25.016 1 92.69 135 ASN B C 1
ATOM 5256 O O . ASN B 1 135 ? -17.219 46.969 24.578 1 92.69 135 ASN B O 1
ATOM 5260 N N . ILE B 1 136 ? -15.133 46.312 24.344 1 93.69 136 ILE B N 1
ATOM 5261 C CA . ILE B 1 136 ? -15.344 45.969 22.938 1 93.69 136 ILE B CA 1
ATOM 5262 C C . ILE B 1 136 ? -15.93 44.562 22.844 1 93.69 136 ILE B C 1
ATOM 5264 O O . ILE B 1 136 ? -16.703 44.281 21.906 1 93.69 136 ILE B O 1
ATOM 5268 N N . MET B 1 137 ? -15.57 43.688 23.719 1 95.19 137 MET B N 1
ATOM 5269 C CA . MET B 1 137 ? -16.125 42.312 23.766 1 95.19 137 MET B CA 1
ATOM 5270 C C . MET B 1 137 ? -17.609 42.344 24.062 1 95.19 137 MET B C 1
ATOM 5272 O O . MET B 1 137 ? -18.078 43.156 24.859 1 95.19 137 MET B O 1
ATOM 5276 N N . THR B 1 138 ? -18.234 41.469 23.469 1 95.38 138 THR B N 1
ATOM 5277 C CA . THR B 1 138 ? -19.688 41.469 23.609 1 95.38 138 THR B CA 1
ATOM 5278 C C . THR B 1 138 ? -20.141 40.469 24.672 1 95.38 138 THR B C 1
ATOM 5280 O O . THR B 1 138 ? -19.375 39.594 25.047 1 95.38 138 THR B O 1
ATOM 5283 N N . LYS B 1 139 ? -21.359 40.656 25.156 1 92.62 139 LYS B N 1
ATOM 5284 C CA . LYS B 1 139 ? -21.953 39.781 26.156 1 92.62 139 LYS B CA 1
ATOM 5285 C C . LYS B 1 139 ? -22.859 38.75 25.516 1 92.62 139 LYS B C 1
ATOM 5287 O O . LYS B 1 139 ? -23.141 37.688 26.094 1 92.62 139 LYS B O 1
ATOM 5292 N N . ASN B 1 140 ? -23.281 39.219 24.375 1 91.94 140 ASN B N 1
ATOM 5293 C CA . ASN B 1 140 ? -24.109 38.312 23.578 1 91.94 140 ASN B CA 1
ATOM 5294 C C . ASN B 1 140 ? -23.312 37.688 22.438 1 91.94 140 ASN B C 1
ATOM 5296 O O . ASN B 1 140 ? -22.359 38.281 21.938 1 91.94 140 ASN B O 1
ATOM 5300 N N . GLY B 1 141 ? -23.438 36.375 22.125 1 94.5 141 GLY B N 1
ATOM 5301 C CA . GLY B 1 141 ? -22.672 35.688 21.109 1 94.5 141 GLY B CA 1
ATOM 5302 C C . GLY B 1 141 ? -21.359 35.156 21.609 1 94.5 141 GLY B C 1
ATOM 5303 O O . GLY B 1 141 ? -21.219 34.875 22.812 1 94.5 141 GLY B O 1
ATOM 5304 N N . PHE B 1 142 ? -20.359 34.969 20.641 1 96.62 142 PHE B N 1
ATOM 5305 C CA . PHE B 1 142 ? -19.047 34.469 21.047 1 96.62 142 PHE B CA 1
ATOM 5306 C C . PHE B 1 142 ? -17.953 35.5 20.781 1 96.62 142 PHE B C 1
ATOM 5308 O O . PHE B 1 142 ? -18.125 36.375 19.938 1 96.62 142 PHE B O 1
ATOM 5315 N N . ASN B 1 143 ? -16.969 35.531 21.594 1 97.75 143 ASN B N 1
ATOM 5316 C CA . ASN B 1 143 ? -15.719 36.281 21.391 1 97.75 143 ASN B CA 1
ATOM 5317 C C . ASN B 1 143 ? -14.531 35.344 21.25 1 97.75 143 ASN B C 1
ATOM 5319 O O . ASN B 1 143 ? -14.141 34.656 22.219 1 97.75 143 ASN B O 1
ATOM 5323 N N . ARG B 1 144 ? -13.953 35.25 20.078 1 97.94 144 ARG B N 1
ATOM 5324 C CA . ARG B 1 144 ? -12.844 34.344 19.828 1 97.94 144 ARG B CA 1
ATOM 5325 C C . ARG B 1 144 ? -11.594 35.094 19.375 1 97.94 144 ARG B C 1
ATOM 5327 O O . ARG B 1 144 ? -11.688 36.094 18.656 1 97.94 144 ARG B O 1
ATOM 5334 N N . LEU B 1 145 ? -10.523 34.625 19.891 1 98 145 LEU B N 1
ATOM 5335 C CA . LEU B 1 145 ? -9.234 35.25 19.594 1 98 145 LEU B CA 1
ATOM 5336 C C . LEU B 1 145 ? -8.367 34.312 18.766 1 98 145 LEU B C 1
ATOM 5338 O O . LEU B 1 145 ? -8.156 33.156 19.141 1 98 145 LEU B O 1
ATOM 5342 N N . ILE B 1 146 ? -7.926 34.781 17.609 1 97.44 146 ILE B N 1
ATOM 5343 C CA . ILE B 1 146 ? -7.012 34 16.766 1 97.44 146 ILE B CA 1
ATOM 5344 C C . ILE B 1 146 ? -5.625 34.656 16.797 1 97.44 146 ILE B C 1
ATOM 5346 O O . ILE B 1 146 ? -5.484 35.844 16.531 1 97.44 146 ILE B O 1
ATOM 5350 N N . ILE B 1 147 ? -4.66 33.906 17.109 1 94.44 147 ILE B N 1
ATOM 5351 C CA . ILE B 1 147 ? -3.299 34.438 17.172 1 94.44 147 ILE B CA 1
ATOM 5352 C C . ILE B 1 147 ? -2.377 33.562 16.297 1 94.44 147 ILE B C 1
ATOM 5354 O O . ILE B 1 147 ? -2.584 32.375 16.156 1 94.44 147 ILE B O 1
ATOM 5358 N N . GLU B 1 148 ? -1.389 34.188 15.781 1 89.44 148 GLU B N 1
ATOM 5359 C CA . GLU B 1 148 ? -0.422 33.531 14.898 1 89.44 148 GLU B CA 1
ATOM 5360 C C . GLU B 1 148 ? 0.814 33.094 15.672 1 89.44 148 GLU B C 1
ATOM 5362 O O . GLU B 1 148 ? 1.054 33.531 16.797 1 89.44 148 GLU B O 1
ATOM 5367 N N . LYS B 1 149 ? 1.46 32.188 15.094 1 83.94 149 LYS B N 1
ATOM 5368 C CA . LYS B 1 149 ? 2.783 31.859 15.609 1 83.94 149 LYS B CA 1
ATOM 5369 C C . LYS B 1 149 ? 3.779 32.969 15.344 1 83.94 149 LYS B C 1
ATOM 5371 O O . LYS B 1 149 ? 3.621 33.75 14.391 1 83.94 149 LYS B O 1
ATOM 5376 N N . PRO B 1 150 ? 4.785 33.125 15.984 1 85 150 PRO B N 1
ATOM 5377 C CA . PRO B 1 150 ? 5.148 32.344 17.172 1 85 150 PRO B CA 1
ATOM 5378 C C . PRO B 1 150 ? 4.438 32.812 18.438 1 85 150 PRO B C 1
ATOM 5380 O O . PRO B 1 150 ? 4.117 34 18.562 1 85 150 PRO B O 1
ATOM 5383 N N . PHE B 1 151 ? 4.223 31.938 19.234 1 90.12 151 PHE B N 1
ATOM 5384 C CA . PHE B 1 151 ? 3.68 32.25 20.547 1 90.12 151 PHE B CA 1
ATOM 5385 C C . PHE B 1 151 ? 4.785 32.281 21.594 1 90.12 151 PHE B C 1
ATOM 5387 O O . PHE B 1 151 ? 5.035 31.281 22.266 1 90.12 151 PHE B O 1
ATOM 5394 N N . GLY B 1 152 ? 5.383 33.469 21.688 1 89.19 152 GLY B N 1
ATOM 5395 C CA . GLY B 1 152 ? 6.555 33.594 22.531 1 89.19 152 GLY B CA 1
ATOM 5396 C C . GLY B 1 152 ? 7.852 33.281 21.828 1 89.19 152 GLY B C 1
ATOM 5397 O O . GLY B 1 152 ? 7.844 32.906 20.656 1 89.19 152 GLY B O 1
ATOM 5398 N N . SER B 1 153 ? 8.969 33.656 22.531 1 92.19 153 SER B N 1
ATOM 5399 C CA . SER B 1 153 ? 10.297 33.344 22 1 92.19 153 SER B CA 1
ATOM 5400 C C . SER B 1 153 ? 10.992 32.25 22.828 1 92.19 153 SER B C 1
ATOM 5402 O O . SER B 1 153 ? 12.023 31.719 22.422 1 92.19 153 SER B O 1
ATOM 5404 N N . ASP B 1 154 ? 10.492 31.984 23.891 1 95.5 154 ASP B N 1
ATOM 5405 C CA . ASP B 1 154 ? 10.852 30.922 24.828 1 95.5 154 ASP B CA 1
ATOM 5406 C C . ASP B 1 154 ? 9.695 30.609 25.766 1 95.5 154 ASP B C 1
ATOM 5408 O O . ASP B 1 154 ? 8.609 31.172 25.641 1 95.5 154 ASP B O 1
ATOM 5412 N N . TYR B 1 155 ? 9.914 29.672 26.641 1 97.06 155 TYR B N 1
ATOM 5413 C CA . TYR B 1 155 ? 8.836 29.281 27.531 1 97.06 155 TYR B CA 1
ATOM 5414 C C . TYR B 1 155 ? 8.352 30.453 28.375 1 97.06 155 TYR B C 1
ATOM 5416 O O . TYR B 1 155 ? 7.145 30.672 28.516 1 97.06 155 TYR B O 1
ATOM 5424 N N . GLN B 1 156 ? 9.266 31.172 28.969 1 97 156 GLN B N 1
ATOM 5425 C CA . GLN B 1 156 ? 8.906 32.25 29.891 1 97 156 GLN B CA 1
ATOM 5426 C C . GLN B 1 156 ? 8.094 33.312 29.172 1 97 156 GLN B C 1
ATOM 5428 O O . GLN B 1 156 ? 7.055 33.75 29.688 1 97 156 GLN B O 1
ATOM 5433 N N . SER B 1 157 ? 8.609 33.781 28.078 1 95.12 157 SER B N 1
ATOM 5434 C CA . SER B 1 157 ? 7.883 34.812 27.344 1 95.12 157 SER B CA 1
ATOM 5435 C C . SER B 1 157 ? 6.527 34.312 26.859 1 95.12 157 SER B C 1
ATOM 5437 O O . SER B 1 157 ? 5.547 35.062 26.844 1 95.12 157 SER B O 1
ATOM 5439 N N . ALA B 1 158 ? 6.445 33.062 26.453 1 95.44 158 ALA B N 1
ATOM 5440 C CA . ALA B 1 158 ? 5.18 32.469 26.047 1 95.44 158 ALA B CA 1
ATOM 5441 C C . ALA B 1 158 ? 4.203 32.406 27.219 1 95.44 158 ALA B C 1
ATOM 5443 O O . ALA B 1 158 ? 3.012 32.656 27.062 1 95.44 158 ALA B O 1
ATOM 5444 N N . PHE B 1 159 ? 4.727 31.969 28.344 1 96.69 159 PHE B N 1
ATOM 5445 C CA . PHE B 1 159 ? 3.918 31.859 29.547 1 96.69 159 PHE B CA 1
ATOM 5446 C C . PHE B 1 159 ? 3.336 33.219 29.922 1 96.69 159 PHE B C 1
ATOM 5448 O O . PHE B 1 159 ? 2.145 33.344 30.219 1 96.69 159 PHE B O 1
ATOM 5455 N N . GLU B 1 160 ? 4.125 34.188 29.938 1 95.75 160 GLU B N 1
ATOM 5456 C CA . GLU B 1 160 ? 3.676 35.531 30.25 1 95.75 160 GLU B CA 1
ATOM 5457 C C . GLU B 1 160 ? 2.605 36.031 29.281 1 95.75 160 GLU B C 1
ATOM 5459 O O . GLU B 1 160 ? 1.593 36.594 29.688 1 95.75 160 GLU B O 1
ATOM 5464 N N . LEU B 1 161 ? 2.934 35.781 28.094 1 94.06 161 LEU B N 1
ATOM 5465 C CA . LEU B 1 161 ? 1.967 36.156 27.062 1 94.06 161 LEU B CA 1
ATOM 5466 C C . LEU B 1 161 ? 0.641 35.438 27.281 1 94.06 161 LEU B C 1
ATOM 5468 O O . LEU B 1 161 ? -0.427 36.031 27.172 1 94.06 161 LEU B O 1
ATOM 5472 N N . ASN B 1 162 ? 0.666 34.188 27.484 1 95.69 162 ASN B N 1
ATOM 5473 C CA . ASN B 1 162 ? -0.534 33.375 27.719 1 95.69 162 ASN B CA 1
ATOM 5474 C C . ASN B 1 162 ? -1.32 33.906 28.938 1 95.69 162 ASN B C 1
ATOM 5476 O O . ASN B 1 162 ? -2.551 33.938 28.906 1 95.69 162 ASN B O 1
ATOM 5480 N N . GLN B 1 163 ? -0.633 34.25 29.953 1 95.62 163 GLN B N 1
ATOM 5481 C CA . GLN B 1 163 ? -1.284 34.781 31.141 1 95.62 163 GLN B CA 1
ATOM 5482 C C . GLN B 1 163 ? -2.043 36.062 30.828 1 95.62 163 GLN B C 1
ATOM 5484 O O . GLN B 1 163 ? -3.176 36.25 31.281 1 95.62 163 GLN B O 1
ATOM 5489 N N . GLN B 1 164 ? -1.413 36.875 30.094 1 94.44 164 GLN B N 1
ATOM 5490 C CA . GLN B 1 164 ? -2.047 38.125 29.719 1 94.44 164 GLN B CA 1
ATOM 5491 C C . GLN B 1 164 ? -3.328 37.875 28.922 1 94.44 164 GLN B C 1
ATOM 5493 O O . GLN B 1 164 ? -4.363 38.5 29.203 1 94.44 164 GLN B O 1
ATOM 5498 N N . ILE B 1 165 ? -3.244 37 28.031 1 95.62 165 ILE B N 1
ATOM 5499 C CA . ILE B 1 165 ? -4.379 36.719 27.156 1 95.62 165 ILE B CA 1
ATOM 5500 C C . ILE B 1 165 ? -5.488 36.031 27.953 1 95.62 165 ILE B C 1
ATOM 5502 O O . ILE B 1 165 ? -6.668 36.375 27.781 1 95.62 165 ILE B O 1
ATOM 5506 N N . ARG B 1 166 ? -5.137 35.156 28.859 1 95.75 166 ARG B N 1
ATOM 5507 C CA . ARG B 1 166 ? -6.074 34.344 29.625 1 95.75 166 ARG B CA 1
ATOM 5508 C C . ARG B 1 166 ? -6.84 35.219 30.625 1 95.75 166 ARG B C 1
ATOM 5510 O O . ARG B 1 166 ? -7.895 34.812 31.125 1 95.75 166 ARG B O 1
ATOM 5517 N N . GLU B 1 167 ? -6.375 36.281 30.875 1 94.5 167 GLU B N 1
ATOM 5518 C CA . GLU B 1 167 ? -7.098 37.219 31.734 1 94.5 167 GLU B CA 1
ATOM 5519 C C . GLU B 1 167 ? -8.367 37.719 31.062 1 94.5 167 GLU B C 1
ATOM 5521 O O . GLU B 1 167 ? -9.312 38.156 31.734 1 94.5 167 GLU B O 1
ATOM 5526 N N . VAL B 1 168 ? -8.336 37.656 29.844 1 95.69 168 VAL B N 1
ATOM 5527 C CA . VAL B 1 168 ? -9.438 38.281 29.109 1 95.69 168 VAL B CA 1
ATOM 5528 C C . VAL B 1 168 ? -10.242 37.188 28.391 1 95.69 168 VAL B C 1
ATOM 5530 O O . VAL B 1 168 ? -11.469 37.219 28.391 1 95.69 168 VAL B O 1
ATOM 5533 N N . PHE B 1 169 ? -9.555 36.25 27.797 1 96.81 169 PHE B N 1
ATOM 5534 C CA . PHE B 1 169 ? -10.203 35.188 27.031 1 96.81 169 PHE B CA 1
ATOM 5535 C C . PHE B 1 169 ? -10.031 33.812 27.703 1 96.81 169 PHE B C 1
ATOM 5537 O O . PHE B 1 169 ? -8.922 33.469 28.109 1 96.81 169 PHE B O 1
ATOM 5544 N N . PRO B 1 170 ? -11.109 33.094 27.828 1 95.69 170 PRO B N 1
ATOM 5545 C CA . PRO B 1 170 ? -10.938 31.703 28.25 1 95.69 170 PRO B CA 1
ATOM 5546 C C . PRO B 1 170 ? -10.227 30.844 27.188 1 95.69 170 PRO B C 1
ATOM 5548 O O . PRO B 1 170 ? -10.297 31.141 26 1 95.69 170 PRO B O 1
ATOM 5551 N N . GLU B 1 171 ? -9.586 29.797 27.578 1 94.62 171 GLU B N 1
ATOM 5552 C CA . GLU B 1 171 ? -8.758 28.969 26.703 1 94.62 171 GLU B CA 1
ATOM 5553 C C . GLU B 1 171 ? -9.562 28.438 25.516 1 94.62 171 GLU B C 1
ATOM 5555 O O . GLU B 1 171 ? -9.039 28.359 24.406 1 94.62 171 GLU B O 1
ATOM 5560 N N . GLN B 1 172 ? -10.805 28.078 25.688 1 93.38 172 GLN B N 1
ATOM 5561 C CA . GLN B 1 172 ? -11.609 27.469 24.625 1 93.38 172 GLN B CA 1
ATOM 5562 C C . GLN B 1 172 ? -11.891 28.469 23.516 1 93.38 172 GLN B C 1
ATOM 5564 O O . GLN B 1 172 ? -12.32 28.094 22.422 1 93.38 172 GLN B O 1
ATOM 5569 N N . ASP B 1 173 ? -11.664 29.766 23.812 1 96.62 173 ASP B N 1
ATOM 5570 C CA . ASP B 1 173 ? -11.945 30.797 22.828 1 96.62 173 ASP B CA 1
ATOM 5571 C C . ASP B 1 173 ? -10.656 31.359 22.234 1 96.62 173 ASP B C 1
ATOM 5573 O O . ASP B 1 173 ? -10.672 32.375 21.547 1 96.62 173 ASP B O 1
ATOM 5577 N N . ILE B 1 174 ? -9.531 30.75 22.562 1 96.69 174 ILE B N 1
ATOM 5578 C CA . ILE B 1 174 ? -8.234 31.141 22.016 1 96.69 174 ILE B CA 1
ATOM 5579 C C . ILE B 1 174 ? -7.801 30.125 20.953 1 96.69 174 ILE B C 1
ATOM 5581 O O . ILE B 1 174 ? -7.688 28.938 21.234 1 96.69 174 ILE B O 1
ATOM 5585 N N . PHE B 1 175 ? -7.523 30.578 19.766 1 97 175 PHE B N 1
ATOM 5586 C CA . PHE B 1 175 ? -7.133 29.75 18.625 1 97 175 PHE B CA 1
ATOM 5587 C C . PHE B 1 175 ? -5.73 30.109 18.156 1 97 175 PHE B C 1
ATOM 5589 O O . PHE B 1 175 ? -5.547 31.078 17.422 1 97 175 PHE B O 1
ATOM 5596 N N . ARG B 1 176 ? -4.809 29.344 18.531 1 95.5 176 ARG B N 1
ATOM 5597 C CA . ARG B 1 176 ? -3.422 29.531 18.125 1 95.5 176 ARG B CA 1
ATOM 5598 C C . ARG B 1 176 ? -3.139 28.844 16.797 1 95.5 176 ARG B C 1
ATOM 5600 O O . ARG B 1 176 ? -3.047 27.625 16.734 1 95.5 176 ARG B O 1
ATOM 5607 N N . ILE B 1 177 ? -2.889 29.578 15.82 1 93.06 177 ILE B N 1
ATOM 5608 C CA . ILE B 1 177 ? -2.803 29.047 14.469 1 93.06 177 ILE B CA 1
ATOM 5609 C C . ILE B 1 177 ? -1.419 28.453 14.234 1 93.06 177 ILE B C 1
ATOM 5611 O O . ILE B 1 177 ? -0.403 29.062 14.57 1 93.06 177 ILE B O 1
ATOM 5615 N N . ASP B 1 178 ? -1.431 27.312 13.758 1 91 178 ASP B N 1
ATOM 5616 C CA . ASP B 1 178 ? -0.371 26.656 13 1 91 178 ASP B CA 1
ATOM 5617 C C . ASP B 1 178 ? -0.874 26.188 11.633 1 91 178 ASP B C 1
ATOM 5619 O O . ASP B 1 178 ? -1.623 25.219 11.539 1 91 178 ASP B O 1
ATOM 5623 N N . HIS B 1 179 ? -0.428 26.812 10.633 1 88.44 179 HIS B N 1
ATOM 5624 C CA . HIS B 1 179 ? -1.045 26.641 9.328 1 88.44 179 HIS B CA 1
ATOM 5625 C C . HIS B 1 179 ? -0.787 25.234 8.789 1 88.44 179 HIS B C 1
ATOM 5627 O O . HIS B 1 179 ? -1.51 24.75 7.906 1 88.44 179 HIS B O 1
ATOM 5633 N N . TYR B 1 180 ? 0.169 24.531 9.266 1 89.19 180 TYR B N 1
ATOM 5634 C CA . TYR B 1 180 ? 0.375 23.156 8.836 1 89.19 180 TYR B CA 1
ATOM 5635 C C . TYR B 1 180 ? -0.738 22.25 9.352 1 89.19 180 TYR B C 1
ATOM 5637 O O . TYR B 1 180 ? -1.07 21.25 8.719 1 89.19 180 TYR B O 1
ATOM 5645 N N . LEU B 1 181 ? -1.301 22.594 10.461 1 91.62 181 LEU B N 1
ATOM 5646 C CA . LEU B 1 181 ? -2.375 21.781 11.039 1 91.62 181 LEU B CA 1
ATOM 5647 C C . LEU B 1 181 ? -3.646 21.906 10.203 1 91.62 181 LEU B C 1
ATOM 5649 O O . LEU B 1 181 ? -4.57 21.094 10.352 1 91.62 181 LEU B O 1
ATOM 5653 N N . GLY B 1 182 ? -3.621 22.875 9.367 1 89.94 182 GLY B N 1
ATOM 5654 C CA . GLY B 1 182 ? -4.758 23.047 8.477 1 89.94 182 GLY B CA 1
ATOM 5655 C C . GLY B 1 182 ? -4.617 22.297 7.172 1 89.94 182 GLY B C 1
ATOM 5656 O O . GLY B 1 182 ? -5.578 22.172 6.406 1 89.94 182 GLY B O 1
ATOM 5657 N N . LYS B 1 183 ? -3.43 21.734 6.98 1 89.94 183 LYS B N 1
ATOM 5658 C CA . LYS B 1 183 ? -3.195 21 5.738 1 89.94 183 LYS B CA 1
ATOM 5659 C C . LYS B 1 183 ? -3.887 19.641 5.762 1 89.94 183 LYS B C 1
ATOM 5661 O O . LYS B 1 183 ? -3.854 18.938 6.773 1 89.94 183 LYS B O 1
ATOM 5666 N N . GLU B 1 184 ? -4.418 19.359 4.609 1 88.12 184 GLU B N 1
ATOM 5667 C CA . GLU B 1 184 ? -5.223 18.141 4.457 1 88.12 184 GLU B CA 1
ATOM 5668 C C . GLU B 1 184 ? -4.414 16.891 4.805 1 88.12 184 GLU B C 1
ATOM 5670 O O . GLU B 1 184 ? -4.91 16 5.5 1 88.12 184 GLU B O 1
ATOM 5675 N N . MET B 1 185 ? -3.227 16.859 4.348 1 90 185 MET B N 1
ATOM 5676 C CA . MET B 1 185 ? -2.436 15.648 4.508 1 90 185 MET B CA 1
ATOM 5677 C C . MET B 1 185 ? -1.932 15.516 5.941 1 90 185 MET B C 1
ATOM 5679 O O . MET B 1 185 ? -1.646 14.406 6.398 1 90 185 MET B O 1
ATOM 5683 N N . ILE B 1 186 ? -1.803 16.562 6.637 1 93.56 186 ILE B N 1
ATOM 5684 C CA . ILE B 1 186 ? -1.469 16.484 8.055 1 93.56 186 ILE B CA 1
ATOM 5685 C C . ILE B 1 186 ? -2.656 15.922 8.836 1 93.56 186 ILE B C 1
ATOM 5687 O O . ILE B 1 186 ? -2.482 15.078 9.719 1 93.56 186 ILE B O 1
ATOM 5691 N N . GLN B 1 187 ? -3.797 16.359 8.469 1 91.31 187 GLN B N 1
ATOM 5692 C CA . GLN B 1 187 ? -5 15.812 9.086 1 91.31 187 GLN B CA 1
ATOM 5693 C C . GLN B 1 187 ? -5.168 14.336 8.742 1 91.31 187 GLN B C 1
ATOM 5695 O O . GLN B 1 187 ? -5.691 13.562 9.547 1 91.31 187 GLN B O 1
ATOM 5700 N N . ASN B 1 188 ? -4.695 13.992 7.672 1 93.62 188 ASN B N 1
ATOM 5701 C CA . ASN B 1 188 ? -4.852 12.625 7.184 1 93.62 188 ASN B CA 1
ATOM 5702 C C . ASN B 1 188 ? -3.992 11.641 7.977 1 93.62 188 ASN B C 1
ATOM 5704 O O . ASN B 1 188 ? -4.188 10.43 7.887 1 93.62 188 ASN B O 1
ATOM 5708 N N . ILE B 1 189 ? -3.053 12.125 8.719 1 95.81 189 ILE B N 1
ATOM 5709 C CA . ILE B 1 189 ? -2.23 11.266 9.562 1 95.81 189 ILE B CA 1
ATOM 5710 C C . ILE B 1 189 ? -3.125 10.453 10.5 1 95.81 189 ILE B C 1
ATOM 5712 O O . ILE B 1 189 ? -2.963 9.242 10.633 1 95.81 189 ILE B O 1
ATOM 5716 N N . SER B 1 190 ? -4.113 11.102 11.008 1 94.12 190 SER B N 1
ATOM 5717 C CA . SER B 1 190 ? -5.008 10.422 11.938 1 94.12 190 SER B CA 1
ATOM 5718 C C . SER B 1 190 ? -5.855 9.375 11.227 1 94.12 190 SER B C 1
ATOM 5720 O O . SER B 1 190 ? -6.117 8.305 11.773 1 94.12 190 SER B O 1
ATOM 5722 N N . ALA B 1 191 ? -6.297 9.703 10.086 1 93.44 191 ALA B N 1
ATOM 5723 C CA . ALA B 1 191 ? -7.113 8.758 9.328 1 93.44 191 ALA B CA 1
ATOM 5724 C C . ALA B 1 191 ? -6.316 7.5 8.992 1 93.44 191 ALA B C 1
ATOM 5726 O O . ALA B 1 191 ? -6.809 6.383 9.172 1 93.44 191 ALA B O 1
ATOM 5727 N N . ILE B 1 192 ? -5.109 7.68 8.562 1 94.69 192 ILE B N 1
ATOM 5728 C CA . ILE B 1 192 ? -4.266 6.555 8.18 1 94.69 192 ILE B CA 1
ATOM 5729 C C . ILE B 1 192 ? -3.998 5.668 9.391 1 94.69 192 ILE B C 1
ATOM 5731 O O . ILE B 1 192 ? -3.951 4.441 9.273 1 94.69 192 ILE B O 1
ATOM 5735 N N . ARG B 1 193 ? -3.838 6.258 10.5 1 95.88 193 ARG B N 1
ATOM 5736 C CA . ARG B 1 193 ? -3.512 5.523 11.719 1 95.88 193 ARG B CA 1
ATOM 5737 C C . ARG B 1 193 ? -4.742 4.816 12.273 1 95.88 193 ARG B C 1
ATOM 5739 O O . ARG B 1 193 ? -4.734 3.596 12.453 1 95.88 193 ARG B O 1
ATOM 5746 N N . PHE B 1 194 ? -5.844 5.578 12.406 1 94.62 194 PHE B N 1
ATOM 5747 C CA . PHE B 1 194 ? -6.906 5.098 13.289 1 94.62 194 PHE B CA 1
ATOM 5748 C C . PHE B 1 194 ? -8.023 4.441 12.484 1 94.62 194 PHE B C 1
ATOM 5750 O O . PHE B 1 194 ? -8.867 3.74 13.039 1 94.62 194 PHE B O 1
ATOM 5757 N N . ALA B 1 195 ? -7.984 4.676 11.156 1 94.12 195 ALA B N 1
ATOM 5758 C CA . ALA B 1 195 ? -9.031 4.066 10.344 1 94.12 195 ALA B CA 1
ATOM 5759 C C . ALA B 1 195 ? -8.539 2.777 9.688 1 94.12 195 ALA B C 1
ATOM 5761 O O . ALA B 1 195 ? -9.281 2.127 8.945 1 94.12 195 ALA B O 1
ATOM 5762 N N . ASN B 1 196 ? -7.32 2.402 9.922 1 96.06 196 ASN B N 1
ATOM 5763 C CA . ASN B 1 196 ? -6.73 1.241 9.258 1 96.06 196 ASN B CA 1
ATOM 5764 C C . ASN B 1 196 ? -6.039 0.319 10.258 1 96.06 196 ASN B C 1
ATOM 5766 O O . ASN B 1 196 ? -4.926 0.602 10.703 1 96.06 196 ASN B O 1
ATOM 5770 N N . ASN B 1 197 ? -6.637 -0.784 10.5 1 94.31 197 ASN B N 1
ATOM 5771 C CA . ASN B 1 197 ? -6.098 -1.726 11.477 1 94.31 197 ASN B CA 1
ATOM 5772 C C . ASN B 1 197 ? -4.738 -2.264 11.047 1 94.31 197 ASN B C 1
ATOM 5774 O O . ASN B 1 197 ? -3.887 -2.557 11.891 1 94.31 197 ASN B O 1
ATOM 5778 N N . ILE B 1 198 ? -4.477 -2.383 9.758 1 94.94 198 ILE B N 1
ATOM 5779 C CA . ILE B 1 198 ? -3.225 -2.924 9.242 1 94.94 198 ILE B CA 1
ATOM 5780 C C . ILE B 1 198 ? -2.057 -2.055 9.703 1 94.94 198 ILE B C 1
ATOM 5782 O O . ILE B 1 198 ? -0.944 -2.553 9.898 1 94.94 198 ILE B O 1
ATOM 5786 N N . PHE B 1 199 ? -2.33 -0.773 9.922 1 96 199 PHE B N 1
ATOM 5787 C CA . PHE B 1 199 ? -1.266 0.13 10.344 1 96 199 PHE B CA 1
ATOM 5788 C C . PHE B 1 199 ? -1.283 0.318 11.859 1 96 199 PHE B C 1
ATOM 5790 O O . PHE B 1 199 ? -0.245 0.212 12.516 1 96 199 PHE B O 1
ATOM 5797 N N . GLU B 1 200 ? -2.447 0.558 12.398 1 95.44 200 GLU B N 1
ATOM 5798 C CA . GLU B 1 200 ? -2.498 0.862 13.828 1 95.44 200 GLU B CA 1
ATOM 5799 C C . GLU B 1 200 ? -1.988 -0.31 14.656 1 95.44 200 GLU B C 1
ATOM 5801 O O . GLU B 1 200 ? -1.351 -0.111 15.695 1 95.44 200 GLU B O 1
ATOM 5806 N N . ALA B 1 201 ? -2.23 -1.491 14.195 1 95.06 201 ALA B N 1
ATOM 5807 C CA . ALA B 1 201 ? -1.784 -2.68 14.914 1 95.06 201 ALA B CA 1
ATOM 5808 C C . ALA B 1 201 ? -0.261 -2.752 14.961 1 95.06 201 ALA B C 1
ATOM 5810 O O . ALA B 1 201 ? 0.309 -3.373 15.859 1 95.06 201 ALA B O 1
ATOM 5811 N N . GLN B 1 202 ? 0.379 -2.109 14.047 1 96.56 202 GLN B N 1
ATOM 5812 C CA . GLN B 1 202 ? 1.834 -2.158 13.953 1 96.56 202 GLN B CA 1
ATOM 5813 C C . GLN B 1 202 ? 2.453 -0.81 14.305 1 96.56 202 GLN B C 1
ATOM 5815 O O . GLN B 1 202 ? 3.67 -0.633 14.211 1 96.56 202 GLN B O 1
ATOM 5820 N N . TRP B 1 203 ? 1.621 0.136 14.781 1 97.62 203 TRP B N 1
ATOM 5821 C CA . TRP B 1 203 ? 2.08 1.498 15.031 1 97.62 203 TRP B CA 1
ATOM 5822 C C . TRP B 1 203 ? 2.742 1.603 16.406 1 97.62 203 TRP B C 1
ATOM 5824 O O . TRP B 1 203 ? 2.303 2.379 17.25 1 97.62 203 TRP B O 1
ATOM 5834 N N . ASN B 1 204 ? 3.82 0.855 16.609 1 97.94 204 ASN B N 1
ATOM 5835 C CA . ASN B 1 204 ? 4.504 0.798 17.891 1 97.94 204 ASN B CA 1
ATOM 5836 C C . ASN B 1 204 ? 5.949 0.333 17.75 1 97.94 204 ASN B C 1
ATOM 5838 O O . ASN B 1 204 ? 6.41 0.072 16.641 1 97.94 204 ASN B O 1
ATOM 5842 N N . ASN B 1 205 ? 6.641 0.209 18.859 1 97.88 205 ASN B N 1
ATOM 5843 C CA . ASN B 1 205 ? 8.078 -0.031 18.875 1 97.88 205 ASN B CA 1
ATOM 5844 C C . ASN B 1 205 ? 8.406 -1.472 18.484 1 97.88 205 ASN B C 1
ATOM 5846 O O . ASN B 1 205 ? 9.562 -1.799 18.219 1 97.88 205 ASN B O 1
ATOM 5850 N N . ARG B 1 206 ? 7.465 -2.34 18.344 1 96.19 206 ARG B N 1
ATOM 5851 C CA . ARG B 1 206 ? 7.707 -3.725 17.953 1 96.19 206 ARG B CA 1
ATOM 5852 C C . ARG B 1 206 ? 7.887 -3.838 16.438 1 96.19 206 ARG B C 1
ATOM 5854 O O . ARG B 1 206 ? 8.547 -4.762 15.961 1 96.19 206 ARG B O 1
ATOM 5861 N N . TYR B 1 207 ? 7.309 -2.836 15.734 1 97.56 207 TYR B N 1
ATOM 5862 C CA . TYR B 1 207 ? 7.281 -3.023 14.289 1 97.56 207 TYR B CA 1
ATOM 5863 C C . TYR B 1 207 ? 7.883 -1.822 13.57 1 97.56 207 TYR B C 1
ATOM 5865 O O . TYR B 1 207 ? 8.25 -1.913 12.398 1 97.56 207 TYR B O 1
ATOM 5873 N N . ILE B 1 208 ? 7.902 -0.708 14.188 1 98.31 208 ILE B N 1
ATOM 5874 C CA . ILE B 1 208 ? 8.461 0.49 13.57 1 98.31 208 ILE B CA 1
ATOM 5875 C C . ILE B 1 208 ? 9.898 0.687 14.031 1 98.31 208 ILE B C 1
ATOM 5877 O O . ILE B 1 208 ? 10.195 0.634 15.227 1 98.31 208 ILE B O 1
ATOM 5881 N N . ASP B 1 209 ? 10.75 0.833 13.07 1 97.81 209 ASP B N 1
ATOM 5882 C CA . ASP B 1 209 ? 12.172 1.03 13.344 1 97.81 209 ASP B CA 1
ATOM 5883 C C . ASP B 1 209 ? 12.469 2.494 13.656 1 97.81 209 ASP B C 1
ATOM 5885 O O . ASP B 1 209 ? 13.195 2.795 14.609 1 97.81 209 ASP B O 1
ATOM 5889 N N . ASN B 1 210 ? 11.992 3.373 12.867 1 98.56 210 ASN B N 1
ATOM 5890 C CA . ASN B 1 210 ? 12.125 4.809 13.094 1 98.56 210 ASN B CA 1
ATOM 5891 C C . ASN B 1 210 ? 11.117 5.598 12.258 1 98.56 210 ASN B C 1
ATOM 5893 O O . ASN B 1 210 ? 10.508 5.055 11.336 1 98.56 210 ASN B O 1
ATOM 5897 N N . ILE B 1 211 ? 10.93 6.82 12.633 1 98.81 211 ILE B N 1
ATOM 5898 C CA . ILE B 1 211 ? 10.078 7.758 11.914 1 98.81 211 ILE B CA 1
ATOM 5899 C C . ILE B 1 211 ? 10.883 8.984 11.508 1 98.81 211 ILE B C 1
ATOM 5901 O O . ILE B 1 211 ? 11.672 9.508 12.305 1 98.81 211 ILE B O 1
ATOM 5905 N N . GLN B 1 212 ? 10.75 9.406 10.258 1 98.88 212 GLN B N 1
ATOM 5906 C CA . GLN B 1 212 ? 11.492 10.547 9.742 1 98.88 212 GLN B CA 1
ATOM 5907 C C . GLN B 1 212 ? 10.547 11.641 9.242 1 98.88 212 GLN B C 1
ATOM 5909 O O . GLN B 1 212 ? 9.703 11.391 8.383 1 98.88 212 GLN B O 1
ATOM 5914 N N . ILE B 1 213 ? 10.68 12.766 9.789 1 98.75 213 ILE B N 1
ATOM 5915 C CA . ILE B 1 213 ? 9.852 13.914 9.438 1 98.75 213 ILE B CA 1
ATOM 5916 C C . ILE B 1 213 ? 10.727 14.992 8.797 1 98.75 213 ILE B C 1
ATOM 5918 O O . ILE B 1 213 ? 11.641 15.523 9.43 1 98.75 213 ILE B O 1
ATOM 5922 N N . THR B 1 214 ? 10.438 15.359 7.531 1 98.62 214 THR B N 1
ATOM 5923 C CA . THR B 1 214 ? 11.258 16.328 6.82 1 98.62 214 THR B CA 1
ATOM 5924 C C . THR B 1 214 ? 10.414 17.516 6.344 1 98.62 214 THR B C 1
ATOM 5926 O O . THR B 1 214 ? 9.406 17.328 5.664 1 98.62 214 THR B O 1
ATOM 5929 N N . PHE B 1 215 ? 10.758 18.641 6.746 1 97.88 215 PHE B N 1
ATOM 5930 C CA . PHE B 1 215 ? 10.266 19.906 6.219 1 97.88 215 PHE B CA 1
ATOM 5931 C C . PHE B 1 215 ? 11.359 20.656 5.469 1 97.88 215 PHE B C 1
ATOM 5933 O O . PHE B 1 215 ? 12.078 21.469 6.059 1 97.88 215 PHE B O 1
ATOM 5940 N N . GLY B 1 216 ? 11.461 20.391 4.152 1 97.44 216 GLY B N 1
ATOM 5941 C CA . GLY B 1 216 ? 12.523 20.984 3.355 1 97.44 216 GLY B CA 1
ATOM 5942 C C . GLY B 1 216 ? 12.055 22.156 2.512 1 97.44 216 GLY B C 1
ATOM 5943 O O . GLY B 1 216 ? 10.977 22.109 1.914 1 97.44 216 GLY B O 1
ATOM 5944 N N . GLU B 1 217 ? 12.891 23.234 2.533 1 96.06 217 GLU B N 1
ATOM 5945 C CA . GLU B 1 217 ? 12.648 24.391 1.675 1 96.06 217 GLU B CA 1
ATOM 5946 C C . GLU B 1 217 ? 13.828 24.641 0.731 1 96.06 217 GLU B C 1
ATOM 5948 O O . GLU B 1 217 ? 14.984 24.453 1.117 1 96.06 217 GLU B O 1
ATOM 5953 N N . ASN B 1 218 ? 13.453 24.953 -0.449 1 95.88 218 ASN B N 1
ATOM 5954 C CA . ASN B 1 218 ? 14.531 25.281 -1.373 1 95.88 218 ASN B CA 1
ATOM 5955 C C . ASN B 1 218 ? 14.75 26.797 -1.474 1 95.88 218 ASN B C 1
ATOM 5957 O O . ASN B 1 218 ? 15.719 27.234 -2.09 1 95.88 218 ASN B O 1
ATOM 5961 N N . LEU B 1 219 ? 13.953 27.609 -0.78 1 93.75 219 LEU B N 1
ATOM 5962 C CA . LEU B 1 219 ? 14.102 29.062 -0.735 1 93.75 219 LEU B CA 1
ATOM 5963 C C . LEU B 1 219 ? 14.992 29.484 0.429 1 93.75 219 LEU B C 1
ATOM 5965 O O . LEU B 1 219 ? 15.047 28.797 1.452 1 93.75 219 LEU B O 1
ATOM 5969 N N . GLY B 1 220 ? 15.656 30.562 0.185 1 93.69 220 GLY B N 1
ATOM 5970 C CA . GLY B 1 220 ? 16.375 31.172 1.293 1 93.69 220 GLY B CA 1
ATOM 5971 C C . GLY B 1 220 ? 15.492 32.031 2.182 1 93.69 220 GLY B C 1
ATOM 5972 O O . GLY B 1 220 ? 14.328 31.688 2.42 1 93.69 220 GLY B O 1
ATOM 5973 N N . VAL B 1 221 ? 16.062 33.031 2.775 1 92.25 221 VAL B N 1
ATOM 5974 C CA . VAL B 1 221 ? 15.297 33.906 3.67 1 92.25 221 VAL B CA 1
ATOM 5975 C C . VAL B 1 221 ? 14.664 35.031 2.873 1 92.25 221 VAL B C 1
ATOM 5977 O O . VAL B 1 221 ? 13.758 35.719 3.365 1 92.25 221 VAL B O 1
ATOM 5980 N N . GLU B 1 222 ? 15.086 35.188 1.695 1 87.25 222 GLU B N 1
ATOM 5981 C CA . GLU B 1 222 ? 14.547 36.219 0.819 1 87.25 222 GLU B CA 1
ATOM 5982 C C . GLU B 1 222 ? 14.508 37.562 1.527 1 87.25 222 GLU B C 1
ATOM 5984 O O . GLU B 1 222 ? 15.516 38.031 2.072 1 87.25 222 GLU B O 1
ATOM 5989 N N . ASP B 1 223 ? 13.336 38.25 1.577 1 82.44 223 ASP B N 1
ATOM 5990 C CA . ASP B 1 223 ? 13.234 39.594 2.137 1 82.44 223 ASP B CA 1
ATOM 5991 C C . ASP B 1 223 ? 12.984 39.531 3.643 1 82.44 223 ASP B C 1
ATOM 5993 O O . ASP B 1 223 ? 12.766 40.562 4.277 1 82.44 223 ASP B O 1
ATOM 5997 N N . ARG B 1 224 ? 13.117 38.375 4.203 1 86.38 224 ARG B N 1
ATOM 5998 C CA . ARG B 1 224 ? 12.766 38.219 5.613 1 86.38 224 ARG B CA 1
ATOM 5999 C C . ARG B 1 224 ? 14.016 38 6.461 1 86.38 224 ARG B C 1
ATOM 6001 O O . ARG B 1 224 ? 13.93 37.438 7.562 1 86.38 224 ARG B O 1
ATOM 6008 N N . GLY B 1 225 ? 15.109 38.406 5.938 1 89.25 225 GLY B N 1
ATOM 6009 C CA . GLY B 1 225 ? 16.359 38.188 6.641 1 89.25 225 GLY B CA 1
ATOM 6010 C C . GLY B 1 225 ? 16.391 38.812 8.023 1 89.25 225 GLY B C 1
ATOM 6011 O O . GLY B 1 225 ? 16.859 38.188 8.984 1 89.25 225 GLY B O 1
ATOM 6012 N N . GLY B 1 226 ? 15.961 40 8.148 1 86.81 226 GLY B N 1
ATOM 6013 C CA . GLY B 1 226 ? 15.961 40.719 9.422 1 86.81 226 GLY B CA 1
ATOM 6014 C C . GLY B 1 226 ? 15.188 40 10.508 1 86.81 226 GLY B C 1
ATOM 6015 O O . GLY B 1 226 ? 15.641 39.906 11.648 1 86.81 226 GLY B O 1
ATOM 6016 N N . TYR B 1 227 ? 14.125 39.469 10.25 1 82.69 227 TYR B N 1
ATOM 6017 C CA . TYR B 1 227 ? 13.289 38.75 11.188 1 82.69 227 TYR B CA 1
ATOM 6018 C C . TYR B 1 227 ? 13.867 37.344 11.445 1 82.69 227 TYR B C 1
ATOM 6020 O O . TYR B 1 227 ? 14 36.938 12.594 1 82.69 227 TYR B O 1
ATOM 6028 N N . TYR B 1 228 ? 14.234 36.688 10.383 1 90.5 228 TYR B N 1
ATOM 6029 C CA . TYR B 1 228 ? 14.68 35.312 10.469 1 90.5 228 TYR B CA 1
ATOM 6030 C C . TYR B 1 228 ? 15.953 35.188 11.297 1 90.5 228 TYR B C 1
ATOM 6032 O O . TYR B 1 228 ? 16.156 34.219 12.008 1 90.5 228 TYR B O 1
ATOM 6040 N N . ASP B 1 229 ? 16.781 36.188 11.172 1 93.81 229 ASP B N 1
ATOM 6041 C CA . ASP B 1 229 ? 18.094 36.156 11.828 1 93.81 229 ASP B CA 1
ATOM 6042 C C . ASP B 1 229 ? 17.938 36.188 13.344 1 93.81 229 ASP B C 1
ATOM 6044 O O . ASP B 1 229 ? 18.922 36.031 14.078 1 93.81 229 ASP B O 1
ATOM 6048 N N . HIS B 1 230 ? 16.734 36.281 13.852 1 87.62 230 HIS B N 1
ATOM 6049 C CA . HIS B 1 230 ? 16.5 36.25 15.289 1 87.62 230 HIS B CA 1
ATOM 6050 C C . HIS B 1 230 ? 15.625 35.031 15.68 1 87.62 230 HIS B C 1
ATOM 6052 O O . HIS B 1 230 ? 15.383 34.812 16.859 1 87.62 230 HIS B O 1
ATOM 6058 N N . SER B 1 231 ? 15.133 34.344 14.883 1 90.19 231 SER B N 1
ATOM 6059 C CA . SER B 1 231 ? 14.25 33.219 15.141 1 90.19 231 SER B CA 1
ATOM 6060 C C . SER B 1 231 ? 14.953 31.891 14.867 1 90.19 231 SER B C 1
ATOM 6062 O O . SER B 1 231 ? 15.305 31.172 15.797 1 90.19 231 SER B O 1
ATOM 6064 N N . GLY B 1 232 ? 15.367 31.766 13.508 1 94.69 232 GLY B N 1
ATOM 6065 C CA . GLY B 1 232 ? 16.047 30.547 13.133 1 94.69 232 GLY B CA 1
ATOM 6066 C C . GLY B 1 232 ? 15.109 29.391 12.859 1 94.69 232 GLY B C 1
ATOM 6067 O O . GLY B 1 232 ? 13.914 29.484 13.133 1 94.69 232 GLY B O 1
ATOM 6068 N N . ALA B 1 233 ? 15.641 28.297 12.406 1 97.25 233 ALA B N 1
ATOM 6069 C CA . ALA B 1 233 ? 14.859 27.125 12 1 97.25 233 ALA B CA 1
ATOM 6070 C C . ALA B 1 233 ? 14.273 26.422 13.219 1 97.25 233 ALA B C 1
ATOM 6072 O O . ALA B 1 233 ? 13.172 25.859 13.141 1 97.25 233 ALA B O 1
ATOM 6073 N N . LEU B 1 234 ? 14.969 26.438 14.289 1 97.75 234 LEU B N 1
ATOM 6074 C CA . LEU B 1 234 ? 14.531 25.734 15.5 1 97.75 234 LEU B CA 1
ATOM 6075 C C . LEU B 1 234 ? 13.195 26.297 15.992 1 97.75 234 LEU B C 1
ATOM 6077 O O . LEU B 1 234 ? 12.234 25.547 16.172 1 97.75 234 LEU B O 1
ATOM 6081 N N . LYS B 1 235 ? 13.102 27.578 16.141 1 95.12 235 LYS B N 1
ATOM 6082 C CA . LYS B 1 235 ? 11.891 28.219 16.641 1 95.12 235 LYS B CA 1
ATOM 6083 C C . LYS B 1 235 ? 10.82 28.297 15.562 1 95.12 235 LYS B C 1
ATOM 6085 O O . LYS B 1 235 ? 9.633 28.094 15.836 1 95.12 235 LYS B O 1
ATOM 6090 N N . ASP B 1 236 ? 11.219 28.453 14.398 1 92.88 236 ASP B N 1
ATOM 6091 C CA . ASP B 1 236 ? 10.281 28.703 13.305 1 92.88 236 ASP B CA 1
ATOM 6092 C C . ASP B 1 236 ? 9.586 27.422 12.875 1 92.88 236 ASP B C 1
ATOM 6094 O O . ASP B 1 236 ? 8.438 27.438 12.43 1 92.88 236 ASP B O 1
ATOM 6098 N N . MET B 1 237 ? 10.328 26.312 12.961 1 96.25 237 MET B N 1
ATOM 6099 C CA . MET B 1 237 ? 9.805 25.094 12.336 1 96.25 237 MET B CA 1
ATOM 6100 C C . MET B 1 237 ? 9.672 23.969 13.352 1 96.25 237 MET B C 1
ATOM 6102 O O . MET B 1 237 ? 8.695 23.219 13.32 1 96.25 237 MET B O 1
ATOM 6106 N N . VAL B 1 238 ? 10.578 23.797 14.234 1 97.75 238 VAL B N 1
ATOM 6107 C CA . VAL B 1 238 ? 10.609 22.656 15.125 1 97.75 238 VAL B CA 1
ATOM 6108 C C . VAL B 1 238 ? 9.641 22.875 16.297 1 97.75 238 VAL B C 1
ATOM 6110 O O . VAL B 1 238 ? 8.82 22 16.594 1 97.75 238 VAL B O 1
ATOM 6113 N N . GLN B 1 239 ? 9.688 24.031 16.875 1 96.5 239 GLN B N 1
ATOM 6114 C CA . GLN B 1 239 ? 8.945 24.344 18.094 1 96.5 239 GLN B CA 1
ATOM 6115 C C . GLN B 1 239 ? 7.445 24.188 17.875 1 96.5 239 GLN B C 1
ATOM 6117 O O . GLN B 1 239 ? 6.727 23.75 18.781 1 96.5 239 GLN B O 1
ATOM 6122 N N . ASN B 1 240 ? 6.926 24.391 16.688 1 93 240 ASN B N 1
ATOM 6123 C CA . ASN B 1 240 ? 5.5 24.312 16.406 1 93 240 ASN B CA 1
ATOM 6124 C C . ASN B 1 240 ? 5.18 23.188 15.43 1 93 240 ASN B C 1
ATOM 6126 O O . ASN B 1 240 ? 4.91 22.062 15.852 1 93 240 ASN B O 1
ATOM 6130 N N . HIS B 1 241 ? 5.457 23.438 14.172 1 94.81 241 HIS B N 1
ATOM 6131 C CA . HIS B 1 241 ? 5.012 22.547 13.102 1 94.81 241 HIS B CA 1
ATOM 6132 C C . HIS B 1 241 ? 5.473 21.125 13.336 1 94.81 241 HIS B C 1
ATOM 6134 O O . HIS B 1 241 ? 4.648 20.203 13.445 1 94.81 241 HIS B O 1
ATOM 6140 N N . ILE B 1 242 ? 6.723 20.984 13.539 1 98.06 242 ILE B N 1
ATOM 6141 C CA . ILE B 1 242 ? 7.297 19.656 13.562 1 98.06 242 ILE B CA 1
ATOM 6142 C C . ILE B 1 242 ? 6.855 18.922 14.828 1 98.06 242 ILE B C 1
ATOM 6144 O O . ILE B 1 242 ? 6.473 17.75 14.781 1 98.06 242 ILE B O 1
ATOM 6148 N N . LEU B 1 243 ? 6.898 19.594 15.953 1 98.12 243 LEU B N 1
ATOM 6149 C CA . LEU B 1 243 ? 6.516 18.922 17.203 1 98.12 243 LEU B CA 1
ATOM 6150 C C . LEU B 1 243 ? 5.031 18.578 17.203 1 98.12 243 LEU B C 1
ATOM 6152 O O . LEU B 1 243 ? 4.621 17.578 17.781 1 98.12 243 LEU B O 1
ATOM 6156 N N . GLN B 1 244 ? 4.191 19.406 16.5 1 97.12 244 GLN B N 1
ATOM 6157 C CA . GLN B 1 244 ? 2.783 19.062 16.344 1 97.12 244 GLN B CA 1
ATOM 6158 C C . GLN B 1 244 ? 2.623 17.781 15.539 1 97.12 244 GLN B C 1
ATOM 6160 O O . GLN B 1 244 ? 1.796 16.922 15.875 1 97.12 244 GLN B O 1
ATOM 6165 N N . VAL B 1 245 ? 3.4 17.656 14.539 1 98 245 VAL B N 1
ATOM 6166 C CA . VAL B 1 245 ? 3.348 16.469 13.695 1 98 245 VAL B CA 1
ATOM 6167 C C . VAL B 1 245 ? 3.83 15.25 14.492 1 98 245 VAL B C 1
ATOM 6169 O O . VAL B 1 245 ? 3.24 14.172 14.414 1 98 245 VAL B O 1
ATOM 6172 N N . VAL B 1 246 ? 4.902 15.445 15.273 1 98.69 246 VAL B N 1
ATOM 6173 C CA . VAL B 1 246 ? 5.398 14.375 16.141 1 98.69 246 VAL B CA 1
ATOM 6174 C C . VAL B 1 246 ? 4.293 13.914 17.078 1 98.69 246 VAL B C 1
ATOM 6176 O O . VAL B 1 246 ? 4.094 12.711 17.281 1 98.69 246 VAL B O 1
ATOM 6179 N N . ALA B 1 247 ? 3.582 14.852 17.609 1 98.12 247 ALA B N 1
ATOM 6180 C CA . ALA B 1 247 ? 2.504 14.531 18.547 1 98.12 247 ALA B CA 1
ATOM 6181 C C . ALA B 1 247 ? 1.413 13.711 17.859 1 98.12 247 ALA B C 1
ATOM 6183 O O . ALA B 1 247 ? 0.922 12.727 18.422 1 98.12 247 ALA B O 1
ATOM 6184 N N . LEU B 1 248 ? 1.021 14.094 16.688 1 97.5 248 LEU B N 1
ATOM 6185 C CA . LEU B 1 248 ? -0.01 13.398 15.922 1 97.5 248 LEU B CA 1
ATOM 6186 C C . LEU B 1 248 ? 0.422 11.969 15.594 1 97.5 248 LEU B C 1
ATOM 6188 O O . LEU B 1 248 ? -0.389 11.047 15.648 1 97.5 248 LEU B O 1
ATOM 6192 N N . LEU B 1 249 ? 1.691 11.836 15.312 1 98.5 249 LEU B N 1
ATOM 6193 C CA . LEU B 1 249 ? 2.232 10.531 14.945 1 98.5 249 LEU B CA 1
ATOM 6194 C C . LEU B 1 249 ? 2.354 9.633 16.172 1 98.5 249 LEU B C 1
ATOM 6196 O O . LEU B 1 249 ? 2.193 8.414 16.078 1 98.5 249 LEU B O 1
ATOM 6200 N N . ALA B 1 250 ? 2.568 10.234 17.344 1 98.56 250 ALA B N 1
ATOM 6201 C CA . ALA B 1 250 ? 2.969 9.453 18.5 1 98.56 250 ALA B CA 1
ATOM 6202 C C . ALA B 1 250 ? 1.789 9.234 19.453 1 98.56 250 ALA B C 1
ATOM 6204 O O . ALA B 1 250 ? 1.841 8.375 20.328 1 98.56 250 ALA B O 1
ATOM 6205 N N . MET B 1 251 ? 0.727 9.992 19.359 1 97.94 251 MET B N 1
ATOM 6206 C CA . MET B 1 251 ? -0.353 9.969 20.344 1 97.94 251 MET B CA 1
ATOM 6207 C C . MET B 1 251 ? -1.094 8.633 20.297 1 97.94 251 MET B C 1
ATOM 6209 O O . MET B 1 251 ? -1.036 7.918 19.297 1 97.94 251 MET B O 1
ATOM 6213 N N . GLU B 1 252 ? -1.745 8.305 21.391 1 97.12 252 GLU B N 1
ATOM 6214 C CA . GLU B 1 252 ? -2.633 7.148 21.453 1 97.12 252 GLU B CA 1
ATOM 6215 C C . GLU B 1 252 ? -3.953 7.43 20.75 1 97.12 252 GLU B C 1
ATOM 6217 O O . GLU B 1 252 ? -4.324 8.586 20.547 1 97.12 252 GLU B O 1
ATOM 6222 N N . PRO B 1 253 ? -4.613 6.352 20.297 1 93.94 253 PRO B N 1
ATOM 6223 C CA . PRO B 1 253 ? -5.953 6.594 19.75 1 93.94 253 PRO B CA 1
ATOM 6224 C C . PRO B 1 253 ? -6.895 7.234 20.766 1 93.94 253 PRO B C 1
ATOM 6226 O O . PRO B 1 253 ? -7.012 6.754 21.906 1 93.94 253 PRO B O 1
ATOM 6229 N N . PRO B 1 254 ? -7.48 8.32 20.375 1 92.69 254 PRO B N 1
ATOM 6230 C CA . PRO B 1 254 ? -8.453 8.93 21.297 1 92.69 254 PRO B CA 1
ATOM 6231 C C . PRO B 1 254 ? -9.734 8.102 21.422 1 92.69 254 PRO B C 1
ATOM 6233 O O . PRO B 1 254 ? -10.039 7.293 20.547 1 92.69 254 PRO B O 1
ATOM 6236 N N . VAL B 1 255 ? -10.414 8.305 22.5 1 88.25 255 VAL B N 1
ATOM 6237 C CA . VAL B 1 255 ? -11.672 7.586 22.719 1 88.25 255 VAL B CA 1
ATOM 6238 C C . VAL B 1 255 ? -12.703 8.055 21.688 1 88.25 255 VAL B C 1
ATOM 6240 O O . VAL B 1 255 ? -13.539 7.27 21.25 1 88.25 255 VAL B O 1
ATOM 6243 N N . ALA B 1 256 ? -12.578 9.312 21.328 1 86.56 256 ALA B N 1
ATOM 6244 C CA . ALA B 1 256 ? -13.383 9.938 20.281 1 86.56 256 ALA B CA 1
ATOM 6245 C C . ALA B 1 256 ? -12.578 11 19.531 1 86.56 256 ALA B C 1
ATOM 6247 O O . ALA B 1 256 ? -11.68 11.617 20.109 1 86.56 256 ALA B O 1
ATOM 6248 N N . PHE B 1 257 ? -12.984 11.172 18.344 1 86.06 257 PHE B N 1
ATOM 6249 C CA . PHE B 1 257 ? -12.258 12.164 17.547 1 86.06 257 PHE B CA 1
ATOM 6250 C C . PHE B 1 257 ? -12.805 13.562 17.797 1 86.06 257 PHE B C 1
ATOM 6252 O O . PHE B 1 257 ? -13.398 14.172 16.906 1 86.06 257 PHE B O 1
ATOM 6259 N N . SER B 1 258 ? -12.578 14.023 18.938 1 87.12 258 SER B N 1
ATOM 6260 C CA . SER B 1 258 ? -12.977 15.352 19.391 1 87.12 258 SER B CA 1
ATOM 6261 C C . SER B 1 258 ? -11.766 16.188 19.797 1 87.12 258 SER B C 1
ATOM 6263 O O . SER B 1 258 ? -10.703 15.641 20.094 1 87.12 258 SER B O 1
ATOM 6265 N N . GLU B 1 259 ? -12 17.469 19.797 1 88.94 259 GLU B N 1
ATOM 6266 C CA . GLU B 1 259 ? -10.938 18.406 20.156 1 88.94 259 GLU B CA 1
ATOM 6267 C C . GLU B 1 259 ? -10.312 18.047 21.5 1 88.94 259 GLU B C 1
ATOM 6269 O O . GLU B 1 259 ? -9.094 17.953 21.625 1 88.94 259 GLU B O 1
ATOM 6274 N N . LYS B 1 260 ? -11.156 17.812 22.438 1 90.25 260 LYS B N 1
ATOM 6275 C CA . LYS B 1 260 ? -10.703 17.547 23.812 1 90.25 260 LYS B CA 1
ATOM 6276 C C . LYS B 1 260 ? -9.859 16.281 23.859 1 90.25 260 LYS B C 1
ATOM 6278 O O . LYS B 1 260 ? -8.789 16.266 24.469 1 90.25 260 LYS B O 1
ATOM 6283 N N . GLU B 1 261 ? -10.352 15.219 23.281 1 91.62 261 GLU B N 1
ATOM 6284 C CA . GLU B 1 261 ? -9.68 13.93 23.375 1 91.62 261 GLU B CA 1
ATOM 6285 C C . GLU B 1 261 ? -8.375 13.93 22.578 1 91.62 261 GLU B C 1
ATOM 6287 O O . GLU B 1 261 ? -7.375 13.359 23.016 1 91.62 261 GLU B O 1
ATOM 6292 N N . ILE B 1 262 ? -8.383 14.523 21.453 1 93.38 262 ILE B N 1
ATOM 6293 C CA . ILE B 1 262 ? -7.18 14.609 20.625 1 93.38 262 ILE B CA 1
ATOM 6294 C C . ILE B 1 262 ? -6.117 15.43 21.359 1 93.38 262 ILE B C 1
ATOM 6296 O O . ILE B 1 262 ? -4.953 15.031 21.422 1 93.38 262 ILE B O 1
ATOM 6300 N N . ARG B 1 263 ? -6.551 16.531 21.891 1 94.38 263 ARG B N 1
ATOM 6301 C CA . ARG B 1 263 ? -5.645 17.391 22.641 1 94.38 263 ARG B CA 1
ATOM 6302 C C . ARG B 1 263 ? -5.004 16.641 23.797 1 94.38 263 ARG B C 1
ATOM 6304 O O . ARG B 1 263 ? -3.793 16.719 24.016 1 94.38 263 ARG B O 1
ATOM 6311 N N . THR B 1 264 ? -5.785 15.906 24.438 1 95.69 264 THR B N 1
ATOM 6312 C CA . THR B 1 264 ? -5.305 15.148 25.594 1 95.69 264 THR B CA 1
ATOM 6313 C C . THR B 1 264 ? -4.211 14.164 25.188 1 95.69 264 THR B C 1
ATOM 6315 O O . THR B 1 264 ? -3.162 14.086 25.828 1 95.69 264 THR B O 1
ATOM 6318 N N . GLU B 1 265 ? -4.48 13.453 24.141 1 97.12 265 GLU B N 1
ATOM 6319 C CA . GLU B 1 265 ? -3.531 12.438 23.688 1 97.12 265 GLU B CA 1
ATOM 6320 C C . GLU B 1 265 ? -2.281 13.078 23.094 1 97.12 265 GLU B C 1
ATOM 6322 O O . GLU B 1 265 ? -1.179 12.539 23.234 1 97.12 265 GLU B O 1
ATOM 6327 N N . LYS B 1 266 ? -2.439 14.211 22.438 1 97.5 266 LYS B N 1
ATOM 6328 C CA . LYS B 1 266 ? -1.277 14.922 21.922 1 97.5 266 LYS B CA 1
ATOM 6329 C C . LYS B 1 266 ? -0.378 15.406 23.062 1 97.5 266 LYS B C 1
ATOM 6331 O O . LYS B 1 266 ? 0.846 15.281 22.984 1 97.5 266 LYS B O 1
ATOM 6336 N N . ILE B 1 267 ? -0.971 15.977 24.062 1 97.38 267 ILE B N 1
ATOM 6337 C CA . ILE B 1 267 ? -0.223 16.5 25.203 1 97.38 267 ILE B CA 1
ATOM 6338 C C . ILE B 1 267 ? 0.52 15.367 25.906 1 97.38 267 ILE B C 1
ATOM 6340 O O . ILE B 1 267 ? 1.685 15.516 26.281 1 97.38 267 ILE B O 1
ATOM 6344 N N . LYS B 1 268 ? -0.196 14.273 26.047 1 97.88 268 LYS B N 1
ATOM 6345 C CA . LYS B 1 268 ? 0.423 13.102 26.656 1 97.88 268 LYS B CA 1
ATOM 6346 C C . LYS B 1 268 ? 1.656 12.664 25.859 1 97.88 268 LYS B C 1
ATOM 6348 O O . LYS B 1 268 ? 2.693 12.352 26.453 1 97.88 268 LYS B O 1
ATOM 6353 N N . ALA B 1 269 ? 1.579 12.648 24.594 1 98.12 269 ALA B N 1
ATOM 6354 C CA . ALA B 1 269 ? 2.695 12.273 23.734 1 98.12 269 ALA B CA 1
ATOM 6355 C C . ALA B 1 269 ? 3.85 13.266 23.875 1 98.12 269 ALA B C 1
ATOM 6357 O O . ALA B 1 269 ? 5.008 12.859 24 1 98.12 269 ALA B O 1
ATOM 6358 N N . LEU B 1 270 ? 3.566 14.523 23.875 1 98.31 270 LEU B N 1
ATOM 6359 C CA . LEU B 1 270 ? 4.586 15.562 23.984 1 98.31 270 LEU B CA 1
ATOM 6360 C C . LEU B 1 270 ? 5.301 15.477 25.328 1 98.31 270 LEU B C 1
ATOM 6362 O O . LEU B 1 270 ? 6.523 15.617 25.391 1 98.31 270 LEU B O 1
ATOM 6366 N N . LYS B 1 271 ? 4.52 15.203 26.344 1 98 271 LYS B N 1
ATOM 6367 C CA . LYS B 1 271 ? 5.082 15.133 27.688 1 98 271 LYS B CA 1
ATOM 6368 C C . LYS B 1 271 ? 5.996 13.914 27.828 1 98 271 LYS B C 1
ATOM 6370 O O . LYS B 1 271 ? 6.879 13.898 28.688 1 98 271 LYS B O 1
ATOM 6375 N N . ALA B 1 272 ? 5.773 12.969 26.984 1 98.31 272 ALA B N 1
ATOM 6376 C CA . ALA B 1 272 ? 6.559 11.734 27.047 1 98.31 272 ALA B CA 1
ATOM 6377 C C . ALA B 1 272 ? 7.875 11.891 26.297 1 98.31 272 ALA B C 1
ATOM 6379 O O . ALA B 1 272 ? 8.766 11.047 26.406 1 98.31 272 ALA B O 1
ATOM 6380 N N . ILE B 1 273 ? 8.031 12.953 25.516 1 98.5 273 ILE B N 1
ATOM 6381 C CA . ILE B 1 273 ? 9.289 13.203 24.812 1 98.5 273 ILE B CA 1
ATOM 6382 C C . ILE B 1 273 ? 10.391 13.484 25.828 1 98.5 273 ILE B C 1
ATOM 6384 O O . ILE B 1 273 ? 10.234 14.336 26.703 1 98.5 273 ILE B O 1
ATOM 6388 N N . ARG B 1 274 ? 11.484 12.789 25.797 1 97.38 274 ARG B N 1
ATOM 6389 C CA . ARG B 1 274 ? 12.617 12.938 26.719 1 97.38 274 ARG B CA 1
ATOM 6390 C C . ARG B 1 274 ? 13.219 14.336 26.625 1 97.38 274 ARG B C 1
ATOM 6392 O O . ARG B 1 274 ? 13.578 14.789 25.531 1 97.38 274 ARG B O 1
ATOM 6399 N N . ILE B 1 275 ? 13.25 14.984 27.625 1 97.62 275 ILE B N 1
ATOM 6400 C CA . ILE B 1 275 ? 13.984 16.25 27.703 1 97.62 275 ILE B CA 1
ATOM 6401 C C . ILE B 1 275 ? 15.469 15.961 27.875 1 97.62 275 ILE B C 1
ATOM 6403 O O . ILE B 1 275 ? 15.891 15.43 28.906 1 97.62 275 ILE B O 1
ATOM 6407 N N . TYR B 1 276 ? 16.25 16.375 26.969 1 97.56 276 TYR B N 1
ATOM 6408 C CA . TYR B 1 276 ? 17.672 16.094 26.938 1 97.56 276 TYR B CA 1
ATOM 6409 C C . TYR B 1 276 ? 18.438 17.031 27.859 1 97.56 276 TYR B C 1
ATOM 6411 O O . TYR B 1 276 ? 18 18.172 28.094 1 97.56 276 TYR B O 1
ATOM 6419 N N . ASN B 1 277 ? 19.547 16.516 28.422 1 96.75 277 ASN B N 1
ATOM 6420 C CA . ASN B 1 277 ? 20.516 17.453 29 1 96.75 277 ASN B CA 1
ATOM 6421 C C . ASN B 1 277 ? 21.406 18.062 27.938 1 96.75 277 ASN B C 1
ATOM 6423 O O . ASN B 1 277 ? 21.281 17.734 26.75 1 96.75 277 ASN B O 1
ATOM 6427 N N . GLU B 1 278 ? 22.219 18.969 28.328 1 95.44 278 GLU B N 1
ATOM 6428 C CA . GLU B 1 278 ? 23 19.75 27.391 1 95.44 278 GLU B CA 1
ATOM 6429 C C . GLU B 1 278 ? 23.891 18.844 26.516 1 95.44 278 GLU B C 1
ATOM 6431 O O . GLU B 1 278 ? 23.984 19.047 25.312 1 95.44 278 GLU B O 1
ATOM 6436 N N . GLU B 1 279 ? 24.453 17.875 27.156 1 96.38 279 GLU B N 1
ATOM 6437 C CA . GLU B 1 279 ? 25.328 16.969 26.422 1 96.38 279 GLU B CA 1
ATOM 6438 C C . GLU B 1 279 ? 24.531 16.125 25.422 1 96.38 279 GLU B C 1
ATOM 6440 O O . GLU B 1 279 ? 24.984 15.93 24.281 1 96.38 279 GLU B O 1
ATOM 6445 N N . GLU B 1 280 ? 23.453 15.648 25.844 1 97.38 280 GLU B N 1
ATOM 6446 C CA . GLU B 1 280 ? 22.594 14.844 24.969 1 97.38 280 GLU B CA 1
ATOM 6447 C C . GLU B 1 280 ? 22.078 15.664 23.781 1 97.38 280 GLU B C 1
ATOM 6449 O O . GLU B 1 280 ? 21.906 15.133 22.688 1 97.38 280 GLU B O 1
ATOM 6454 N N . VAL B 1 281 ? 21.828 16.906 24.016 1 97.88 281 VAL B N 1
ATOM 6455 C CA . VAL B 1 281 ? 21.375 17.797 22.938 1 97.88 281 VAL B CA 1
ATOM 6456 C C . VAL B 1 281 ? 22.438 17.859 21.844 1 97.88 281 VAL B C 1
ATOM 6458 O O . VAL B 1 281 ? 22.125 17.719 20.656 1 97.88 281 VAL B O 1
ATOM 6461 N N . LEU B 1 282 ? 23.625 18.078 22.281 1 96.69 282 LEU B N 1
ATOM 6462 C CA . LEU B 1 282 ? 24.719 18.219 21.328 1 96.69 282 LEU B CA 1
ATOM 6463 C C . LEU B 1 282 ? 24.953 16.922 20.547 1 96.69 282 LEU B C 1
ATOM 6465 O O . LEU B 1 282 ? 25.406 16.953 19.406 1 96.69 282 LEU B O 1
ATOM 6469 N N . GLU B 1 283 ? 24.547 15.836 21.156 1 97.19 283 GLU B N 1
ATOM 6470 C CA . GLU B 1 283 ? 24.688 14.523 20.516 1 97.19 283 GLU B CA 1
ATOM 6471 C C . GLU B 1 283 ? 23.531 14.234 19.562 1 97.19 283 GLU B C 1
ATOM 6473 O O . GLU B 1 283 ? 23.703 13.516 18.578 1 97.19 283 GLU B O 1
ATOM 6478 N N . ASN B 1 284 ? 22.391 14.797 19.828 1 98.38 284 ASN B N 1
ATOM 6479 C CA . ASN B 1 284 ? 21.188 14.336 19.141 1 98.38 284 ASN B CA 1
ATOM 6480 C C . ASN B 1 284 ? 20.594 15.422 18.25 1 98.38 284 ASN B C 1
ATOM 6482 O O . ASN B 1 284 ? 19.656 15.18 17.516 1 98.38 284 ASN B O 1
ATOM 6486 N N . PHE B 1 285 ? 21.156 16.625 18.281 1 98.5 285 PHE B N 1
ATOM 6487 C CA . PHE B 1 285 ? 20.656 17.703 17.438 1 98.5 285 PHE B CA 1
ATOM 6488 C C . PHE B 1 285 ? 21.797 18.375 16.688 1 98.5 285 PHE B C 1
ATOM 6490 O O . PHE B 1 285 ? 22.875 18.578 17.25 1 98.5 285 PHE B O 1
ATOM 6497 N N . VAL B 1 286 ? 21.5 18.641 15.445 1 98.19 286 VAL B N 1
ATOM 6498 C CA . VAL B 1 286 ? 22.469 19.266 14.539 1 98.19 286 VAL B CA 1
ATOM 6499 C C . VAL B 1 286 ? 21.875 20.578 14 1 98.19 286 VAL B C 1
ATOM 6501 O O . VAL B 1 286 ? 20.703 20.625 13.625 1 98.19 286 VAL B O 1
ATOM 6504 N N . ARG B 1 287 ? 22.641 21.641 14.086 1 98.31 287 ARG B N 1
ATOM 6505 C CA . ARG B 1 287 ? 22.234 22.891 13.461 1 98.31 287 ARG B CA 1
ATOM 6506 C C . ARG B 1 287 ? 23.172 23.25 12.297 1 98.31 287 ARG B C 1
ATOM 6508 O O . ARG B 1 287 ? 24.297 22.766 12.234 1 98.31 287 ARG B O 1
ATOM 6515 N N . GLY B 1 288 ? 22.656 24.016 11.367 1 98.44 288 GLY B N 1
ATOM 6516 C CA . GLY B 1 288 ? 23.453 24.406 10.211 1 98.44 288 GLY B CA 1
ATOM 6517 C C . GLY B 1 288 ? 23.078 25.766 9.664 1 98.44 288 GLY B C 1
ATOM 6518 O O . GLY B 1 288 ? 22.047 26.344 10.047 1 98.44 288 GLY B O 1
ATOM 6519 N N . GLN B 1 289 ? 23.938 26.281 8.867 1 98.62 289 GLN B N 1
ATOM 6520 C CA . GLN B 1 289 ? 23.766 27.531 8.133 1 98.62 289 GLN B CA 1
ATOM 6521 C C . GLN B 1 289 ? 24.344 27.422 6.723 1 98.62 289 GLN B C 1
ATOM 6523 O O . GLN B 1 289 ? 25.438 26.875 6.535 1 98.62 289 GLN B O 1
ATOM 6528 N N . TYR B 1 290 ? 23.578 27.859 5.793 1 98 290 TYR B N 1
ATOM 6529 C CA . TYR B 1 290 ? 24.016 27.594 4.43 1 98 290 TYR B CA 1
ATOM 6530 C C . TYR B 1 290 ? 25.062 28.609 3.975 1 98 290 TYR B C 1
ATOM 6532 O O . TYR B 1 290 ? 24.953 29.797 4.297 1 98 290 TYR B O 1
ATOM 6540 N N . ALA B 1 291 ? 26.109 28.125 3.348 1 97.5 291 ALA B N 1
ATOM 6541 C CA . ALA B 1 291 ? 27.109 28.891 2.613 1 97.5 291 ALA B CA 1
ATOM 6542 C C . ALA B 1 291 ? 26.703 29.078 1.157 1 97.5 291 ALA B C 1
ATOM 6544 O O . ALA B 1 291 ? 25.641 28.609 0.739 1 97.5 291 ALA B O 1
ATOM 6545 N N . GLN B 1 292 ? 27.562 29.828 0.507 1 97.06 292 GLN B N 1
ATOM 6546 C CA . GLN B 1 292 ? 27.359 29.906 -0.936 1 97.06 292 GLN B CA 1
ATOM 6547 C C . GLN B 1 292 ? 27.375 28.516 -1.564 1 97.06 292 GLN B C 1
ATOM 6549 O O . GLN B 1 292 ? 28.109 27.625 -1.104 1 97.06 292 GLN B O 1
ATOM 6554 N N . GLY B 1 293 ? 26.5 28.375 -2.541 1 95.75 293 GLY B N 1
ATOM 6555 C CA . GLY B 1 293 ? 26.438 27.094 -3.225 1 95.75 293 GLY B CA 1
ATOM 6556 C C . GLY B 1 293 ? 25.891 27.203 -4.637 1 95.75 293 GLY B C 1
ATOM 6557 O O . GLY B 1 293 ? 25.625 28.297 -5.125 1 95.75 293 GLY B O 1
ATOM 6558 N N . GLU B 1 294 ? 25.922 26.047 -5.277 1 95.75 294 GLU B N 1
ATOM 6559 C CA . GLU B 1 294 ? 25.438 25.953 -6.652 1 95.75 294 GLU B CA 1
ATOM 6560 C C . GLU B 1 294 ? 24.656 24.672 -6.883 1 95.75 294 GLU B C 1
ATOM 6562 O O . GLU B 1 294 ? 25.062 23.609 -6.406 1 95.75 294 GLU B O 1
ATOM 6567 N N . LEU B 1 295 ? 23.516 24.812 -7.48 1 95.62 295 LEU B N 1
ATOM 6568 C CA . LEU B 1 295 ? 22.688 23.672 -7.855 1 95.62 295 LEU B CA 1
ATOM 6569 C C . LEU B 1 295 ? 22.172 23.828 -9.281 1 95.62 295 LEU B C 1
ATOM 6571 O O . LEU B 1 295 ? 21.469 24.797 -9.594 1 95.62 295 LEU B O 1
ATOM 6575 N N . ASP B 1 296 ? 22.516 22.859 -10.094 1 94.56 296 ASP B N 1
ATOM 6576 C CA . ASP B 1 296 ? 22.062 22.828 -11.477 1 94.56 296 ASP B CA 1
ATOM 6577 C C . ASP B 1 296 ? 22.391 24.125 -12.203 1 94.56 296 ASP B C 1
ATOM 6579 O O . ASP B 1 296 ? 21.531 24.719 -12.852 1 94.56 296 ASP B O 1
ATOM 6583 N N . GLY B 1 297 ? 23.547 24.641 -12 1 93.38 297 GLY B N 1
ATOM 6584 C CA . GLY B 1 297 ? 24.062 25.797 -12.703 1 93.38 297 GLY B CA 1
ATOM 6585 C C . GLY B 1 297 ? 23.641 27.125 -12.078 1 93.38 297 GLY B C 1
ATOM 6586 O O . GLY B 1 297 ? 24.047 28.188 -12.531 1 93.38 297 GLY B O 1
ATOM 6587 N N . VAL B 1 298 ? 22.859 27.094 -11.109 1 95.38 298 VAL B N 1
ATOM 6588 C CA . VAL B 1 298 ? 22.375 28.312 -10.453 1 95.38 298 VAL B CA 1
ATOM 6589 C C . VAL B 1 298 ? 23.188 28.562 -9.188 1 95.38 298 VAL B C 1
ATOM 6591 O O . VAL B 1 298 ? 23.312 27.688 -8.336 1 95.38 298 VAL B O 1
ATOM 6594 N N . GLN B 1 299 ? 23.656 29.781 -9.031 1 95.88 299 GLN B N 1
ATOM 6595 C CA . GLN B 1 299 ? 24.453 30.156 -7.867 1 95.88 299 GLN B CA 1
ATOM 6596 C C . GLN B 1 299 ? 23.578 30.797 -6.793 1 95.88 299 GLN B C 1
ATOM 6598 O O . GLN B 1 299 ? 22.656 31.562 -7.102 1 95.88 299 GLN B O 1
ATOM 6603 N N . PHE B 1 300 ? 23.906 30.516 -5.562 1 96.44 300 PHE B N 1
ATOM 6604 C CA . PHE B 1 300 ? 23.172 31.047 -4.43 1 96.44 300 PHE B CA 1
ATOM 6605 C C . PHE B 1 300 ? 24.109 31.75 -3.451 1 96.44 300 PHE B C 1
ATOM 6607 O O . PHE B 1 300 ? 25.219 31.281 -3.209 1 96.44 300 PHE B O 1
ATOM 6614 N N . LYS B 1 301 ? 23.625 32.812 -2.912 1 95.62 301 LYS B N 1
ATOM 6615 C CA . LYS B 1 301 ? 24.359 33.5 -1.863 1 95.62 301 LYS B CA 1
ATOM 6616 C C . LYS B 1 301 ? 24.328 32.719 -0.558 1 95.62 301 LYS B C 1
ATOM 6618 O O . LYS B 1 301 ? 23.438 31.922 -0.327 1 95.62 301 LYS B O 1
ATOM 6623 N N . GLY B 1 302 ? 25.359 33 0.217 1 97.31 302 GLY B N 1
ATOM 6624 C CA . GLY B 1 302 ? 25.328 32.5 1.574 1 97.31 302 GLY B CA 1
ATOM 6625 C C . GLY B 1 302 ? 24.391 33.281 2.488 1 97.31 302 GLY B C 1
ATOM 6626 O O . GLY B 1 302 ? 24.016 34.406 2.176 1 97.31 302 GLY B O 1
ATOM 6627 N N . TYR B 1 303 ? 24.094 32.625 3.611 1 98.06 303 TYR B N 1
ATOM 6628 C CA . TYR B 1 303 ? 23.156 33.25 4.539 1 98.06 303 TYR B CA 1
ATOM 6629 C C . TYR B 1 303 ? 23.656 34.594 5.02 1 98.06 303 TYR B C 1
ATOM 6631 O O . TYR B 1 303 ? 22.906 35.562 5.039 1 98.06 303 TYR B O 1
ATOM 6639 N N . ARG B 1 304 ? 24.906 34.688 5.391 1 97.44 304 ARG B N 1
ATOM 6640 C CA . ARG B 1 304 ? 25.5 35.906 5.961 1 97.44 304 ARG B CA 1
ATOM 6641 C C . ARG B 1 304 ? 25.641 37 4.906 1 97.44 304 ARG B C 1
ATOM 6643 O O . ARG B 1 304 ? 25.953 38.125 5.23 1 97.44 304 ARG B O 1
ATOM 6650 N N . GLU B 1 305 ? 25.328 36.594 3.682 1 96.5 305 GLU B N 1
ATOM 6651 C CA . GLU B 1 305 ? 25.375 37.531 2.572 1 96.5 305 GLU B CA 1
ATOM 6652 C C . GLU B 1 305 ? 23.984 38.031 2.207 1 96.5 305 GLU B C 1
ATOM 6654 O O . GLU B 1 305 ? 23.828 38.938 1.37 1 96.5 305 GLU B O 1
ATOM 6659 N N . GLU B 1 306 ? 23.016 37.5 2.805 1 96 306 GLU B N 1
ATOM 6660 C CA . GLU B 1 306 ? 21.641 37.875 2.514 1 96 306 GLU B CA 1
ATOM 6661 C C . GLU B 1 306 ? 21.344 39.281 3.021 1 96 306 GLU B C 1
ATOM 6663 O O . GLU B 1 306 ? 21.984 39.75 3.961 1 96 306 GLU B O 1
ATOM 6668 N N . ASP B 1 307 ? 20.344 39.812 2.434 1 92.94 307 ASP B N 1
ATOM 6669 C CA . ASP B 1 307 ? 19.953 41.156 2.818 1 92.94 307 ASP B CA 1
ATOM 6670 C C . ASP B 1 307 ? 19.438 41.188 4.254 1 92.94 307 ASP B C 1
ATOM 6672 O O . ASP B 1 307 ? 18.625 40.344 4.652 1 92.94 307 ASP B O 1
ATOM 6676 N N . LYS B 1 308 ? 19.938 42.125 5.086 1 93.69 308 LYS B N 1
ATOM 6677 C CA . LYS B 1 308 ? 19.484 42.406 6.449 1 93.69 308 LYS B CA 1
ATOM 6678 C C . LYS B 1 308 ? 19.859 41.281 7.391 1 93.69 308 LYS B C 1
ATOM 6680 O O . LYS B 1 308 ? 19.141 41 8.352 1 93.69 308 LYS B O 1
ATOM 6685 N N . VAL B 1 309 ? 20.906 40.562 7.012 1 96 309 VAL B N 1
ATOM 6686 C CA . VAL B 1 309 ? 21.438 39.5 7.875 1 96 309 VAL B CA 1
ATOM 6687 C C . VAL B 1 309 ? 22.812 39.938 8.406 1 96 309 VAL B C 1
ATOM 6689 O O . VAL B 1 309 ? 23.641 40.469 7.672 1 96 309 VAL B O 1
ATOM 6692 N N . ASP B 1 310 ? 23 39.812 9.664 1 95.69 310 ASP B N 1
ATOM 6693 C CA . ASP B 1 310 ? 24.297 40.094 10.281 1 95.69 310 ASP B CA 1
ATOM 6694 C C . ASP B 1 310 ? 25.406 39.25 9.664 1 95.69 310 ASP B C 1
ATOM 6696 O O . ASP B 1 310 ? 25.266 38.031 9.516 1 95.69 310 ASP B O 1
ATOM 6700 N N . ALA B 1 311 ? 26.438 39.844 9.352 1 95.12 311 ALA B N 1
ATOM 6701 C CA . ALA B 1 311 ? 27.562 39.188 8.711 1 95.12 311 ALA B CA 1
ATOM 6702 C C . ALA B 1 311 ? 28.203 38.156 9.664 1 95.12 311 ALA B C 1
ATOM 6704 O O . ALA B 1 311 ? 28.922 37.281 9.227 1 95.12 311 ALA B O 1
ATOM 6705 N N . GLN B 1 312 ? 27.953 38.312 10.867 1 95.38 312 GLN B N 1
ATOM 6706 C CA . GLN B 1 312 ? 28.5 37.406 11.859 1 95.38 312 GLN B CA 1
ATOM 6707 C C . GLN B 1 312 ? 27.391 36.594 12.539 1 95.38 312 GLN B C 1
ATOM 6709 O O . GLN B 1 312 ? 27.547 36.156 13.68 1 95.38 312 GLN B O 1
ATOM 6714 N N . SER B 1 313 ? 26.266 36.438 11.836 1 96.88 313 SER B N 1
ATOM 6715 C CA . SER B 1 313 ? 25.078 35.781 12.398 1 96.88 313 SER B CA 1
ATOM 6716 C C . SER B 1 313 ? 25.406 34.344 12.82 1 96.88 313 SER B C 1
ATOM 6718 O O . SER B 1 313 ? 26.109 33.625 12.117 1 96.88 313 SER B O 1
ATOM 6720 N N . GLU B 1 314 ? 24.891 33.969 13.906 1 96.12 314 GLU B N 1
ATOM 6721 C CA . GLU B 1 314 ? 25 32.594 14.391 1 96.12 314 GLU B CA 1
ATOM 6722 C C . GLU B 1 314 ? 23.641 31.875 14.336 1 96.12 314 GLU B C 1
ATOM 6724 O O . GLU B 1 314 ? 23.453 30.828 14.969 1 96.12 314 GLU B O 1
ATOM 6729 N N . THR B 1 315 ? 22.703 32.469 13.562 1 96.62 315 THR B N 1
ATOM 6730 C CA . THR B 1 315 ? 21.359 31.906 13.453 1 96.62 315 THR B CA 1
ATOM 6731 C C . THR B 1 315 ? 21.344 30.688 12.539 1 96.62 315 THR B C 1
ATOM 6733 O O . THR B 1 315 ? 21.953 30.703 11.469 1 96.62 315 THR B O 1
ATOM 6736 N N . GLU B 1 316 ? 20.766 29.609 13 1 97.88 316 GLU B N 1
ATOM 6737 C CA . GLU B 1 316 ? 20.719 28.375 12.211 1 97.88 316 GLU B CA 1
ATOM 6738 C C . GLU B 1 316 ? 19.625 28.453 11.141 1 97.88 316 GLU B C 1
ATOM 6740 O O . GLU B 1 316 ? 18.516 28.906 11.414 1 97.88 316 GLU B O 1
ATOM 6745 N N . THR B 1 317 ? 19.922 28.031 9.953 1 98.25 317 THR B N 1
ATOM 6746 C CA . THR B 1 317 ? 18.984 27.922 8.852 1 98.25 317 THR B CA 1
ATOM 6747 C C . THR B 1 317 ? 18.609 26.453 8.594 1 98.25 317 THR B C 1
ATOM 6749 O O . THR B 1 317 ? 17.906 26.141 7.633 1 98.25 317 THR B O 1
ATOM 6752 N N . PHE B 1 318 ? 19.141 25.578 9.398 1 98.5 318 PHE B N 1
ATOM 6753 C CA . PHE B 1 318 ? 18.922 24.141 9.305 1 98.5 318 PHE B CA 1
ATOM 6754 C C . PHE B 1 318 ? 18.922 23.5 10.688 1 98.5 318 PHE B C 1
ATOM 6756 O O . PHE B 1 318 ? 19.734 23.859 11.547 1 98.5 318 PHE B O 1
ATOM 6763 N N . VAL B 1 319 ? 18.031 22.547 10.859 1 98.75 319 VAL B N 1
ATOM 6764 C CA . VAL B 1 319 ? 17.984 21.75 12.086 1 98.75 319 VAL B CA 1
ATOM 6765 C C . VAL B 1 319 ? 17.688 20.281 11.742 1 98.75 319 VAL B C 1
ATOM 6767 O O . VAL B 1 319 ? 16.781 20 10.945 1 98.75 319 VAL B O 1
ATOM 6770 N N . ALA B 1 320 ? 18.453 19.406 12.234 1 98.81 320 ALA B N 1
ATOM 6771 C CA . ALA B 1 320 ? 18.125 17.984 12.305 1 98.81 320 ALA B CA 1
ATOM 6772 C C . ALA B 1 320 ? 18.234 17.469 13.734 1 98.81 320 ALA B C 1
ATOM 6774 O O . ALA B 1 320 ? 19.078 17.953 14.508 1 98.81 320 ALA B O 1
ATOM 6775 N N . GLY B 1 321 ? 17.406 16.578 14.07 1 98.69 321 GLY B N 1
ATOM 6776 C CA . GLY B 1 321 ? 17.469 16.062 15.43 1 98.69 321 GLY B CA 1
ATOM 6777 C C . GLY B 1 321 ? 16.75 14.742 15.602 1 98.69 321 GLY B C 1
ATOM 6778 O O . GLY B 1 321 ? 16.094 14.258 14.672 1 98.69 321 GLY B O 1
ATOM 6779 N N . LYS B 1 322 ? 16.969 14.195 16.75 1 98.56 322 LYS B N 1
ATOM 6780 C CA . LYS B 1 322 ? 16.375 12.93 17.172 1 98.56 322 LYS B CA 1
ATOM 6781 C C . LYS B 1 322 ? 15.586 13.102 18.469 1 98.56 322 LYS B C 1
ATOM 6783 O O . LYS B 1 322 ? 16.141 13.531 19.484 1 98.56 322 LYS B O 1
ATOM 6788 N N . PHE B 1 323 ? 14.281 12.891 18.375 1 98.62 323 PHE B N 1
ATOM 6789 C CA . PHE B 1 323 ? 13.477 12.828 19.578 1 98.62 323 PHE B CA 1
ATOM 6790 C C . PHE B 1 323 ? 13.297 11.383 20.031 1 98.62 323 PHE B C 1
ATOM 6792 O O . PHE B 1 323 ? 13.148 10.477 19.203 1 98.62 323 PHE B O 1
ATOM 6799 N N . THR B 1 324 ? 13.375 11.211 21.312 1 97.81 324 THR B N 1
ATOM 6800 C CA . THR B 1 324 ? 13.031 9.938 21.938 1 97.81 324 THR B CA 1
ATOM 6801 C C . THR B 1 324 ? 11.805 10.094 22.828 1 97.81 324 THR B C 1
ATOM 6803 O O . THR B 1 324 ? 11.688 11.062 23.578 1 97.81 324 THR B O 1
ATOM 6806 N N . ILE B 1 325 ? 10.898 9.227 22.703 1 98.31 325 ILE B N 1
ATOM 6807 C CA . ILE B 1 325 ? 9.672 9.266 23.5 1 98.31 325 ILE B CA 1
ATOM 6808 C C . ILE B 1 325 ? 9.703 8.148 24.531 1 98.31 325 ILE B C 1
ATOM 6810 O O . ILE B 1 325 ? 9.773 6.969 24.188 1 98.31 325 ILE B O 1
ATOM 6814 N N . ASP B 1 326 ? 9.594 8.453 25.781 1 97.31 326 ASP B N 1
ATOM 6815 C CA . ASP B 1 326 ? 9.742 7.516 26.891 1 97.31 326 ASP B CA 1
ATOM 6816 C C . ASP B 1 326 ? 8.391 6.992 27.359 1 97.31 326 ASP B C 1
ATOM 6818 O O . ASP B 1 326 ? 7.965 7.277 28.484 1 97.31 326 ASP B O 1
ATOM 6822 N N . ASN B 1 327 ? 7.75 6.176 26.672 1 96.81 327 ASN B N 1
ATOM 6823 C CA . ASN B 1 327 ? 6.531 5.469 27.062 1 96.81 327 ASN B CA 1
ATOM 6824 C C . ASN B 1 327 ? 6.504 4.051 26.484 1 96.81 327 ASN B C 1
ATOM 6826 O O . ASN B 1 327 ? 7.445 3.631 25.812 1 96.81 327 ASN B O 1
ATOM 6830 N N . PHE B 1 328 ? 5.523 3.328 26.828 1 95.94 328 PHE B N 1
ATOM 6831 C CA . PHE B 1 328 ? 5.457 1.911 26.5 1 95.94 328 PHE B CA 1
ATOM 6832 C C . PHE B 1 328 ? 5.387 1.712 25 1 95.94 328 PHE B C 1
ATOM 6834 O O . PHE B 1 328 ? 5.984 0.777 24.453 1 95.94 328 PHE B O 1
ATOM 6841 N N . ARG B 1 329 ? 4.723 2.566 24.266 1 97.5 329 ARG B N 1
ATOM 6842 C CA . ARG B 1 329 ? 4.461 2.383 22.828 1 97.5 329 ARG B CA 1
ATOM 6843 C C . ARG B 1 329 ? 5.711 2.656 22.016 1 97.5 329 ARG B C 1
ATOM 6845 O O . ARG B 1 329 ? 5.977 1.961 21.031 1 97.5 329 ARG B O 1
ATOM 6852 N N . TRP B 1 330 ? 6.531 3.623 22.422 1 98.25 330 TRP B N 1
ATOM 6853 C CA . TRP B 1 330 ? 7.523 4.16 21.5 1 98.25 330 TRP B CA 1
ATOM 6854 C C . TRP B 1 330 ? 8.938 3.949 22.031 1 98.25 330 TRP B C 1
ATOM 6856 O O . TRP B 1 330 ? 9.914 4.367 21.406 1 98.25 330 TRP B O 1
ATOM 6866 N N . SER B 1 331 ? 9.047 3.34 23.172 1 97.25 331 SER B N 1
ATOM 6867 C CA . SER B 1 331 ? 10.367 3.156 23.766 1 97.25 331 SER B CA 1
ATOM 6868 C C . SER B 1 331 ? 11.352 2.572 22.75 1 97.25 331 SER B C 1
ATOM 6870 O O . SER B 1 331 ? 11.062 1.561 22.109 1 97.25 331 SER B O 1
ATOM 6872 N N . GLY B 1 332 ? 12.461 3.291 22.531 1 96.75 332 GLY B N 1
ATOM 6873 C CA . GLY B 1 332 ? 13.523 2.783 21.688 1 96.75 332 GLY B CA 1
ATOM 6874 C C . GLY B 1 332 ? 13.383 3.215 20.234 1 96.75 332 GLY B C 1
ATOM 6875 O O . GLY B 1 332 ? 14.297 3.008 19.438 1 96.75 332 GLY B O 1
ATOM 6876 N N . VAL B 1 333 ? 12.281 3.789 19.797 1 98.44 333 VAL B N 1
ATOM 6877 C CA . VAL B 1 333 ? 12.062 4.199 18.422 1 98.44 333 VAL B CA 1
ATOM 6878 C C . VAL B 1 333 ? 12.453 5.668 18.25 1 98.44 333 VAL B C 1
ATOM 6880 O O . VAL B 1 333 ? 11.82 6.555 18.812 1 98.44 333 VAL B O 1
ATOM 6883 N N . PRO B 1 334 ? 13.438 5.934 17.484 1 98.69 334 PRO B N 1
ATOM 6884 C CA . PRO B 1 334 ? 13.805 7.336 17.266 1 98.69 334 PRO B CA 1
ATOM 6885 C C . PRO B 1 334 ? 12.859 8.047 16.297 1 98.69 334 PRO B C 1
ATOM 6887 O O . PRO B 1 334 ? 12.445 7.465 15.297 1 98.69 334 PRO B O 1
ATOM 6890 N N . PHE B 1 335 ? 12.5 9.234 16.609 1 98.88 335 PHE B N 1
ATOM 6891 C CA . PHE B 1 335 ? 11.82 10.164 15.719 1 98.88 335 PHE B CA 1
ATOM 6892 C C . PHE B 1 335 ? 12.797 11.203 15.172 1 98.88 335 PHE B C 1
ATOM 6894 O O . PHE B 1 335 ? 13.164 12.148 15.867 1 98.88 335 PHE B O 1
ATOM 6901 N N . TYR B 1 336 ? 13.195 11.016 13.953 1 98.94 336 TYR B N 1
ATOM 6902 C CA . TYR B 1 336 ? 14.133 11.945 13.336 1 98.94 336 TYR B CA 1
ATOM 6903 C C . TYR B 1 336 ? 13.398 13.094 12.656 1 98.94 336 TYR B C 1
ATOM 6905 O O . TYR B 1 336 ? 12.359 12.883 12.016 1 98.94 336 TYR B O 1
ATOM 6913 N N . VAL B 1 337 ? 13.938 14.273 12.805 1 98.81 337 VAL B N 1
ATOM 6914 C CA . VAL B 1 337 ? 13.344 15.438 12.164 1 98.81 337 VAL B CA 1
ATOM 6915 C C . VAL B 1 337 ? 14.422 16.219 11.414 1 98.81 337 VAL B C 1
ATOM 6917 O O . VAL B 1 337 ? 15.594 16.203 11.805 1 98.81 337 VAL B O 1
ATOM 6920 N N . ARG B 1 338 ? 14.023 16.844 10.359 1 98.56 338 ARG B N 1
ATOM 6921 C CA . ARG B 1 338 ? 14.938 17.719 9.648 1 98.56 338 ARG B CA 1
ATOM 6922 C C . ARG B 1 338 ? 14.188 18.828 8.922 1 98.56 338 ARG B C 1
ATOM 6924 O O . ARG B 1 338 ? 13.117 18.594 8.352 1 98.56 338 ARG B O 1
ATOM 6931 N N . THR B 1 339 ? 14.695 19.969 9.031 1 98.5 339 THR B N 1
ATOM 6932 C CA . THR B 1 339 ? 14.188 21.141 8.32 1 98.5 339 THR B CA 1
ATOM 6933 C C . THR B 1 339 ? 15.328 22.094 7.949 1 98.5 339 THR B C 1
ATOM 6935 O O . THR B 1 339 ? 16.375 22.078 8.594 1 98.5 339 THR B O 1
ATOM 6938 N N . GLY B 1 340 ? 15.141 22.844 6.852 1 98.06 340 GLY B N 1
ATOM 6939 C CA . GLY B 1 340 ? 16.188 23.781 6.461 1 98.06 340 GLY B CA 1
ATOM 6940 C C . GLY B 1 340 ? 15.812 24.609 5.246 1 98.06 340 GLY B C 1
ATOM 6941 O O . GLY B 1 340 ? 14.836 24.312 4.562 1 98.06 340 GLY B O 1
ATOM 6942 N N . LYS B 1 341 ? 16.625 25.625 5.059 1 97.75 341 LYS B N 1
ATOM 6943 C CA . LYS B 1 341 ? 16.5 26.5 3.906 1 97.75 341 LYS B CA 1
ATOM 6944 C C . LYS B 1 341 ? 17.594 26.25 2.885 1 97.75 341 LYS B C 1
ATOM 6946 O O . LYS B 1 341 ? 18.672 25.734 3.232 1 97.75 341 LYS B O 1
ATOM 6951 N N . ARG B 1 342 ? 17.344 26.578 1.6 1 97.56 342 ARG B N 1
ATOM 6952 C CA . ARG B 1 342 ? 18.266 26.391 0.486 1 97.56 342 ARG B CA 1
ATOM 6953 C C . ARG B 1 342 ? 18.688 24.922 0.371 1 97.56 342 ARG B C 1
ATOM 6955 O O . ARG B 1 342 ? 19.875 24.625 0.2 1 97.56 342 ARG B O 1
ATOM 6962 N N . LEU B 1 343 ? 17.734 24.031 0.665 1 97.75 343 LEU B N 1
ATOM 6963 C CA . LEU B 1 343 ? 17.969 22.609 0.431 1 97.75 343 LEU B CA 1
ATOM 6964 C C . LEU B 1 343 ? 17.781 22.266 -1.043 1 97.75 343 LEU B C 1
ATOM 6966 O O . LEU B 1 343 ? 17.438 23.125 -1.85 1 97.75 343 LEU B O 1
ATOM 6970 N N . THR B 1 344 ? 18 21.078 -1.362 1 97.25 344 THR B N 1
ATOM 6971 C CA . THR B 1 344 ? 18.016 20.641 -2.756 1 97.25 344 THR B CA 1
ATOM 6972 C C . THR B 1 344 ? 16.625 20.797 -3.381 1 97.25 344 THR B C 1
ATOM 6974 O O . THR B 1 344 ? 16.5 21.25 -4.516 1 97.25 344 THR B O 1
ATOM 6977 N N . GLU B 1 345 ? 15.609 20.344 -2.672 1 96.12 345 GLU B N 1
ATOM 6978 C CA . GLU B 1 345 ? 14.227 20.391 -3.131 1 96.12 345 GLU B CA 1
ATOM 6979 C C . GLU B 1 345 ? 13.281 20.75 -1.99 1 96.12 345 GLU B C 1
ATOM 6981 O O . GLU B 1 345 ? 13.547 20.438 -0.83 1 96.12 345 GLU B O 1
ATOM 6986 N N . LYS B 1 346 ? 12.281 21.516 -2.342 1 96.25 346 LYS B N 1
ATOM 6987 C CA . LYS B 1 346 ? 11.195 21.734 -1.39 1 96.25 346 LYS B CA 1
ATOM 6988 C C . LYS B 1 346 ? 10.344 20.484 -1.232 1 96.25 346 LYS B C 1
ATOM 6990 O O . LYS B 1 346 ? 10.062 19.781 -2.211 1 96.25 346 LYS B O 1
ATOM 6995 N N . GLY B 1 347 ? 10.055 20.172 -0.004 1 96 347 GLY B N 1
ATOM 6996 C CA . GLY B 1 347 ? 9.195 19.016 0.233 1 96 347 GLY B CA 1
ATOM 6997 C C . GLY B 1 347 ? 8.93 18.781 1.705 1 96 347 GLY B C 1
ATOM 6998 O O . GLY B 1 347 ? 9.812 18.953 2.543 1 96 347 GLY B O 1
ATOM 6999 N N . THR B 1 348 ? 7.723 18.453 1.999 1 96.75 348 THR B N 1
ATOM 7000 C CA . THR B 1 348 ? 7.332 17.984 3.324 1 96.75 348 THR B CA 1
ATOM 7001 C C . THR B 1 348 ? 6.805 16.562 3.262 1 96.75 348 THR B C 1
ATOM 7003 O O . THR B 1 348 ? 5.824 16.281 2.568 1 96.75 348 THR B O 1
ATOM 7006 N N . ARG B 1 349 ? 7.438 15.688 3.904 1 97 349 ARG B N 1
ATOM 7007 C CA . ARG B 1 349 ? 6.984 14.305 3.881 1 97 349 ARG B CA 1
ATOM 7008 C C . ARG B 1 349 ? 7.34 13.594 5.184 1 97 349 ARG B C 1
ATOM 7010 O O . ARG B 1 349 ? 8.211 14.047 5.93 1 97 349 ARG B O 1
ATOM 7017 N N . ILE B 1 350 ? 6.656 12.602 5.469 1 98.56 350 ILE B N 1
ATOM 7018 C CA . ILE B 1 350 ? 6.832 11.742 6.633 1 98.56 350 ILE B CA 1
ATOM 7019 C C . ILE B 1 350 ? 7.086 10.305 6.18 1 98.56 350 ILE B C 1
ATOM 7021 O O . ILE B 1 350 ? 6.332 9.766 5.367 1 98.56 350 ILE B O 1
ATOM 7025 N N . ASN B 1 351 ? 8.188 9.719 6.645 1 98.69 351 ASN B N 1
ATOM 7026 C CA . ASN B 1 351 ? 8.5 8.32 6.363 1 98.69 351 ASN B CA 1
ATOM 7027 C C . ASN B 1 351 ? 8.422 7.461 7.621 1 98.69 351 ASN B C 1
ATOM 7029 O O . ASN B 1 351 ? 9.164 7.676 8.578 1 98.69 351 ASN B O 1
ATOM 7033 N N . ILE B 1 352 ? 7.508 6.543 7.688 1 98.69 352 ILE B N 1
ATOM 7034 C CA . ILE B 1 352 ? 7.453 5.516 8.719 1 98.69 352 ILE B CA 1
ATOM 7035 C C . ILE B 1 352 ? 8.211 4.273 8.258 1 98.69 352 ILE B C 1
ATOM 7037 O O . ILE B 1 352 ? 7.781 3.586 7.328 1 98.69 352 ILE B O 1
ATOM 7041 N N . VAL B 1 353 ? 9.336 4.031 8.883 1 98.44 353 VAL B N 1
ATOM 7042 C CA . VAL B 1 353 ? 10.203 2.926 8.477 1 98.44 353 VAL B CA 1
ATOM 7043 C C . VAL B 1 353 ? 9.945 1.718 9.375 1 98.44 353 VAL B C 1
ATOM 7045 O O . VAL B 1 353 ? 10.164 1.778 10.586 1 98.44 353 VAL B O 1
ATOM 7048 N N . PHE B 1 354 ? 9.5 0.635 8.766 1 97.69 354 PHE B N 1
ATOM 7049 C CA . PHE B 1 354 ? 9.164 -0.562 9.523 1 97.69 354 PHE B CA 1
ATOM 7050 C C . PHE B 1 354 ? 10.383 -1.466 9.672 1 97.69 354 PHE B C 1
ATOM 7052 O O . PHE B 1 354 ? 11.312 -1.404 8.867 1 97.69 354 PHE B O 1
ATOM 7059 N N . LYS B 1 355 ? 10.352 -2.219 10.727 1 95.56 355 LYS B N 1
ATOM 7060 C CA . LYS B 1 355 ? 11.391 -3.225 10.93 1 95.56 355 LYS B CA 1
ATOM 7061 C C . LYS B 1 355 ? 11.32 -4.305 9.852 1 95.56 355 LYS B C 1
ATOM 7063 O O . LYS B 1 355 ? 10.234 -4.641 9.367 1 95.56 355 LYS B O 1
ATOM 7068 N N . GLN B 1 356 ? 12.445 -4.789 9.531 1 89.94 356 GLN B N 1
ATOM 7069 C CA . GLN B 1 356 ? 12.539 -5.836 8.516 1 89.94 356 GLN B CA 1
ATOM 7070 C C . GLN B 1 356 ? 12.219 -7.203 9.109 1 89.94 356 GLN B C 1
ATOM 7072 O O . GLN B 1 356 ? 12.172 -7.359 10.336 1 89.94 356 GLN B O 1
ATOM 7077 N N . VAL B 1 357 ? 11.984 -8.164 8.195 1 88.94 357 VAL B N 1
ATOM 7078 C CA . VAL B 1 357 ? 11.789 -9.539 8.641 1 88.94 357 VAL B CA 1
ATOM 7079 C C . VAL B 1 357 ? 13.008 -10.008 9.414 1 88.94 357 VAL B C 1
ATOM 7081 O O . VAL B 1 357 ? 14.148 -9.672 9.07 1 88.94 357 VAL B O 1
ATOM 7084 N N . PRO B 1 358 ? 12.789 -10.789 10.406 1 84 358 PRO B N 1
ATOM 7085 C CA . PRO B 1 358 ? 13.914 -11.242 11.227 1 84 358 PRO B CA 1
ATOM 7086 C C . PRO B 1 358 ? 14.891 -12.125 10.445 1 84 358 PRO B C 1
ATOM 7088 O O . PRO B 1 358 ? 16.094 -12.117 10.727 1 84 358 PRO B O 1
ATOM 7091 N N . VAL B 1 359 ? 14.312 -12.906 9.516 1 82.88 359 VAL B N 1
ATOM 7092 C CA . VAL B 1 359 ? 15.133 -13.812 8.727 1 82.88 359 VAL B CA 1
ATOM 7093 C C . VAL B 1 359 ? 14.781 -13.672 7.242 1 82.88 359 VAL B C 1
ATOM 7095 O O . VAL B 1 359 ? 13.609 -13.594 6.883 1 82.88 359 VAL B O 1
ATOM 7098 N N . ASN B 1 360 ? 15.836 -13.492 6.445 1 84.75 360 ASN B N 1
ATOM 7099 C CA . ASN B 1 360 ? 15.648 -13.562 5.004 1 84.75 360 ASN B CA 1
ATOM 7100 C C . ASN B 1 360 ? 15.594 -15 4.508 1 84.75 360 ASN B C 1
ATOM 7102 O O . ASN B 1 360 ? 16.625 -15.664 4.414 1 84.75 360 ASN B O 1
ATOM 7106 N N . VAL B 1 361 ? 14.453 -15.398 4.129 1 83.94 361 VAL B N 1
ATOM 7107 C CA . VAL B 1 361 ? 14.273 -16.812 3.793 1 83.94 361 VAL B CA 1
ATOM 7108 C C . VAL B 1 361 ? 14.688 -17.047 2.346 1 83.94 361 VAL B C 1
ATOM 7110 O O . VAL B 1 361 ? 14.812 -18.203 1.913 1 83.94 361 VAL B O 1
ATOM 7113 N N . PHE B 1 362 ? 14.867 -16.047 1.532 1 80.56 362 PHE B N 1
ATOM 7114 C CA . PHE B 1 362 ? 15.219 -16.219 0.126 1 80.56 362 PHE B CA 1
ATOM 7115 C C . PHE B 1 362 ? 16.703 -16.531 -0.034 1 80.56 362 PHE B C 1
ATOM 7117 O O . PHE B 1 362 ? 17.25 -16.391 -1.125 1 80.56 362 PHE B O 1
ATOM 7124 N N . LYS B 1 363 ? 17.203 -17.141 1.048 1 73.06 363 LYS B N 1
ATOM 7125 C CA . LYS B 1 363 ? 18.562 -17.656 0.989 1 73.06 363 LYS B CA 1
ATOM 7126 C C . LYS B 1 363 ? 18.594 -19.047 0.356 1 73.06 363 LYS B C 1
ATOM 7128 O O . LYS B 1 363 ? 17.641 -19.828 0.502 1 73.06 363 LYS B O 1
ATOM 7133 N N . THR B 1 364 ? 19.375 -19.328 -0.674 1 59.19 364 THR B N 1
ATOM 7134 C CA . THR B 1 364 ? 19.344 -20.531 -1.5 1 59.19 364 THR B CA 1
ATOM 7135 C C . THR B 1 364 ? 19.828 -21.75 -0.708 1 59.19 364 THR B C 1
ATOM 7137 O O . THR B 1 364 ? 19.578 -22.891 -1.105 1 59.19 364 THR B O 1
ATOM 7140 N N . SER B 1 365 ? 20.594 -21.531 0.354 1 59.41 365 SER B N 1
ATOM 7141 C CA . SER B 1 365 ? 21.078 -22.75 0.988 1 59.41 365 SER B CA 1
ATOM 7142 C C . SER B 1 365 ? 20.984 -22.672 2.508 1 59.41 365 SER B C 1
ATOM 7144 O O . SER B 1 365 ? 21.156 -21.594 3.086 1 59.41 365 SER B O 1
ATOM 7146 N N . VAL B 1 366 ? 20.359 -23.703 3.17 1 56.84 366 VAL B N 1
ATOM 7147 C CA . VAL B 1 366 ? 20.312 -23.797 4.625 1 56.84 366 VAL B CA 1
ATOM 7148 C C . VAL B 1 366 ? 21.734 -23.812 5.18 1 56.84 366 VAL B C 1
ATOM 7150 O O . VAL B 1 366 ? 22 -23.281 6.262 1 56.84 366 VAL B O 1
ATOM 7153 N N . ASP B 1 367 ? 22.516 -24.391 4.422 1 56.97 367 ASP B N 1
ATOM 7154 C CA . ASP B 1 367 ? 23.844 -24.703 4.938 1 56.97 367 ASP B CA 1
ATOM 7155 C C . ASP B 1 367 ? 24.844 -23.594 4.59 1 56.97 367 ASP B C 1
ATOM 7157 O O . ASP B 1 367 ? 25.984 -23.625 5.027 1 56.97 367 ASP B O 1
ATOM 7161 N N . GLU B 1 368 ? 24.359 -22.703 3.709 1 57.09 368 GLU B N 1
ATOM 7162 C CA . GLU B 1 368 ? 25.328 -21.672 3.33 1 57.09 368 GLU B CA 1
ATOM 7163 C C . GLU B 1 368 ? 24.938 -20.312 3.898 1 57.09 368 GLU B C 1
ATOM 7165 O O . GLU B 1 368 ? 23.75 -20.016 4.07 1 57.09 368 GLU B O 1
ATOM 7170 N N . PRO B 1 369 ? 26.016 -19.672 4.406 1 56.16 369 PRO B N 1
ATOM 7171 C CA . PRO B 1 369 ? 25.75 -18.328 4.934 1 56.16 369 PRO B CA 1
ATOM 7172 C C . PRO B 1 369 ? 25.031 -17.438 3.926 1 56.16 369 PRO B C 1
ATOM 7174 O O . PRO B 1 369 ? 25.266 -17.547 2.719 1 56.16 369 PRO B O 1
ATOM 7177 N N . CYS B 1 370 ? 23.859 -17 4.25 1 57.69 370 CYS B N 1
ATOM 7178 C CA . CYS B 1 370 ? 23.156 -16.047 3.4 1 57.69 370 CYS B CA 1
ATOM 7179 C C . CYS B 1 370 ? 23.938 -14.75 3.256 1 57.69 370 CYS B C 1
ATOM 7181 O O . CYS B 1 370 ? 24.297 -14.117 4.254 1 57.69 370 CYS B O 1
ATOM 7183 N N . ASP B 1 371 ? 24.547 -14.5 2.061 1 56.03 371 ASP B N 1
ATOM 7184 C CA . ASP B 1 371 ? 25.312 -13.273 1.837 1 56.03 371 ASP B CA 1
ATOM 7185 C C . ASP B 1 371 ? 24.438 -12.039 2.033 1 56.03 371 ASP B C 1
ATOM 7187 O O . ASP B 1 371 ? 24.891 -11.023 2.568 1 56.03 371 ASP B O 1
ATOM 7191 N N . ASP B 1 372 ? 23.234 -12.18 1.364 1 60.31 372 ASP B N 1
ATOM 7192 C CA . ASP B 1 372 ? 22.438 -10.961 1.46 1 60.31 372 ASP B CA 1
ATOM 7193 C C . ASP B 1 372 ? 21.453 -11.039 2.631 1 60.31 372 ASP B C 1
ATOM 7195 O O . ASP B 1 372 ? 20.391 -11.641 2.518 1 60.31 372 ASP B O 1
ATOM 7199 N N . THR B 1 373 ? 21.969 -10.5 3.729 1 64.19 373 THR B N 1
ATOM 7200 C CA . THR B 1 373 ? 21.297 -10.711 5.012 1 64.19 373 THR B CA 1
ATOM 7201 C C . THR B 1 373 ? 20.109 -9.773 5.172 1 64.19 373 THR B C 1
ATOM 7203 O O . THR B 1 373 ? 19.188 -10.055 5.938 1 64.19 373 THR B O 1
ATOM 7206 N N . THR B 1 374 ? 20.125 -8.617 4.371 1 76.56 374 THR B N 1
ATOM 7207 C CA . THR B 1 374 ? 19.016 -7.762 4.766 1 76.56 374 THR B CA 1
ATOM 7208 C C . THR B 1 374 ? 18.266 -7.25 3.537 1 76.56 374 THR B C 1
ATOM 7210 O O . THR B 1 374 ? 18.875 -7.016 2.488 1 76.56 374 THR B O 1
ATOM 7213 N N . LEU B 1 375 ? 17 -7.285 3.564 1 86.69 375 LEU B N 1
ATOM 7214 C CA . LEU B 1 375 ? 16.094 -6.73 2.566 1 86.69 375 LEU B CA 1
ATOM 7215 C C . LEU B 1 375 ? 15.734 -5.285 2.9 1 86.69 375 LEU B C 1
ATOM 7217 O O . LEU B 1 375 ? 15.836 -4.867 4.059 1 86.69 375 LEU B O 1
ATOM 7221 N N . PRO B 1 376 ? 15.508 -4.512 1.874 1 91.12 376 PRO B N 1
ATOM 7222 C CA . PRO B 1 376 ? 15.039 -3.152 2.162 1 91.12 376 PRO B CA 1
ATOM 7223 C C . PRO B 1 376 ? 13.82 -3.127 3.076 1 91.12 376 PRO B C 1
ATOM 7225 O O . PRO B 1 376 ? 12.953 -4.004 2.98 1 91.12 376 PRO B O 1
ATOM 7228 N N . PRO B 1 377 ? 13.797 -2.15 3.951 1 94.06 377 PRO B N 1
ATOM 7229 C CA . PRO B 1 377 ? 12.641 -2.062 4.844 1 94.06 377 PRO B CA 1
ATOM 7230 C C . PRO B 1 377 ? 11.367 -1.624 4.121 1 94.06 377 PRO B C 1
ATOM 7232 O O . PRO B 1 377 ? 11.438 -1.036 3.039 1 94.06 377 PRO B O 1
ATOM 7235 N N . ASN B 1 378 ? 10.234 -2.045 4.699 1 96.5 378 ASN B N 1
ATOM 7236 C CA . ASN B 1 378 ? 8.984 -1.425 4.281 1 96.5 378 ASN B CA 1
ATOM 7237 C C . ASN B 1 378 ? 8.875 0.014 4.777 1 96.5 378 ASN B C 1
ATOM 7239 O O . ASN B 1 378 ? 9.234 0.31 5.918 1 96.5 378 ASN B O 1
ATOM 7243 N N . VAL B 1 379 ? 8.438 0.945 3.879 1 98.19 379 VAL B N 1
ATOM 7244 C CA . VAL B 1 379 ? 8.359 2.354 4.25 1 98.19 379 VAL B CA 1
ATOM 7245 C C . VAL B 1 379 ? 7.016 2.93 3.822 1 98.19 379 VAL B C 1
ATOM 7247 O O . VAL B 1 379 ? 6.676 2.916 2.635 1 98.19 379 VAL B O 1
ATOM 7250 N N . LEU B 1 380 ? 6.223 3.33 4.789 1 98.12 380 LEU B N 1
ATOM 7251 C CA . LEU B 1 380 ? 5.043 4.141 4.496 1 98.12 380 LEU B CA 1
ATOM 7252 C C . LEU B 1 380 ? 5.41 5.617 4.414 1 98.12 380 LEU B C 1
ATOM 7254 O O . LEU B 1 380 ? 5.953 6.184 5.367 1 98.12 380 LEU B O 1
ATOM 7258 N N . THR B 1 381 ? 5.16 6.27 3.264 1 98.12 381 THR B N 1
ATOM 7259 C CA . THR B 1 381 ? 5.473 7.68 3.08 1 98.12 381 THR B CA 1
ATOM 7260 C C . THR B 1 381 ? 4.199 8.508 2.932 1 98.12 381 THR B C 1
ATOM 7262 O O . THR B 1 381 ? 3.314 8.156 2.146 1 98.12 381 THR B O 1
ATOM 7265 N N . ILE B 1 382 ? 4.07 9.523 3.693 1 97.44 382 ILE B N 1
ATOM 7266 C CA . ILE B 1 382 ? 3.002 10.508 3.566 1 97.44 382 ILE B CA 1
ATOM 7267 C C . ILE B 1 382 ? 3.549 11.781 2.922 1 97.44 382 ILE B C 1
ATOM 7269 O O . ILE B 1 382 ? 4.422 12.445 3.486 1 97.44 382 ILE B O 1
ATOM 7273 N N . TYR B 1 383 ? 2.988 12.094 1.788 1 96.38 383 TYR B N 1
ATOM 7274 C CA . TYR B 1 383 ? 3.375 13.312 1.081 1 96.38 383 TYR B CA 1
ATOM 7275 C C . TYR B 1 383 ? 2.455 14.469 1.448 1 96.38 383 TYR B C 1
ATOM 7277 O O . TYR B 1 383 ? 1.244 14.406 1.225 1 96.38 383 TYR B O 1
ATOM 7285 N N . ILE B 1 384 ? 3.02 15.516 1.904 1 94.69 384 ILE B N 1
ATOM 7286 C CA . ILE B 1 384 ? 2.213 16.641 2.373 1 94.69 384 ILE B CA 1
ATOM 7287 C C . ILE B 1 384 ? 2.256 17.766 1.349 1 94.69 384 ILE B C 1
ATOM 7289 O O . ILE B 1 384 ? 1.215 18.312 0.972 1 94.69 384 ILE B O 1
ATOM 7293 N N . GLN B 1 385 ? 3.484 18.172 0.916 1 90.44 385 GLN B N 1
ATOM 7294 C CA . GLN B 1 385 ? 3.697 19.172 -0.121 1 90.44 385 GLN B CA 1
ATOM 7295 C C . GLN B 1 385 ? 5.047 18.969 -0.81 1 90.44 385 GLN B C 1
ATOM 7297 O O . GLN B 1 385 ? 6 18.5 -0.191 1 90.44 385 GLN B O 1
ATOM 7302 N N . PRO B 1 386 ? 5.07 19.344 -2.002 1 89 386 PRO B N 1
ATOM 7303 C CA . PRO B 1 386 ? 4.098 20 -2.881 1 89 386 PRO B CA 1
ATOM 7304 C C . PRO B 1 386 ? 3.039 19.047 -3.41 1 89 386 PRO B C 1
ATOM 7306 O O . PRO B 1 386 ? 1.975 19.484 -3.859 1 89 386 PRO B O 1
ATOM 7309 N N . THR B 1 387 ? 3.342 17.766 -3.432 1 88.5 387 THR B N 1
ATOM 7310 C CA . THR B 1 387 ? 2.35 16.781 -3.844 1 88.5 387 THR B CA 1
ATOM 7311 C C . THR B 1 387 ? 1.721 16.109 -2.627 1 88.5 387 THR B C 1
ATOM 7313 O O . THR B 1 387 ? 2.344 16.016 -1.567 1 88.5 387 THR B O 1
ATOM 7316 N N . GLU B 1 388 ? 0.446 15.766 -2.844 1 92.5 388 GLU B N 1
ATOM 7317 C CA . GLU B 1 388 ? -0.28 15.133 -1.746 1 92.5 388 GLU B CA 1
ATOM 7318 C C . GLU B 1 388 ? -0.592 13.672 -2.057 1 92.5 388 GLU B C 1
ATOM 7320 O O . GLU B 1 388 ? -0.977 13.344 -3.18 1 92.5 388 GLU B O 1
ATOM 7325 N N . GLY B 1 389 ? -0.364 12.867 -1.051 1 94.12 389 GLY B N 1
ATOM 7326 C CA . GLY B 1 389 ? -0.673 11.469 -1.26 1 94.12 389 GLY B CA 1
ATOM 7327 C C . GLY B 1 389 ? 0.065 10.547 -0.306 1 94.12 389 GLY B C 1
ATOM 7328 O O . GLY B 1 389 ? 0.495 10.969 0.768 1 94.12 389 GLY B O 1
ATOM 7329 N N . PHE B 1 390 ? 0.085 9.172 -0.7 1 95.44 390 PHE B N 1
ATOM 7330 C CA . PHE B 1 390 ? 0.717 8.125 0.091 1 95.44 390 PHE B CA 1
ATOM 7331 C C . PHE B 1 390 ? 1.47 7.148 -0.807 1 95.44 390 PHE B C 1
ATOM 7333 O O . PHE B 1 390 ? 1.135 6.996 -1.982 1 95.44 390 PHE B O 1
ATOM 7340 N N . SER B 1 391 ? 2.467 6.605 -0.214 1 96.69 391 SER B N 1
ATOM 7341 C CA . SER B 1 391 ? 3.09 5.457 -0.869 1 96.69 391 SER B CA 1
ATOM 7342 C C . SER B 1 391 ? 3.566 4.43 0.152 1 96.69 391 SER B C 1
ATOM 7344 O O . SER B 1 391 ? 3.842 4.773 1.304 1 96.69 391 SER B O 1
ATOM 7346 N N . LEU B 1 392 ? 3.523 3.219 -0.194 1 97.56 392 LEU B N 1
ATOM 7347 C CA . LEU B 1 392 ? 4.047 2.107 0.592 1 97.56 392 LEU B CA 1
ATOM 7348 C C . LEU B 1 392 ? 5.086 1.323 -0.202 1 97.56 392 LEU B C 1
ATOM 7350 O O . LEU B 1 392 ? 4.773 0.744 -1.243 1 97.56 392 LEU B O 1
ATOM 7354 N N . SER B 1 393 ? 6.32 1.364 0.244 1 96.94 393 SER B N 1
ATOM 7355 C CA . SER B 1 393 ? 7.391 0.577 -0.362 1 96.94 393 SER B CA 1
ATOM 7356 C C . SER B 1 393 ? 7.438 -0.832 0.221 1 96.94 393 SER B C 1
ATOM 7358 O O . SER B 1 393 ? 7.555 -1.003 1.436 1 96.94 393 SER B O 1
ATOM 7360 N N . LEU B 1 394 ? 7.336 -1.828 -0.639 1 95.62 394 LEU B N 1
ATOM 7361 C CA . LEU B 1 394 ? 7.391 -3.236 -0.259 1 95.62 394 LEU B CA 1
ATOM 7362 C C . LEU B 1 394 ? 8.375 -4 -1.138 1 95.62 394 LEU B C 1
ATOM 7364 O O . LEU B 1 394 ? 8.789 -3.506 -2.189 1 95.62 394 LEU B O 1
ATOM 7368 N N . ASN B 1 395 ? 8.75 -5.152 -0.669 1 94.19 395 ASN B N 1
ATOM 7369 C CA . ASN B 1 395 ? 9.586 -6.031 -1.478 1 94.19 395 ASN B CA 1
ATOM 7370 C C . ASN B 1 395 ? 8.75 -7.023 -2.279 1 94.19 395 ASN B C 1
ATOM 7372 O O . ASN B 1 395 ? 7.84 -7.656 -1.737 1 94.19 395 ASN B O 1
ATOM 7376 N N . GLY B 1 396 ? 8.953 -7.082 -3.586 1 91.62 396 GLY B N 1
ATOM 7377 C CA . GLY B 1 396 ? 8.352 -8.055 -4.484 1 91.62 396 GLY B CA 1
ATOM 7378 C C . GLY B 1 396 ? 9.383 -8.859 -5.262 1 91.62 396 GLY B C 1
ATOM 7379 O O . GLY B 1 396 ? 10.57 -8.531 -5.25 1 91.62 396 GLY B O 1
ATOM 7380 N N . LYS B 1 397 ? 8.883 -9.906 -5.887 1 89.38 397 LYS B N 1
ATOM 7381 C CA . LYS B 1 397 ? 9.781 -10.719 -6.703 1 89.38 397 LYS B CA 1
ATOM 7382 C C . LYS B 1 397 ? 10.219 -9.969 -7.957 1 89.38 397 LYS B C 1
ATOM 7384 O O . LYS B 1 397 ? 9.391 -9.367 -8.648 1 89.38 397 LYS B O 1
ATOM 7389 N N . GLU B 1 398 ? 11.508 -10.023 -8.156 1 86.38 398 GLU B N 1
ATOM 7390 C CA . GLU B 1 398 ? 12.008 -9.477 -9.414 1 86.38 398 GLU B CA 1
ATOM 7391 C C . GLU B 1 398 ? 11.586 -10.336 -10.602 1 86.38 398 GLU B C 1
ATOM 7393 O O . GLU B 1 398 ? 11.594 -11.57 -10.516 1 86.38 398 GLU B O 1
ATOM 7398 N N . VAL B 1 399 ? 11.227 -9.656 -11.68 1 80.81 399 VAL B N 1
ATOM 7399 C CA . VAL B 1 399 ? 10.828 -10.391 -12.875 1 80.81 399 VAL B CA 1
ATOM 7400 C C . VAL B 1 399 ? 12.016 -11.188 -13.406 1 80.81 399 VAL B C 1
ATOM 7402 O O . VAL B 1 399 ? 13.141 -10.68 -13.469 1 80.81 399 VAL B O 1
ATOM 7405 N N . GLY B 1 400 ? 11.773 -12.438 -13.766 1 76.62 400 GLY B N 1
ATOM 7406 C CA . GLY B 1 400 ? 12.859 -13.242 -14.305 1 76.62 400 GLY B CA 1
ATOM 7407 C C . GLY B 1 400 ? 13 -14.594 -13.625 1 76.62 400 GLY B C 1
ATOM 7408 O O . GLY B 1 400 ? 12.07 -15.062 -12.969 1 76.62 400 GLY B O 1
ATOM 7409 N N . GLN B 1 401 ? 14.227 -15.078 -13.914 1 73.88 401 GLN B N 1
ATOM 7410 C CA . GLN B 1 401 ? 14.531 -16.375 -13.312 1 73.88 401 GLN B CA 1
ATOM 7411 C C . GLN B 1 401 ? 15 -16.219 -11.875 1 73.88 401 GLN B C 1
ATOM 7413 O O . GLN B 1 401 ? 15.523 -15.172 -11.492 1 73.88 401 GLN B O 1
ATOM 7418 N N . GLY B 1 402 ? 14.617 -17.062 -10.945 1 74.69 402 GLY B N 1
ATOM 7419 C CA . GLY B 1 402 ? 15.055 -17.016 -9.555 1 74.69 402 GLY B CA 1
ATOM 7420 C C . GLY B 1 402 ? 14.055 -16.328 -8.641 1 74.69 402 GLY B C 1
ATOM 7421 O O . GLY B 1 402 ? 12.922 -16.062 -9.047 1 74.69 402 GLY B O 1
ATOM 7422 N N . PHE B 1 403 ? 14.461 -16.078 -7.406 1 79.38 403 PHE B N 1
ATOM 7423 C CA . PHE B 1 403 ? 13.547 -15.5 -6.43 1 79.38 403 PHE B CA 1
ATOM 7424 C C . PHE B 1 403 ? 14.172 -14.281 -5.77 1 79.38 403 PHE B C 1
ATOM 7426 O O . PHE B 1 403 ? 14.023 -14.078 -4.562 1 79.38 403 PHE B O 1
ATOM 7433 N N . GLU B 1 404 ? 14.883 -13.555 -6.574 1 84.06 404 GLU B N 1
ATOM 7434 C CA . GLU B 1 404 ? 15.383 -12.281 -6.074 1 84.06 404 GLU B CA 1
ATOM 7435 C C . GLU B 1 404 ? 14.25 -11.273 -5.883 1 84.06 404 GLU B C 1
ATOM 7437 O O . GLU B 1 404 ? 13.227 -11.344 -6.57 1 84.06 404 GLU B O 1
ATOM 7442 N N . THR B 1 405 ? 14.492 -10.398 -4.891 1 88.19 405 THR B N 1
ATOM 7443 C CA . THR B 1 405 ? 13.438 -9.438 -4.586 1 88.19 405 THR B CA 1
ATOM 7444 C C . THR B 1 405 ? 13.875 -8.023 -4.961 1 88.19 405 THR B C 1
ATOM 7446 O O . THR B 1 405 ? 15.07 -7.742 -5.062 1 88.19 405 THR B O 1
ATOM 7449 N N . GLU B 1 406 ? 12.953 -7.254 -5.23 1 89.06 406 GLU B N 1
ATOM 7450 C CA . GLU B 1 406 ? 13.18 -5.836 -5.488 1 89.06 406 GLU B CA 1
ATOM 7451 C C . GLU B 1 406 ? 12.094 -4.977 -4.852 1 89.06 406 GLU B C 1
ATOM 7453 O O . GLU B 1 406 ? 10.953 -5.414 -4.707 1 89.06 406 GLU B O 1
ATOM 7458 N N . PRO B 1 407 ? 12.469 -3.766 -4.52 1 91.5 407 PRO B N 1
ATOM 7459 C CA . PRO B 1 407 ? 11.469 -2.873 -3.938 1 91.5 407 PRO B CA 1
ATOM 7460 C C . PRO B 1 407 ? 10.406 -2.443 -4.949 1 91.5 407 PRO B C 1
ATOM 7462 O O . PRO B 1 407 ? 10.727 -2.172 -6.109 1 91.5 407 PRO B O 1
ATOM 7465 N N . ILE B 1 408 ? 9.25 -2.527 -4.496 1 93.19 408 ILE B N 1
ATOM 7466 C CA . ILE B 1 408 ? 8.109 -2.027 -5.262 1 93.19 408 ILE B CA 1
ATOM 7467 C C . ILE B 1 408 ? 7.391 -0.945 -4.461 1 93.19 408 ILE B C 1
ATOM 7469 O O . ILE B 1 408 ? 7.375 -0.981 -3.229 1 93.19 408 ILE B O 1
ATOM 7473 N N . LYS B 1 409 ? 6.867 0.045 -5.199 1 94.69 409 LYS B N 1
ATOM 7474 C CA . LYS B 1 409 ? 6.184 1.153 -4.539 1 94.69 409 LYS B CA 1
ATOM 7475 C C . LYS B 1 409 ? 4.719 1.22 -4.949 1 94.69 409 LYS B C 1
ATOM 7477 O O . LYS B 1 409 ? 4.402 1.444 -6.121 1 94.69 409 LYS B O 1
ATOM 7482 N N . LEU B 1 410 ? 3.838 0.954 -3.947 1 96.38 410 LEU B N 1
ATOM 7483 C CA . LEU B 1 410 ? 2.42 1.242 -4.129 1 96.38 410 LEU B CA 1
ATOM 7484 C C . LEU B 1 410 ? 2.125 2.713 -3.855 1 96.38 410 LEU B C 1
ATOM 7486 O O . LEU B 1 410 ? 2.441 3.225 -2.781 1 96.38 410 LEU B O 1
ATOM 7490 N N . GLU B 1 411 ? 1.484 3.369 -4.824 1 95 411 GLU B N 1
ATOM 7491 C CA . GLU B 1 411 ? 1.37 4.812 -4.645 1 95 411 GLU B CA 1
ATOM 7492 C C . GLU B 1 411 ? -0.04 5.301 -4.965 1 95 411 GLU B C 1
ATOM 7494 O O . GLU B 1 411 ? -0.729 4.711 -5.801 1 95 411 GLU B O 1
ATOM 7499 N N . PHE B 1 412 ? -0.4 6.281 -4.223 1 92.31 412 PHE B N 1
ATOM 7500 C CA . PHE B 1 412 ? -1.595 7.082 -4.461 1 92.31 412 PHE B CA 1
ATOM 7501 C C . PHE B 1 412 ? -1.276 8.57 -4.367 1 92.31 412 PHE B C 1
ATOM 7503 O O . PHE B 1 412 ? -0.682 9.023 -3.387 1 92.31 412 PHE B O 1
ATOM 7510 N N . ARG B 1 413 ? -1.651 9.32 -5.383 1 91.19 413 ARG B N 1
ATOM 7511 C CA . ARG B 1 413 ? -1.508 10.773 -5.398 1 91.19 413 ARG B CA 1
ATOM 7512 C C . ARG B 1 413 ? -2.84 11.453 -5.699 1 91.19 413 ARG B C 1
ATOM 7514 O O . ARG B 1 413 ? -3.592 10.992 -6.566 1 91.19 413 ARG B O 1
ATOM 7521 N N . ASN B 1 414 ? -3.064 12.398 -4.953 1 87.94 414 ASN B N 1
ATOM 7522 C CA . ASN B 1 414 ? -4.25 13.195 -5.273 1 87.94 414 ASN B CA 1
ATOM 7523 C C . ASN B 1 414 ? -4.117 13.875 -6.633 1 87.94 414 ASN B C 1
ATOM 7525 O O . ASN B 1 414 ? -3.031 14.328 -7 1 87.94 414 ASN B O 1
ATOM 7529 N N . SER B 1 415 ? -5.203 13.898 -7.34 1 81 415 SER B N 1
ATOM 7530 C CA . SER B 1 415 ? -5.199 14.609 -8.617 1 81 415 SER B CA 1
ATOM 7531 C C . SER B 1 415 ? -5.043 16.109 -8.406 1 81 415 SER B C 1
ATOM 7533 O O . SER B 1 415 ? -5.277 16.625 -7.312 1 81 415 SER B O 1
ATOM 7535 N N . ALA B 1 416 ? -4.707 16.828 -9.508 1 75.06 416 ALA B N 1
ATOM 7536 C CA . ALA B 1 416 ? -4.594 18.281 -9.461 1 75.06 416 ALA B CA 1
ATOM 7537 C C . ALA B 1 416 ? -5.93 18.922 -9.102 1 75.06 416 ALA B C 1
ATOM 7539 O O . ALA B 1 416 ? -5.977 19.891 -8.344 1 75.06 416 ALA B O 1
ATOM 7540 N N . GLU B 1 417 ? -6.867 18.297 -9.578 1 70.69 417 GLU B N 1
ATOM 7541 C CA . GLU B 1 417 ? -8.211 18.797 -9.32 1 70.69 417 GLU B CA 1
ATOM 7542 C C . GLU B 1 417 ? -8.586 18.656 -7.848 1 70.69 417 GLU B C 1
ATOM 7544 O O . GLU B 1 417 ? -9.164 19.562 -7.258 1 70.69 417 GLU B O 1
ATOM 7549 N N . MET B 1 418 ? -8.219 17.578 -7.352 1 76.75 418 MET B N 1
ATOM 7550 C CA . MET B 1 418 ? -8.523 17.328 -5.945 1 76.75 418 MET B CA 1
ATOM 7551 C C . MET B 1 418 ? -7.734 18.281 -5.043 1 76.75 418 MET B C 1
ATOM 7553 O O . MET B 1 418 ? -8.266 18.781 -4.051 1 76.75 418 MET B O 1
ATOM 7557 N N . VAL B 1 419 ? -6.559 18.5 -5.418 1 75.5 419 VAL B N 1
ATOM 7558 C CA . VAL B 1 419 ? -5.699 19.391 -4.641 1 75.5 419 VAL B CA 1
ATOM 7559 C C . VAL B 1 419 ? -6.238 20.828 -4.711 1 75.5 419 VAL B C 1
ATOM 7561 O O . VAL B 1 419 ? -6.273 21.531 -3.703 1 75.5 419 VAL B O 1
ATOM 7564 N N . GLU B 1 420 ? -6.637 21.172 -5.879 1 71.69 420 GLU B N 1
ATOM 7565 C CA . GLU B 1 420 ? -7.195 22.516 -6.07 1 71.69 420 GLU B CA 1
ATOM 7566 C C . GLU B 1 420 ? -8.484 22.688 -5.277 1 71.69 420 GLU B C 1
ATOM 7568 O O . GLU B 1 420 ? -8.781 23.781 -4.793 1 71.69 420 GLU B O 1
ATOM 7573 N N . ASN B 1 421 ? -9.148 21.594 -5.152 1 71.75 421 ASN B N 1
ATOM 7574 C CA . ASN B 1 421 ? -10.43 21.641 -4.465 1 71.75 421 ASN B CA 1
ATOM 7575 C C . ASN B 1 421 ? -10.266 21.531 -2.951 1 71.75 421 ASN B C 1
ATOM 7577 O O . ASN B 1 421 ? -11.227 21.719 -2.201 1 71.75 421 ASN B O 1
ATOM 7581 N N . SER B 1 422 ? -9.148 21.234 -2.613 1 77.5 422 SER B N 1
ATOM 7582 C CA . SER B 1 422 ? -8.867 21.156 -1.185 1 77.5 422 SER B CA 1
ATOM 7583 C C . SER B 1 422 ? -8.797 22.531 -0.554 1 77.5 422 SER B C 1
ATOM 7585 O O . SER B 1 422 ? -8.188 23.453 -1.116 1 77.5 422 SER B O 1
ATOM 7587 N N . PRO B 1 423 ? -9.531 22.656 0.56 1 79.62 423 PRO B N 1
ATOM 7588 C CA . PRO B 1 423 ? -9.422 23.953 1.224 1 79.62 423 PRO B CA 1
ATOM 7589 C C . PRO B 1 423 ? -7.98 24.328 1.57 1 79.62 423 PRO B C 1
ATOM 7591 O O . PRO B 1 423 ? -7.199 23.469 1.977 1 79.62 423 PRO B O 1
ATOM 7594 N N . GLU B 1 424 ? -7.758 25.594 1.388 1 85.5 424 GLU B N 1
ATOM 7595 C CA . GLU B 1 424 ? -6.469 26.094 1.84 1 85.5 424 GLU B CA 1
ATOM 7596 C C . GLU B 1 424 ? -6.363 26.062 3.361 1 85.5 424 GLU B C 1
ATOM 7598 O O . GLU B 1 424 ? -7.379 26.109 4.062 1 85.5 424 GLU B O 1
ATOM 7603 N N . ALA B 1 425 ? -5.211 25.953 3.869 1 88.88 425 ALA B N 1
ATOM 7604 C CA . ALA B 1 425 ? -4.969 25.75 5.297 1 88.88 425 ALA B CA 1
ATOM 7605 C C . ALA B 1 425 ? -5.645 26.844 6.121 1 88.88 425 ALA B C 1
ATOM 7607 O O . ALA B 1 425 ? -6.367 26.547 7.074 1 88.88 425 ALA B O 1
ATOM 7608 N N . TYR B 1 426 ? -5.504 28.094 5.727 1 93.12 426 TYR B N 1
ATOM 7609 C CA . TYR B 1 426 ? -6.082 29.203 6.48 1 93.12 426 TYR B CA 1
ATOM 7610 C C . TYR B 1 426 ? -7.602 29.219 6.363 1 93.12 426 TYR B C 1
ATOM 7612 O O . TYR B 1 426 ? -8.305 29.578 7.312 1 93.12 426 TYR B O 1
ATOM 7620 N N . GLU B 1 427 ? -8.078 28.891 5.188 1 93.25 427 GLU B N 1
ATOM 7621 C CA . GLU B 1 427 ? -9.523 28.766 5 1 93.25 427 GLU B CA 1
ATOM 7622 C C . GLU B 1 427 ? -10.133 27.781 5.992 1 93.25 427 GLU B C 1
ATOM 7624 O O . GLU B 1 427 ? -11.117 28.094 6.664 1 93.25 427 GLU B O 1
ATOM 7629 N N . LYS B 1 428 ? -9.453 26.656 6.047 1 92.69 428 LYS B N 1
ATOM 7630 C CA . LYS B 1 428 ? -9.906 25.609 6.957 1 92.69 428 LYS B CA 1
ATOM 7631 C C . LYS B 1 428 ? -9.852 26.078 8.406 1 92.69 428 LYS B C 1
ATOM 7633 O O . LYS B 1 428 ? -10.805 25.875 9.164 1 92.69 428 LYS B O 1
ATOM 7638 N N . LEU B 1 429 ? -8.836 26.656 8.789 1 94.25 429 LEU B N 1
ATOM 7639 C CA . LEU B 1 429 ? -8.633 27.078 10.172 1 94.25 429 LEU B CA 1
ATOM 7640 C C . LEU B 1 429 ? -9.609 28.188 10.555 1 94.25 429 LEU B C 1
ATOM 7642 O O . LEU B 1 429 ? -10.141 28.203 11.672 1 94.25 429 LEU B O 1
ATOM 7646 N N . LEU B 1 430 ? -9.844 29.109 9.609 1 95.75 430 LEU B N 1
ATOM 7647 C CA . LEU B 1 430 ? -10.805 30.172 9.875 1 95.75 430 LEU B CA 1
ATOM 7648 C C . LEU B 1 430 ? -12.203 29.609 10.094 1 95.75 430 LEU B C 1
ATOM 7650 O O . LEU B 1 430 ? -12.914 30.031 11.008 1 95.75 430 LEU B O 1
ATOM 7654 N N . LEU B 1 431 ? -12.531 28.703 9.266 1 94.75 431 LEU B N 1
ATOM 7655 C CA . LEU B 1 431 ? -13.836 28.078 9.414 1 94.75 431 LEU B CA 1
ATOM 7656 C C . LEU B 1 431 ? -13.93 27.328 10.734 1 94.75 431 LEU B C 1
ATOM 7658 O O . LEU B 1 431 ? -14.961 27.359 11.414 1 94.75 431 LEU B O 1
ATOM 7662 N N . ASP B 1 432 ? -12.891 26.609 11.062 1 93.44 432 ASP B N 1
ATOM 7663 C CA . ASP B 1 432 ? -12.852 25.891 12.336 1 93.44 432 ASP B CA 1
ATOM 7664 C C . ASP B 1 432 ? -13.031 26.844 13.516 1 93.44 432 ASP B C 1
ATOM 7666 O O . ASP B 1 432 ? -13.758 26.547 14.461 1 93.44 432 ASP B O 1
ATOM 7670 N N . ALA B 1 433 ? -12.367 27.922 13.438 1 95.56 433 ALA B N 1
ATOM 7671 C CA . ALA B 1 433 ? -12.484 28.922 14.5 1 95.56 433 ALA B CA 1
ATOM 7672 C C . ALA B 1 433 ? -13.914 29.453 14.594 1 95.56 433 ALA B C 1
ATOM 7674 O O . ALA B 1 433 ? -14.438 29.672 15.688 1 95.56 433 ALA B O 1
ATOM 7675 N N . LEU B 1 434 ? -14.516 29.703 13.438 1 95.62 434 LEU B N 1
ATOM 7676 C CA . LEU B 1 434 ? -15.898 30.172 13.406 1 95.62 434 LEU B CA 1
ATOM 7677 C C . LEU B 1 434 ? -16.828 29.156 14.039 1 95.62 434 LEU B C 1
ATOM 7679 O O . LEU B 1 434 ? -17.828 29.531 14.672 1 95.62 434 LEU B O 1
ATOM 7683 N N . ASN B 1 435 ? -16.453 27.906 13.883 1 93.62 435 ASN B N 1
ATOM 7684 C CA . ASN B 1 435 ? -17.266 26.812 14.414 1 93.62 435 ASN B CA 1
ATOM 7685 C C . ASN B 1 435 ? -16.922 26.531 15.875 1 93.62 435 ASN B C 1
ATOM 7687 O O . ASN B 1 435 ? -17.562 25.688 16.516 1 93.62 435 ASN B O 1
ATOM 7691 N N . GLY B 1 436 ? -15.922 27.203 16.375 1 93.56 436 GLY B N 1
ATOM 7692 C CA . GLY B 1 436 ? -15.484 26.953 17.75 1 93.56 436 GLY B CA 1
ATOM 7693 C C . GLY B 1 436 ? -14.758 25.625 17.906 1 93.56 436 GLY B C 1
ATOM 7694 O O . GLY B 1 436 ? -14.75 25.047 18.984 1 93.56 436 GLY B O 1
ATOM 7695 N N . ASP B 1 437 ? -14.266 25.141 16.828 1 92.12 437 ASP B N 1
ATOM 7696 C CA . ASP B 1 437 ? -13.562 23.859 16.797 1 92.12 437 ASP B CA 1
ATOM 7697 C C . ASP B 1 437 ? -12.047 24.062 16.906 1 92.12 437 ASP B C 1
ATOM 7699 O O . ASP B 1 437 ? -11.406 24.453 15.922 1 92.12 437 ASP B O 1
ATOM 7703 N N . GLY B 1 438 ? -11.5 23.766 18.031 1 92.25 438 GLY B N 1
ATOM 7704 C CA . GLY B 1 438 ? -10.086 23.984 18.266 1 92.25 438 GLY B CA 1
ATOM 7705 C C . GLY B 1 438 ? -9.227 22.781 17.938 1 92.25 438 GLY B C 1
ATOM 7706 O O . GLY B 1 438 ? -8.055 22.719 18.312 1 92.25 438 GLY B O 1
ATOM 7707 N N . THR B 1 439 ? -9.727 21.781 17.203 1 89.06 439 THR B N 1
ATOM 7708 C CA . THR B 1 439 ? -9.055 20.5 16.938 1 89.06 439 THR B CA 1
ATOM 7709 C C . THR B 1 439 ? -7.746 20.734 16.188 1 89.06 439 THR B C 1
ATOM 7711 O O . THR B 1 439 ? -6.746 20.062 16.438 1 89.06 439 THR B O 1
ATOM 7714 N N . ASN B 1 440 ? -7.781 21.672 15.297 1 91.12 440 ASN B N 1
ATOM 7715 C CA . ASN B 1 440 ? -6.629 21.906 14.43 1 91.12 440 ASN B CA 1
ATOM 7716 C C . ASN B 1 440 ? -5.836 23.141 14.875 1 91.12 440 ASN B C 1
ATOM 7718 O O . ASN B 1 440 ? -5.188 23.781 14.055 1 91.12 440 ASN B O 1
ATOM 7722 N N . PHE B 1 441 ? -5.945 23.484 16.109 1 94.94 441 PHE B N 1
ATOM 7723 C CA . PHE B 1 441 ? -5.18 24.562 16.719 1 94.94 441 PHE B CA 1
ATOM 7724 C C . PHE B 1 441 ? -4.336 24.047 17.875 1 94.94 441 PHE B C 1
ATOM 7726 O O . PHE B 1 441 ? -4.668 23.031 18.484 1 94.94 441 PHE B O 1
ATOM 7733 N N . SER B 1 442 ? -3.252 24.719 18.109 1 93.81 442 SER B N 1
ATOM 7734 C CA . SER B 1 442 ? -2.41 24.328 19.234 1 93.81 442 SER B CA 1
ATOM 7735 C C . SER B 1 442 ? -2.979 24.828 20.562 1 93.81 442 SER B C 1
ATOM 7737 O O . SER B 1 442 ? -3.324 26 20.688 1 93.81 442 SER B O 1
ATOM 7739 N N . HIS B 1 443 ? -3.145 23.953 21.453 1 94.75 443 HIS B N 1
ATOM 7740 C CA . HIS B 1 443 ? -3.529 24.312 22.812 1 94.75 443 HIS B CA 1
ATOM 7741 C C . HIS B 1 443 ? -2.334 24.844 23.594 1 94.75 443 HIS B C 1
ATOM 7743 O O . HIS B 1 443 ? -1.186 24.516 23.281 1 94.75 443 HIS B O 1
ATOM 7749 N N . TRP B 1 444 ? -2.621 25.594 24.578 1 95.69 444 TRP B N 1
ATOM 7750 C CA . TRP B 1 444 ? -1.559 26.188 25.375 1 95.69 444 TRP B CA 1
ATOM 7751 C C . TRP B 1 444 ? -0.622 25.109 25.922 1 95.69 444 TRP B C 1
ATOM 7753 O O . TRP B 1 444 ? 0.601 25.266 25.891 1 95.69 444 TRP B O 1
ATOM 7763 N N . GLU B 1 445 ? -1.197 24.047 26.438 1 96.12 445 GLU B N 1
ATOM 7764 C CA . GLU B 1 445 ? -0.384 23 27.047 1 96.12 445 GLU B CA 1
ATOM 7765 C C . GLU B 1 445 ? 0.567 22.359 26.031 1 96.12 445 GLU B C 1
ATOM 7767 O O . GLU B 1 445 ? 1.671 21.953 26.391 1 96.12 445 GLU B O 1
ATOM 7772 N N . GLU B 1 446 ? 0.13 22.266 24.828 1 96.75 446 GLU B N 1
ATOM 7773 C CA . GLU B 1 446 ? 0.999 21.766 23.766 1 96.75 446 GLU B CA 1
ATOM 7774 C C . GLU B 1 446 ? 2.139 22.75 23.484 1 96.75 446 GLU B C 1
ATOM 7776 O O . GLU B 1 446 ? 3.295 22.344 23.359 1 96.75 446 GLU B O 1
ATOM 7781 N N . VAL B 1 447 ? 1.792 24.016 23.422 1 96.19 447 VAL B N 1
ATOM 7782 C CA . VAL B 1 447 ? 2.777 25.062 23.172 1 96.19 447 VAL B CA 1
ATOM 7783 C C . VAL B 1 447 ? 3.793 25.109 24.312 1 96.19 447 VAL B C 1
ATOM 7785 O O . VAL B 1 447 ? 5 25.156 24.062 1 96.19 447 VAL B O 1
ATOM 7788 N N . ALA B 1 448 ? 3.281 25.078 25.5 1 97.06 448 ALA B N 1
ATOM 7789 C CA . ALA B 1 448 ? 4.137 25.125 26.672 1 97.06 448 ALA B CA 1
ATOM 7790 C C . ALA B 1 448 ? 5.145 23.984 26.672 1 97.06 448 ALA B C 1
ATOM 7792 O O . ALA B 1 448 ? 6.34 24.188 26.875 1 97.06 448 ALA B O 1
ATOM 7793 N N . GLN B 1 449 ? 4.641 22.797 26.453 1 97.56 449 GLN B N 1
ATOM 7794 C CA . GLN B 1 449 ? 5.52 21.641 26.453 1 97.56 449 GLN B CA 1
ATOM 7795 C C . GLN B 1 449 ? 6.523 21.703 25.297 1 97.56 449 GLN B C 1
ATOM 7797 O O . GLN B 1 449 ? 7.676 21.297 25.453 1 97.56 449 GLN B O 1
ATOM 7802 N N . SER B 1 450 ? 6.105 22.141 24.188 1 97.5 450 SER B N 1
ATOM 7803 C CA . SER B 1 450 ? 7.008 22.297 23.047 1 97.5 450 SER B CA 1
ATOM 7804 C C . SER B 1 450 ? 8.148 23.25 23.375 1 97.5 450 SER B C 1
ATOM 7806 O O . SER B 1 450 ? 9.289 23.031 22.969 1 97.5 450 SER B O 1
ATOM 7808 N N . TRP B 1 451 ? 7.844 24.344 24.109 1 97.5 451 TRP B N 1
ATOM 7809 C CA . TRP B 1 451 ? 8.883 25.297 24.5 1 97.5 451 TRP B CA 1
ATOM 7810 C C . TRP B 1 451 ? 9.844 24.672 25.5 1 97.5 451 TRP B C 1
ATOM 7812 O O . TRP B 1 451 ? 11.055 24.906 25.438 1 97.5 451 TRP B O 1
ATOM 7822 N N . HIS B 1 452 ? 9.312 23.859 26.406 1 97.69 452 HIS B N 1
ATOM 7823 C CA . HIS B 1 452 ? 10.195 23.172 27.344 1 97.69 452 HIS B CA 1
ATOM 7824 C C . HIS B 1 452 ? 11.227 22.328 26.609 1 97.69 452 HIS B C 1
ATOM 7826 O O . HIS B 1 452 ? 12.398 22.297 27 1 97.69 452 HIS B O 1
ATOM 7832 N N . ILE B 1 453 ? 10.797 21.688 25.578 1 97.88 453 ILE B N 1
ATOM 7833 C CA . ILE B 1 453 ? 11.656 20.812 24.797 1 97.88 453 ILE B CA 1
ATOM 7834 C C . ILE B 1 453 ? 12.672 21.641 24.016 1 97.88 453 ILE B C 1
ATOM 7836 O O . ILE B 1 453 ? 13.875 21.391 24.062 1 97.88 453 ILE B O 1
ATOM 7840 N N . VAL B 1 454 ? 12.25 22.672 23.391 1 97.81 454 VAL B N 1
ATOM 7841 C CA . VAL B 1 454 ? 13.062 23.453 22.469 1 97.81 454 VAL B CA 1
ATOM 7842 C C . VAL B 1 454 ? 14.023 24.344 23.266 1 97.81 454 VAL B C 1
ATOM 7844 O O . VAL B 1 454 ? 15.156 24.578 22.828 1 97.81 454 VAL B O 1
ATOM 7847 N N . ASP B 1 455 ? 13.586 24.875 24.422 1 97.5 455 ASP B N 1
ATOM 7848 C CA . ASP B 1 455 ? 14.414 25.766 25.219 1 97.5 455 ASP B CA 1
ATOM 7849 C C . ASP B 1 455 ? 15.711 25.078 25.656 1 97.5 455 ASP B C 1
ATOM 7851 O O . ASP B 1 455 ? 16.766 25.719 25.734 1 97.5 455 ASP B O 1
ATOM 7855 N N . VAL B 1 456 ? 15.602 23.828 25.906 1 97.5 456 VAL B N 1
ATOM 7856 C CA . VAL B 1 456 ? 16.797 23.094 26.328 1 97.5 456 VAL B CA 1
ATOM 7857 C C . VAL B 1 456 ? 17.766 23 25.156 1 97.5 456 VAL B C 1
ATOM 7859 O O . VAL B 1 456 ? 18.984 23.109 25.344 1 97.5 456 VAL B O 1
ATOM 7862 N N . ILE B 1 457 ? 17.266 22.797 24.016 1 98.06 457 ILE B N 1
ATOM 7863 C CA . ILE B 1 457 ? 18.094 22.734 22.812 1 98.06 457 ILE B CA 1
ATOM 7864 C C . ILE B 1 457 ? 18.75 24.078 22.562 1 98.06 457 ILE B C 1
ATOM 7866 O O . ILE B 1 457 ? 19.969 24.156 22.359 1 98.06 457 ILE B O 1
ATOM 7870 N N . ARG B 1 458 ? 17.922 25.125 22.625 1 97.25 458 ARG B N 1
ATOM 7871 C CA . ARG B 1 458 ? 18.406 26.469 22.406 1 97.25 458 ARG B CA 1
ATOM 7872 C C . ARG B 1 458 ? 19.484 26.828 23.422 1 97.25 458 ARG B C 1
ATOM 7874 O O . ARG B 1 458 ? 20.531 27.391 23.062 1 97.25 458 ARG B O 1
ATOM 7881 N N . LYS B 1 459 ? 19.297 26.547 24.641 1 96.5 459 LYS B N 1
ATOM 7882 C CA . LYS B 1 459 ? 20.234 26.859 25.703 1 96.5 459 LYS B CA 1
ATOM 7883 C C . LYS B 1 459 ? 21.578 26.156 25.469 1 96.5 459 LYS B C 1
ATOM 7885 O O . LYS B 1 459 ? 22.641 26.75 25.641 1 96.5 459 LYS B O 1
ATOM 7890 N N . ALA B 1 460 ? 21.5 24.938 25.125 1 97.12 460 ALA B N 1
ATOM 7891 C CA . ALA B 1 460 ? 22.719 24.188 24.828 1 97.12 460 ALA B CA 1
ATOM 7892 C C . ALA B 1 460 ? 23.484 24.812 23.672 1 97.12 460 ALA B C 1
ATOM 7894 O O . ALA B 1 460 ? 24.719 24.922 23.719 1 97.12 460 ALA B O 1
ATOM 7895 N N . TRP B 1 461 ? 22.797 25.188 22.641 1 96.69 461 TRP B N 1
ATOM 7896 C CA . TRP B 1 461 ? 23.406 25.781 21.453 1 96.69 461 TRP B CA 1
ATOM 7897 C C . TRP B 1 461 ? 24 27.156 21.766 1 96.69 461 TRP B C 1
ATOM 7899 O O . TRP B 1 461 ? 25 27.547 21.188 1 96.69 461 TRP B O 1
ATOM 7909 N N . ASP B 1 462 ? 23.375 27.859 22.688 1 94.81 462 ASP B N 1
ATOM 7910 C CA . ASP B 1 462 ? 23.828 29.203 23.031 1 94.81 462 ASP B CA 1
ATOM 7911 C C . ASP B 1 462 ? 25.156 29.156 23.797 1 94.81 462 ASP B C 1
ATOM 7913 O O . ASP B 1 462 ? 25.875 30.156 23.875 1 94.81 462 ASP B O 1
ATOM 7917 N N . GLN B 1 463 ? 25.5 28.031 24.281 1 94.81 463 GLN B N 1
ATOM 7918 C CA . GLN B 1 463 ? 26.734 27.875 25.062 1 94.81 463 GLN B CA 1
ATOM 7919 C C . GLN B 1 463 ? 27.891 27.406 24.188 1 94.81 463 GLN B C 1
ATOM 7921 O O . GLN B 1 463 ? 29.016 27.297 24.656 1 94.81 463 GLN B O 1
ATOM 7926 N N . THR B 1 464 ? 27.609 27.219 23 1 92.25 464 THR B N 1
ATOM 7927 C CA . THR B 1 464 ? 28.641 26.703 22.094 1 92.25 464 THR B CA 1
ATOM 7928 C C . THR B 1 464 ? 28.688 27.531 20.812 1 92.25 464 THR B C 1
ATOM 7930 O O . THR B 1 464 ? 27.656 27.859 20.234 1 92.25 464 THR B O 1
ATOM 7933 N N . GLN B 1 465 ? 29.875 27.922 20.344 1 92.31 465 GLN B N 1
ATOM 7934 C CA . GLN B 1 465 ? 30.016 28.625 19.078 1 92.31 465 GLN B CA 1
ATOM 7935 C C . GLN B 1 465 ? 29.891 27.672 17.891 1 92.31 465 GLN B C 1
ATOM 7937 O O . GLN B 1 465 ? 30.594 26.656 17.828 1 92.31 465 GLN B O 1
ATOM 7942 N N . PRO B 1 466 ? 28.969 28 17.047 1 94 466 PRO B N 1
ATOM 7943 C CA . PRO B 1 466 ? 28.797 27.094 15.898 1 94 466 PRO B CA 1
ATOM 7944 C C . PRO B 1 466 ? 29.859 27.281 14.828 1 94 466 PRO B C 1
ATOM 7946 O O . PRO B 1 466 ? 30.469 28.359 14.734 1 94 466 PRO B O 1
ATOM 7949 N N . ASP B 1 467 ? 30.141 26.312 14.07 1 93.5 467 ASP B N 1
ATOM 7950 C CA . ASP B 1 467 ? 31.016 26.359 12.914 1 93.5 467 ASP B CA 1
ATOM 7951 C C . ASP B 1 467 ? 30.234 26.688 11.641 1 93.5 467 ASP B C 1
ATOM 7953 O O . ASP B 1 467 ? 30.031 25.812 10.797 1 93.5 467 ASP B O 1
ATOM 7957 N N . PHE B 1 468 ? 29.797 27.922 11.484 1 96.81 4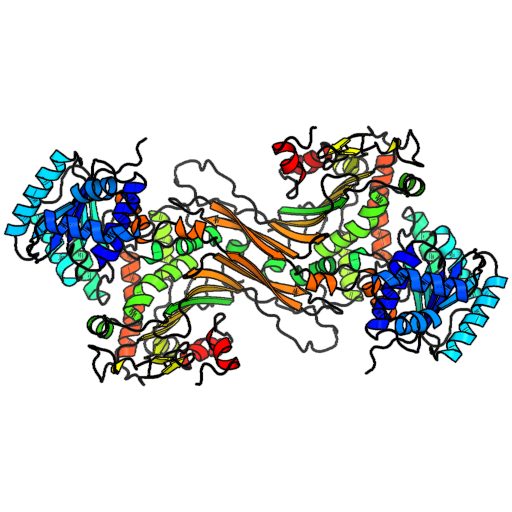68 PHE B N 1
ATOM 7958 C CA . PHE B 1 468 ? 28.969 28.359 10.367 1 96.81 468 PHE B CA 1
ATOM 7959 C C . PHE B 1 468 ? 29.812 29.156 9.367 1 96.81 468 PHE B C 1
ATOM 7961 O O . PHE B 1 468 ? 30.781 29.812 9.75 1 96.81 468 PHE B O 1
ATOM 7968 N N . PRO B 1 469 ? 29.422 29.141 8.242 1 97.31 469 PRO B N 1
ATOM 7969 C CA . PRO B 1 469 ? 28.469 28.25 7.574 1 97.31 469 PRO B CA 1
ATOM 7970 C C . PRO B 1 469 ? 29 26.828 7.406 1 97.31 469 PRO B C 1
ATOM 7972 O O . PRO B 1 469 ? 30.219 26.641 7.309 1 97.31 469 PRO B O 1
ATOM 7975 N N . ASN B 1 470 ? 28.094 25.875 7.398 1 97.75 470 ASN B N 1
ATOM 7976 C CA . ASN B 1 470 ? 28.625 24.516 7.422 1 97.75 470 ASN B CA 1
ATOM 7977 C C . ASN B 1 470 ? 27.891 23.609 6.441 1 97.75 470 ASN B C 1
ATOM 7979 O O . ASN B 1 470 ? 28.016 22.391 6.504 1 97.75 470 ASN B O 1
ATOM 7983 N N . TYR B 1 471 ? 27.016 24.125 5.594 1 97.5 471 TYR B N 1
ATOM 7984 C CA . TYR B 1 471 ? 26.516 23.359 4.457 1 97.5 471 TYR B CA 1
ATOM 7985 C C . TYR B 1 471 ? 26.297 24.25 3.25 1 97.5 471 TYR B C 1
ATOM 7987 O O . TYR B 1 471 ? 26.078 25.453 3.398 1 97.5 471 TYR B O 1
ATOM 7995 N N . LYS B 1 472 ? 26.391 23.719 2.113 1 97.06 472 LYS B N 1
ATOM 7996 C CA . LYS B 1 472 ? 26.266 24.484 0.874 1 97.06 472 LYS B CA 1
ATOM 7997 C C . LYS B 1 472 ? 24.797 24.656 0.477 1 97.06 472 LYS B C 1
ATOM 7999 O O . LYS B 1 472 ? 24.031 23.703 0.548 1 97.06 472 LYS B O 1
ATOM 8004 N N . ALA B 1 473 ? 24.484 25.891 0.044 1 97 473 ALA B N 1
ATOM 8005 C CA . ALA B 1 473 ? 23.156 26.094 -0.553 1 97 473 ALA B CA 1
ATOM 8006 C C . ALA B 1 473 ? 22.938 25.125 -1.71 1 97 473 ALA B C 1
ATOM 8008 O O . ALA B 1 473 ? 23.844 24.891 -2.516 1 97 473 ALA B O 1
ATOM 8009 N N . GLY B 1 474 ? 21.766 24.469 -1.677 1 96.44 474 GLY B N 1
ATOM 8010 C CA . GLY B 1 474 ? 21.469 23.5 -2.707 1 96.44 474 GLY B CA 1
ATOM 8011 C C . GLY B 1 474 ? 21.656 22.062 -2.244 1 96.44 474 GLY B C 1
ATOM 8012 O O . GLY B 1 474 ? 21.219 21.125 -2.916 1 96.44 474 GLY B O 1
ATOM 8013 N N . SER B 1 475 ? 22.281 21.891 -1.126 1 96.69 475 SER B N 1
ATOM 8014 C CA . SER B 1 475 ? 22.469 20.562 -0.569 1 96.69 475 SER B CA 1
ATOM 8015 C C . SER B 1 475 ? 21.375 20.219 0.445 1 96.69 475 SER B C 1
ATOM 8017 O O . SER B 1 475 ? 20.484 21.031 0.695 1 96.69 475 SER B O 1
ATOM 8019 N N . MET B 1 476 ? 21.453 19 1.039 1 97.38 476 MET B N 1
ATOM 8020 C CA . MET B 1 476 ? 20.406 18.578 1.966 1 97.38 476 MET B CA 1
ATOM 8021 C C . MET B 1 476 ? 20.859 18.75 3.412 1 97.38 476 MET B C 1
ATOM 8023 O O . MET B 1 476 ? 20.391 18.047 4.301 1 97.38 476 MET B O 1
ATOM 8027 N N . GLY B 1 477 ? 21.781 19.719 3.648 1 97 477 GLY B N 1
ATOM 8028 C CA . GLY B 1 477 ? 22.203 20.031 5.008 1 97 477 GLY B CA 1
ATOM 8029 C C . GLY B 1 477 ? 23.609 19.562 5.312 1 97 477 GLY B C 1
ATOM 8030 O O . GLY B 1 477 ? 24.312 19.078 4.422 1 97 477 GLY B O 1
ATOM 8031 N N . PRO B 1 478 ? 24.125 19.766 6.449 1 97.81 478 PRO B N 1
ATOM 8032 C CA . PRO B 1 478 ? 25.5 19.422 6.824 1 97.81 478 PRO B CA 1
ATOM 8033 C C . PRO B 1 478 ? 25.703 17.922 6.973 1 97.81 478 PRO B C 1
ATOM 8035 O O . PRO B 1 478 ? 24.75 17.188 7.25 1 97.81 478 PRO B O 1
ATOM 8038 N N . LYS B 1 479 ? 26.875 17.531 6.852 1 96.56 479 LYS B N 1
ATOM 8039 C CA . LYS B 1 479 ? 27.25 16.125 6.949 1 96.56 479 LYS B CA 1
ATOM 8040 C C . LYS B 1 479 ? 26.797 15.516 8.273 1 96.56 479 LYS B C 1
ATOM 8042 O O . LYS B 1 479 ? 26.375 14.352 8.32 1 96.56 479 LYS B O 1
ATOM 8047 N N . ALA B 1 480 ? 26.844 16.266 9.312 1 97.69 480 ALA B N 1
ATOM 8048 C CA . ALA B 1 480 ? 26.484 15.805 10.648 1 97.69 480 ALA B CA 1
ATOM 8049 C C . ALA B 1 480 ? 25.031 15.344 10.703 1 97.69 480 ALA B C 1
ATOM 8051 O O . ALA B 1 480 ? 24.688 14.492 11.516 1 97.69 480 ALA B O 1
ATOM 8052 N N . ALA B 1 481 ? 24.188 15.93 9.891 1 98.12 481 ALA B N 1
ATOM 8053 C CA . ALA B 1 481 ? 22.781 15.555 9.859 1 98.12 481 ALA B CA 1
ATOM 8054 C C . ALA B 1 481 ? 22.609 14.125 9.344 1 98.12 481 ALA B C 1
ATOM 8056 O O . ALA B 1 481 ? 21.672 13.43 9.75 1 98.12 481 ALA B O 1
ATOM 8057 N N . PHE B 1 482 ? 23.438 13.672 8.484 1 98 482 PHE B N 1
ATOM 8058 C CA . PHE B 1 482 ? 23.422 12.305 7.969 1 98 482 PHE B CA 1
ATOM 8059 C C . PHE B 1 482 ? 24.047 11.344 8.977 1 98 482 PHE B C 1
ATOM 8061 O O . PHE B 1 482 ? 23.531 10.242 9.18 1 98 482 PHE B O 1
ATOM 8068 N N . GLU B 1 483 ? 25.094 11.797 9.602 1 98.12 483 GLU B N 1
ATOM 8069 C CA . GLU B 1 483 ? 25.766 10.992 10.617 1 98.12 483 GLU B CA 1
ATOM 8070 C C . GLU B 1 483 ? 24.844 10.719 11.805 1 98.12 483 GLU B C 1
ATOM 8072 O O . GLU B 1 483 ? 24.969 9.695 12.477 1 98.12 483 GLU B O 1
ATOM 8077 N N . LEU B 1 484 ? 23.938 11.656 12 1 98.12 484 LEU B N 1
ATOM 8078 C CA . LEU B 1 484 ? 22.984 11.539 13.094 1 98.12 484 LEU B CA 1
ATOM 8079 C C . LEU B 1 484 ? 22.219 10.227 13.008 1 98.12 484 LEU B C 1
ATOM 8081 O O . LEU B 1 484 ? 22.016 9.555 14.023 1 98.12 484 LEU B O 1
ATOM 8085 N N . LEU B 1 485 ? 21.766 9.773 11.844 1 98.19 485 LEU B N 1
ATOM 8086 C CA . LEU B 1 485 ? 21.031 8.531 11.664 1 98.19 485 LEU B CA 1
ATOM 8087 C C . LEU B 1 485 ? 22 7.344 11.578 1 98.19 485 LEU B C 1
ATOM 8089 O O . LEU B 1 485 ? 21.688 6.258 12.078 1 98.19 485 LEU B O 1
ATOM 8093 N N . GLU B 1 486 ? 23.141 7.594 10.93 1 97.44 486 GLU B N 1
ATOM 8094 C CA . GLU B 1 486 ? 24.125 6.535 10.703 1 97.44 486 GLU B CA 1
ATOM 8095 C C . GLU B 1 486 ? 24.594 5.922 12.023 1 97.44 486 GLU B C 1
ATOM 8097 O O . GLU B 1 486 ? 24.844 4.719 12.094 1 97.44 486 GLU B O 1
ATOM 8102 N N . LYS B 1 487 ? 24.719 6.777 12.961 1 96.06 487 LYS B N 1
ATOM 8103 C CA . LYS B 1 487 ? 25.188 6.297 14.25 1 96.06 487 LYS B CA 1
ATOM 8104 C C . LYS B 1 487 ? 24.234 5.262 14.836 1 96.06 487 LYS B C 1
ATOM 8106 O O . LYS B 1 487 ? 24.641 4.395 15.609 1 96.06 487 LYS B O 1
ATOM 8111 N N . ASP B 1 488 ? 22.969 5.336 14.453 1 96 488 ASP B N 1
ATOM 8112 C CA . ASP B 1 488 ? 21.969 4.383 14.922 1 96 488 ASP B CA 1
ATOM 8113 C C . ASP B 1 488 ? 21.734 3.273 13.898 1 96 488 ASP B C 1
ATOM 8115 O O . ASP B 1 488 ? 20.844 2.438 14.062 1 96 488 ASP B O 1
ATOM 8119 N N . GLY B 1 489 ? 22.484 3.309 12.773 1 95.44 489 GLY B N 1
ATOM 8120 C CA . GLY B 1 489 ? 22.375 2.285 11.75 1 95.44 489 GLY B CA 1
ATOM 8121 C C . GLY B 1 489 ? 21.312 2.586 10.719 1 95.44 489 GLY B C 1
ATOM 8122 O O . GLY B 1 489 ? 20.844 1.687 10.008 1 95.44 489 GLY B O 1
ATOM 8123 N N . PHE B 1 490 ? 20.859 3.838 10.68 1 97.19 490 PHE B N 1
ATOM 8124 C CA . PHE B 1 490 ? 19.797 4.227 9.758 1 97.19 490 PHE B CA 1
ATOM 8125 C C . PHE B 1 490 ? 20.297 5.254 8.758 1 97.19 490 PHE B C 1
ATOM 8127 O O . PHE B 1 490 ? 21.438 5.723 8.852 1 97.19 490 PHE B O 1
ATOM 8134 N N . GLU B 1 491 ? 19.547 5.488 7.75 1 97.44 491 GLU B N 1
ATOM 8135 C CA . GLU B 1 491 ? 19.781 6.539 6.766 1 97.44 491 GLU B CA 1
ATOM 8136 C C . GLU B 1 491 ? 18.484 7.27 6.418 1 97.44 491 GLU B C 1
ATOM 8138 O O . GLU B 1 491 ? 17.391 6.715 6.562 1 97.44 491 GLU B O 1
ATOM 8143 N N . TRP B 1 492 ? 18.641 8.523 6.016 1 98.25 492 TRP B N 1
ATOM 8144 C CA . TRP B 1 492 ? 17.469 9.234 5.543 1 98.25 492 TRP B CA 1
ATOM 8145 C C . TRP B 1 492 ? 16.859 8.547 4.324 1 98.25 492 TRP B C 1
ATOM 8147 O O . TRP B 1 492 ? 17.578 8.172 3.398 1 98.25 492 TRP B O 1
ATOM 8157 N N . ILE B 1 493 ? 15.578 8.359 4.316 1 97.44 493 ILE B N 1
ATOM 8158 C CA . ILE B 1 493 ? 14.875 7.738 3.197 1 97.44 493 ILE B CA 1
ATOM 8159 C C . ILE B 1 493 ? 14.828 8.703 2.016 1 97.44 493 ILE B C 1
ATOM 8161 O O . ILE B 1 493 ? 15.008 8.297 0.866 1 97.44 493 ILE B O 1
ATOM 8165 N N . TRP B 1 494 ? 14.594 10.031 2.266 1 97.38 494 TRP B N 1
ATOM 8166 C CA . TRP B 1 494 ? 14.461 11.031 1.212 1 97.38 494 TRP B CA 1
ATOM 8167 C C . TRP B 1 494 ? 15.781 11.758 0.988 1 97.38 494 TRP B C 1
ATOM 8169 O O . TRP B 1 494 ? 16.188 12.594 1.8 1 97.38 494 TRP B O 1
ATOM 8179 N N . GLN B 1 495 ? 16.438 11.453 -0.091 1 96.5 495 GLN B N 1
ATOM 8180 C CA . GLN B 1 495 ? 17.719 12.047 -0.453 1 96.5 495 GLN B CA 1
ATOM 8181 C C . GLN B 1 495 ? 17.734 12.5 -1.911 1 96.5 495 GLN B C 1
ATOM 8183 O O . GLN B 1 495 ? 18.484 11.953 -2.729 1 96.5 495 GLN B O 1
ATOM 8188 N N . PRO B 1 496 ? 17.031 13.539 -2.162 1 95.75 496 PRO B N 1
ATOM 8189 C CA . PRO B 1 496 ? 16.906 13.961 -3.559 1 95.75 496 PRO B CA 1
ATOM 8190 C C . PRO B 1 496 ? 18.234 14.461 -4.133 1 95.75 496 PRO B C 1
ATOM 8192 O O . PRO B 1 496 ? 18.391 14.531 -5.355 1 95.75 496 PRO B O 1
ATOM 8195 N N . ASP B 1 497 ? 19.188 14.859 -3.309 1 94.31 497 ASP B N 1
ATOM 8196 C CA . ASP B 1 497 ? 20.469 15.406 -3.746 1 94.31 497 ASP B CA 1
ATOM 8197 C C . ASP B 1 497 ? 21.297 14.344 -4.469 1 94.31 497 ASP B C 1
ATOM 8199 O O . ASP B 1 497 ? 22.141 14.672 -5.305 1 94.31 497 ASP B O 1
ATOM 8203 N N . ASN B 1 498 ? 21.078 13.094 -4.16 1 93.81 498 ASN B N 1
ATOM 8204 C CA . ASN B 1 498 ? 21.812 12.023 -4.812 1 93.81 498 ASN B CA 1
ATOM 8205 C C . ASN B 1 498 ? 21.562 12.008 -6.32 1 93.81 498 ASN B C 1
ATOM 8207 O O . ASN B 1 498 ? 22.484 11.742 -7.098 1 93.81 498 ASN B O 1
ATOM 8211 N N . TRP B 1 499 ? 20.375 12.266 -6.68 1 92.5 499 TRP B N 1
ATOM 8212 C CA . TRP B 1 499 ? 20.031 12.328 -8.102 1 92.5 499 TRP B CA 1
ATOM 8213 C C . TRP B 1 499 ? 20.859 13.398 -8.805 1 92.5 499 TRP B C 1
ATOM 8215 O O . TRP B 1 499 ? 21.375 13.172 -9.906 1 92.5 499 TRP B O 1
ATOM 8225 N N . TYR B 1 500 ? 21 14.523 -8.219 1 94 500 TYR B N 1
ATOM 8226 C CA . TYR B 1 500 ? 21.734 15.641 -8.797 1 94 500 TYR B CA 1
ATOM 8227 C C . TYR B 1 500 ? 23.234 15.367 -8.789 1 94 500 TYR B C 1
ATOM 8229 O O . TYR B 1 500 ? 23.938 15.711 -9.742 1 94 500 TYR B O 1
ATOM 8237 N N . ARG B 1 501 ? 23.703 14.75 -7.773 1 93.88 501 ARG B N 1
ATOM 8238 C CA . ARG B 1 501 ? 25.125 14.414 -7.68 1 93.88 501 ARG B CA 1
ATOM 8239 C C . ARG B 1 501 ? 25.516 13.422 -8.766 1 93.88 501 ARG B C 1
ATOM 8241 O O . ARG B 1 501 ? 26.562 13.57 -9.406 1 93.88 501 ARG B O 1
ATOM 8248 N N . GLU B 1 502 ? 24.688 12.406 -8.945 1 93.38 502 GLU B N 1
ATOM 8249 C CA . GLU B 1 502 ? 24.953 11.367 -9.93 1 93.38 502 GLU B CA 1
ATOM 8250 C C . GLU B 1 502 ? 25.031 11.945 -11.344 1 93.38 502 GLU B C 1
ATOM 8252 O O . GLU B 1 502 ? 25.688 11.391 -12.219 1 93.38 502 GLU B O 1
ATOM 8257 N N . ARG B 1 503 ? 24.422 13.102 -11.531 1 93.56 503 ARG B N 1
ATOM 8258 C CA . ARG B 1 503 ? 24.359 13.711 -12.859 1 93.56 503 ARG B CA 1
ATOM 8259 C C . ARG B 1 503 ? 25.281 14.914 -12.969 1 93.56 503 ARG B C 1
ATOM 8261 O O . ARG B 1 503 ? 25.219 15.672 -13.938 1 93.56 503 ARG B O 1
ATOM 8268 N N . GLY B 1 504 ? 26.047 15.18 -11.953 1 91.38 504 GLY B N 1
ATOM 8269 C CA . GLY B 1 504 ? 27.047 16.234 -11.969 1 91.38 504 GLY B CA 1
ATOM 8270 C C . GLY B 1 504 ? 26.453 17.625 -11.766 1 91.38 504 GLY B C 1
ATOM 8271 O O . GLY B 1 504 ? 27.062 18.625 -12.133 1 91.38 504 GLY B O 1
ATOM 8272 N N . LYS B 1 505 ? 25.281 17.688 -11.172 1 93.62 505 LYS B N 1
ATOM 8273 C CA . LYS B 1 505 ? 24.562 18.953 -11.008 1 93.62 505 LYS B CA 1
ATOM 8274 C C . LYS B 1 505 ? 24.75 19.5 -9.594 1 93.62 505 LYS B C 1
ATOM 8276 O O . LYS B 1 505 ? 24.312 20.625 -9.297 1 93.62 505 LYS B O 1
ATOM 8281 N N . LEU B 1 506 ? 25.281 18.75 -8.734 1 92.31 506 LEU B N 1
ATOM 8282 C CA . LEU B 1 506 ? 25.578 19.141 -7.363 1 92.31 506 LEU B CA 1
ATOM 8283 C C . LEU B 1 506 ? 26.938 18.609 -6.93 1 92.31 506 LEU B C 1
ATOM 8285 O O . LEU B 1 506 ? 27.188 17.406 -6.969 1 92.31 506 LEU B O 1
ATOM 8289 N N . ASN B 1 507 ? 27.812 19.516 -6.684 1 82.19 507 ASN B N 1
ATOM 8290 C CA . ASN B 1 507 ? 29.156 19.141 -6.258 1 82.19 507 ASN B CA 1
ATOM 8291 C C . ASN B 1 507 ? 29.391 19.453 -4.785 1 82.19 507 ASN B C 1
ATOM 8293 O O . ASN B 1 507 ? 28.906 20.469 -4.281 1 82.19 507 ASN B O 1
ATOM 8297 N N . ASP B 1 508 ? 29.859 18.5 -3.963 1 68.81 508 ASP B N 1
ATOM 8298 C CA . ASP B 1 508 ? 30.125 18.703 -2.541 1 68.81 508 ASP B CA 1
ATOM 8299 C C . ASP B 1 508 ? 31.297 19.688 -2.334 1 68.81 508 ASP B C 1
ATOM 8301 O O . ASP B 1 508 ? 32.188 19.75 -3.16 1 68.81 508 ASP B O 1
#

Radius of gyration: 36.21 Å; Cα contacts (8 Å, |Δi|>4): 2059; chains: 2; bounding box: 62×108×75 Å